Protein AF-0000000066953665 (afdb_homodimer)

Foldseek 3Di:
DPDPPDDDLDDPQPLLPFFAPFFDFQWDDPPVFAFIWGDAQLCAALVRDIQTEGGEAEDQAVVSQLVVQLVLLVVVAFEFEDAGHHHFRHDLRGRADHHHYYYYDLNQADWDDDDLVQQKTKGWQRHFQLVVQVVQVVSQWGQLAFDAARRDTNNRLQQQQGFAFAPPDQWTGSLSQWFKFKFKFADDVVVSRIDIDIDGHPDLVSLLSSHPSRQLGGTTMTMGRTGGKFKKWKDKDKDFCPCVLVCLLCVRVVAGRKWWFDQQLVRMIIIIRMHTDGRPPDFAKADAAPLQGKDFQVVQQVVLVVVVCCFVPNDLVRLLVLLQPVLVVCVVCVRRMPGNSRHNDDGTRMHMNSRHNYHHSNNVGDRDPRSIHRQSRNVGSGARKAKWKWKFASVCSSVLVVLLSVLCVVPVSLSSQQSSVVGKMKHWGADHSRQLHHNGTTIMIMTMGGDDPDPLDAGRSQQSVQCSLCCCCPVRNIATRRSHDEQASLQCRLVSGPNLVVSVVSSCVRHVSSSHPYPSNCQSSVNDDHSADQDQSSVRSPSHFDPFQRVHCVVVQWGFAAHPRRRPGTGTDNDPPPPPDPPVVVVVD/DPPPDDDDQDDVQPLLPFFADFFDFQWDDPPVFAFIWGDAQLCAALVRDIQTEGGEAEDQDVVVQLVVLLVLLVVLAFEFEDAGHHHFRHDLRGRADHHHYYYYDLNLADWDDDDLVQQKTKGFQRHFQLVVLVVQVVSQWGQLAFDAARRDTNNRLQQQQGFAFAPPDQWTGSLSQWFKFWFKFADDVVVSRIDIDIDGHPDLVSLLSSHPSRQLGGTTMTMGRTGGKFKKWKDKDKDFCPCVLVCLLCVRVVAGRKWWFDQQLVRMIIIIRMHTDGRPPDFAKADAAPLQGKDFQVVQQVVLVVVVCCFVPNDLVVLLVLLQPVLVVCVVCVRRMTGNSGHNDDGTRMHMNSRYNYHHSNNVGDRDPRSIGRQSRNVGSGARKAKWKWKFASVCRSVLVVLLSVLCVVPVSLSSQQSSVVGKMKHWGADHSRQLHHNGTTIMIMTMGGDDPDPLDAGRSQQSVQVSLCCCCPVRVIATRRSHDEQASLQCRLVSGPNLVVSVVSSCVRHVSSSHPYPSNCQSSVNDDHSADQDQSSVRSPSHFDPFQRVHCVVVQWGFAAHPRRRPGTGTDNDPPPPPDPPVVVVVD

pLDDT: mean 92.99, std 15.65, range [18.45, 98.88]

Organism: Oryza sativa subsp. japonica (NCBI:txid39947)

Secondary structure (DSSP, 8-state):
----------STT-GGG--PPPPPPSEEEEETTEEEEE--TTS--TT---EEEEEEE--SSHHHHHHHHHHHHHHT--EEEE-SS---SSSTT--SSTT-EEEE-TT---EEEEETTTTEEEEETT-BHHHHHHHHHHTTEE-S---SBTTSBHHHHHHHT-B-S-SSTT-SBGGGGEEEEEEEEE--GGGTTEEEEEEETT-TTHHHHTT-TT-S-EEEEEEEE-EE--EEEEEEEEEESTTHHHHHHHHHHHSTT-EEEEETTTTEEEEEEEEEE-TTSS---EE--GGGS-EEHHHHHHHHHHHHHHHHH--HHHHHHHHTHHHHHHHHTGGGEESSSS---SSPEEEEHHHHS-B-GGGGPPP-TTSEE-TT-TTSS---EEEEEEEEEHHHHHHHHHHHHHHHHH-GGGGHHHHHTT-EEEEEE---SSTTS-SSSEEEEEEEEE--SSTT---TTHHHHHHHHHIIIIIS-PEEPTTSS-GGGGTT-GGGSTTHHHHHHHHHHH-TT-TT--HHHHHHTTSSS-S---STTHHHHTSS--SSGGGSBGGGTBEEEE-SSSTT-EEEES-------THHHHHT-/----------STT-GGG--PPPPPPSEEEEETTEEEEE--TTS--TT---EEEEEEE--SSHHHHHHHHHHHHHHT--EEEE-SS---SSSTT--SSTT-EEEE-TT---EEEEETTTTEEEEETT-BHHHHHHHHHHTTEE-----SBTTSBHHHHHHHT-B-S--STT-SBGGGGEEEEEEEEE--GGGTTEEEEEEETT-TTHHHHTT-TT-S-EEEEEEEE-EE--EEEEEEEEEESTTHHHHHHHHHHH-TT-EEEEETTTTEEEEEEEEEE-TTSS---EE--GGGS-EEHHHHHHHHHHHHHHHHH--HHHHHHHHTHHHHHHHHTGGGEESSSS---SSPEEEEHHHHS-B-GGGGPPP-TTSEE-TT-TTSS---EEEEEEEEEHHHHHHHHHHHHHHHHH-GGGGHHHHHTT-EEEEEE---SSTTS-SSSEEEEEEEEE--SSTT---TTHHHHHHHHHIIIIIS-PEEPTTSS-GGGGTT-GGGSTTHHHHHHHHHHH-TT-TT--HHHHHHTTSSS-S---STTHHHHTSS--SSGGGSBGGGTBEEEE-SSSTT-EEEES--S----THHHHHH-

Sequence (1178 aa):
MRTMLPLLVILVVGLRLAGASPPPQPVACTKGTTDCTVTNVYGSFPDRTICRAADASFPRTEAELVAAVAAAAAAGRKAKAATRHSHSFPKLACPGGRDGTIISTRFLNRTVAVDAAARRITVESGVVLRDLIRAAAAAGLALPHSPYWYGLTVGGLLATGAHGSSLWGKGSAVHEYVVGLRIVTPAPASQGFAVVRELVAGDPDLDAAKVSLGVLGVISQVTFELQPQFKRSVRFVTRDDSDFAEKVAVWGGAHEFGDMAWLPRQGKVIYREDDRVDVATPGNGLNDYLGFRAQPTLGLITARAAEERLERNGTDIARCLAARLPPSLFELQAYGFTNDGVFFTGWPVVGFQHRIQASGTCISSPEDGLLSSCTWDPRIRGPFLYNSGFSIALPRAAAFVADMMRLRDLNPRAFCDIDAKLGILMRYVKASSAYLGKPEDCVDFDVTYYRSYDDGEPRPHSDVFDELEQMALRKYGAVPHWGKNRNFAFDGAAAKYPNSGEFIKVKERYDPDGIFSSEWSDQVLGISGSPNIVDKRCAIEGLCVCSDDSHCAPELGYFCRPGKLFKEARVCSKDKSAAAGDDDLLDELMRTMLPLLVILVVGLRLAGASPPPQPVACTKGTTDCTVTNVYGSFPDRTICRAADASFPRTEAELVAAVAAAAAAGRKAKAATRHSHSFPKLACPGGRDGTIISTRFLNRTVAVDAAARRITVESGVVLRDLIRAAAAAGLALPHSPYWYGLTVGGLLATGAHGSSLWGKGSAVHEYVVGLRIVTPAPASQGFAVVRELVAGDPDLDAAKVSLGVLGVISQVTFELQPQFKRSVRFVTRDDSDFAEKVAVWGGAHEFGDMAWLPRQGKVIYREDDRVDVATPGNGLNDYLGFRAQPTLGLITARAAEERLERNGTDIARCLAARLPPSLFELQAYGFTNDGVFFTGWPVVGFQHRIQASGTCISSPEDGLLSSCTWDPRIRGPFLYNSGFSIALPRAAAFVADMMRLRDLNPRAFCDIDAKLGILMRYVKASSAYLGKPEDCVDFDVTYYRSYDDGEPRPHSDVFDELEQMALRKYGAVPHWGKNRNFAFDGAAAKYPNSGEFIKVKERYDPDGIFSSEWSDQVLGISGSPNIVDKRCAIEGLCVCSDDSHCAPELGYFCRPGKLFKEARVCSKDKSAAAGDDDLLDEL

Nearest PDB structures (foldseek):
  8qnb-assembly1_A  TM=7.325E-01  e=7.335E-27  synthetic construct
  8qnc-assembly1_A  TM=7.252E-01  e=8.245E-27  synthetic construct
  8qmy-assembly1_A  TM=7.400E-01  e=2.101E-26  synthetic construct
  8qmy-assembly2_B  TM=7.369E-01  e=2.228E-26  synthetic construct
  7sml-assembly1_A  TM=7.016E-01  e=3.997E-26  Myrciaria dubia

InterPro domains:
  IPR006094 FAD linked oxidase, N-terminal [PF01565] (58-186)
  IPR007173 D-arabinono-1,4-lactone oxidase, C-terminal domain [PF04030] (423-523)
  IPR010030 L-gulonolactone oxidase, plant [TIGR01677] (22-572)
  IPR016166 FAD-binding domain, PCMH-type [PS51387] (49-229)
  IPR016169 FAD-binding, type PCMH, subdomain 2 [G3DSA:3.30.465.10] (109-228)
  IPR036318 FAD-binding, type PCMH-like superfamily [SSF56176] (39-228)
  IPR050432 FAD-linked Oxidoreductases in Biosynthesis Pathways [PTHR13878] (13-567)
  IPR055154 L-gulonolactone oxidase 2-like, C-terminal domain [PF22906] (536-574)

Radius of gyration: 34.91 Å; Cα contacts (8 Å, |Δi|>4): 3019; chains: 2; bounding box: 96×109×88 Å

Structure (mmCIF, N/CA/C/O backbone):
data_AF-0000000066953665-model_v1
#
loop_
_entity.id
_entity.type
_entity.pdbx_description
1 polymer 'L-gulonolactone oxidase'
#
loop_
_atom_site.group_PDB
_atom_site.id
_atom_site.type_symbol
_atom_site.label_atom_id
_atom_site.label_alt_id
_atom_site.label_comp_id
_atom_site.label_asym_id
_atom_site.label_entity_id
_atom_site.label_seq_id
_atom_site.pdbx_PDB_ins_code
_atom_site.Cartn_x
_atom_site.Cartn_y
_atom_site.Cartn_z
_atom_site.occupancy
_atom_site.B_iso_or_equiv
_atom_site.auth_seq_id
_atom_site.auth_comp_id
_atom_site.auth_asym_id
_atom_site.auth_atom_id
_atom_site.pdbx_PDB_model_num
ATOM 1 N N . MET A 1 1 ? -42.25 -9.727 6.23 1 19.78 1 MET A N 1
ATOM 2 C CA . MET A 1 1 ? -41.406 -9.344 7.359 1 19.78 1 MET A CA 1
ATOM 3 C C . MET A 1 1 ? -39.938 -9.305 6.945 1 19.78 1 MET A C 1
ATOM 5 O O . MET A 1 1 ? -39.125 -8.648 7.598 1 19.78 1 MET A O 1
ATOM 9 N N . ARG A 1 2 ? -39.5 -10.352 6.246 1 19.94 2 ARG A N 1
ATOM 10 C CA . ARG A 1 2 ? -38.406 -11.258 5.98 1 19.94 2 ARG A CA 1
ATOM 11 C C . ARG A 1 2 ? -37.312 -10.57 5.16 1 19.94 2 ARG A C 1
ATOM 13 O O . ARG A 1 2 ? -36.125 -10.945 5.234 1 19.94 2 ARG A O 1
ATOM 20 N N . THR A 1 3 ? -37.781 -9.898 4.211 1 19.69 3 THR A N 1
ATOM 21 C CA . THR A 1 3 ? -37.188 -10.062 2.885 1 19.69 3 THR A CA 1
ATOM 22 C C . THR A 1 3 ? -35.906 -9.281 2.76 1 19.69 3 THR A C 1
ATOM 24 O O . THR A 1 3 ? -35.219 -9.359 1.734 1 19.69 3 THR A O 1
ATOM 27 N N . MET A 1 4 ? -35.844 -8.242 3.689 1 22.16 4 MET A N 1
ATOM 28 C CA . MET A 1 4 ? -35.281 -7.023 3.111 1 22.16 4 MET A CA 1
ATOM 29 C C . MET A 1 4 ? -33.75 -7.117 3.01 1 22.16 4 MET A C 1
ATOM 31 O O . MET A 1 4 ? -33.062 -6.785 3.961 1 22.16 4 MET A O 1
ATOM 35 N N . LEU A 1 5 ? -33.312 -8.266 2.494 1 21.75 5 LEU A N 1
ATOM 36 C CA . LEU A 1 5 ? -32.062 -8.898 2.857 1 21.75 5 LEU A CA 1
ATOM 37 C C . LEU A 1 5 ? -30.875 -7.988 2.537 1 21.75 5 LEU A C 1
ATOM 39 O O . LEU A 1 5 ? -29.906 -7.922 3.303 1 21.75 5 LEU A O 1
ATOM 43 N N . PRO A 1 6 ? -30.875 -7.203 1.361 1 21.98 6 PRO A N 1
ATOM 44 C CA . PRO A 1 6 ? -29.734 -7.504 0.488 1 21.98 6 PRO A CA 1
ATOM 45 C C . PRO A 1 6 ? -28.5 -6.684 0.83 1 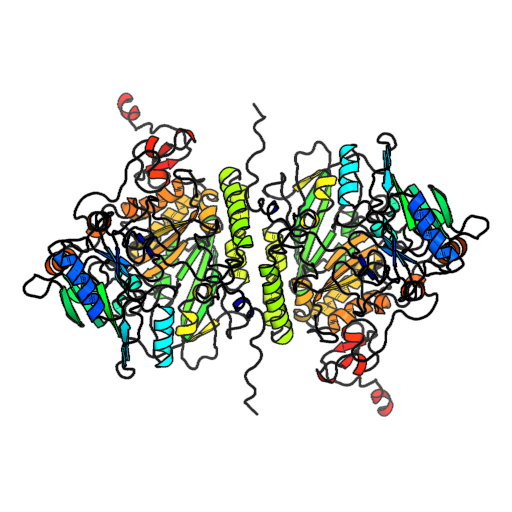21.98 6 PRO A C 1
ATOM 47 O O . PRO A 1 6 ? -27.406 -6.984 0.349 1 21.98 6 PRO A O 1
ATOM 50 N N . LEU A 1 7 ? -28.484 -5.492 1.585 1 19.16 7 LEU A N 1
ATOM 51 C CA . LEU A 1 7 ? -27.875 -4.332 0.939 1 19.16 7 LEU A CA 1
ATOM 52 C C . LEU A 1 7 ? -26.375 -4.316 1.165 1 19.16 7 LEU A C 1
ATOM 54 O O . LEU A 1 7 ? -25.625 -3.791 0.339 1 19.16 7 LEU A O 1
ATOM 58 N N . LEU A 1 8 ? -25.812 -4.805 2.375 1 19.75 8 LEU A N 1
ATOM 59 C CA . LEU A 1 8 ? -24.828 -3.904 2.982 1 19.75 8 LEU A CA 1
ATOM 60 C C . LEU A 1 8 ? -23.438 -4.168 2.436 1 19.75 8 LEU A C 1
ATOM 62 O O . LEU A 1 8 ? -22.641 -4.859 3.07 1 19.75 8 LEU A O 1
ATOM 66 N N . VAL A 1 9 ? -23.297 -4.652 1.196 1 22.38 9 VAL A N 1
ATOM 67 C CA . VAL A 1 9 ? -22.125 -5.344 0.645 1 22.38 9 VAL A CA 1
ATOM 68 C C . VAL A 1 9 ? -20.969 -4.355 0.479 1 22.38 9 VAL A C 1
ATOM 70 O O . VAL A 1 9 ? -20 -4.637 -0.231 1 22.38 9 VAL A O 1
ATOM 73 N N . ILE A 1 10 ? -20.719 -3.359 1.47 1 19.66 10 ILE A N 1
ATOM 74 C CA . ILE A 1 10 ? -20.203 -2.086 0.987 1 19.66 10 ILE A CA 1
ATOM 75 C C . ILE A 1 10 ? -18.75 -2.26 0.546 1 19.66 10 ILE A C 1
ATOM 77 O O . ILE A 1 10 ? -18.375 -1.884 -0.569 1 19.66 10 ILE A O 1
ATOM 81 N N . LEU A 1 11 ? -17.672 -1.987 1.371 1 21.86 11 LEU A N 1
ATOM 82 C CA . LEU A 1 11 ? -16.625 -0.986 1.19 1 21.86 11 LEU A CA 1
ATOM 83 C C . LEU A 1 11 ? -15.344 -1.629 0.677 1 21.86 11 LEU A C 1
ATOM 85 O O . LEU A 1 11 ? -14.508 -0.957 0.068 1 21.86 11 LEU A O 1
ATOM 89 N N . VAL A 1 12 ? -14.758 -2.561 1.315 1 25.61 12 VAL A N 1
ATOM 90 C CA . VAL A 1 12 ? -13.453 -2.969 0.802 1 25.61 12 VAL A CA 1
ATOM 91 C C . VAL A 1 12 ? -13.602 -3.512 -0.617 1 25.61 12 VAL A C 1
ATOM 93 O O . VAL A 1 12 ? -12.711 -4.199 -1.124 1 25.61 12 VAL A O 1
ATOM 96 N N . VAL A 1 13 ? -14.664 -3.504 -1.225 1 27.84 13 VAL A N 1
ATOM 97 C CA . VAL A 1 13 ? -15.438 -4.078 -2.318 1 27.84 13 VAL A CA 1
ATOM 98 C C . VAL A 1 13 ? -15 -3.463 -3.645 1 27.84 13 VAL A C 1
ATOM 100 O O . VAL A 1 13 ? -15.367 -3.951 -4.715 1 27.84 13 VAL A O 1
ATOM 103 N N . GLY A 1 14 ? -14.508 -2.129 -3.537 1 29.31 14 GLY A N 1
ATOM 104 C CA . GLY A 1 14 ? -14.453 -1.274 -4.711 1 29.31 14 GLY A CA 1
ATOM 105 C C . GLY A 1 14 ? -13.258 -1.553 -5.602 1 29.31 14 GLY A C 1
ATOM 106 O O . GLY A 1 14 ? -12.992 -0.802 -6.543 1 29.31 14 GLY A O 1
ATOM 107 N N . LEU A 1 15 ? -12.352 -2.193 -5.055 1 32 15 LEU A N 1
ATOM 108 C CA . LEU A 1 15 ? -11.094 -2.291 -5.793 1 32 15 LEU A CA 1
ATOM 109 C C . LEU A 1 15 ? -11.312 -2.932 -7.16 1 32 15 LEU A C 1
ATOM 111 O O . LEU A 1 15 ? -10.352 -3.299 -7.84 1 32 15 LEU A O 1
ATOM 115 N N . ARG A 1 16 ? -12.406 -3.344 -7.246 1 37.38 16 ARG A N 1
ATOM 116 C CA . ARG A 1 16 ? -12.703 -3.961 -8.531 1 37.38 16 ARG A CA 1
ATOM 117 C C . ARG A 1 16 ? -12.562 -2.951 -9.672 1 37.38 16 ARG A C 1
ATOM 119 O O . ARG A 1 16 ? -12.875 -3.258 -10.82 1 37.38 16 ARG A O 1
ATOM 126 N N . LEU A 1 17 ? -12.328 -1.645 -9.125 1 38.12 17 LEU A N 1
ATOM 127 C CA . LEU A 1 17 ? -12.516 -0.659 -10.18 1 38.12 17 LEU A CA 1
ATOM 128 C C . LEU A 1 17 ? -11.203 -0.394 -10.914 1 38.12 17 LEU A C 1
ATOM 130 O O . LEU A 1 17 ? -11.164 0.396 -11.859 1 38.12 17 LEU A O 1
ATOM 134 N N . ALA A 1 18 ? -10.102 -0.853 -10.352 1 42.34 18 ALA A N 1
ATOM 135 C CA . ALA A 1 18 ? -8.992 -0.574 -11.266 1 42.34 18 ALA A CA 1
ATOM 136 C C . ALA A 1 18 ? -8.961 -1.574 -12.414 1 42.34 18 ALA A C 1
ATOM 138 O O . ALA A 1 18 ? -8.898 -2.785 -12.195 1 42.34 18 ALA A O 1
ATOM 139 N N . GLY A 1 19 ? -9.406 -1.136 -13.555 1 47.16 19 GLY A N 1
ATOM 140 C CA . GLY A 1 19 ? -9.195 -1.916 -14.758 1 47.16 19 GLY A CA 1
ATOM 141 C C . GLY A 1 19 ? -7.73 -2.096 -15.109 1 47.16 19 GLY A C 1
ATOM 142 O O . GLY A 1 19 ? -6.883 -1.305 -14.68 1 47.16 19 GLY A O 1
ATOM 143 N N . ALA A 1 20 ? -7.121 -3.219 -15.078 1 60.81 20 ALA A N 1
ATOM 144 C CA . ALA A 1 20 ? -5.801 -3.508 -15.625 1 60.81 20 ALA A CA 1
ATOM 145 C C . ALA A 1 20 ? -5.855 -3.658 -17.141 1 60.81 20 ALA A C 1
ATOM 147 O O . ALA A 1 20 ? -6.785 -4.27 -17.688 1 60.81 20 ALA A O 1
ATOM 148 N N . SER A 1 21 ? -4.914 -2.91 -17.781 1 76.19 21 SER A N 1
ATOM 149 C CA . SER A 1 21 ? -4.742 -3.422 -19.141 1 76.19 21 SER A CA 1
ATOM 150 C C . SER A 1 21 ? -4.531 -4.934 -19.141 1 76.19 21 SER A C 1
ATOM 152 O O . SER A 1 21 ? -3.74 -5.453 -18.344 1 76.19 21 SER A O 1
ATOM 154 N N . PRO A 1 22 ? -5.281 -5.609 -19.797 1 84.31 22 PRO A N 1
ATOM 155 C CA . PRO A 1 22 ? -5.105 -7.062 -19.844 1 84.31 22 PRO A CA 1
ATOM 156 C C . PRO A 1 22 ? -3.699 -7.473 -20.266 1 84.31 22 PRO A C 1
ATOM 158 O O . PRO A 1 22 ? -2.996 -6.695 -20.922 1 84.31 22 PRO A O 1
ATOM 161 N N . PRO A 1 23 ? -3.301 -8.633 -19.828 1 87.12 23 PRO A N 1
ATOM 162 C CA . PRO A 1 23 ? -1.966 -9.094 -20.219 1 87.12 23 PRO A CA 1
ATOM 163 C C . PRO A 1 23 ? -1.788 -9.188 -21.734 1 87.12 23 PRO A C 1
ATOM 165 O O . PRO A 1 23 ? -2.76 -9.406 -22.469 1 87.12 23 PRO A O 1
ATOM 168 N N . PRO A 1 24 ? -0.608 -9.008 -22.141 1 86.94 24 PRO A N 1
ATOM 169 C CA . PRO A 1 24 ? -0.358 -9.141 -23.578 1 86.94 24 PRO A CA 1
ATOM 170 C C . PRO A 1 24 ? -0.466 -10.586 -24.078 1 86.94 24 PRO A C 1
ATOM 172 O O . PRO A 1 24 ? -0.387 -11.516 -23.266 1 86.94 24 PRO A O 1
ATOM 175 N N . GLN A 1 25 ? -0.602 -10.672 -25.391 1 90.75 25 GLN A N 1
ATOM 176 C CA . GLN A 1 25 ? -0.622 -12 -25.984 1 90.75 25 GLN A CA 1
ATOM 177 C C . GLN A 1 25 ? 0.783 -12.586 -26.062 1 90.75 25 GLN A C 1
ATOM 179 O O . GLN A 1 25 ? 1.736 -11.898 -26.422 1 90.75 25 GLN A O 1
ATOM 184 N N . PRO A 1 26 ? 0.845 -13.844 -25.734 1 94.56 26 PRO A N 1
ATOM 185 C CA . PRO A 1 26 ? 2.168 -14.477 -25.75 1 94.56 26 PRO A CA 1
ATOM 186 C C . PRO A 1 26 ? 2.727 -14.633 -27.172 1 94.56 26 PRO A C 1
ATOM 188 O O . PRO A 1 26 ? 3.945 -14.648 -27.359 1 94.56 26 PRO A O 1
ATOM 191 N N . VAL A 1 27 ? 1.888 -14.789 -28.172 1 96.56 27 VAL A N 1
ATOM 192 C CA . VAL A 1 27 ? 2.312 -14.945 -29.562 1 96.56 27 VAL A CA 1
ATOM 193 C C . VAL A 1 27 ? 2.186 -13.617 -30.297 1 96.56 27 VAL A C 1
ATOM 195 O O . VAL A 1 27 ? 1.108 -13.016 -30.328 1 96.56 27 VAL A O 1
ATOM 198 N N . ALA A 1 28 ? 3.293 -13.172 -30.828 1 94.94 28 ALA A N 1
ATOM 199 C CA . ALA A 1 28 ? 3.326 -11.938 -31.609 1 94.94 28 ALA A CA 1
ATOM 200 C C . ALA A 1 28 ? 4 -12.156 -32.969 1 94.94 28 ALA A C 1
ATOM 202 O O . ALA A 1 28 ? 5.055 -12.789 -33.031 1 94.94 28 ALA A O 1
ATOM 203 N N . CYS A 1 29 ? 3.336 -11.695 -34 1 95.44 29 CYS A N 1
ATOM 204 C CA . CYS A 1 29 ? 3.879 -11.836 -35.344 1 95.44 29 CYS A CA 1
ATOM 205 C C . CYS A 1 29 ? 4.094 -10.469 -35.969 1 95.44 29 CYS A C 1
ATOM 207 O O . CYS A 1 29 ? 3.275 -9.562 -35.812 1 95.44 29 CYS A O 1
ATOM 209 N N . THR A 1 30 ? 5.148 -10.281 -36.625 1 93.5 30 THR A N 1
ATOM 210 C CA . THR A 1 30 ? 5.512 -9 -37.25 1 93.5 30 THR A CA 1
ATOM 211 C C . THR A 1 30 ? 4.77 -8.789 -38.562 1 93.5 30 THR A C 1
ATOM 213 O O . THR A 1 30 ? 4.488 -7.648 -38.938 1 93.5 30 THR A O 1
ATOM 216 N N . LYS A 1 31 ? 4.441 -9.875 -39.312 1 93 31 LYS A N 1
ATOM 217 C CA . LYS A 1 31 ? 3.744 -9.797 -40.594 1 93 31 LYS A CA 1
ATOM 218 C C . LYS A 1 31 ? 2.566 -10.773 -40.656 1 93 31 LYS A C 1
ATOM 220 O O . LYS A 1 31 ? 2.707 -11.906 -41.125 1 93 31 LYS A O 1
ATOM 225 N N . GLY A 1 32 ? 1.442 -10.234 -40.188 1 93.25 32 GLY A N 1
ATOM 226 C CA . GLY A 1 32 ? 0.306 -11.141 -40.125 1 93.25 32 GLY A CA 1
ATOM 227 C C . GLY A 1 32 ? 0.509 -12.297 -39.188 1 93.25 32 GLY A C 1
ATOM 228 O O . GLY A 1 32 ? 0.659 -12.086 -37.969 1 93.25 32 GLY A O 1
ATOM 229 N N . THR A 1 33 ? 0.702 -13.516 -39.812 1 96 33 THR A N 1
ATOM 230 C CA . THR A 1 33 ? 0.906 -14.711 -39 1 96 33 THR A CA 1
ATOM 231 C C . THR A 1 33 ? 2.305 -15.281 -39.219 1 96 33 THR A C 1
ATOM 233 O O . THR A 1 33 ? 2.562 -16.438 -38.906 1 96 33 THR A O 1
ATOM 236 N N . THR A 1 34 ? 3.178 -14.469 -39.812 1 95.19 34 THR A N 1
ATOM 237 C CA . THR A 1 34 ? 4.531 -14.945 -40.062 1 95.19 34 THR A CA 1
ATOM 238 C C . THR A 1 34 ? 5.551 -14.164 -39.25 1 95.19 34 THR A C 1
ATOM 240 O O . THR A 1 34 ? 5.246 -13.078 -38.75 1 95.19 34 THR A O 1
ATOM 243 N N . ASP A 1 35 ? 6.707 -14.781 -39.156 1 94.44 35 ASP A N 1
ATOM 244 C CA . ASP A 1 35 ? 7.77 -14.172 -38.375 1 94.44 35 ASP A CA 1
ATOM 245 C C . ASP A 1 35 ? 7.289 -13.844 -36.969 1 94.44 35 ASP A C 1
ATOM 247 O O . ASP A 1 35 ? 7.148 -12.68 -36.594 1 94.44 35 ASP A O 1
ATOM 251 N N . CYS A 1 36 ? 7.145 -14.945 -36.25 1 96.19 36 CYS A N 1
ATOM 252 C CA . CYS A 1 36 ? 6.469 -14.828 -34.969 1 96.19 36 CYS A CA 1
ATOM 253 C C . CYS A 1 36 ? 7.434 -15.102 -33.812 1 96.19 36 CYS A C 1
ATOM 255 O O . CYS A 1 36 ? 8.523 -15.641 -34.031 1 96.19 36 CYS A O 1
ATOM 257 N N . THR A 1 37 ? 7.125 -14.586 -32.656 1 95.19 37 THR A N 1
ATOM 258 C CA . THR A 1 37 ? 7.762 -14.93 -31.375 1 95.19 37 THR A CA 1
ATOM 259 C C . THR A 1 37 ? 6.727 -15.43 -30.375 1 95.19 37 THR A C 1
ATOM 261 O O . THR A 1 37 ? 5.535 -15.156 -30.516 1 95.19 37 THR A O 1
ATOM 264 N N . VAL A 1 38 ? 7.137 -16.312 -29.5 1 95.5 38 VAL A N 1
ATOM 265 C CA . VAL A 1 38 ? 6.312 -16.734 -28.359 1 95.5 38 VAL A CA 1
ATOM 266 C C . VAL A 1 38 ? 7.078 -16.516 -27.062 1 95.5 38 VAL A C 1
ATOM 268 O O . VAL A 1 38 ? 8.289 -16.75 -27 1 95.5 38 VAL A O 1
ATOM 271 N N . THR A 1 39 ? 6.414 -15.914 -26.094 1 94.5 39 THR A N 1
ATOM 272 C CA . THR A 1 39 ? 6.988 -15.703 -24.766 1 94.5 39 THR A CA 1
ATOM 273 C C . THR A 1 39 ? 5.984 -16.078 -23.688 1 94.5 39 THR A C 1
ATOM 275 O O . THR A 1 39 ? 4.859 -16.484 -23.984 1 94.5 39 THR A O 1
ATOM 278 N N . ASN A 1 40 ? 6.426 -16.188 -22.484 1 94.5 40 ASN A N 1
ATOM 279 C CA . ASN A 1 40 ? 5.492 -16.422 -21.375 1 94.5 40 ASN A CA 1
ATOM 280 C C . ASN A 1 40 ? 5.027 -15.102 -20.766 1 94.5 40 ASN A C 1
ATOM 282 O O . ASN A 1 40 ? 5.465 -14.023 -21.188 1 94.5 40 ASN A O 1
ATOM 286 N N . VAL A 1 41 ? 4.168 -15.172 -19.797 1 93.56 41 VAL A N 1
ATOM 287 C CA . VAL A 1 41 ? 3.475 -14.008 -19.266 1 93.56 41 VAL A CA 1
ATOM 288 C C . VAL A 1 41 ? 4.465 -13.117 -18.516 1 93.56 41 VAL A C 1
ATOM 290 O O . VAL A 1 41 ? 4.211 -11.922 -18.328 1 93.56 41 VAL A O 1
ATOM 293 N N . TYR A 1 42 ? 5.637 -13.57 -18.172 1 94.38 42 TYR A N 1
ATOM 294 C CA . TYR A 1 42 ? 6.645 -12.836 -17.422 1 94.38 42 TYR A CA 1
ATOM 295 C C . TYR A 1 42 ? 7.629 -12.148 -18.359 1 94.38 42 TYR A C 1
ATOM 297 O O . TYR A 1 42 ? 8.453 -11.336 -17.922 1 94.38 42 TYR A O 1
ATOM 305 N N . GLY A 1 43 ? 7.6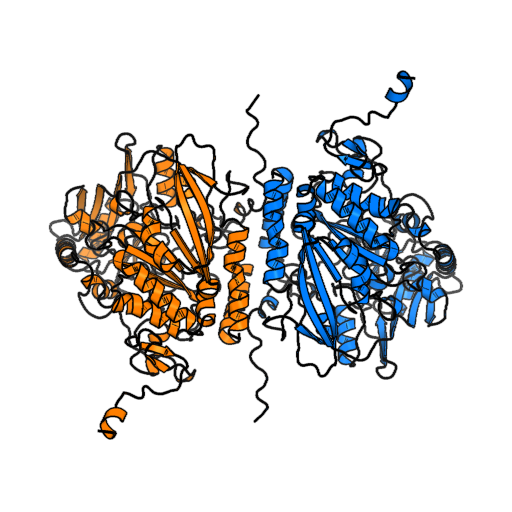02 -12.539 -19.609 1 94.06 43 GLY A N 1
ATOM 306 C CA . GLY A 1 43 ? 8.391 -11.867 -20.641 1 94.06 43 GLY A CA 1
ATOM 307 C C . GLY A 1 43 ? 9.781 -12.453 -20.797 1 94.06 43 GLY A C 1
ATOM 308 O O . GLY A 1 43 ? 10.594 -11.922 -21.547 1 94.06 43 GLY A O 1
ATOM 309 N N . SER A 1 44 ? 10.023 -13.531 -20.078 1 95.06 44 SER A N 1
ATOM 310 C CA . SER A 1 44 ? 11.375 -14.078 -20.141 1 95.06 44 SER A CA 1
ATOM 311 C C . SER A 1 44 ? 11.398 -15.547 -19.75 1 95.06 44 SER A C 1
ATOM 313 O O . SER A 1 44 ? 10.789 -15.945 -18.75 1 95.06 44 SER A O 1
ATOM 315 N N . PHE A 1 45 ? 12.062 -16.375 -20.562 1 95.75 45 PHE A N 1
ATOM 316 C CA . PHE A 1 45 ? 12.367 -17.75 -20.188 1 95.75 45 PHE A CA 1
ATOM 317 C C . PHE A 1 45 ? 13.602 -17.797 -19.281 1 95.75 45 PHE A C 1
ATOM 319 O O . PHE A 1 45 ? 14.305 -16.797 -19.125 1 95.75 45 PHE A O 1
ATOM 326 N N . PRO A 1 46 ? 13.875 -18.922 -18.625 1 94.81 46 PRO A N 1
ATOM 327 C CA . PRO A 1 46 ? 15.023 -18.969 -17.719 1 94.81 46 PRO A CA 1
ATOM 328 C C . PRO A 1 46 ? 16.344 -18.609 -18.406 1 94.81 46 PRO A C 1
ATOM 330 O O . PRO A 1 46 ? 17.203 -17.969 -17.797 1 94.81 46 PRO A O 1
ATOM 333 N N . ASP A 1 47 ? 16.531 -18.906 -19.672 1 94.88 47 ASP A N 1
ATOM 334 C CA . ASP A 1 47 ? 17.781 -18.656 -20.359 1 94.88 47 ASP A CA 1
ATOM 335 C C . ASP A 1 47 ? 17.75 -17.328 -21.109 1 94.88 47 ASP A C 1
ATOM 337 O O . ASP A 1 47 ? 18.688 -16.984 -21.844 1 94.88 47 ASP A O 1
ATOM 341 N N . ARG A 1 48 ? 16.625 -16.578 -21.078 1 95.31 48 ARG A N 1
ATOM 342 C CA . ARG A 1 48 ? 16.422 -15.227 -21.594 1 95.31 48 ARG A CA 1
ATOM 343 C C . ARG A 1 48 ? 16.484 -15.203 -23.109 1 95.31 48 ARG A C 1
ATOM 345 O O . ARG A 1 48 ? 16.578 -14.133 -23.719 1 95.31 48 ARG A O 1
ATOM 352 N N . THR A 1 49 ? 16.391 -16.344 -23.734 1 93.62 49 THR A N 1
ATOM 353 C CA . THR A 1 49 ? 16.375 -16.359 -25.203 1 93.62 49 THR A CA 1
ATOM 354 C C . THR A 1 49 ? 14.992 -15.984 -25.734 1 93.62 49 THR A C 1
ATOM 356 O O . THR A 1 49 ? 13.992 -16.094 -25.016 1 93.62 49 THR A O 1
ATOM 359 N N . ILE A 1 50 ? 15 -15.602 -26.969 1 93.19 50 ILE A N 1
ATOM 360 C CA . ILE A 1 50 ? 13.766 -15.305 -27.688 1 93.19 50 ILE A CA 1
ATOM 361 C C . ILE A 1 50 ? 13.328 -16.531 -28.484 1 93.19 50 ILE A C 1
ATOM 363 O O . ILE A 1 50 ? 14.102 -17.078 -29.266 1 93.19 50 ILE A O 1
ATOM 367 N N . CYS A 1 51 ? 12.148 -16.984 -28.219 1 95.38 51 CYS A N 1
ATOM 368 C CA . CYS A 1 51 ? 11.594 -18.109 -28.969 1 95.38 51 CYS A CA 1
ATOM 369 C C . CYS A 1 51 ? 10.922 -17.625 -30.25 1 95.38 51 CYS A C 1
ATOM 371 O O . CYS A 1 51 ? 9.859 -17.016 -30.219 1 95.38 51 CYS A O 1
ATOM 373 N N . ARG A 1 52 ? 11.508 -17.984 -31.344 1 94.88 52 ARG A N 1
ATOM 374 C CA . ARG A 1 52 ? 11.016 -17.547 -32.656 1 94.88 52 ARG A CA 1
ATOM 375 C C . ARG A 1 52 ? 10.352 -18.703 -33.406 1 94.88 52 ARG A C 1
ATOM 377 O O . ARG A 1 52 ? 10.625 -19.859 -33.125 1 94.88 52 ARG A O 1
ATOM 384 N N . ALA A 1 53 ? 9.484 -18.391 -34.312 1 96.31 53 ALA A N 1
ATOM 385 C CA . ALA A 1 53 ? 8.797 -19.344 -35.188 1 96.31 53 ALA A CA 1
ATOM 386 C C . ALA A 1 53 ? 8.516 -18.719 -36.562 1 96.31 53 ALA A C 1
ATOM 388 O O . ALA A 1 53 ? 8.352 -17.516 -36.688 1 96.31 53 ALA A O 1
ATOM 389 N N . ALA A 1 54 ? 8.508 -19.594 -37.531 1 96.12 54 ALA A N 1
ATOM 390 C CA . ALA A 1 54 ? 8.258 -19.141 -38.875 1 96.12 54 ALA A CA 1
ATOM 391 C C . ALA A 1 54 ? 6.859 -18.547 -39 1 96.12 54 ALA A C 1
ATOM 393 O O . ALA A 1 54 ? 6.66 -17.547 -39.719 1 96.12 54 ALA A O 1
ATOM 394 N N . ASP A 1 55 ? 5.957 -19.141 -38.406 1 96.25 55 ASP A N 1
ATOM 395 C CA . ASP A 1 55 ? 4.578 -18.672 -38.5 1 96.25 55 ASP A CA 1
ATOM 396 C C . ASP A 1 55 ? 3.756 -19.188 -37.312 1 96.25 55 ASP A C 1
ATOM 398 O O . ASP A 1 55 ? 4.266 -19.953 -36.469 1 96.25 55 ASP A O 1
ATOM 402 N N . ALA A 1 56 ? 2.57 -18.672 -37.188 1 97.44 56 ALA A N 1
ATOM 403 C CA . ALA A 1 56 ? 1.612 -19.094 -36.188 1 97.44 56 ALA A CA 1
ATOM 404 C C . ALA A 1 56 ? 0.224 -19.297 -36.781 1 97.44 56 ALA A C 1
ATOM 406 O O . ALA A 1 56 ? -0.144 -18.609 -37.75 1 97.44 56 ALA A O 1
ATOM 407 N N . SER A 1 57 ? -0.497 -20.266 -36.312 1 97.69 57 SER A N 1
ATOM 408 C CA . SER A 1 57 ? -1.896 -20.469 -36.688 1 97.69 57 SER A CA 1
ATOM 409 C C . SER A 1 57 ? -2.803 -20.344 -35.469 1 97.69 57 SER A C 1
ATOM 411 O O . SER A 1 57 ? -2.377 -20.594 -34.312 1 97.69 57 SER A O 1
ATOM 413 N N . PHE A 1 58 ? -4.066 -19.922 -35.688 1 97.88 58 PHE A N 1
ATOM 414 C CA . PHE A 1 58 ? -5.043 -19.656 -34.625 1 97.88 58 PHE A CA 1
ATOM 415 C C . PHE A 1 58 ? -6.371 -20.328 -34.938 1 97.88 58 PHE A C 1
ATOM 417 O O . PHE A 1 58 ? -7.379 -19.656 -35.156 1 97.88 58 PHE A O 1
ATOM 424 N N . PRO A 1 59 ? -6.355 -21.672 -34.844 1 98.5 59 PRO A N 1
ATOM 425 C CA . PRO A 1 59 ? -7.586 -22.391 -35.156 1 98.5 59 PRO A CA 1
ATOM 426 C C . PRO A 1 59 ? -8.75 -22.016 -34.25 1 98.5 59 PRO A C 1
ATOM 428 O O . PRO A 1 59 ? -8.547 -21.812 -33.031 1 98.5 59 PRO A O 1
ATOM 431 N N . ARG A 1 60 ? -9.969 -22.016 -34.844 1 98.12 60 ARG A N 1
ATOM 432 C CA . ARG A 1 60 ? -11.195 -21.703 -34.094 1 98.12 60 ARG A CA 1
ATOM 433 C C . ARG A 1 60 ? -12.078 -22.938 -33.969 1 98.12 60 ARG A C 1
ATOM 435 O O . ARG A 1 60 ? -13.023 -22.953 -33.188 1 98.12 60 ARG A O 1
ATOM 442 N N . THR A 1 61 ? -11.719 -23.938 -34.75 1 98.25 61 THR A N 1
ATOM 443 C CA . THR A 1 61 ? -12.453 -25.203 -34.719 1 98.25 61 THR A CA 1
ATOM 444 C C . THR A 1 61 ? -11.492 -26.391 -34.719 1 98.25 61 THR A C 1
ATOM 446 O O . THR A 1 61 ? -10.312 -26.234 -35.031 1 98.25 61 THR A O 1
ATOM 449 N N . GLU A 1 62 ? -12.062 -27.5 -34.344 1 98.5 62 GLU A N 1
ATOM 450 C CA . GLU A 1 62 ? -11.25 -28.719 -34.375 1 98.5 62 GLU A CA 1
ATOM 451 C C . GLU A 1 62 ? -10.766 -29 -35.812 1 98.5 62 GLU A C 1
ATOM 453 O O . GLU A 1 62 ? -9.648 -29.484 -36 1 98.5 62 GLU A O 1
ATOM 458 N N . ALA A 1 63 ? -11.609 -28.719 -36.844 1 98.38 63 ALA A N 1
ATOM 459 C CA . ALA A 1 63 ? -11.234 -28.938 -38.219 1 98.38 63 ALA A CA 1
ATOM 460 C C . ALA A 1 63 ? -10.031 -28.078 -38.594 1 98.38 63 ALA A C 1
ATOM 462 O O . ALA A 1 63 ? -9.125 -28.531 -39.281 1 98.38 63 ALA A O 1
ATOM 463 N N . GLU A 1 64 ? -10.117 -26.844 -38.188 1 98.62 64 GLU A N 1
ATOM 464 C CA . GLU A 1 64 ? -8.992 -25.953 -38.438 1 98.62 64 GLU A CA 1
ATOM 465 C C . GLU A 1 64 ? -7.734 -26.422 -37.719 1 98.62 64 GLU A C 1
ATOM 467 O O . GLU A 1 64 ? -6.625 -26.266 -38.219 1 98.62 64 GLU A O 1
ATOM 472 N N . LEU A 1 65 ? -7.938 -26.953 -36.562 1 98.88 65 LEU A N 1
ATOM 473 C CA . LEU A 1 65 ? -6.805 -27.5 -35.812 1 98.88 65 LEU A CA 1
ATOM 474 C C . LEU A 1 65 ? -6.184 -28.672 -36.562 1 98.88 65 LEU A C 1
ATOM 476 O O . LEU A 1 65 ? -4.961 -28.781 -36.656 1 98.88 65 LEU A O 1
ATOM 480 N N . VAL A 1 66 ? -7.008 -29.547 -37.062 1 98.75 66 VAL A N 1
ATOM 481 C CA . VAL A 1 66 ? -6.535 -30.688 -37.812 1 98.75 66 VAL A CA 1
ATOM 482 C C . VAL A 1 66 ? -5.727 -30.203 -39.031 1 98.75 66 VAL A C 1
ATOM 484 O O . VAL A 1 66 ? -4.664 -30.75 -39.312 1 98.75 66 VAL A O 1
ATOM 487 N N . ALA A 1 67 ? -6.23 -29.219 -39.656 1 98.62 67 ALA A N 1
ATOM 488 C CA . ALA A 1 67 ? -5.543 -28.672 -40.844 1 98.62 67 ALA A CA 1
ATOM 489 C C . ALA A 1 67 ? -4.176 -28.109 -40.438 1 98.62 67 ALA A C 1
ATOM 491 O O . ALA A 1 67 ? -3.203 -28.281 -41.188 1 98.62 67 ALA A O 1
ATOM 492 N N . ALA A 1 68 ? -4.129 -27.422 -39.344 1 98.5 68 ALA A N 1
ATOM 493 C CA . ALA A 1 68 ? -2.873 -26.828 -38.875 1 98.5 68 ALA A CA 1
ATOM 494 C C . ALA A 1 68 ? -1.843 -27.906 -38.562 1 98.5 68 ALA A C 1
ATOM 496 O O . ALA A 1 68 ? -0.676 -27.797 -38.969 1 98.5 68 ALA A O 1
ATOM 497 N N . VAL A 1 69 ? -2.26 -28.938 -37.844 1 98.75 69 VAL A N 1
ATOM 498 C CA . VAL A 1 69 ? -1.363 -30.047 -37.5 1 98.75 69 VAL A CA 1
ATOM 499 C C . VAL A 1 69 ? -0.935 -30.781 -38.781 1 98.75 69 VAL A C 1
ATOM 501 O O . VAL A 1 69 ? 0.234 -31.141 -38.906 1 98.75 69 VAL A O 1
ATOM 504 N N . ALA A 1 70 ? -1.83 -30.953 -39.688 1 98.62 70 ALA A N 1
ATOM 505 C CA . ALA A 1 70 ? -1.532 -31.641 -40.938 1 98.62 70 ALA A CA 1
ATOM 506 C C . ALA A 1 70 ? -0.483 -30.875 -41.75 1 98.62 70 ALA A C 1
ATOM 508 O O . ALA A 1 70 ? 0.409 -31.469 -42.344 1 98.62 70 ALA A O 1
ATOM 509 N N . ALA A 1 71 ? -0.667 -29.641 -41.781 1 97.94 71 ALA A N 1
ATOM 510 C CA . ALA A 1 71 ? 0.278 -28.812 -42.5 1 97.94 71 ALA A CA 1
ATOM 511 C C . ALA A 1 71 ? 1.688 -28.953 -41.938 1 97.94 71 ALA A C 1
ATOM 513 O O . ALA A 1 71 ? 2.66 -29.047 -42.688 1 97.94 71 ALA A O 1
ATOM 514 N N . ALA A 1 72 ? 1.789 -28.906 -40.656 1 97.62 72 ALA A N 1
ATOM 515 C CA . ALA A 1 72 ? 3.092 -29.062 -40 1 97.62 72 ALA A CA 1
ATOM 516 C C . ALA A 1 72 ? 3.686 -30.438 -40.312 1 97.62 72 ALA A C 1
ATOM 518 O O . ALA A 1 72 ? 4.863 -30.547 -40.656 1 97.62 72 ALA A O 1
ATOM 519 N N . ALA A 1 73 ? 2.871 -31.469 -40.188 1 97.75 73 ALA A N 1
ATOM 520 C CA . ALA A 1 73 ? 3.314 -32.844 -40.406 1 97.75 73 ALA A CA 1
ATOM 521 C C . ALA A 1 73 ? 3.752 -33.031 -41.844 1 97.75 73 ALA A C 1
ATOM 523 O O . ALA A 1 73 ? 4.789 -33.656 -42.125 1 97.75 73 ALA A O 1
ATOM 524 N N . ALA A 1 74 ? 2.986 -32.531 -42.75 1 97.75 74 ALA A N 1
ATOM 525 C CA . ALA A 1 74 ? 3.291 -32.656 -44.188 1 97.75 74 ALA A CA 1
ATOM 526 C C . ALA A 1 74 ? 4.617 -32 -44.531 1 97.75 74 ALA A C 1
ATOM 528 O O . ALA A 1 74 ? 5.359 -32.469 -45.375 1 97.75 74 ALA A O 1
ATOM 529 N N . ALA A 1 75 ? 4.863 -30.922 -43.906 1 95.81 75 ALA A N 1
ATOM 530 C CA . ALA A 1 75 ? 6.07 -30.156 -44.188 1 95.81 75 ALA A CA 1
ATOM 531 C C . ALA A 1 75 ? 7.246 -30.656 -43.344 1 95.81 75 ALA A C 1
ATOM 533 O O . ALA A 1 75 ? 8.383 -30.234 -43.531 1 95.81 75 ALA A O 1
ATOM 534 N N . GLY A 1 76 ? 6.977 -31.531 -42.406 1 94.94 76 GLY A N 1
ATOM 535 C CA . GLY A 1 76 ? 8.023 -31.953 -41.5 1 94.94 76 GLY A CA 1
ATOM 536 C C . GLY A 1 76 ? 8.531 -30.844 -40.594 1 94.94 76 GLY A C 1
ATOM 537 O O . GLY A 1 76 ? 9.719 -30.797 -40.281 1 94.94 76 GLY A O 1
ATOM 538 N N . ARG A 1 77 ? 7.652 -29.938 -40.312 1 95.25 77 ARG A N 1
ATOM 539 C CA . ARG A 1 77 ? 8.016 -28.781 -39.5 1 95.25 77 ARG A CA 1
ATOM 540 C C . ARG A 1 77 ? 7.68 -29 -38.031 1 95.25 77 ARG A C 1
ATOM 542 O O . ARG A 1 77 ? 6.625 -29.547 -37.688 1 95.25 77 ARG A O 1
ATOM 549 N N . LYS A 1 78 ? 8.617 -28.547 -37.188 1 96.69 78 LYS A N 1
ATOM 550 C CA . LYS A 1 78 ? 8.352 -28.609 -35.75 1 96.69 78 LYS A CA 1
ATOM 551 C C . LYS A 1 78 ? 7.191 -27.703 -35.344 1 96.69 78 LYS A C 1
ATOM 553 O O . LYS A 1 78 ? 7.059 -26.594 -35.906 1 96.69 78 LYS A O 1
ATOM 558 N N . ALA A 1 79 ? 6.359 -28.172 -34.438 1 97.75 79 ALA A N 1
ATOM 559 C CA . ALA A 1 79 ? 5.188 -27.422 -34 1 97.75 79 ALA A CA 1
ATOM 560 C C . ALA A 1 79 ? 5.027 -27.484 -32.5 1 97.75 79 ALA A C 1
ATOM 562 O O . ALA A 1 79 ? 5.395 -28.469 -31.859 1 97.75 79 ALA A O 1
ATOM 563 N N . LYS A 1 80 ? 4.555 -26.422 -31.938 1 97.88 80 LYS A N 1
ATOM 564 C CA . LYS A 1 80 ? 4.184 -26.391 -30.531 1 97.88 80 LYS A CA 1
ATOM 565 C C . LYS A 1 80 ? 2.873 -25.625 -30.328 1 97.88 80 LYS A C 1
ATOM 567 O O . LYS A 1 80 ? 2.584 -24.672 -31.047 1 97.88 80 LYS A O 1
ATOM 572 N N . ALA A 1 81 ? 2.166 -26.078 -29.359 1 97.5 81 ALA A N 1
ATOM 573 C CA . ALA A 1 81 ? 0.95 -25.375 -28.953 1 97.5 81 ALA A CA 1
ATOM 574 C C . ALA A 1 81 ? 1.271 -24.203 -28.016 1 97.5 81 ALA A C 1
ATOM 576 O O . ALA A 1 81 ? 2.156 -24.312 -27.172 1 97.5 81 ALA A O 1
ATOM 577 N N . ALA A 1 82 ? 0.607 -23.078 -28.203 1 97 82 ALA A N 1
ATOM 578 C CA . ALA A 1 82 ? 0.653 -21.938 -27.297 1 97 82 ALA A CA 1
ATOM 579 C C . ALA A 1 82 ? -0.738 -21.609 -26.75 1 97 82 ALA A C 1
ATOM 581 O O . ALA A 1 82 ? -1.738 -21.797 -27.453 1 97 82 ALA A O 1
ATOM 582 N N . THR A 1 83 ? -0.762 -21.188 -25.531 1 96.56 83 THR A N 1
ATOM 583 C CA . THR A 1 83 ? -2.033 -20.859 -24.891 1 96.56 83 THR A CA 1
ATOM 584 C C . THR A 1 83 ? -2.25 -19.344 -24.859 1 96.56 83 THR A C 1
ATOM 586 O O . THR A 1 83 ? -1.391 -18.578 -25.297 1 96.56 83 THR A O 1
ATOM 589 N N . ARG A 1 84 ? -3.389 -18.953 -24.312 1 94 84 ARG A N 1
ATOM 590 C CA . ARG A 1 84 ? -3.795 -17.562 -24.25 1 94 84 ARG A CA 1
ATOM 591 C C . ARG A 1 84 ? -2.828 -16.734 -23.406 1 94 84 ARG A C 1
ATOM 593 O O . ARG A 1 84 ? -2.52 -15.594 -23.734 1 94 84 ARG A O 1
ATOM 600 N N . HIS A 1 85 ? -2.377 -17.25 -22.297 1 92.25 85 HIS A N 1
ATOM 601 C CA . HIS A 1 85 ? -1.579 -16.453 -21.375 1 92.25 85 HIS A CA 1
ATOM 602 C C . HIS A 1 85 ? -0.19 -17.047 -21.188 1 92.25 85 HIS A C 1
ATOM 604 O O . HIS A 1 85 ? 0.738 -16.359 -20.766 1 92.25 85 HIS A O 1
ATOM 610 N N . SER A 1 86 ? 0.023 -18.281 -21.5 1 93.75 86 SER A N 1
ATOM 611 C CA . SER A 1 86 ? 1.332 -18.922 -21.453 1 93.75 86 SER A CA 1
ATOM 612 C C . SER A 1 86 ? 2.033 -18.656 -20.125 1 93.75 86 SER A C 1
ATOM 614 O O . SER A 1 86 ? 2.998 -17.891 -20.078 1 93.75 86 SER A O 1
ATOM 616 N N . HIS A 1 87 ? 1.812 -19.391 -19.078 1 94.81 87 HIS A N 1
ATOM 617 C CA . HIS A 1 87 ? 2.334 -19.125 -17.734 1 94.81 87 HIS A CA 1
ATOM 618 C C . HIS A 1 87 ? 3.537 -20 -17.438 1 94.81 87 HIS A C 1
ATOM 620 O O . HIS A 1 87 ? 4.172 -19.844 -16.391 1 94.81 87 HIS A O 1
ATOM 626 N N . SER A 1 88 ? 3.883 -20.969 -18.359 1 96.56 88 SER A N 1
ATOM 627 C CA . SER A 1 88 ? 5.027 -21.828 -18.078 1 96.56 88 SER A CA 1
ATOM 628 C C . SER A 1 88 ? 6.328 -21.031 -18.078 1 96.56 88 SER A C 1
ATOM 630 O O . SER A 1 88 ? 6.629 -20.328 -19.031 1 96.56 88 SER A O 1
ATOM 632 N N . PHE A 1 89 ? 7.082 -21.234 -17.062 1 96.56 89 PHE A N 1
ATOM 633 C CA . PHE A 1 89 ? 8.391 -20.594 -16.984 1 96.56 89 PHE A CA 1
ATOM 634 C C . PHE A 1 89 ? 9.344 -21.188 -18 1 96.56 89 PHE A C 1
ATOM 636 O O . PHE A 1 89 ? 10.047 -20.453 -18.703 1 96.56 89 PHE A O 1
ATOM 643 N N . PRO A 1 90 ? 9.422 -22.5 -18.141 1 95.38 90 PRO A N 1
ATOM 644 C CA . PRO A 1 90 ? 10.312 -23.078 -19.141 1 95.38 90 PRO A CA 1
ATOM 645 C C . PRO A 1 90 ? 9.766 -22.984 -20.547 1 95.38 90 PRO A C 1
ATOM 647 O O . PRO A 1 90 ? 8.633 -22.531 -20.75 1 95.38 90 PRO A O 1
ATOM 650 N N . LYS A 1 91 ? 10.484 -23.422 -21.516 1 93.69 91 LYS A N 1
ATOM 651 C CA . LYS A 1 91 ? 10.219 -23.219 -22.938 1 93.69 91 LYS A CA 1
ATOM 652 C C . LYS A 1 91 ? 9.359 -24.344 -23.5 1 93.69 91 LYS A C 1
ATOM 654 O O . LYS A 1 91 ? 9.648 -24.875 -24.562 1 93.69 91 LYS A O 1
ATOM 659 N N . LEU A 1 92 ? 8.328 -24.641 -22.859 1 93.38 92 LEU A N 1
ATOM 660 C CA . LEU A 1 92 ? 7.457 -25.734 -23.312 1 93.38 92 LEU A CA 1
ATOM 661 C C . LEU A 1 92 ? 6.781 -25.375 -24.625 1 93.38 92 LEU A C 1
ATOM 663 O O . LEU A 1 92 ? 6.539 -26.25 -25.469 1 93.38 92 LEU A O 1
ATOM 667 N N . ALA A 1 93 ? 6.539 -24.109 -24.891 1 93.94 93 ALA A N 1
ATOM 668 C CA . ALA A 1 93 ? 5.777 -23.688 -26.062 1 93.94 93 ALA A CA 1
ATOM 669 C C . ALA A 1 93 ? 6.703 -23.297 -27.219 1 93.94 93 ALA A C 1
ATOM 671 O O . ALA A 1 93 ? 6.242 -22.875 -28.281 1 93.94 93 ALA A O 1
ATOM 672 N N . CYS A 1 94 ? 7.977 -23.484 -27.016 1 94.31 94 CYS A N 1
ATOM 673 C CA . CYS A 1 94 ? 8.938 -23.078 -28.031 1 94.31 94 CYS A CA 1
ATOM 674 C C . CYS A 1 94 ? 9.203 -24.203 -29.016 1 94.31 94 CYS A C 1
ATOM 676 O O . CYS A 1 94 ? 9.672 -25.281 -28.625 1 94.31 94 CYS A O 1
ATOM 678 N N . PRO A 1 95 ? 9.031 -24.062 -30.297 1 92.56 95 PRO A N 1
ATOM 679 C CA . PRO A 1 95 ? 9.242 -25.141 -31.266 1 92.56 95 PRO A CA 1
ATOM 680 C C . PRO A 1 95 ? 10.727 -25.375 -31.578 1 92.56 95 PRO A C 1
ATOM 682 O O . PRO A 1 95 ? 11.094 -26.422 -32.094 1 92.56 95 PRO A O 1
ATOM 685 N N . GLY A 1 96 ? 11.602 -24.625 -31.188 1 77.88 96 GLY A N 1
ATOM 686 C CA . GLY A 1 96 ? 13.023 -24.891 -31.297 1 77.88 96 GLY A CA 1
ATOM 687 C C . GLY A 1 96 ? 13.648 -24.297 -32.562 1 77.88 96 GLY A C 1
ATOM 688 O O . GLY A 1 96 ? 14.57 -24.875 -33.125 1 77.88 96 GLY A O 1
ATOM 689 N N . GLY A 1 97 ? 13.211 -23.219 -33.031 1 76.69 97 GLY A N 1
ATOM 690 C CA . GLY A 1 97 ? 13.914 -22.609 -34.156 1 76.69 97 GLY A CA 1
ATOM 691 C C . GLY A 1 97 ? 13.016 -21.75 -35 1 76.69 97 GLY A C 1
ATOM 692 O O . GLY A 1 97 ? 11.789 -21.781 -34.875 1 76.69 97 GLY A O 1
ATOM 693 N N . ARG A 1 98 ? 13.672 -21.125 -35.938 1 85.56 98 ARG A N 1
ATOM 694 C CA . ARG A 1 98 ? 13.016 -20.125 -36.781 1 85.56 98 ARG A CA 1
ATOM 695 C C . ARG A 1 98 ? 12.125 -20.781 -37.844 1 85.56 98 ARG A C 1
ATOM 697 O O . ARG A 1 98 ? 11.273 -20.125 -38.438 1 85.56 98 ARG A O 1
ATOM 704 N N . ASP A 1 99 ? 12.266 -22.109 -37.906 1 92.06 99 ASP A N 1
ATOM 705 C CA . ASP A 1 99 ? 11.508 -22.766 -38.969 1 92.06 99 ASP A CA 1
ATOM 706 C C . ASP A 1 99 ? 10.25 -23.438 -38.406 1 92.06 99 ASP A C 1
ATOM 708 O O . ASP A 1 99 ? 9.414 -23.922 -39.188 1 92.06 99 ASP A O 1
ATOM 712 N N . GLY A 1 100 ? 10.133 -23.453 -37.188 1 95.88 100 GLY A N 1
ATOM 713 C CA . GLY A 1 100 ? 8.984 -24.094 -36.562 1 95.88 100 GLY A CA 1
ATOM 714 C C . GLY A 1 100 ? 7.723 -23.266 -36.625 1 95.88 100 GLY A C 1
ATOM 715 O O . GLY A 1 100 ? 7.73 -22.156 -37.156 1 95.88 100 GLY A O 1
ATOM 716 N N . THR A 1 101 ? 6.609 -23.844 -36.25 1 97.06 101 THR A N 1
ATOM 717 C CA . THR A 1 101 ? 5.332 -23.156 -36.25 1 97.06 101 THR A CA 1
ATOM 718 C C . THR A 1 101 ? 4.668 -23.219 -34.875 1 97.06 101 THR A C 1
ATOM 720 O O . THR A 1 101 ? 4.91 -24.156 -34.125 1 97.06 101 THR A O 1
ATOM 723 N N . ILE A 1 102 ? 3.904 -22.172 -34.562 1 97.75 102 ILE A N 1
ATOM 724 C CA . ILE A 1 102 ? 3.125 -22.109 -33.344 1 97.75 102 ILE A CA 1
ATOM 725 C C . ILE A 1 102 ? 1.644 -22.312 -33.656 1 97.75 102 ILE A C 1
ATOM 727 O O . ILE A 1 102 ? 1.128 -21.734 -34.625 1 97.75 102 ILE A O 1
ATOM 731 N N . ILE A 1 103 ? 1.02 -23.188 -32.906 1 98.25 103 ILE A N 1
ATOM 732 C CA . ILE A 1 103 ? -0.428 -23.359 -33 1 98.25 103 ILE A CA 1
ATOM 733 C C . ILE A 1 103 ? -1.073 -22.844 -31.703 1 98.25 103 ILE A C 1
ATOM 735 O O . ILE A 1 103 ? -1.031 -23.516 -30.672 1 98.25 103 ILE A O 1
ATOM 739 N N . SER A 1 104 ? -1.692 -21.688 -31.781 1 98 104 SER A N 1
ATOM 740 C CA . SER A 1 104 ? -2.312 -21.078 -30.609 1 98 104 SER A CA 1
ATOM 741 C C . SER A 1 104 ? -3.736 -21.594 -30.406 1 98 104 SER A C 1
ATOM 743 O O . SER A 1 104 ? -4.551 -21.547 -31.344 1 98 104 SER A O 1
ATOM 745 N N . THR A 1 105 ? -4.035 -21.969 -29.219 1 97.88 105 THR A N 1
ATOM 746 C CA . THR A 1 105 ? -5.363 -22.5 -28.922 1 97.88 105 THR A CA 1
ATOM 747 C C . THR A 1 105 ? -6.277 -21.391 -28.406 1 97.88 105 THR A C 1
ATOM 749 O O . THR A 1 105 ? -7.371 -21.672 -27.906 1 97.88 105 THR A O 1
ATOM 752 N N . ARG A 1 106 ? -5.926 -20.172 -28.469 1 96.06 106 ARG A N 1
ATOM 753 C CA . ARG A 1 106 ? -6.594 -19.031 -27.828 1 96.06 106 ARG A CA 1
ATOM 754 C C . ARG A 1 106 ? -8.055 -18.953 -28.25 1 96.06 106 ARG A C 1
ATOM 756 O O . ARG A 1 106 ? -8.914 -18.531 -27.469 1 96.06 106 ARG A O 1
ATOM 763 N N . PHE A 1 107 ? -8.383 -19.422 -29.5 1 97.56 107 PHE A N 1
ATOM 764 C CA . PHE A 1 107 ? -9.742 -19.234 -30 1 97.56 107 PHE A CA 1
ATOM 765 C C . PHE A 1 107 ? -10.523 -20.531 -29.938 1 97.56 107 PHE A C 1
ATOM 767 O O . PHE A 1 107 ? -11.695 -20.578 -30.312 1 97.56 107 PHE A O 1
ATOM 774 N N . LEU A 1 108 ? -9.867 -21.609 -29.5 1 98.44 108 LEU A N 1
ATOM 775 C CA . LEU A 1 108 ? -10.578 -22.828 -29.141 1 98.44 108 LEU A CA 1
ATOM 776 C C . LEU A 1 108 ? -11.109 -22.766 -27.719 1 98.44 108 LEU A C 1
ATOM 778 O O . LEU A 1 108 ? -10.695 -23.547 -26.859 1 98.44 108 LEU A O 1
ATOM 782 N N . ASN A 1 109 ? -12.055 -21.891 -27.5 1 98.06 109 ASN A N 1
ATOM 783 C CA . ASN A 1 109 ? -12.406 -21.531 -26.125 1 98.06 109 ASN A CA 1
ATOM 784 C C . ASN A 1 109 ? -13.906 -21.672 -25.875 1 98.06 109 ASN A C 1
ATOM 786 O O . ASN A 1 109 ? -14.492 -20.875 -25.156 1 98.06 109 ASN A O 1
ATOM 790 N N . ARG A 1 110 ? -14.57 -22.609 -26.469 1 98 110 ARG A N 1
ATOM 791 C CA . ARG A 1 110 ? -16 -22.797 -26.297 1 98 110 ARG A CA 1
ATOM 792 C C . ARG A 1 110 ? -16.297 -23.906 -25.297 1 98 110 ARG A C 1
ATOM 794 O O . ARG A 1 110 ? -15.539 -24.875 -25.203 1 98 110 ARG A O 1
ATOM 801 N N . THR A 1 111 ? -17.359 -23.766 -24.578 1 98.5 111 THR A N 1
ATOM 802 C CA . THR A 1 111 ? -18 -24.906 -23.906 1 98.5 111 THR A CA 1
ATOM 803 C C . THR A 1 111 ? -18.797 -25.734 -24.906 1 98.5 111 THR A C 1
ATOM 805 O O . THR A 1 111 ? -19.781 -25.266 -25.484 1 98.5 111 THR A O 1
ATOM 808 N N . VAL A 1 112 ? -18.5 -26.953 -25.062 1 98.5 112 VAL A N 1
ATOM 809 C CA . VAL A 1 112 ? -19.031 -27.797 -26.125 1 98.5 112 VAL A CA 1
ATOM 810 C C . VAL A 1 112 ? -20.312 -28.469 -25.656 1 98.5 112 VAL A C 1
ATOM 812 O O . VAL A 1 112 ? -21.281 -28.594 -26.406 1 98.5 112 VAL A O 1
ATOM 815 N N . ALA A 1 113 ? -20.266 -28.969 -24.453 1 98.25 113 ALA A N 1
ATOM 816 C CA . ALA A 1 113 ? -21.438 -29.672 -23.922 1 98.25 113 ALA A CA 1
ATOM 817 C C . ALA A 1 113 ? -21.438 -29.672 -22.406 1 98.25 113 ALA A C 1
ATOM 819 O O . ALA A 1 113 ? -20.375 -29.703 -21.781 1 98.25 113 ALA A O 1
ATOM 820 N N . VAL A 1 114 ? -22.609 -29.609 -21.844 1 98.31 114 VAL A N 1
ATOM 821 C CA . VAL A 1 114 ? -22.812 -29.766 -20.406 1 98.31 114 VAL A CA 1
ATOM 822 C C . VAL A 1 114 ? -23.891 -30.812 -20.141 1 98.31 114 VAL A C 1
ATOM 824 O O . VAL A 1 114 ? -25.016 -30.688 -20.641 1 98.31 114 VAL A O 1
ATOM 827 N N . ASP A 1 115 ? -23.547 -31.859 -19.484 1 98.06 115 ASP A N 1
ATOM 828 C CA . ASP A 1 115 ? -24.469 -32.875 -19 1 98.06 115 ASP A CA 1
ATOM 829 C C . ASP A 1 115 ? -24.547 -32.875 -17.469 1 98.06 115 ASP A C 1
ATOM 831 O O . ASP A 1 115 ? -23.859 -33.656 -16.812 1 98.06 115 ASP A O 1
ATOM 835 N N . ALA A 1 116 ? -25.406 -32.125 -16.969 1 97.44 116 ALA A N 1
ATOM 836 C CA . ALA A 1 116 ? -25.5 -31.922 -15.523 1 97.44 116 ALA A CA 1
ATOM 837 C C . ALA A 1 116 ? -25.875 -33.219 -14.82 1 97.44 116 ALA A C 1
ATOM 839 O O . ALA A 1 116 ? -25.422 -33.469 -13.703 1 97.44 116 ALA A O 1
ATOM 840 N N . ALA A 1 117 ? -26.734 -34 -15.414 1 97.38 117 ALA A N 1
ATOM 841 C CA . ALA A 1 117 ? -27.172 -35.25 -14.812 1 97.38 117 ALA A CA 1
ATOM 842 C C . ALA A 1 117 ? -26 -36.219 -14.633 1 97.38 117 ALA A C 1
ATOM 844 O O . ALA A 1 117 ? -25.875 -36.875 -13.594 1 97.38 117 ALA A O 1
ATOM 845 N N . ALA A 1 118 ? -25.141 -36.281 -15.641 1 97.75 118 ALA A N 1
ATOM 846 C CA . ALA A 1 118 ? -23.953 -37.125 -15.562 1 97.75 118 ALA A CA 1
ATOM 847 C C . ALA A 1 118 ? -22.797 -36.406 -14.883 1 97.75 118 ALA A C 1
ATOM 849 O O . ALA A 1 118 ? -21.719 -36.969 -14.688 1 97.75 118 ALA A O 1
ATOM 850 N N . ARG A 1 119 ? -23.016 -35.125 -14.539 1 98.5 119 ARG A N 1
ATOM 851 C CA . ARG A 1 119 ? -22 -34.25 -13.93 1 98.5 119 ARG A CA 1
ATOM 852 C C . ARG A 1 119 ? -20.781 -34.125 -14.828 1 98.5 119 ARG A C 1
ATOM 854 O O . ARG A 1 119 ? -19.641 -34.25 -14.359 1 98.5 119 ARG A O 1
ATOM 861 N N . ARG A 1 120 ? -21 -33.938 -16.094 1 98.62 120 ARG A N 1
ATOM 862 C CA . ARG A 1 120 ? -19.891 -33.844 -17.031 1 98.62 120 ARG A CA 1
ATOM 863 C C . ARG A 1 120 ? -19.969 -32.562 -17.844 1 98.62 120 ARG A C 1
ATOM 865 O O . ARG A 1 120 ? -21.062 -32.062 -18.156 1 98.62 120 ARG A O 1
ATOM 872 N N . ILE A 1 121 ? -18.906 -31.969 -18.094 1 98.75 121 ILE A N 1
ATOM 873 C CA . ILE A 1 121 ? -18.781 -30.812 -18.953 1 98.75 121 ILE A CA 1
ATOM 874 C C . ILE A 1 121 ? -17.641 -31.016 -19.953 1 98.75 121 ILE A C 1
ATOM 876 O O . ILE A 1 121 ? -16.594 -31.578 -19.609 1 98.75 121 ILE A O 1
ATOM 880 N N . THR A 1 122 ? -17.844 -30.734 -21.219 1 98.88 122 THR A N 1
ATOM 881 C CA . THR A 1 122 ? -16.828 -30.781 -22.266 1 98.88 122 THR A CA 1
ATOM 882 C C . THR A 1 122 ? -16.5 -29.391 -22.766 1 98.88 122 THR A C 1
ATOM 884 O O . THR A 1 122 ? -17.391 -28.625 -23.141 1 98.88 122 THR A O 1
ATOM 887 N N . VAL A 1 123 ? -15.258 -29.062 -22.719 1 98.88 123 VAL A N 1
ATOM 888 C CA . VAL A 1 123 ? -14.805 -27.75 -23.156 1 98.88 123 VAL A CA 1
ATOM 889 C C . VAL A 1 123 ? -13.625 -27.906 -24.109 1 98.88 123 VAL A C 1
ATOM 891 O O . VAL A 1 123 ? -12.961 -28.953 -24.125 1 98.88 123 VAL A O 1
ATOM 894 N N . GLU A 1 124 ? -13.445 -26.906 -24.953 1 98.88 124 GLU A N 1
ATOM 895 C CA . GLU A 1 124 ? -12.25 -26.844 -25.781 1 98.88 124 GLU A CA 1
ATOM 896 C C . GLU A 1 124 ? -11.016 -26.484 -24.953 1 98.88 124 GLU A C 1
ATOM 898 O O . GLU A 1 124 ? -11.141 -25.922 -23.859 1 98.88 124 GLU A O 1
ATOM 903 N N . SER A 1 125 ? -9.867 -26.828 -25.438 1 98.19 125 SER A N 1
ATOM 904 C CA . SER A 1 125 ? -8.641 -26.781 -24.656 1 98.19 125 SER A CA 1
ATOM 905 C C . SER A 1 125 ? -8.219 -25.344 -24.359 1 98.19 125 SER A C 1
ATOM 907 O O . SER A 1 125 ? -7.469 -25.094 -23.422 1 98.19 125 SER A O 1
ATOM 909 N N . GLY A 1 126 ? -8.633 -24.328 -25.125 1 98.5 126 GLY A N 1
ATOM 910 C CA . GLY A 1 126 ? -8.25 -22.938 -24.922 1 98.5 126 GLY A CA 1
ATOM 911 C C . GLY A 1 126 ? -9.125 -22.234 -23.906 1 98.5 126 GLY A C 1
ATOM 912 O O . GLY A 1 126 ? -8.898 -21.062 -23.594 1 98.5 126 GLY A O 1
ATOM 913 N N . VAL A 1 127 ? -10.094 -22.922 -23.344 1 98.62 127 VAL A N 1
ATOM 914 C CA . VAL A 1 127 ? -10.961 -22.328 -22.328 1 98.62 127 VAL A CA 1
ATOM 915 C C . VAL A 1 127 ? -10.133 -21.969 -21.094 1 98.62 127 VAL A C 1
ATOM 917 O O . VAL A 1 127 ? -9.32 -22.766 -20.625 1 98.62 127 VAL A O 1
ATOM 920 N N . VAL A 1 128 ? -10.352 -20.734 -20.672 1 97.81 128 VAL A N 1
ATOM 921 C CA . VAL A 1 128 ? -9.688 -20.25 -19.453 1 97.81 128 VAL A CA 1
ATOM 922 C C . VAL A 1 128 ? -10.375 -20.828 -18.219 1 97.81 128 VAL A C 1
ATOM 924 O O . VAL A 1 128 ? -11.602 -21.016 -18.203 1 97.81 128 VAL A O 1
ATOM 927 N N . LEU A 1 129 ? -9.594 -21.156 -17.25 1 98.62 129 LEU A N 1
ATOM 928 C CA . LEU A 1 129 ? -10.109 -21.781 -16.031 1 98.62 129 LEU A CA 1
ATOM 929 C C . LEU A 1 129 ? -11.266 -20.984 -15.453 1 98.62 129 LEU A C 1
ATOM 931 O O . LEU A 1 129 ? -12.25 -21.547 -14.977 1 98.62 129 LEU A O 1
ATOM 935 N N . ARG A 1 130 ? -11.18 -19.641 -15.422 1 97.88 130 ARG A N 1
ATOM 936 C CA . ARG A 1 130 ? -12.266 -18.781 -14.977 1 97.88 130 ARG A CA 1
ATOM 937 C C . ARG A 1 130 ? -13.586 -19.172 -15.641 1 97.88 130 ARG A C 1
ATOM 939 O O . ARG A 1 130 ? -14.609 -19.297 -14.961 1 97.88 130 ARG A O 1
ATOM 946 N N . ASP A 1 131 ? -13.555 -19.359 -16.922 1 98.31 131 ASP A N 1
ATOM 947 C CA . ASP A 1 131 ? -14.758 -19.625 -17.703 1 98.31 131 ASP A CA 1
ATOM 948 C C . ASP A 1 131 ? -15.273 -21.047 -17.453 1 98.31 131 ASP A C 1
ATOM 950 O O . ASP A 1 131 ? -16.484 -21.281 -17.453 1 98.31 131 ASP A O 1
ATOM 954 N N . LEU A 1 132 ? -14.328 -21.969 -17.281 1 98.81 132 LEU A N 1
ATOM 955 C CA . LEU A 1 132 ? -14.727 -23.328 -16.906 1 98.81 132 LEU A CA 1
ATOM 956 C C . LEU A 1 132 ? -15.484 -23.328 -15.586 1 98.81 132 LEU A C 1
ATOM 958 O O . LEU A 1 132 ? -16.547 -23.938 -15.469 1 98.81 132 LEU A O 1
ATOM 962 N N . ILE A 1 133 ? -14.938 -22.625 -14.617 1 98.62 133 ILE A N 1
ATOM 963 C CA . ILE A 1 133 ? -15.547 -22.547 -13.297 1 98.62 133 ILE A CA 1
ATOM 964 C C . ILE A 1 133 ? -16.938 -21.906 -13.398 1 98.62 133 ILE A C 1
ATOM 966 O O . ILE A 1 133 ? -17.891 -22.406 -12.812 1 98.62 133 ILE A O 1
ATOM 970 N N . ARG A 1 134 ? -17.047 -20.859 -14.164 1 98.12 134 ARG A N 1
ATOM 971 C CA . ARG A 1 134 ? -18.312 -20.156 -14.328 1 98.12 134 ARG A CA 1
ATOM 972 C C . ARG A 1 134 ? -19.344 -21.031 -15.016 1 98.12 134 ARG A C 1
ATOM 974 O O . ARG A 1 134 ? -20.5 -21.094 -14.602 1 98.12 134 ARG A O 1
ATOM 981 N N . ALA A 1 135 ? -18.922 -21.703 -16.078 1 98.56 135 ALA A N 1
ATOM 982 C CA . ALA A 1 135 ? -19.812 -22.578 -16.828 1 98.56 135 ALA A CA 1
ATOM 983 C C . ALA A 1 135 ? -20.312 -23.719 -15.945 1 98.56 135 ALA A C 1
ATOM 985 O O . ALA A 1 135 ? -21.484 -24.094 -16 1 98.56 135 ALA A O 1
ATOM 986 N N . ALA A 1 136 ? -19.422 -24.297 -15.211 1 98.62 136 ALA A N 1
ATOM 987 C CA . ALA A 1 136 ? -19.797 -25.375 -14.297 1 98.62 136 ALA A CA 1
ATOM 988 C C . ALA A 1 136 ? -20.812 -24.891 -13.266 1 98.62 136 ALA A C 1
ATOM 990 O O . ALA A 1 136 ? -21.828 -25.547 -13.023 1 98.62 136 ALA A O 1
ATOM 991 N N . ALA A 1 137 ? -20.516 -23.766 -12.672 1 98.25 137 ALA A N 1
ATOM 992 C CA . ALA A 1 137 ? -21.391 -23.219 -11.641 1 98.25 137 ALA A CA 1
ATOM 993 C C . ALA A 1 137 ? -22.781 -22.938 -12.195 1 98.25 137 ALA A C 1
ATOM 995 O O . ALA A 1 137 ? -23.781 -23.156 -11.516 1 98.25 137 ALA A O 1
ATOM 996 N N . ALA A 1 138 ? -22.859 -22.391 -13.398 1 98.06 138 ALA A N 1
ATOM 997 C CA . ALA A 1 138 ? -24.125 -22.094 -14.039 1 98.06 138 ALA A CA 1
ATOM 998 C C . ALA A 1 138 ? -24.969 -23.344 -14.203 1 98.06 138 ALA A C 1
ATOM 1000 O O . ALA A 1 138 ? -26.203 -23.281 -14.25 1 98.06 138 ALA A O 1
ATOM 1001 N N . ALA A 1 139 ? -24.312 -24.531 -14.242 1 98 139 ALA A N 1
ATOM 1002 C CA . ALA A 1 139 ? -25 -25.797 -14.406 1 98 139 ALA A CA 1
ATOM 1003 C C . ALA A 1 139 ? -25.219 -26.5 -13.07 1 98 139 ALA A C 1
ATOM 1005 O O . ALA A 1 139 ? -25.625 -27.656 -13.016 1 98 139 ALA A O 1
ATOM 1006 N N . GLY A 1 140 ? -24.844 -25.812 -12.016 1 97.56 140 GLY A N 1
ATOM 1007 C CA . GLY A 1 140 ? -25 -26.391 -10.688 1 97.56 140 GLY A CA 1
ATOM 1008 C C . GLY A 1 140 ? -23.906 -27.359 -10.328 1 97.56 140 GLY A C 1
ATOM 1009 O O . GLY A 1 140 ? -24.078 -28.203 -9.445 1 97.56 140 GLY A O 1
ATOM 1010 N N . LEU A 1 141 ? -22.812 -27.297 -11.07 1 98.38 141 LEU A N 1
ATOM 1011 C CA . LEU A 1 141 ? -21.688 -28.203 -10.844 1 98.38 141 LEU A CA 1
ATOM 1012 C C . LEU A 1 141 ? -20.484 -27.453 -10.32 1 98.38 141 LEU A C 1
ATOM 1014 O O . LEU A 1 141 ? -20.438 -26.219 -10.383 1 98.38 141 LEU A O 1
ATOM 1018 N N . ALA A 1 142 ? -19.578 -28.219 -9.727 1 98 142 ALA A N 1
ATOM 1019 C CA . ALA A 1 142 ? -18.344 -27.641 -9.172 1 98 142 ALA A CA 1
ATOM 1020 C C . ALA A 1 142 ? -17.125 -28.438 -9.641 1 98 142 ALA A C 1
ATOM 1022 O O . ALA A 1 142 ? -17.109 -29.656 -9.609 1 98 142 ALA A O 1
ATOM 1023 N N . LEU A 1 143 ? -16.141 -27.656 -10.195 1 97.69 143 LEU A N 1
ATOM 1024 C CA . LEU A 1 143 ? -14.812 -28.25 -10.328 1 97.69 143 LEU A CA 1
ATOM 1025 C C . LEU A 1 143 ? -14.188 -28.484 -8.961 1 97.69 143 LEU A C 1
ATOM 1027 O O . LEU A 1 143 ? -13.992 -27.531 -8.188 1 97.69 143 LEU A O 1
ATOM 1031 N N . PRO A 1 144 ? -13.883 -29.672 -8.617 1 96.88 144 PRO A N 1
ATOM 1032 C CA . PRO A 1 144 ? -13.5 -29.953 -7.234 1 96.88 144 PRO A CA 1
ATOM 1033 C C . PRO A 1 144 ? -12.203 -29.25 -6.832 1 96.88 144 PRO A C 1
ATOM 1035 O O . PRO A 1 144 ? -12.07 -28.797 -5.691 1 96.88 144 PRO A O 1
ATOM 1038 N N . HIS A 1 145 ? -11.203 -29.234 -7.699 1 97.44 145 HIS A N 1
ATOM 1039 C CA . HIS A 1 145 ? -9.914 -28.641 -7.379 1 97.44 145 HIS A CA 1
ATOM 1040 C C . HIS A 1 145 ? -9.352 -27.859 -8.562 1 97.44 145 HIS A C 1
ATOM 1042 O O . HIS A 1 145 ? -9.609 -28.203 -9.719 1 97.44 145 HIS A O 1
ATOM 1048 N N . SER A 1 146 ? -8.688 -26.859 -8.273 1 97.44 146 SER A N 1
ATOM 1049 C CA . SER A 1 146 ? -7.992 -26.031 -9.258 1 97.44 146 SER A CA 1
ATOM 1050 C C . SER A 1 146 ? -6.785 -25.344 -8.641 1 97.44 146 SER A C 1
ATOM 1052 O O . SER A 1 146 ? -6.66 -25.266 -7.414 1 97.44 146 SER A O 1
ATOM 1054 N N . PRO A 1 147 ? -5.867 -24.906 -9.5 1 97.88 147 PRO A N 1
ATOM 1055 C CA . PRO A 1 147 ? -4.902 -23.938 -8.977 1 97.88 147 PRO A CA 1
ATOM 1056 C C . PRO A 1 147 ? -5.562 -22.641 -8.508 1 97.88 147 PRO A C 1
ATOM 1058 O O . PRO A 1 147 ? -6.766 -22.453 -8.711 1 97.88 147 PRO A O 1
ATOM 1061 N N . TYR A 1 148 ? -4.812 -21.812 -7.898 1 97.94 148 TYR A N 1
ATOM 1062 C CA . TYR A 1 148 ? -5.348 -20.594 -7.281 1 97.94 148 TYR A CA 1
ATOM 1063 C C . TYR A 1 148 ? -5.523 -19.484 -8.312 1 97.94 148 TYR A C 1
ATOM 1065 O O . TYR A 1 148 ? -6.32 -18.562 -8.109 1 97.94 148 TYR A O 1
ATOM 1073 N N . TRP A 1 149 ? -4.812 -19.531 -9.383 1 97.44 149 TRP A N 1
ATOM 1074 C CA . TRP A 1 149 ? -4.883 -18.578 -10.484 1 97.44 149 TRP A CA 1
ATOM 1075 C C . TRP A 1 149 ? -5.801 -19.094 -11.594 1 97.44 149 TRP A C 1
ATOM 1077 O O . TRP A 1 149 ? -5.52 -20.125 -12.211 1 97.44 149 TRP A O 1
ATOM 1087 N N . TYR A 1 150 ? -6.867 -18.328 -11.906 1 97.62 150 TYR A N 1
ATOM 1088 C CA . TYR A 1 150 ? -7.832 -18.875 -12.852 1 97.62 150 TYR A CA 1
ATOM 1089 C C . TYR A 1 150 ? -7.582 -18.344 -14.258 1 97.62 150 TYR A C 1
ATOM 1091 O O . TYR A 1 150 ? -8.445 -18.453 -15.125 1 97.62 150 TYR A O 1
ATOM 1099 N N . GLY A 1 151 ? -6.387 -17.734 -14.469 1 96.44 151 GLY A N 1
ATOM 1100 C CA . GLY A 1 151 ? -6.035 -17.25 -15.797 1 96.44 151 GLY A CA 1
ATOM 1101 C C . GLY A 1 151 ? -5.395 -18.312 -16.672 1 96.44 151 GLY A C 1
ATOM 1102 O O . GLY A 1 151 ? -5.09 -18.062 -17.828 1 96.44 151 GLY A O 1
ATOM 1103 N N . LEU A 1 152 ? -5.32 -19.531 -16.219 1 97.69 152 LEU A N 1
ATOM 1104 C CA . LEU A 1 152 ? -4.746 -20.625 -16.984 1 97.69 152 LEU A CA 1
ATOM 1105 C C . LEU A 1 152 ? -5.785 -21.219 -17.938 1 97.69 152 LEU A C 1
ATOM 1107 O O . LEU A 1 152 ? -6.988 -21.047 -17.734 1 97.69 152 LEU A O 1
ATOM 1111 N N . THR A 1 153 ? -5.328 -21.906 -18.969 1 98 153 THR A N 1
ATOM 1112 C CA . THR A 1 153 ? -6.234 -22.594 -19.875 1 98 153 THR A CA 1
ATOM 1113 C C . THR A 1 153 ? -6.312 -24.078 -19.547 1 98 153 THR A C 1
ATOM 1115 O O . THR A 1 153 ? -5.395 -24.641 -18.938 1 98 153 THR A O 1
ATOM 1118 N N . VAL A 1 154 ? -7.363 -24.703 -19.984 1 98.62 154 VAL A N 1
ATOM 1119 C CA . VAL A 1 154 ? -7.562 -26.125 -19.766 1 98.62 154 VAL A CA 1
ATOM 1120 C C . VAL A 1 154 ? -6.402 -26.922 -20.359 1 98.62 154 VAL A C 1
ATOM 1122 O O . VAL A 1 154 ? -5.852 -27.812 -19.719 1 98.62 154 VAL A O 1
ATOM 1125 N N . GLY A 1 155 ? -6.02 -26.594 -21.578 1 98.38 155 GLY A N 1
ATOM 1126 C CA . GLY A 1 155 ? -4.879 -27.25 -22.188 1 98.38 155 GLY A CA 1
ATOM 1127 C C . GLY A 1 155 ? -3.596 -27.078 -21.406 1 98.38 155 GLY A C 1
ATOM 1128 O O . GLY A 1 155 ? -2.828 -28.031 -21.234 1 98.38 155 GLY A O 1
ATOM 1129 N N . GLY A 1 156 ? -3.355 -25.844 -20.953 1 97.94 156 GLY A N 1
ATOM 1130 C CA . GLY A 1 156 ? -2.17 -25.578 -20.141 1 97.94 156 GLY A CA 1
ATOM 1131 C C . GLY A 1 156 ? -2.164 -26.312 -18.812 1 97.94 156 GLY A C 1
ATOM 1132 O O . GLY A 1 156 ? -1.124 -26.797 -18.375 1 97.94 156 GLY A O 1
ATOM 1133 N N . LEU A 1 157 ? -3.316 -26.391 -18.156 1 98.38 157 LEU A N 1
ATOM 1134 C CA . LEU A 1 157 ? -3.449 -27.109 -16.891 1 98.38 157 LEU A CA 1
ATOM 1135 C C . LEU A 1 157 ? -3.043 -28.578 -17.062 1 98.38 157 LEU A C 1
ATOM 1137 O O . LEU A 1 157 ? -2.301 -29.109 -16.234 1 98.38 157 LEU A O 1
ATOM 1141 N N . LEU A 1 158 ? -3.529 -29.156 -18.125 1 98.31 158 LEU A N 1
ATOM 1142 C CA . LEU A 1 158 ? -3.248 -30.578 -18.359 1 98.31 158 LEU A CA 1
ATOM 1143 C C . LEU A 1 158 ? -1.79 -30.781 -18.766 1 98.31 158 LEU A C 1
ATOM 1145 O O . LEU A 1 158 ? -1.113 -31.656 -18.219 1 98.31 158 LEU A O 1
ATOM 1149 N N . ALA A 1 159 ? -1.275 -29.969 -19.625 1 97.62 159 ALA A N 1
ATOM 1150 C CA . ALA A 1 159 ? 0.079 -30.125 -20.156 1 97.62 159 ALA A CA 1
ATOM 1151 C C . ALA A 1 159 ? 1.107 -30.109 -19.016 1 97.62 159 ALA A C 1
ATOM 1153 O O . ALA A 1 159 ? 2.146 -30.766 -19.109 1 97.62 159 ALA A O 1
ATOM 1154 N N . THR A 1 160 ? 0.807 -29.422 -17.906 1 97.88 160 THR A N 1
ATOM 1155 C CA . THR A 1 160 ? 1.828 -29.203 -16.891 1 97.88 160 THR A CA 1
ATOM 1156 C C . THR A 1 160 ? 1.451 -29.922 -15.594 1 97.88 160 THR A C 1
ATOM 1158 O O . THR A 1 160 ? 2.17 -29.844 -14.602 1 97.88 160 THR A O 1
ATOM 1161 N N . GLY A 1 161 ? 0.346 -30.609 -15.586 1 98.06 161 GLY A N 1
ATOM 1162 C CA . GLY A 1 161 ? -0.082 -31.281 -14.375 1 98.06 161 GLY A CA 1
ATOM 1163 C C . GLY A 1 161 ? -0.399 -30.328 -13.242 1 98.06 161 GLY A C 1
ATOM 1164 O O . GLY A 1 161 ? -0.029 -30.594 -12.094 1 98.06 161 GLY A O 1
ATOM 1165 N N . ALA A 1 162 ? -1.073 -29.219 -13.531 1 98.25 162 ALA A N 1
ATOM 1166 C CA . ALA A 1 162 ? -1.421 -28.219 -12.523 1 98.25 162 ALA A CA 1
ATOM 1167 C C . ALA A 1 162 ? -2.391 -28.797 -11.492 1 98.25 162 ALA A C 1
ATOM 1169 O O . ALA A 1 162 ? -3.162 -29.703 -11.797 1 98.25 162 ALA A O 1
ATOM 1170 N N . HIS A 1 163 ? -2.332 -28.25 -10.281 1 98.5 163 HIS A N 1
ATOM 1171 C CA . HIS A 1 163 ? -3.086 -28.844 -9.18 1 98.5 163 HIS A CA 1
ATOM 1172 C C . HIS A 1 163 ? -3.441 -27.797 -8.125 1 98.5 163 HIS A C 1
ATOM 1174 O O . HIS A 1 163 ? -2.871 -26.703 -8.109 1 98.5 163 HIS A O 1
ATOM 1180 N N . GLY A 1 164 ? -4.426 -28.141 -7.324 1 98.19 164 GLY A N 1
ATOM 1181 C CA . GLY A 1 164 ? -4.723 -27.438 -6.086 1 98.19 164 GLY A CA 1
ATOM 1182 C C . GLY A 1 164 ? -4.035 -28.047 -4.879 1 98.19 164 GLY A C 1
ATOM 1183 O O . GLY A 1 164 ? -2.834 -28.328 -4.914 1 98.19 164 GLY A O 1
ATOM 1184 N N . SER A 1 165 ? -4.844 -28.141 -3.781 1 98.69 165 SER A N 1
ATOM 1185 C CA . SER A 1 165 ? -4.289 -28.703 -2.555 1 98.69 165 SER A CA 1
ATOM 1186 C C . SER A 1 165 ? -5.273 -29.656 -1.89 1 98.69 165 SER A C 1
ATOM 1188 O O . SER A 1 165 ? -6.332 -29.234 -1.416 1 98.69 165 SER A O 1
ATOM 1190 N N . SER A 1 166 ? -4.902 -30.984 -1.896 1 98.31 166 SER A N 1
ATOM 1191 C CA . SER A 1 166 ? -5.746 -31.938 -1.19 1 98.31 166 SER A CA 1
ATOM 1192 C C . SER A 1 166 ? -5.113 -33.312 -1.172 1 98.31 166 SER A C 1
ATOM 1194 O O . SER A 1 166 ? -4.441 -33.719 -2.129 1 98.31 166 SER A O 1
ATOM 1196 N N . LEU A 1 167 ? -5.371 -34.094 -0.112 1 98.12 167 LEU A N 1
ATOM 1197 C CA . LEU A 1 167 ? -5.082 -35.531 -0.064 1 98.12 167 LEU A CA 1
ATOM 1198 C C . LEU A 1 167 ? -6.371 -36.344 -0.021 1 98.12 167 LEU A C 1
ATOM 1200 O O . LEU A 1 167 ? -6.34 -37.531 0.239 1 98.12 167 LEU A O 1
ATOM 1204 N N . TRP A 1 168 ? -7.473 -35.688 -0.248 1 97.69 168 TRP A N 1
ATOM 1205 C CA . TRP A 1 168 ? -8.773 -36.344 -0.167 1 97.69 168 TRP A CA 1
ATOM 1206 C C . TRP A 1 168 ? -9.227 -36.812 -1.543 1 97.69 168 TRP A C 1
ATOM 1208 O O . TRP A 1 168 ? -8.859 -36.219 -2.562 1 97.69 168 TRP A O 1
ATOM 1218 N N . GLY A 1 169 ? -10.039 -37.875 -1.546 1 96.12 169 GLY A N 1
ATOM 1219 C CA . GLY A 1 169 ? -10.625 -38.344 -2.787 1 96.12 169 GLY A CA 1
ATOM 1220 C C . GLY A 1 169 ? -9.594 -38.656 -3.859 1 96.12 169 GLY A C 1
ATOM 1221 O O . GLY A 1 169 ? -8.625 -39.375 -3.615 1 96.12 169 GLY A O 1
ATOM 1222 N N . LYS A 1 170 ? -9.773 -38 -5.078 1 97.06 170 LYS A N 1
ATOM 1223 C CA . LYS A 1 170 ? -8.859 -38.219 -6.195 1 97.06 170 LYS A CA 1
ATOM 1224 C C . LYS A 1 170 ? -7.668 -37.25 -6.117 1 97.06 170 LYS A C 1
ATOM 1226 O O . LYS A 1 170 ? -6.785 -37.281 -6.98 1 97.06 170 LYS A O 1
ATOM 1231 N N . GLY A 1 171 ? -7.672 -36.469 -5.117 1 97.62 171 GLY A N 1
ATOM 1232 C CA . GLY A 1 171 ? -6.582 -35.531 -4.973 1 97.62 171 GLY A CA 1
ATOM 1233 C C . GLY A 1 171 ? -6.855 -34.219 -5.656 1 97.62 171 GLY A C 1
ATOM 1234 O O . GLY A 1 171 ? -8 -33.906 -5.996 1 97.62 171 GLY A O 1
ATOM 1235 N N . SER A 1 172 ? -5.812 -33.438 -5.785 1 98.31 172 SER A N 1
ATOM 1236 C CA . SER A 1 172 ? -6.004 -32.031 -6.137 1 98.31 172 SER A CA 1
ATOM 1237 C C . SER A 1 172 ? -5.578 -31.766 -7.578 1 98.31 172 SER A C 1
ATOM 1239 O O . SER A 1 172 ? -5.738 -30.656 -8.078 1 98.31 172 SER A O 1
ATOM 1241 N N . ALA A 1 173 ? -4.953 -32.75 -8.273 1 98.69 173 ALA A N 1
ATOM 1242 C CA . ALA A 1 173 ? -4.551 -32.531 -9.664 1 98.69 173 ALA A CA 1
ATOM 1243 C C . ALA A 1 173 ? -5.77 -32.438 -10.578 1 98.69 173 ALA A C 1
ATOM 1245 O O . ALA A 1 173 ? -6.629 -33.344 -10.57 1 98.69 173 ALA A O 1
ATOM 1246 N N . VAL A 1 174 ? -5.852 -31.469 -11.398 1 98.62 174 VAL A N 1
ATOM 1247 C CA . VAL A 1 174 ? -7.027 -31.203 -12.211 1 98.62 174 VAL A CA 1
ATOM 1248 C C . VAL A 1 174 ? -7.262 -32.344 -13.195 1 98.62 174 VAL A C 1
ATOM 1250 O O . VAL A 1 174 ? -8.406 -32.719 -13.453 1 98.62 174 VAL A O 1
ATOM 1253 N N . HIS A 1 175 ? -6.207 -32.938 -13.719 1 98.5 175 HIS A N 1
ATOM 1254 C CA . HIS A 1 175 ? -6.305 -33.938 -14.758 1 98.5 175 HIS A CA 1
ATOM 1255 C C . HIS A 1 175 ? -6.93 -35.219 -14.219 1 98.5 175 HIS A C 1
ATOM 1257 O O . HIS A 1 175 ? -7.344 -36.094 -14.984 1 98.5 175 HIS A O 1
ATOM 1263 N N . GLU A 1 176 ? -6.984 -35.406 -12.891 1 98.38 176 GLU A N 1
ATOM 1264 C CA . GLU A 1 176 ? -7.594 -36.594 -12.32 1 98.38 176 GLU A CA 1
ATOM 1265 C C . GLU A 1 176 ? -9.102 -36.594 -12.523 1 98.38 176 GLU A C 1
ATOM 1267 O O . GLU A 1 176 ? -9.758 -37.625 -12.367 1 98.38 176 GLU A O 1
ATOM 1272 N N . TYR A 1 177 ? -9.664 -35.5 -12.898 1 98.44 177 TYR A N 1
ATOM 1273 C CA . TYR A 1 177 ? -11.109 -35.375 -13.094 1 98.44 177 TYR A CA 1
ATOM 1274 C C . TYR A 1 177 ? -11.461 -35.375 -14.578 1 98.44 177 TYR A C 1
ATOM 1276 O O . TYR A 1 177 ? -12.617 -35.156 -14.945 1 98.44 177 TYR A O 1
ATOM 1284 N N . VAL A 1 178 ? -10.492 -35.625 -15.43 1 98.62 178 VAL A N 1
ATOM 1285 C CA . VAL A 1 178 ? -10.711 -35.781 -16.859 1 98.62 178 VAL A CA 1
ATOM 1286 C C . VAL A 1 178 ? -11.133 -37.219 -17.156 1 98.62 178 VAL A C 1
ATOM 1288 O O . VAL A 1 178 ? -10.445 -38.188 -16.766 1 98.62 178 VAL A O 1
ATOM 1291 N N . VAL A 1 179 ? -12.242 -37.375 -17.859 1 98.38 179 VAL A N 1
ATOM 1292 C CA . VAL A 1 179 ? -12.75 -38.719 -18.141 1 98.38 179 VAL A CA 1
ATOM 1293 C C . VAL A 1 179 ? -12.703 -38.969 -19.656 1 98.38 179 VAL A C 1
ATOM 1295 O O . VAL A 1 179 ? -13.008 -40.062 -20.109 1 98.38 179 VAL A O 1
ATOM 1298 N N . GLY A 1 180 ? -12.32 -38 -20.391 1 98.31 180 GLY A N 1
ATOM 1299 C CA . GLY A 1 180 ? -12.164 -38.094 -21.828 1 98.31 180 GLY A CA 1
ATOM 1300 C C . GLY A 1 180 ? -11.555 -36.875 -22.469 1 98.31 180 GLY A C 1
ATOM 1301 O O . GLY A 1 180 ? -11.641 -35.781 -21.922 1 98.31 180 GLY A O 1
ATOM 1302 N N . LEU A 1 181 ? -10.906 -37.125 -23.609 1 98.38 181 LEU A N 1
ATOM 1303 C CA . LEU A 1 181 ? -10.438 -35.969 -24.359 1 98.38 181 LEU A CA 1
ATOM 1304 C C . LEU A 1 181 ? -10.242 -36.344 -25.844 1 98.38 181 LEU A C 1
ATOM 1306 O O . LEU A 1 181 ? -10.242 -37.5 -26.203 1 98.38 181 LEU A O 1
ATOM 1310 N N . ARG A 1 182 ? -10.305 -35.312 -26.625 1 98.75 182 ARG A N 1
ATOM 1311 C CA . ARG A 1 182 ? -9.945 -35.375 -28.047 1 98.75 182 ARG A CA 1
ATOM 1312 C C . ARG A 1 182 ? -8.625 -34.688 -28.312 1 98.75 182 ARG A C 1
ATOM 1314 O O . ARG A 1 182 ? -8.391 -33.562 -27.812 1 98.75 182 ARG A O 1
ATOM 1321 N N . ILE A 1 183 ? -7.777 -35.344 -29.047 1 98.88 183 ILE A N 1
ATOM 1322 C CA . ILE A 1 183 ? -6.453 -34.812 -29.344 1 98.88 183 ILE A CA 1
ATOM 1323 C C . ILE A 1 183 ? -6.137 -35 -30.828 1 98.88 183 ILE A C 1
ATOM 1325 O O . ILE A 1 183 ? -6.453 -36.062 -31.406 1 98.88 183 ILE A O 1
ATOM 1329 N N . VAL A 1 184 ? -5.625 -33.969 -31.453 1 98.88 184 VAL A N 1
ATOM 1330 C CA . VAL A 1 184 ? -5.176 -34.031 -32.844 1 98.88 184 VAL A CA 1
ATOM 1331 C C . VAL A 1 184 ? -3.684 -34.344 -32.875 1 98.88 184 VAL A C 1
ATOM 1333 O O . VAL A 1 184 ? -2.865 -33.625 -32.312 1 98.88 184 VAL A O 1
ATOM 1336 N N . THR A 1 185 ? -3.322 -35.406 -33.531 1 98.75 185 THR A N 1
ATOM 1337 C CA . THR A 1 185 ? -1.936 -35.844 -33.625 1 98.75 185 THR A CA 1
ATOM 1338 C C . THR A 1 185 ? -1.502 -35.969 -35.094 1 98.75 185 THR A C 1
ATOM 1340 O O . THR A 1 185 ? -2.344 -36.062 -35.969 1 98.75 185 THR A O 1
ATOM 1343 N N . PRO A 1 186 ? -0.166 -35.938 -35.281 1 98.31 186 PRO A N 1
ATOM 1344 C CA . PRO A 1 186 ? 0.315 -36.281 -36.625 1 98.31 186 PRO A CA 1
ATOM 1345 C C . PRO A 1 186 ? -0.055 -37.688 -37.062 1 98.31 186 PRO A C 1
ATOM 1347 O O . PRO A 1 186 ? -0.267 -38.562 -36.219 1 98.31 186 PRO A O 1
ATOM 1350 N N . ALA A 1 187 ? -0.155 -37.875 -38.344 1 97.62 187 ALA A N 1
ATOM 1351 C CA . ALA A 1 187 ? -0.464 -39.156 -38.969 1 97.62 187 ALA A CA 1
ATOM 1352 C C . ALA A 1 187 ? 0.222 -39.281 -40.312 1 97.62 187 ALA A C 1
ATOM 1354 O O . ALA A 1 187 ? 0.733 -38.312 -40.875 1 97.62 187 ALA A O 1
ATOM 1355 N N . PRO A 1 188 ? 0.277 -40.5 -40.812 1 95.94 188 PRO A N 1
ATOM 1356 C CA . PRO A 1 188 ? 0.87 -40.656 -42.125 1 95.94 188 PRO A CA 1
ATOM 1357 C C . PRO A 1 188 ? 0.068 -39.969 -43.25 1 95.94 188 PRO A C 1
ATOM 1359 O O . PRO A 1 188 ? -1.11 -39.656 -43.031 1 95.94 188 PRO A O 1
ATOM 1362 N N . ALA A 1 189 ? 0.736 -39.844 -44.312 1 96.19 189 ALA A N 1
ATOM 1363 C CA . ALA A 1 189 ? 0.112 -39.219 -45.469 1 96.19 189 ALA A CA 1
ATOM 1364 C C . ALA A 1 189 ? -1.178 -39.938 -45.875 1 96.19 189 ALA A C 1
ATOM 1366 O O . ALA A 1 189 ? -2.133 -39.312 -46.312 1 96.19 189 ALA A O 1
ATOM 1367 N N . SER A 1 190 ? -1.228 -41.219 -45.688 1 96.56 190 SER A N 1
ATOM 1368 C CA . SER A 1 190 ? -2.385 -42.031 -46.062 1 96.56 190 SER A CA 1
ATOM 1369 C C . SER A 1 190 ? -3.607 -41.656 -45.25 1 96.56 190 SER A C 1
ATOM 1371 O O . SER A 1 190 ? -4.742 -41.938 -45.625 1 96.56 190 SER A O 1
ATOM 1373 N N . GLN A 1 191 ? -3.314 -41 -44.156 1 96.62 191 GLN A N 1
ATOM 1374 C CA . GLN A 1 191 ? -4.41 -40.625 -43.281 1 96.62 191 GL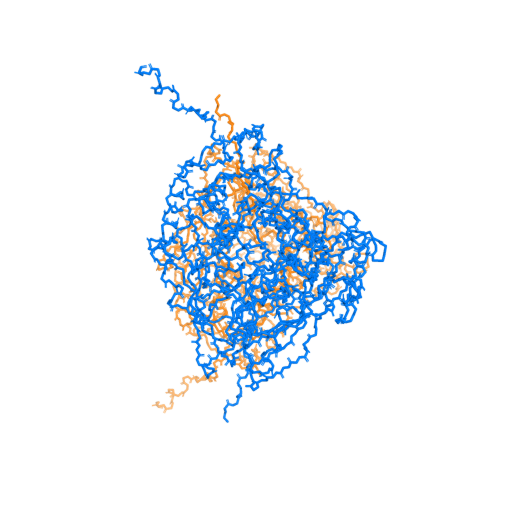N A CA 1
ATOM 1375 C C . GLN A 1 191 ? -4.582 -39.094 -43.281 1 96.62 191 GLN A C 1
ATOM 1377 O O . GLN A 1 191 ? -5.18 -38.531 -42.344 1 96.62 191 GLN A O 1
ATOM 1382 N N . GLY A 1 192 ? -4.012 -38.438 -44.188 1 96.94 192 GLY A N 1
ATOM 1383 C CA . GLY A 1 192 ? -4.18 -37 -44.344 1 96.94 192 GLY A CA 1
ATOM 1384 C C . GLY A 1 192 ? -3.246 -36.219 -43.438 1 96.94 192 GLY A C 1
ATOM 1385 O O . GLY A 1 192 ? -3.525 -35.062 -43.125 1 96.94 192 GLY A O 1
ATOM 1386 N N . PHE A 1 193 ? -2.213 -36.75 -42.875 1 97.75 193 PHE A N 1
ATOM 1387 C CA . PHE A 1 193 ? -1.11 -36.125 -42.125 1 97.75 193 PHE A CA 1
ATOM 1388 C C . PHE A 1 193 ? -1.526 -35.812 -40.719 1 97.75 193 PHE A C 1
ATOM 1390 O O . PHE A 1 193 ? -0.683 -35.469 -39.875 1 97.75 193 PHE A O 1
ATOM 1397 N N . ALA A 1 194 ? -2.795 -35.812 -40.375 1 98.56 194 ALA A N 1
ATOM 1398 C CA . ALA A 1 194 ? -3.26 -35.594 -39 1 98.56 194 ALA A CA 1
ATOM 1399 C C . ALA A 1 194 ? -4.547 -36.375 -38.75 1 98.56 194 ALA A C 1
ATOM 1401 O O . ALA A 1 194 ? -5.383 -36.531 -39.625 1 98.56 194 ALA A O 1
ATOM 1402 N N . VAL A 1 195 ? -4.754 -36.781 -37.531 1 98.5 195 VAL A N 1
ATOM 1403 C CA . VAL A 1 195 ? -5.969 -37.5 -37.156 1 98.5 195 VAL A CA 1
ATOM 1404 C C . VAL A 1 195 ? -6.441 -37.031 -35.781 1 98.5 195 VAL A C 1
ATOM 1406 O O . VAL A 1 195 ? -5.645 -36.531 -34.969 1 98.5 195 VAL A O 1
ATOM 1409 N N . VAL A 1 196 ? -7.707 -37.125 -35.594 1 98.69 196 VAL A N 1
ATOM 1410 C CA . VAL A 1 196 ? -8.289 -36.906 -34.25 1 98.69 196 VAL A CA 1
ATOM 1411 C C . VAL A 1 196 ? -8.398 -38.219 -33.5 1 98.69 196 VAL A C 1
ATOM 1413 O O . VAL A 1 196 ? -8.945 -39.188 -34 1 98.69 196 VAL A O 1
ATOM 1416 N N . ARG A 1 197 ? -7.816 -38.281 -32.375 1 98.44 197 ARG A N 1
ATOM 1417 C CA . ARG A 1 197 ? -7.949 -39.406 -31.484 1 98.44 197 ARG A CA 1
ATOM 1418 C C . ARG A 1 197 ? -8.883 -39.094 -30.328 1 98.44 197 ARG A C 1
ATOM 1420 O O . ARG A 1 197 ? -8.742 -38.062 -29.672 1 98.44 197 ARG A O 1
ATOM 1427 N N . GLU A 1 198 ? -9.82 -39.906 -30.156 1 98.44 198 GLU A N 1
ATOM 1428 C CA . GLU A 1 198 ? -10.727 -39.812 -29.016 1 98.44 198 GLU A CA 1
ATOM 1429 C C . GLU A 1 198 ? -10.359 -40.812 -27.922 1 98.44 198 GLU A C 1
ATOM 1431 O O . GLU A 1 198 ? -10.312 -42.031 -28.172 1 98.44 198 GLU A O 1
ATOM 1436 N N . LEU A 1 199 ? -10.055 -40.281 -26.781 1 98.5 199 LEU A N 1
ATOM 1437 C CA . LEU A 1 199 ? -9.68 -41.094 -25.625 1 98.5 199 LEU A CA 1
ATOM 1438 C C . LEU A 1 199 ? -10.734 -41 -24.531 1 98.5 199 LEU A C 1
ATOM 1440 O O . LEU A 1 199 ? -11.242 -39.938 -24.234 1 98.5 199 LEU A O 1
ATOM 1444 N N . VAL A 1 200 ? -11.078 -42.094 -23.969 1 97.25 200 VAL A N 1
ATOM 1445 C CA . VAL A 1 200 ? -12.102 -42.156 -22.922 1 97.25 200 VAL A CA 1
ATOM 1446 C C . VAL A 1 200 ? -11.547 -42.875 -21.703 1 97.25 200 VAL A C 1
ATOM 1448 O O . VAL A 1 200 ? -10.445 -43.406 -21.734 1 97.25 200 VAL A O 1
ATOM 1451 N N . ALA A 1 201 ? -12.352 -42.844 -20.641 1 93.56 201 ALA A N 1
ATOM 1452 C CA . ALA A 1 201 ? -11.938 -43.5 -19.406 1 93.56 201 ALA A CA 1
ATOM 1453 C C . ALA A 1 201 ? -11.617 -44.969 -19.672 1 93.56 201 ALA A C 1
ATOM 1455 O O . ALA A 1 201 ? -12.359 -45.656 -20.359 1 93.56 201 ALA A O 1
ATOM 1456 N N . GLY A 1 202 ? -10.492 -45.438 -19.172 1 92 202 GLY A N 1
ATOM 1457 C CA . GLY A 1 202 ? -10.07 -46.812 -19.359 1 92 202 GLY A CA 1
ATOM 1458 C C . GLY A 1 202 ? -9.016 -46.969 -20.438 1 92 202 GLY A C 1
ATOM 1459 O O . GLY A 1 202 ? -8.281 -47.969 -20.453 1 92 202 GLY A O 1
ATOM 1460 N N . ASP A 1 203 ? -9 -46.031 -21.375 1 95.75 203 ASP A N 1
ATOM 1461 C CA . ASP A 1 203 ? -7.934 -46.031 -22.375 1 95.75 203 ASP A CA 1
ATOM 1462 C C . ASP A 1 203 ? -6.582 -45.688 -21.75 1 95.75 203 ASP A C 1
ATOM 1464 O O . ASP A 1 203 ? -6.406 -44.625 -21.188 1 95.75 203 ASP A O 1
ATOM 1468 N N . PRO A 1 204 ? -5.609 -46.562 -21.906 1 96 204 PRO A N 1
ATOM 1469 C CA . PRO A 1 204 ? -4.309 -46.281 -21.297 1 96 204 PRO A CA 1
ATOM 1470 C C . PRO A 1 204 ? -3.664 -45.031 -21.859 1 96 204 PRO A C 1
ATOM 1472 O O . PRO A 1 204 ? -2.908 -44.344 -21.141 1 96 204 PRO A O 1
ATOM 1475 N N . ASP A 1 205 ? -3.992 -44.656 -23.094 1 98.19 205 ASP A N 1
ATOM 1476 C CA . ASP A 1 205 ? -3.4 -43.469 -23.703 1 98.19 205 ASP A CA 1
ATOM 1477 C C . ASP A 1 205 ? -3.932 -42.219 -23.062 1 98.19 205 ASP A C 1
ATOM 1479 O O . ASP A 1 205 ? -3.324 -41.125 -23.188 1 98.19 205 ASP A O 1
ATOM 1483 N N . LEU A 1 206 ? -5.055 -42.312 -22.406 1 98.5 206 LEU A N 1
ATOM 1484 C CA . LEU A 1 206 ? -5.574 -41.156 -21.672 1 98.5 206 LEU A CA 1
ATOM 1485 C C . LEU A 1 206 ? -4.609 -40.719 -20.562 1 98.5 206 LEU A C 1
ATOM 1487 O O . LEU A 1 206 ? -4.465 -39.531 -20.281 1 98.5 206 LEU A O 1
ATOM 1491 N N . ASP A 1 207 ? -3.936 -41.656 -19.984 1 98.06 207 ASP A N 1
ATOM 1492 C CA . ASP A 1 207 ? -3.004 -41.406 -18.891 1 98.06 207 ASP A CA 1
ATOM 1493 C C . ASP A 1 207 ? -1.731 -40.719 -19.406 1 98.06 207 ASP A C 1
ATOM 1495 O O . ASP A 1 207 ? -0.991 -40.125 -18.625 1 98.06 207 ASP A O 1
ATOM 1499 N N . ALA A 1 208 ? -1.439 -40.844 -20.688 1 98.56 208 ALA A N 1
ATOM 1500 C CA . ALA A 1 208 ? -0.355 -40.062 -21.312 1 98.56 208 ALA A CA 1
ATOM 1501 C C . ALA A 1 208 ? -0.809 -38.656 -21.672 1 98.56 208 ALA A C 1
ATOM 1503 O O . ALA A 1 208 ? -0.061 -37.688 -21.5 1 98.56 208 ALA A O 1
ATOM 1504 N N . ALA A 1 209 ? -2.021 -38.531 -22.125 1 98.44 209 ALA A N 1
ATOM 1505 C CA . ALA A 1 209 ? -2.537 -37.281 -22.641 1 98.44 209 ALA A CA 1
ATOM 1506 C C . ALA A 1 209 ? -2.889 -36.312 -21.516 1 98.44 209 ALA A C 1
ATOM 1508 O O . ALA A 1 209 ? -2.865 -35.094 -21.688 1 98.44 209 ALA A O 1
ATOM 1509 N N . LYS A 1 210 ? -3.16 -36.812 -20.344 1 97.81 210 LYS A N 1
ATOM 1510 C CA . LYS A 1 210 ? -3.572 -36.031 -19.188 1 97.81 210 LYS A CA 1
ATOM 1511 C C . LYS A 1 210 ? -2.461 -35.094 -18.734 1 97.81 210 LYS A C 1
ATOM 1513 O O . LYS A 1 210 ? -2.732 -34.031 -18.188 1 97.81 210 LYS A O 1
ATOM 1518 N N . VAL A 1 211 ? -1.287 -35.5 -18.828 1 98.5 211 VAL A N 1
ATOM 1519 C CA . VAL A 1 211 ? -0.102 -34.656 -18.625 1 98.5 211 VAL A CA 1
ATOM 1520 C C . VAL A 1 211 ? 0.871 -34.875 -19.781 1 98.5 211 VAL A C 1
ATOM 1522 O O . VAL A 1 211 ? 1.796 -35.688 -19.688 1 98.5 211 VAL A O 1
ATOM 1525 N N . SER A 1 212 ? 0.767 -34.062 -20.812 1 97.06 212 SER A N 1
ATOM 1526 C CA . SER A 1 212 ? 1.351 -34.438 -22.094 1 97.06 212 SER A CA 1
ATOM 1527 C C . SER A 1 212 ? 2.59 -33.594 -22.391 1 97.06 212 SER A C 1
ATOM 1529 O O . SER A 1 212 ? 3.354 -33.906 -23.312 1 97.06 212 SER A O 1
ATOM 1531 N N . LEU A 1 213 ? 2.809 -32.438 -21.641 1 97.75 213 LEU A N 1
ATOM 1532 C CA . LEU A 1 213 ? 3.893 -31.5 -21.891 1 97.75 213 LEU A CA 1
ATOM 1533 C C . LEU A 1 213 ? 3.801 -30.938 -23.312 1 97.75 213 LEU A C 1
ATOM 1535 O O . LEU A 1 213 ? 4.77 -30.359 -23.812 1 97.75 213 LEU A O 1
ATOM 1539 N N . GLY A 1 214 ? 2.725 -31.219 -24.016 1 97.38 214 GLY A N 1
ATOM 1540 C CA . GLY A 1 214 ? 2.508 -30.703 -25.359 1 97.38 214 GLY A CA 1
ATOM 1541 C C . GLY A 1 214 ? 3.281 -31.453 -26.422 1 97.38 214 GLY A C 1
ATOM 1542 O O . GLY A 1 214 ? 3.566 -30.906 -27.5 1 97.38 214 GLY A O 1
ATOM 1543 N N . VAL A 1 215 ? 3.633 -32.719 -26.219 1 98 215 VAL A N 1
ATOM 1544 C CA . VAL A 1 215 ? 4.535 -33.375 -27.156 1 98 215 VAL A CA 1
ATOM 1545 C C . VAL A 1 215 ? 3.783 -34.469 -27.906 1 98 215 VAL A C 1
ATOM 1547 O O . VAL A 1 215 ? 4.344 -35.125 -28.781 1 98 215 VAL A O 1
ATOM 1550 N N . LEU A 1 216 ? 2.488 -34.656 -27.609 1 98.44 216 LEU A N 1
ATOM 1551 C CA . LEU A 1 216 ? 1.734 -35.719 -28.25 1 98.44 216 LEU A CA 1
ATOM 1552 C C . LEU A 1 216 ? 0.912 -35.188 -29.422 1 98.44 216 LEU A C 1
ATOM 1554 O O . LEU A 1 216 ? 0.513 -35.938 -30.312 1 98.44 216 LEU A O 1
ATOM 1558 N N . GLY A 1 217 ? 0.672 -34.031 -29.453 1 98.5 217 GLY A N 1
ATOM 1559 C CA . GLY A 1 217 ? -0.239 -33.312 -30.328 1 98.5 217 GLY A CA 1
ATOM 1560 C C . GLY A 1 217 ? -0.896 -32.125 -29.656 1 98.5 217 GLY A C 1
ATOM 1561 O O . GLY A 1 217 ? -0.322 -31.516 -28.75 1 98.5 217 GLY A O 1
ATOM 1562 N N . VAL A 1 218 ? -2.02 -31.734 -30.203 1 98.75 218 VAL A N 1
ATOM 1563 C CA . VAL A 1 218 ? -2.756 -30.625 -29.609 1 98.75 218 VAL A CA 1
ATOM 1564 C C . VAL A 1 218 ? -4.137 -31.094 -29.172 1 98.75 218 VAL A C 1
ATOM 1566 O O . VAL A 1 218 ? -4.926 -31.578 -29.984 1 98.75 218 VAL A O 1
ATOM 1569 N N . ILE A 1 219 ? -4.418 -30.953 -27.875 1 98.81 219 ILE A N 1
ATOM 1570 C CA . ILE A 1 219 ? -5.73 -31.312 -27.344 1 98.81 219 ILE A CA 1
ATOM 1571 C C . ILE A 1 219 ? -6.781 -30.328 -27.859 1 98.81 219 ILE A C 1
ATOM 1573 O O . ILE A 1 219 ? -6.594 -29.109 -27.766 1 98.81 219 ILE A O 1
ATOM 1577 N N . SER A 1 220 ? -7.848 -30.844 -28.375 1 98.69 220 SER A N 1
ATOM 1578 C CA . SER A 1 220 ? -8.906 -29.984 -28.891 1 98.69 220 SER A CA 1
ATOM 1579 C C . SER A 1 220 ? -10.039 -29.828 -27.875 1 98.69 220 SER A C 1
ATOM 1581 O O . SER A 1 220 ? -10.539 -28.734 -27.656 1 98.69 220 SER A O 1
ATOM 1583 N N . GLN A 1 221 ? -10.414 -30.938 -27.25 1 98.81 221 GLN A N 1
ATOM 1584 C CA . GLN A 1 221 ? -11.516 -30.938 -26.297 1 98.81 221 GLN A CA 1
ATOM 1585 C C . GLN A 1 221 ? -11.195 -31.812 -25.078 1 98.81 221 GLN A C 1
ATOM 1587 O O . GLN A 1 221 ? -10.477 -32.812 -25.188 1 98.81 221 GLN A O 1
ATOM 1592 N N . VAL A 1 222 ? -11.75 -31.422 -23.969 1 98.88 222 VAL A N 1
ATOM 1593 C CA . VAL A 1 222 ? -11.586 -32.156 -22.719 1 98.88 222 VAL A CA 1
ATOM 1594 C C . VAL A 1 222 ? -12.945 -32.312 -22.047 1 98.88 222 VAL A C 1
ATOM 1596 O O . VAL A 1 222 ? -13.742 -31.375 -21.984 1 98.88 222 VAL A O 1
ATOM 1599 N N . THR A 1 223 ? -13.242 -33.469 -21.547 1 98.88 223 THR A N 1
ATOM 1600 C CA . THR A 1 223 ? -14.438 -33.75 -20.75 1 98.88 223 THR A CA 1
ATOM 1601 C C . THR A 1 223 ? -14.078 -34 -19.297 1 98.88 223 THR A C 1
ATOM 1603 O O . THR A 1 223 ? -13.281 -34.906 -19 1 98.88 223 THR A O 1
ATOM 1606 N N . PHE A 1 224 ? -14.695 -33.219 -18.422 1 98.81 224 PHE A N 1
ATOM 1607 C CA . PHE A 1 224 ? -14.5 -33.375 -16.984 1 98.81 224 PHE A CA 1
ATOM 1608 C C . PHE A 1 224 ? -15.711 -34.031 -16.344 1 98.81 224 PHE A C 1
ATOM 1610 O O . PHE A 1 224 ? -16.844 -33.812 -16.766 1 98.81 224 PHE A O 1
ATOM 1617 N N . GLU A 1 225 ? -15.43 -34.875 -15.414 1 98.56 225 GLU A N 1
ATOM 1618 C CA . GLU A 1 225 ? -16.453 -35.281 -14.453 1 98.56 225 GLU A CA 1
ATOM 1619 C C . GLU A 1 225 ? -16.375 -34.438 -13.18 1 98.56 225 GLU A C 1
ATOM 1621 O O . GLU A 1 225 ? -15.375 -34.469 -12.469 1 98.56 225 GLU A O 1
ATOM 1626 N N . LEU A 1 226 ? -17.391 -33.688 -12.938 1 98.44 226 LEU A N 1
ATOM 1627 C CA . LEU A 1 226 ? -17.406 -32.719 -11.867 1 98.44 226 LEU A CA 1
ATOM 1628 C C . LEU A 1 226 ? -18.25 -33.188 -10.695 1 98.44 226 LEU A C 1
ATOM 1630 O O . LEU A 1 226 ? -18.562 -34.375 -10.594 1 98.44 226 LEU A O 1
ATOM 1634 N N . GLN A 1 227 ? -18.453 -32.375 -9.711 1 98.12 227 GLN A N 1
ATOM 1635 C CA . GLN A 1 227 ? -19.281 -32.656 -8.547 1 98.12 227 GLN A CA 1
ATOM 1636 C C . GLN A 1 227 ? -20.422 -31.641 -8.422 1 98.12 227 GLN A C 1
ATOM 1638 O O . GLN A 1 227 ? -20.391 -30.578 -9.039 1 98.12 227 GLN A O 1
ATOM 1643 N N . PRO A 1 228 ? -21.469 -32.094 -7.645 1 97.5 228 PRO A N 1
ATOM 1644 C CA . PRO A 1 228 ? -22.484 -31.078 -7.348 1 97.5 228 PRO A CA 1
ATOM 1645 C C . PRO A 1 228 ? -21.906 -29.859 -6.617 1 97.5 228 PRO A C 1
ATOM 1647 O O . PRO A 1 228 ? -20.969 -30 -5.836 1 97.5 228 PRO A O 1
ATOM 1650 N N . GLN A 1 229 ? -22.547 -28.781 -6.867 1 96.19 229 GLN A N 1
ATOM 1651 C CA . GLN A 1 229 ? -22.094 -27.547 -6.238 1 96.19 229 GLN A CA 1
ATOM 1652 C C . GLN A 1 229 ? -22.031 -27.688 -4.719 1 96.19 229 GLN A C 1
ATOM 1654 O O . GLN A 1 229 ? -22.891 -28.359 -4.125 1 96.19 229 GLN A O 1
ATOM 1659 N N . PHE A 1 230 ? -21.094 -27.094 -4.051 1 97.94 230 PHE A N 1
ATOM 1660 C CA . PHE A 1 230 ? -20.922 -27.062 -2.602 1 97.94 230 PHE A CA 1
ATOM 1661 C C . PHE A 1 230 ? -20.297 -25.75 -2.156 1 97.94 230 PHE A C 1
ATOM 1663 O O . PHE A 1 230 ? -19.984 -24.891 -2.984 1 97.94 230 PHE A O 1
ATOM 1670 N N . LYS A 1 231 ? -20.203 -25.547 -0.872 1 98.56 231 LYS A N 1
ATOM 1671 C CA . LYS A 1 231 ? -19.562 -24.375 -0.292 1 98.56 231 LYS A CA 1
ATOM 1672 C C . LYS A 1 231 ? -18.312 -24.75 0.485 1 98.56 231 LYS A C 1
ATOM 1674 O O . LYS A 1 231 ? -18.125 -25.922 0.857 1 98.56 231 LYS A O 1
ATOM 1679 N N . ARG A 1 232 ? -17.469 -23.797 0.593 1 98.75 232 ARG A N 1
ATOM 1680 C CA . ARG A 1 232 ? -16.297 -23.922 1.436 1 98.75 232 ARG A CA 1
ATOM 1681 C C . ARG A 1 232 ? -16.344 -22.938 2.602 1 98.75 232 ARG A C 1
ATOM 1683 O O . ARG A 1 232 ? -17 -21.906 2.521 1 98.75 232 ARG A O 1
ATOM 1690 N N . SER A 1 233 ? -15.734 -23.328 3.672 1 98.88 233 SER A N 1
ATOM 1691 C CA . SER A 1 233 ? -15.422 -22.469 4.809 1 98.88 233 SER A CA 1
ATOM 1692 C C . SER A 1 233 ? -13.914 -22.297 4.973 1 98.88 233 SER A C 1
ATOM 1694 O O . SER A 1 233 ? -13.195 -23.266 5.215 1 98.88 233 SER A O 1
ATOM 1696 N N . VAL A 1 234 ? -13.445 -21.047 4.844 1 98.81 234 VAL A N 1
ATOM 1697 C CA . VAL A 1 234 ? -12.016 -20.766 4.809 1 98.81 234 VAL A CA 1
ATOM 1698 C C . VAL A 1 234 ? -11.625 -19.906 6.004 1 98.81 234 VAL A C 1
ATOM 1700 O O . VAL A 1 234 ? -12.328 -18.938 6.34 1 98.81 234 VAL A O 1
ATOM 1703 N N . ARG A 1 235 ? -10.562 -20.234 6.641 1 98.62 235 ARG A N 1
ATOM 1704 C CA . ARG A 1 235 ? -9.953 -19.453 7.719 1 98.62 235 ARG A CA 1
ATOM 1705 C C . ARG A 1 235 ? -8.438 -19.562 7.672 1 98.62 235 ARG A C 1
ATOM 1707 O O . ARG A 1 235 ? -7.887 -20.656 7.539 1 98.62 235 ARG A O 1
ATOM 1714 N N . PHE A 1 236 ? -7.801 -18.406 7.754 1 98.69 236 PHE A N 1
ATOM 1715 C CA . PHE A 1 236 ? -6.348 -18.375 7.887 1 98.69 236 PHE A CA 1
ATOM 1716 C C . PHE A 1 236 ? -5.941 -18.172 9.344 1 98.69 236 PHE A C 1
ATOM 1718 O O . PHE A 1 236 ? -6.543 -17.359 10.055 1 98.69 236 PHE A O 1
ATOM 1725 N N . VAL A 1 237 ? -4.949 -18.922 9.75 1 97.69 237 VAL A N 1
ATOM 1726 C CA . VAL A 1 237 ? -4.406 -18.797 11.094 1 97.69 237 VAL A CA 1
ATOM 1727 C C . VAL A 1 237 ? -2.881 -18.797 11.039 1 97.69 237 VAL A C 1
ATOM 1729 O O . VAL A 1 237 ? -2.273 -19.688 10.445 1 97.69 237 VAL A O 1
ATOM 1732 N N . THR A 1 238 ? -2.256 -17.766 11.617 1 98.12 238 THR A N 1
ATOM 1733 C CA . THR A 1 238 ? -0.802 -17.688 11.68 1 98.12 238 THR A CA 1
ATOM 1734 C C . THR A 1 238 ? -0.289 -18.172 13.031 1 98.12 238 THR A C 1
ATOM 1736 O O . THR A 1 238 ? -0.793 -17.75 14.078 1 98.12 238 THR A O 1
ATOM 1739 N N . ARG A 1 239 ? 0.697 -19.062 13.031 1 97.94 239 ARG A N 1
ATOM 1740 C CA . ARG A 1 239 ? 1.3 -19.609 14.242 1 97.94 239 ARG A CA 1
ATOM 1741 C C . ARG A 1 239 ? 2.822 -19.609 14.141 1 97.94 239 ARG A C 1
ATOM 1743 O O . ARG A 1 239 ? 3.379 -19.453 13.055 1 97.94 239 ARG A O 1
ATOM 1750 N N . ASP A 1 240 ? 3.479 -19.766 15.266 1 98.12 240 ASP A N 1
ATOM 1751 C CA . ASP A 1 240 ? 4.922 -19.984 15.281 1 98.12 240 ASP A CA 1
ATOM 1752 C C . ASP A 1 240 ? 5.277 -21.312 14.609 1 98.12 240 ASP A C 1
ATOM 1754 O O . ASP A 1 240 ? 4.465 -22.234 14.594 1 98.12 240 ASP A O 1
ATOM 1758 N N . ASP A 1 241 ? 6.496 -21.422 14.086 1 98.19 241 ASP A N 1
ATOM 1759 C CA . ASP A 1 241 ? 6.844 -22.578 13.281 1 98.19 241 ASP A CA 1
ATOM 1760 C C . ASP A 1 241 ? 7.52 -23.656 14.141 1 98.19 241 ASP A C 1
ATOM 1762 O O . ASP A 1 241 ? 8.273 -24.484 13.625 1 98.19 241 ASP A O 1
ATOM 1766 N N . SER A 1 242 ? 7.305 -23.703 15.445 1 96.88 242 SER A N 1
ATOM 1767 C CA . SER A 1 242 ? 7.98 -24.625 16.359 1 96.88 242 SER A CA 1
ATOM 1768 C C . SER A 1 242 ? 7.602 -26.062 16.062 1 96.88 242 SER A C 1
ATOM 1770 O O . SER A 1 242 ? 8.438 -26.969 16.141 1 96.88 242 SER A O 1
ATOM 1772 N N . ASP A 1 243 ? 6.363 -26.375 15.664 1 95.69 243 ASP A N 1
ATOM 1773 C CA . ASP A 1 243 ? 5.93 -27.734 15.383 1 95.69 243 ASP A CA 1
ATOM 1774 C C . ASP A 1 243 ? 5.652 -27.938 13.898 1 95.69 243 ASP A C 1
ATOM 1776 O O . ASP A 1 243 ? 4.941 -28.859 13.508 1 95.69 243 ASP A O 1
ATOM 1780 N N . PHE A 1 244 ? 6.141 -27.094 13.141 1 96.25 244 PHE A N 1
ATOM 1781 C CA . PHE A 1 244 ? 5.844 -27.016 11.711 1 96.25 244 PHE A CA 1
ATOM 1782 C C . PHE A 1 244 ? 6.273 -28.297 11 1 96.25 244 PHE A C 1
ATOM 1784 O O . PHE A 1 244 ? 5.543 -28.812 10.156 1 96.25 244 PHE A O 1
ATOM 1791 N N . ALA A 1 245 ? 7.453 -28.828 11.25 1 95.44 245 ALA A N 1
ATOM 1792 C CA . ALA A 1 245 ? 7.945 -30.031 10.594 1 95.44 245 ALA A CA 1
ATOM 1793 C C . ALA A 1 245 ? 6.969 -31.203 10.781 1 95.44 245 ALA A C 1
ATOM 1795 O O . ALA A 1 245 ? 6.746 -31.984 9.852 1 95.44 245 ALA A O 1
ATOM 1796 N N . GLU A 1 246 ? 6.375 -31.297 11.898 1 94.69 246 GLU A N 1
ATOM 1797 C CA . GLU A 1 246 ? 5.398 -32.344 12.164 1 94.69 246 GLU A CA 1
ATOM 1798 C C . GLU A 1 246 ? 4.07 -32.062 11.477 1 94.69 246 GLU A C 1
ATOM 1800 O O . GLU A 1 246 ? 3.424 -32.969 10.945 1 94.69 246 GLU A O 1
ATOM 1805 N N . LYS A 1 247 ? 3.666 -30.828 11.461 1 96.62 247 LYS A N 1
ATOM 1806 C CA . LYS A 1 247 ? 2.367 -30.422 10.93 1 96.62 247 LYS A CA 1
ATOM 1807 C C . LYS A 1 247 ? 2.312 -30.609 9.414 1 96.62 247 LYS A C 1
ATOM 1809 O O . LYS A 1 247 ? 1.253 -30.906 8.859 1 96.62 247 LYS A O 1
ATOM 1814 N N . VAL A 1 248 ? 3.43 -30.5 8.75 1 97.88 248 VAL A N 1
ATOM 1815 C CA . VAL A 1 248 ? 3.445 -30.547 7.289 1 97.88 248 VAL A CA 1
ATOM 1816 C C . VAL A 1 248 ? 2.988 -31.922 6.812 1 97.88 248 VAL A C 1
ATOM 1818 O O . VAL A 1 248 ? 2.361 -32.031 5.758 1 97.88 248 VAL A O 1
ATOM 1821 N N . ALA A 1 249 ? 3.178 -32.938 7.562 1 95.12 249 ALA A N 1
ATOM 1822 C CA . ALA A 1 249 ? 2.855 -34.312 7.172 1 95.12 249 ALA A CA 1
ATOM 1823 C C . ALA A 1 249 ? 1.375 -34.625 7.398 1 95.12 249 ALA A C 1
ATOM 1825 O O . ALA A 1 249 ? 0.815 -35.531 6.77 1 95.12 249 ALA A O 1
ATOM 1826 N N . VAL A 1 250 ? 0.746 -33.844 8.227 1 95.25 250 VAL A N 1
ATOM 1827 C CA . VAL A 1 250 ? -0.584 -34.281 8.633 1 95.25 250 VAL A CA 1
ATOM 1828 C C . VAL A 1 250 ? -1.628 -33.25 8.164 1 95.25 250 VAL A C 1
ATOM 1830 O O . VAL A 1 250 ? -2.805 -33.594 8.016 1 95.25 250 VAL A O 1
ATOM 1833 N N . TRP A 1 251 ? -1.303 -32.062 7.863 1 95.94 251 TRP A N 1
ATOM 1834 C CA . TRP A 1 251 ? -2.244 -30.969 7.59 1 95.94 251 TRP A CA 1
ATOM 1835 C C . TRP A 1 251 ? -3.105 -31.297 6.375 1 95.94 251 TRP A C 1
ATOM 1837 O O . TRP A 1 251 ? -4.301 -31 6.355 1 95.94 251 TRP A O 1
ATOM 1847 N N . GLY A 1 252 ? -2.525 -31.891 5.336 1 92.88 252 GLY A N 1
ATOM 1848 C CA . GLY A 1 252 ? -3.234 -32.219 4.109 1 92.88 252 GLY A CA 1
ATOM 1849 C C . GLY A 1 252 ? -4.371 -33.188 4.32 1 92.88 252 GLY A C 1
ATOM 1850 O O . GLY A 1 252 ? -5.336 -33.219 3.553 1 92.88 252 GLY A O 1
ATOM 1851 N N . GLY A 1 253 ? -4.277 -34.031 5.293 1 94.81 253 GLY A N 1
ATOM 1852 C CA . GLY A 1 253 ? -5.344 -34.969 5.645 1 94.81 253 GLY A CA 1
ATOM 1853 C C . GLY A 1 253 ? -6.395 -34.344 6.547 1 94.81 253 GLY A C 1
ATOM 1854 O O . GLY A 1 253 ? -7.551 -34.75 6.539 1 94.81 253 GLY A O 1
ATOM 1855 N N . ALA A 1 254 ? -6.035 -33.312 7.262 1 96.88 254 ALA A N 1
ATOM 1856 C CA . ALA A 1 254 ? -6.914 -32.688 8.25 1 96.88 254 ALA A CA 1
ATOM 1857 C C . ALA A 1 254 ? -7.91 -31.75 7.59 1 96.88 254 ALA A C 1
ATOM 1859 O O . ALA A 1 254 ? -9.023 -31.562 8.086 1 96.88 254 ALA A O 1
ATOM 1860 N N . HIS A 1 255 ? -7.613 -31.141 6.465 1 98.12 255 HIS A N 1
ATOM 1861 C CA . HIS A 1 255 ? -8.445 -30.172 5.758 1 98.12 255 HIS A CA 1
ATOM 1862 C C . HIS A 1 255 ? -8.5 -30.484 4.266 1 98.12 255 HIS A C 1
ATOM 1864 O O . HIS A 1 255 ? -7.465 -30.531 3.598 1 98.12 255 HIS A O 1
ATOM 1870 N N . GLU A 1 256 ? -9.664 -30.594 3.719 1 98.31 256 GLU A N 1
ATOM 1871 C CA . GLU A 1 256 ? -9.859 -31.047 2.346 1 98.31 256 GLU A CA 1
ATOM 1872 C C . GLU A 1 256 ? -9.125 -30.156 1.355 1 98.31 256 GLU A C 1
ATOM 1874 O O . GLU A 1 256 ? -8.555 -30.625 0.376 1 98.31 256 GLU A O 1
ATOM 1879 N N . PHE A 1 257 ? -9.172 -28.828 1.627 1 98.44 257 PHE A N 1
ATOM 1880 C CA . PHE A 1 257 ? -8.562 -27.875 0.704 1 98.44 257 PHE A CA 1
ATOM 1881 C C . PHE A 1 257 ? -7.438 -27.109 1.382 1 98.44 257 PHE A C 1
ATOM 1883 O O . PHE A 1 257 ? -7.07 -26.016 0.944 1 98.44 257 PHE A O 1
ATOM 1890 N N . GLY A 1 258 ? -6.875 -27.578 2.473 1 98.19 258 GLY A N 1
ATOM 1891 C CA . GLY A 1 258 ? -5.898 -26.859 3.285 1 98.19 258 GLY A CA 1
ATOM 1892 C C . GLY A 1 258 ? -4.547 -26.719 2.609 1 98.19 258 GLY A C 1
ATOM 1893 O O . GLY A 1 258 ? -4.137 -27.594 1.847 1 98.19 258 GLY A O 1
ATOM 1894 N N . ASP A 1 259 ? -3.867 -25.656 2.877 1 98.44 259 ASP A N 1
ATOM 1895 C CA . ASP A 1 259 ? -2.473 -25.438 2.506 1 98.44 259 ASP A CA 1
ATOM 1896 C C . ASP A 1 259 ? -1.736 -24.656 3.596 1 98.44 259 ASP A C 1
ATOM 1898 O O . ASP A 1 259 ? -2.281 -24.422 4.676 1 98.44 259 ASP A O 1
ATOM 1902 N N . MET A 1 260 ? -0.422 -24.453 3.422 1 98.56 260 MET A N 1
ATOM 1903 C CA . MET A 1 260 ? 0.406 -23.703 4.371 1 98.56 260 MET A CA 1
ATOM 1904 C C . MET A 1 260 ? 1.356 -22.766 3.645 1 98.56 260 MET A C 1
ATOM 1906 O O . MET A 1 260 ? 1.827 -23.078 2.549 1 98.56 260 MET A O 1
ATOM 1910 N N . ALA A 1 261 ? 1.628 -21.672 4.188 1 98.75 261 ALA A N 1
ATOM 1911 C CA . ALA A 1 261 ? 2.719 -20.797 3.771 1 98.75 261 ALA A CA 1
ATOM 1912 C C . ALA A 1 261 ? 3.691 -20.547 4.922 1 98.75 261 ALA A C 1
ATOM 1914 O O . ALA A 1 261 ? 3.289 -20.109 6 1 98.75 261 ALA A O 1
ATOM 1915 N N . TRP A 1 262 ? 4.93 -20.812 4.734 1 98.88 262 TRP A N 1
ATOM 1916 C CA . TRP A 1 262 ? 5.953 -20.688 5.766 1 98.88 262 TRP A CA 1
ATOM 1917 C C . TRP A 1 262 ? 6.801 -19.438 5.551 1 98.88 262 TRP A C 1
ATOM 1919 O O . TRP A 1 262 ? 7.305 -19.203 4.453 1 98.88 262 TRP A O 1
ATOM 1929 N N . LEU A 1 263 ? 6.871 -18.578 6.516 1 98.81 263 LEU A N 1
ATOM 1930 C CA . LEU A 1 263 ? 7.785 -17.438 6.586 1 98.81 263 LEU A CA 1
ATOM 1931 C C . LEU A 1 263 ? 9.008 -17.781 7.43 1 98.81 263 LEU A C 1
ATOM 1933 O O . LEU A 1 263 ? 9.047 -17.484 8.625 1 98.81 263 LEU A O 1
ATOM 1937 N N . PRO A 1 264 ? 10.023 -18.281 6.801 1 98.5 264 PRO A N 1
ATOM 1938 C CA . PRO A 1 264 ? 11.125 -18.875 7.559 1 98.5 264 PRO A CA 1
ATOM 1939 C C . PRO A 1 264 ? 11.828 -17.875 8.469 1 98.5 264 PRO A C 1
ATOM 1941 O O . PRO A 1 264 ? 12.109 -18.188 9.633 1 98.5 264 PRO A O 1
ATOM 1944 N N . ARG A 1 265 ? 12.234 -16.703 7.988 1 98.19 265 ARG A N 1
ATOM 1945 C CA . ARG A 1 265 ? 12.945 -15.742 8.828 1 98.19 265 ARG A CA 1
ATOM 1946 C C . ARG A 1 265 ? 12.086 -15.305 10.008 1 98.19 265 ARG A C 1
ATOM 1948 O O . ARG A 1 265 ? 12.594 -15.102 11.109 1 98.19 265 ARG A O 1
ATOM 1955 N N . GLN A 1 266 ? 10.797 -15.109 9.773 1 98 266 GLN A N 1
ATOM 1956 C CA . GLN A 1 266 ? 9.891 -14.633 10.812 1 98 266 GLN A CA 1
ATOM 1957 C C . GLN A 1 266 ? 9.523 -15.758 11.781 1 98 266 GLN A C 1
ATOM 1959 O O . GLN A 1 266 ? 8.969 -15.5 12.852 1 98 266 GLN A O 1
ATOM 1964 N N . GLY A 1 267 ? 9.773 -16.984 11.359 1 98.44 267 GLY A N 1
ATOM 1965 C CA . GLY A 1 267 ? 9.438 -18.125 12.203 1 98.44 267 GLY A CA 1
ATOM 1966 C C . GLY A 1 267 ? 7.945 -18.328 12.359 1 98.44 267 GLY A C 1
ATOM 1967 O O . GLY A 1 267 ? 7.473 -18.656 13.453 1 98.44 267 GLY A O 1
ATOM 1968 N N . LYS A 1 268 ? 7.227 -18.078 11.312 1 98.69 268 LYS A N 1
ATOM 1969 C CA . LYS A 1 268 ? 5.773 -18.188 11.336 1 98.69 268 LYS A CA 1
ATOM 1970 C C . LYS A 1 268 ? 5.266 -19.062 10.203 1 98.69 268 LYS A C 1
ATOM 1972 O O . LYS A 1 268 ? 5.914 -19.172 9.156 1 98.69 268 LYS A O 1
ATOM 1977 N N . VAL A 1 269 ? 4.172 -19.734 10.398 1 98.75 269 VAL A N 1
ATOM 1978 C CA . VAL A 1 269 ? 3.465 -20.5 9.375 1 98.75 269 VAL A CA 1
ATOM 1979 C C . VAL A 1 269 ? 2.02 -20.016 9.281 1 98.75 269 VAL A C 1
ATOM 1981 O O . VAL A 1 269 ? 1.339 -19.875 10.297 1 98.75 269 VAL A O 1
ATOM 1984 N N . ILE A 1 270 ? 1.582 -19.688 8.18 1 98.75 270 ILE A N 1
ATOM 1985 C CA . ILE A 1 270 ? 0.192 -19.344 7.887 1 98.75 270 ILE A CA 1
ATOM 1986 C C . ILE A 1 270 ? -0.559 -20.594 7.438 1 98.75 270 ILE A C 1
ATOM 1988 O O . ILE A 1 270 ? -0.279 -21.141 6.367 1 98.75 270 ILE A O 1
ATOM 1992 N N . TYR A 1 271 ? -1.481 -21.078 8.227 1 98.56 271 TYR A N 1
ATOM 1993 C CA . TYR A 1 271 ? -2.291 -22.25 7.934 1 98.56 271 TYR A CA 1
ATOM 1994 C C . TYR A 1 271 ? -3.623 -21.859 7.312 1 98.56 271 TYR A C 1
ATOM 1996 O O . TYR A 1 271 ? -4.312 -20.969 7.816 1 98.56 271 TYR A O 1
ATOM 2004 N N . ARG A 1 272 ? -3.98 -22.438 6.262 1 98.62 272 ARG A N 1
ATOM 2005 C CA . ARG A 1 272 ? -5.301 -22.297 5.656 1 98.62 272 ARG A CA 1
ATOM 2006 C C . ARG A 1 272 ? -6.211 -23.453 6.055 1 98.62 272 ARG A C 1
ATOM 2008 O O . ARG A 1 272 ? -6.043 -24.578 5.57 1 98.62 272 ARG A O 1
ATOM 2015 N N . GLU A 1 273 ? -7.094 -23.203 6.98 1 98.62 273 GLU A N 1
ATOM 2016 C CA . GLU A 1 273 ? -8.18 -24.125 7.293 1 98.62 273 GLU A CA 1
ATOM 2017 C C . GLU A 1 273 ? -9.328 -23.984 6.297 1 98.62 273 GLU A C 1
ATOM 2019 O O . GLU A 1 273 ? -10.086 -23 6.348 1 98.62 273 GLU A O 1
ATOM 2024 N N . ASP A 1 274 ? -9.469 -24.953 5.418 1 98.62 274 ASP A N 1
ATOM 2025 C CA . ASP A 1 274 ? -10.375 -24.859 4.281 1 98.62 274 ASP A CA 1
ATOM 2026 C C . ASP A 1 274 ? -11.07 -26.188 4.016 1 98.62 274 ASP A C 1
ATOM 2028 O O . ASP A 1 274 ? -10.43 -27.156 3.611 1 98.62 274 ASP A O 1
ATOM 2032 N N . ASP A 1 275 ? -12.359 -26.188 4.289 1 98.56 275 ASP A N 1
ATOM 2033 C CA . ASP A 1 275 ? -13.117 -27.438 4.219 1 98.56 275 ASP A CA 1
ATOM 2034 C C . ASP A 1 275 ? -14.453 -27.219 3.518 1 98.56 275 ASP A C 1
ATOM 2036 O O . ASP A 1 275 ? -14.984 -26.109 3.496 1 98.56 275 ASP A O 1
ATOM 2040 N N . ARG A 1 276 ? -14.93 -28.297 2.945 1 97.88 276 ARG A N 1
ATOM 2041 C CA . ARG A 1 276 ? -16.281 -28.328 2.408 1 97.88 276 ARG A CA 1
ATOM 2042 C C . ARG A 1 276 ? -17.328 -28.219 3.521 1 97.88 276 ARG A C 1
ATOM 2044 O O . ARG A 1 276 ? -17.156 -28.812 4.594 1 97.88 276 ARG A O 1
ATOM 2051 N N . VAL A 1 277 ? -18.344 -27.406 3.275 1 98 277 VAL A N 1
ATOM 2052 C CA . VAL A 1 277 ? -19.484 -27.312 4.184 1 98 277 VAL A CA 1
ATOM 2053 C C . VAL A 1 277 ? -20.781 -27.484 3.4 1 98 277 VAL A C 1
ATOM 2055 O O . VAL A 1 277 ? -20.781 -27.469 2.166 1 98 277 VAL A O 1
ATOM 2058 N N . ASP A 1 278 ? -21.859 -27.656 4.117 1 94.94 278 ASP A N 1
ATOM 2059 C CA . ASP A 1 278 ? -23.172 -27.812 3.498 1 94.94 278 ASP A CA 1
ATOM 2060 C C . ASP A 1 278 ? -23.562 -26.562 2.695 1 94.94 278 ASP A C 1
ATOM 2062 O O . ASP A 1 278 ? -23.281 -25.438 3.119 1 94.94 278 ASP A O 1
ATOM 2066 N N . VAL A 1 279 ? -24.188 -26.797 1.549 1 95.69 279 VAL A N 1
ATOM 2067 C CA . VAL A 1 279 ? -24.578 -25.719 0.648 1 95.69 279 VAL A CA 1
ATOM 2068 C C . VAL A 1 279 ? -25.531 -24.766 1.364 1 95.69 279 VAL A C 1
ATOM 2070 O O . VAL A 1 279 ? -25.609 -23.594 1.01 1 95.69 279 VAL A O 1
ATOM 2073 N N . ALA A 1 280 ? -26.219 -25.234 2.432 1 96.56 280 ALA A N 1
ATOM 2074 C CA . ALA A 1 280 ? -27.188 -24.422 3.172 1 96.56 280 ALA A CA 1
ATOM 2075 C C . ALA A 1 280 ? -26.484 -23.516 4.176 1 96.56 280 ALA A C 1
ATOM 2077 O O . ALA A 1 280 ? -27.078 -22.578 4.707 1 96.56 280 ALA A O 1
ATOM 2078 N N . THR A 1 281 ? -25.188 -23.766 4.438 1 97.62 281 THR A N 1
ATOM 2079 C CA . THR A 1 281 ? -24.453 -22.906 5.355 1 97.62 281 THR A CA 1
ATOM 2080 C C . THR A 1 281 ? -24.484 -21.469 4.883 1 97.62 281 THR A C 1
ATOM 2082 O O . THR A 1 281 ? -24.203 -21.172 3.717 1 97.62 281 THR A O 1
ATOM 2085 N N . PRO A 1 282 ? -24.891 -20.578 5.762 1 97.25 282 PRO A N 1
ATOM 2086 C CA . PRO A 1 282 ? -24.984 -19.172 5.34 1 97.25 282 PRO A CA 1
ATOM 2087 C C . PRO A 1 282 ? -23.641 -18.594 4.945 1 97.25 282 PRO A C 1
ATOM 2089 O O . PRO A 1 282 ? -22.625 -18.891 5.574 1 97.25 282 PRO A O 1
ATOM 2092 N N . GLY A 1 283 ? -23.641 -17.75 3.902 1 97.38 283 GLY A N 1
ATOM 2093 C CA . GLY A 1 283 ? -22.453 -17.062 3.432 1 97.38 283 GLY A CA 1
ATOM 2094 C C . GLY A 1 283 ? -22.359 -17.016 1.918 1 97.38 283 GLY A C 1
ATOM 2095 O O . GLY A 1 283 ? -22.797 -17.938 1.228 1 97.38 283 GLY A O 1
ATOM 2096 N N . ASN A 1 284 ? -21.828 -15.961 1.442 1 97.94 284 ASN A N 1
ATOM 2097 C CA . ASN A 1 284 ? -21.562 -15.75 0.022 1 97.94 284 ASN A CA 1
ATOM 2098 C C . ASN A 1 284 ? -20.203 -15.102 -0.209 1 97.94 284 ASN A C 1
ATOM 2100 O O . ASN A 1 284 ? -20.094 -14.094 -0.911 1 97.94 284 ASN A O 1
ATOM 2104 N N . GLY A 1 285 ? -19.25 -15.688 0.515 1 98.5 285 GLY A N 1
ATOM 2105 C CA . GLY A 1 285 ? -17.906 -15.141 0.488 1 98.5 285 GLY A CA 1
ATOM 2106 C C . GLY A 1 285 ? -17.266 -15.211 -0.885 1 98.5 285 GLY A C 1
ATOM 2107 O O . GLY A 1 285 ? -17.719 -15.953 -1.754 1 98.5 285 GLY A O 1
ATOM 2108 N N . LEU A 1 286 ? -16.25 -14.367 -1.108 1 98.62 286 LEU A N 1
ATOM 2109 C CA . LEU A 1 286 ? -15.531 -14.281 -2.371 1 98.62 286 LEU A CA 1
ATOM 2110 C C . LEU A 1 286 ? -14.023 -14.211 -2.129 1 98.62 286 LEU A C 1
ATOM 2112 O O . LEU A 1 286 ? -13.57 -13.5 -1.233 1 98.62 286 LEU A O 1
ATOM 2116 N N . ASN A 1 287 ? -13.312 -15.055 -2.824 1 98.62 287 ASN A N 1
ATOM 2117 C CA . ASN A 1 287 ? -11.859 -14.984 -2.912 1 98.62 287 ASN A CA 1
ATOM 2118 C C . ASN A 1 287 ? -11.414 -14.086 -4.062 1 98.62 287 ASN A C 1
ATOM 2120 O O . ASN A 1 287 ? -11.508 -14.469 -5.23 1 98.62 287 ASN A O 1
ATOM 2124 N N . ASP A 1 288 ? -11.047 -12.914 -3.787 1 97.38 288 ASP A N 1
ATOM 2125 C CA . ASP A 1 288 ? -10.383 -12 -4.715 1 97.38 288 ASP A CA 1
ATOM 2126 C C . ASP A 1 288 ? -8.969 -11.68 -4.254 1 97.38 288 ASP A C 1
ATOM 2128 O O . ASP A 1 288 ? -8.68 -10.555 -3.85 1 97.38 288 ASP A O 1
ATOM 2132 N N . TYR A 1 289 ? -8.117 -12.656 -4.383 1 97.88 289 TYR A N 1
ATOM 2133 C CA . TYR A 1 289 ? -6.762 -12.656 -3.836 1 97.88 289 TYR A CA 1
ATOM 2134 C C . TYR A 1 289 ? -6.004 -11.406 -4.27 1 97.88 289 TYR A C 1
ATOM 2136 O O . TYR A 1 289 ? -6.004 -11.055 -5.449 1 97.88 289 TYR A O 1
ATOM 2144 N N . LEU A 1 290 ? -5.273 -10.75 -3.367 1 96.31 290 LEU A N 1
ATOM 2145 C CA . LEU A 1 290 ? -4.637 -9.461 -3.59 1 96.31 290 LEU A CA 1
ATOM 2146 C C . LEU A 1 290 ? -3.6 -9.547 -4.707 1 96.31 290 LEU A C 1
ATOM 2148 O O . LEU A 1 290 ? -3.49 -8.641 -5.531 1 96.31 290 LEU A O 1
ATOM 2152 N N . GLY A 1 291 ? -2.871 -10.594 -4.742 1 95.81 291 GLY A N 1
ATOM 2153 C CA . GLY A 1 291 ? -1.774 -10.742 -5.688 1 95.81 291 GLY A CA 1
ATOM 2154 C C . GLY A 1 291 ? -2.24 -10.922 -7.117 1 95.81 291 GLY A C 1
ATOM 2155 O O . GLY A 1 291 ? -1.45 -10.789 -8.055 1 95.81 291 GLY A O 1
ATOM 2156 N N . PHE A 1 292 ? -3.529 -11.18 -7.332 1 96.88 292 PHE A N 1
ATOM 2157 C CA . PHE A 1 292 ? -4.043 -11.461 -8.664 1 96.88 292 PHE A CA 1
ATOM 2158 C C . PHE A 1 292 ? -4.969 -10.344 -9.141 1 96.88 292 PHE A C 1
ATOM 2160 O O . PHE A 1 292 ? -5.676 -10.5 -10.133 1 96.88 292 PHE A O 1
ATOM 2167 N N . ARG A 1 293 ? -4.969 -9.203 -8.453 1 95.12 293 ARG A N 1
ATOM 2168 C CA . ARG A 1 293 ? -5.75 -8.023 -8.82 1 95.12 293 ARG A CA 1
ATOM 2169 C C . ARG A 1 293 ? -4.934 -7.07 -9.68 1 95.12 293 ARG A C 1
ATOM 2171 O O . ARG A 1 293 ? -3.703 -7.148 -9.711 1 95.12 293 ARG A O 1
ATOM 2178 N N . ALA A 1 294 ? -5.695 -6.238 -10.398 1 94.81 294 ALA A N 1
ATOM 2179 C CA . ALA A 1 294 ? -5.016 -5.133 -11.07 1 94.81 294 ALA A CA 1
ATOM 2180 C C . ALA A 1 294 ? -4.383 -4.188 -10.055 1 94.81 294 ALA A C 1
ATOM 2182 O O . ALA A 1 294 ? -4.98 -3.887 -9.016 1 94.81 294 ALA A O 1
ATOM 2183 N N . GLN A 1 295 ? -3.16 -3.816 -10.281 1 94.75 295 GLN A N 1
ATOM 2184 C CA . GLN A 1 295 ? -2.424 -2.904 -9.414 1 94.75 295 GLN A CA 1
ATOM 2185 C C . GLN A 1 295 ? -2.043 -1.627 -10.156 1 94.75 295 GLN A C 1
ATOM 2187 O O . GLN A 1 295 ? -1.789 -1.656 -11.359 1 94.75 295 GLN A O 1
ATOM 2192 N N . PRO A 1 296 ? -1.927 -0.461 -9.438 1 92.5 296 PRO A N 1
ATOM 2193 C CA . PRO A 1 296 ? -1.391 0.733 -10.102 1 92.5 296 PRO A CA 1
ATOM 2194 C C . PRO A 1 296 ? 0.041 0.542 -10.594 1 92.5 296 PRO A C 1
ATOM 2196 O O . PRO A 1 296 ? 0.93 0.205 -9.805 1 92.5 296 PRO A O 1
ATOM 2199 N N . THR A 1 297 ? 0.249 0.827 -11.844 1 93.25 297 THR A N 1
ATOM 2200 C CA . THR A 1 297 ? 1.527 0.564 -12.5 1 93.25 297 THR A CA 1
ATOM 2201 C C . THR A 1 297 ? 2.646 1.359 -11.828 1 93.25 297 THR A C 1
ATOM 2203 O O . THR A 1 297 ? 3.727 0.824 -11.57 1 93.25 297 THR A O 1
ATOM 2206 N N . LEU A 1 298 ? 2.43 2.611 -11.523 1 91.25 298 LEU A N 1
ATOM 2207 C CA . LEU A 1 298 ? 3.453 3.436 -10.891 1 91.25 298 LEU A CA 1
ATOM 2208 C C . LEU A 1 298 ? 3.855 2.855 -9.539 1 91.25 298 LEU A C 1
ATOM 2210 O O . LEU A 1 298 ? 5.023 2.928 -9.148 1 91.25 298 LEU A O 1
ATOM 2214 N N . GLY A 1 299 ? 2.873 2.375 -8.82 1 92.56 299 GLY A N 1
ATOM 2215 C CA . GLY A 1 299 ? 3.186 1.7 -7.574 1 92.56 299 GLY A CA 1
ATOM 2216 C C . GLY A 1 299 ? 4.102 0.505 -7.754 1 92.56 299 GLY A C 1
ATOM 2217 O O . GLY A 1 299 ? 5.039 0.312 -6.977 1 92.56 299 GLY A O 1
ATOM 2218 N N . LEU A 1 300 ? 3.857 -0.302 -8.773 1 95.38 300 LEU A N 1
ATOM 2219 C CA . LEU A 1 300 ? 4.66 -1.485 -9.062 1 95.38 300 LEU A CA 1
ATOM 2220 C C . LEU A 1 300 ? 6.082 -1.095 -9.453 1 95.38 300 LEU A C 1
ATOM 2222 O O . LEU A 1 300 ? 7.047 -1.707 -8.984 1 95.38 300 LEU A O 1
ATOM 2226 N N . ILE A 1 301 ? 6.207 -0.084 -10.281 1 95.62 301 ILE A N 1
ATOM 2227 C CA . ILE A 1 301 ? 7.504 0.369 -10.766 1 95.62 301 ILE A CA 1
ATOM 2228 C C . ILE A 1 301 ? 8.328 0.919 -9.602 1 95.62 301 ILE A C 1
ATOM 2230 O O . ILE A 1 301 ? 9.516 0.628 -9.477 1 95.62 301 ILE A O 1
ATOM 2234 N N . THR A 1 302 ? 7.68 1.647 -8.695 1 92.62 302 THR A N 1
ATOM 2235 C CA . THR A 1 302 ? 8.352 2.244 -7.547 1 92.62 302 THR A CA 1
ATOM 2236 C C . THR A 1 302 ? 8.797 1.167 -6.562 1 92.62 302 THR A C 1
ATOM 2238 O O . THR A 1 302 ? 9.906 1.236 -6.016 1 92.62 302 THR A O 1
ATOM 2241 N N . ALA A 1 303 ? 7.965 0.24 -6.336 1 93.88 303 ALA A N 1
ATOM 2242 C CA . ALA A 1 303 ? 8.312 -0.863 -5.445 1 93.88 303 ALA A CA 1
ATOM 2243 C C . ALA A 1 303 ? 9.492 -1.661 -5.996 1 93.88 303 ALA A C 1
ATOM 2245 O O . ALA A 1 303 ? 10.367 -2.084 -5.238 1 93.88 303 ALA A O 1
ATOM 2246 N N . ARG A 1 304 ? 9.5 -1.874 -7.309 1 96.94 304 ARG A N 1
ATOM 2247 C CA . ARG A 1 304 ? 10.594 -2.598 -7.941 1 96.94 304 ARG A CA 1
ATOM 2248 C C . ARG A 1 304 ? 11.906 -1.832 -7.809 1 96.94 304 ARG A C 1
ATOM 2250 O O . ARG A 1 304 ? 12.945 -2.422 -7.52 1 96.94 304 ARG A O 1
ATOM 2257 N N . ALA A 1 305 ? 11.875 -0.585 -8.031 1 95.19 305 ALA A N 1
ATOM 2258 C CA . ALA A 1 305 ? 13.07 0.244 -7.883 1 95.19 305 ALA A CA 1
ATOM 2259 C C . ALA A 1 305 ? 13.625 0.166 -6.461 1 95.19 305 ALA A C 1
ATOM 2261 O O . ALA A 1 305 ? 14.836 0.069 -6.266 1 95.19 305 ALA A O 1
ATOM 2262 N N . ALA A 1 306 ? 12.75 0.221 -5.531 1 93.5 306 ALA A N 1
ATOM 2263 C CA . ALA A 1 306 ? 13.156 0.108 -4.133 1 93.5 306 ALA A CA 1
ATOM 2264 C C . ALA A 1 306 ? 13.789 -1.253 -3.855 1 93.5 306 ALA A C 1
ATOM 2266 O O . ALA A 1 306 ? 14.797 -1.344 -3.152 1 93.5 306 ALA A O 1
ATOM 2267 N N . GLU A 1 307 ? 13.211 -2.266 -4.363 1 95.62 307 GLU A N 1
ATOM 2268 C CA . GLU A 1 307 ? 13.742 -3.615 -4.184 1 95.62 307 GLU A CA 1
ATOM 2269 C C . GLU A 1 307 ? 15.133 -3.75 -4.797 1 95.62 307 GLU A C 1
ATOM 2271 O O . GLU A 1 307 ? 16.031 -4.344 -4.191 1 95.62 307 GLU A O 1
ATOM 2276 N N . GLU A 1 308 ? 15.289 -3.236 -5.988 1 96.31 308 GLU A N 1
ATOM 2277 C CA . GLU A 1 308 ? 16.594 -3.293 -6.652 1 96.31 308 GLU A CA 1
ATOM 2278 C C . GLU A 1 308 ? 17.656 -2.57 -5.84 1 96.31 308 GLU A C 1
ATOM 2280 O 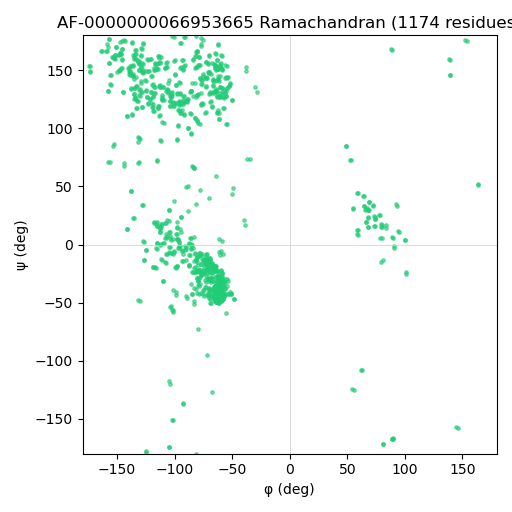O . GLU A 1 308 ? 18.797 -3.043 -5.738 1 96.31 308 GLU A O 1
ATOM 2285 N N . ARG A 1 309 ? 17.312 -1.478 -5.285 1 94.56 309 ARG A N 1
ATOM 2286 C CA . ARG A 1 309 ? 18.25 -0.749 -4.438 1 94.56 309 ARG A CA 1
ATOM 2287 C C . ARG A 1 309 ? 18.641 -1.57 -3.213 1 94.56 309 ARG A C 1
ATOM 2289 O O . ARG A 1 309 ? 19.812 -1.597 -2.816 1 94.56 309 ARG A O 1
ATOM 2296 N N . LEU A 1 310 ? 17.688 -2.201 -2.588 1 94.5 310 LEU A N 1
ATOM 2297 C CA . LEU A 1 310 ? 17.938 -3.055 -1.431 1 94.5 310 LEU A CA 1
ATOM 2298 C C . LEU A 1 310 ? 18.859 -4.211 -1.795 1 94.5 310 LEU A C 1
ATOM 2300 O O . LEU A 1 310 ? 19.75 -4.574 -1.02 1 94.5 310 LEU A O 1
ATOM 2304 N N . GLU A 1 311 ? 18.594 -4.793 -2.979 1 94.19 311 GLU A N 1
ATOM 2305 C CA . GLU A 1 311 ? 19.406 -5.918 -3.432 1 94.19 311 GLU A CA 1
ATOM 2306 C C . GLU A 1 311 ? 20.844 -5.488 -3.697 1 94.19 311 GLU A C 1
ATOM 2308 O O . GLU A 1 311 ? 21.781 -6.23 -3.402 1 94.19 311 GLU A O 1
ATOM 2313 N N . ARG A 1 312 ? 21 -4.328 -4.188 1 92.69 312 ARG A N 1
ATOM 2314 C CA . ARG A 1 312 ? 22.328 -3.859 -4.594 1 92.69 312 ARG A CA 1
ATOM 2315 C C . ARG A 1 312 ? 23.094 -3.279 -3.41 1 92.69 312 ARG A C 1
ATOM 2317 O O . ARG A 1 312 ? 24.281 -3.549 -3.244 1 92.69 312 ARG A O 1
ATOM 2324 N N . ASN A 1 313 ? 22.375 -2.486 -2.578 1 90.81 313 ASN A N 1
ATOM 2325 C CA . ASN A 1 313 ? 23.078 -1.651 -1.62 1 90.81 313 ASN A CA 1
ATOM 2326 C C . ASN A 1 313 ? 22.594 -1.894 -0.194 1 90.81 313 ASN A C 1
ATOM 2328 O O . ASN A 1 313 ? 23.188 -1.38 0.761 1 90.81 313 ASN A O 1
ATOM 2332 N N . GLY A 1 314 ? 21.609 -2.693 -0.037 1 92.31 314 GLY A N 1
ATOM 2333 C CA . GLY A 1 314 ? 21.016 -2.855 1.286 1 92.31 314 GLY A CA 1
ATOM 2334 C C . GLY A 1 314 ? 21.781 -3.832 2.16 1 92.31 314 GLY A C 1
ATOM 2335 O O . GLY A 1 314 ? 22.422 -4.762 1.654 1 92.31 314 GLY A O 1
ATOM 2336 N N . THR A 1 315 ? 21.719 -3.654 3.502 1 95.12 315 THR A N 1
ATOM 2337 C CA . THR A 1 315 ? 22.203 -4.641 4.461 1 95.12 315 THR A CA 1
ATOM 2338 C C . THR A 1 315 ? 21.188 -5.75 4.664 1 95.12 315 THR A C 1
ATOM 2340 O O . THR A 1 315 ? 20.031 -5.621 4.254 1 95.12 315 THR A O 1
ATOM 2343 N N . ASP A 1 316 ? 21.609 -6.824 5.262 1 96.12 316 ASP A N 1
ATOM 2344 C CA . ASP A 1 316 ? 20.688 -7.902 5.594 1 96.12 316 ASP A CA 1
ATOM 2345 C C . ASP A 1 316 ? 19.594 -7.418 6.539 1 96.12 316 ASP A C 1
ATOM 2347 O O . ASP A 1 316 ? 18.438 -7.844 6.43 1 96.12 316 ASP A O 1
ATOM 2351 N N . ILE A 1 317 ? 19.953 -6.512 7.414 1 96.38 317 ILE A N 1
ATOM 2352 C CA . ILE A 1 317 ? 18.984 -5.961 8.352 1 96.38 317 ILE A CA 1
ATOM 2353 C C . ILE A 1 317 ? 17.906 -5.184 7.594 1 96.38 317 ILE A C 1
ATOM 2355 O O . ILE A 1 317 ? 16.703 -5.379 7.824 1 96.38 317 ILE A O 1
ATOM 2359 N N . ALA A 1 318 ? 18.312 -4.305 6.637 1 95.94 318 ALA A N 1
ATOM 2360 C CA . ALA A 1 318 ? 17.375 -3.504 5.852 1 95.94 318 ALA A CA 1
ATOM 2361 C C . ALA A 1 318 ? 16.453 -4.395 5.02 1 95.94 318 ALA A C 1
ATOM 2363 O O . ALA A 1 318 ? 15.242 -4.164 4.965 1 95.94 318 ALA A O 1
ATOM 2364 N N . ARG A 1 319 ? 17.031 -5.398 4.422 1 96.94 319 ARG A N 1
ATOM 2365 C CA . ARG A 1 319 ? 16.25 -6.32 3.604 1 96.94 319 ARG A CA 1
ATOM 2366 C C . ARG A 1 319 ? 15.227 -7.066 4.449 1 96.94 319 ARG A C 1
ATOM 2368 O O . ARG A 1 319 ? 14.086 -7.242 4.027 1 96.94 319 ARG A O 1
ATOM 2375 N N . CYS A 1 320 ? 15.617 -7.508 5.645 1 97.38 320 CYS A N 1
ATOM 2376 C CA . CYS A 1 320 ? 14.727 -8.273 6.508 1 97.38 320 CYS A CA 1
ATOM 2377 C C . CYS A 1 320 ? 13.609 -7.398 7.055 1 97.38 320 CYS A C 1
ATOM 2379 O O . CYS A 1 320 ? 12.469 -7.844 7.18 1 97.38 320 CYS A O 1
ATOM 2381 N N . LEU A 1 321 ? 13.93 -6.148 7.383 1 95.94 321 LEU A N 1
ATOM 2382 C CA . LEU A 1 321 ? 12.898 -5.23 7.852 1 95.94 321 LEU A CA 1
ATOM 2383 C C . LEU A 1 321 ? 11.883 -4.949 6.75 1 95.94 321 LEU A C 1
ATOM 2385 O O . LEU A 1 321 ? 10.68 -4.945 7 1 95.94 321 LEU A O 1
ATOM 2389 N N . ALA A 1 322 ? 12.375 -4.77 5.52 1 95.62 322 ALA A N 1
ATOM 2390 C CA . ALA A 1 322 ? 11.484 -4.539 4.383 1 95.62 322 ALA A CA 1
ATOM 2391 C C . ALA A 1 322 ? 10.641 -5.773 4.086 1 95.62 322 ALA A C 1
ATOM 2393 O O . ALA A 1 322 ? 9.492 -5.66 3.652 1 95.62 322 ALA A O 1
ATOM 2394 N N . ALA A 1 323 ? 11.156 -6.953 4.34 1 97.56 323 ALA A N 1
ATOM 2395 C CA . ALA A 1 323 ? 10.523 -8.219 3.984 1 97.56 323 ALA A CA 1
ATOM 2396 C C . ALA A 1 323 ? 9.297 -8.484 4.852 1 97.56 323 ALA A C 1
ATOM 2398 O O . ALA A 1 323 ? 8.484 -9.352 4.531 1 97.56 323 ALA A O 1
ATOM 2399 N N . ARG A 1 324 ? 9.094 -7.766 5.949 1 96.56 324 ARG A N 1
ATOM 2400 C CA . ARG A 1 324 ? 7.953 -7.953 6.844 1 96.56 324 ARG A CA 1
ATOM 2401 C C . ARG A 1 324 ? 6.68 -7.375 6.234 1 96.56 324 ARG A C 1
ATOM 2403 O O . ARG A 1 324 ? 5.574 -7.785 6.59 1 96.56 324 ARG A O 1
ATOM 2410 N N . LEU A 1 325 ? 6.836 -6.473 5.332 1 95.5 325 LEU A N 1
ATOM 2411 C CA . LEU A 1 325 ? 5.73 -5.645 4.859 1 95.5 325 LEU A CA 1
ATOM 2412 C C . LEU A 1 325 ? 4.73 -6.477 4.066 1 95.5 325 LEU A C 1
ATOM 2414 O O . LEU A 1 325 ? 3.533 -6.473 4.363 1 95.5 325 LEU A O 1
ATOM 2418 N N . PRO A 1 326 ? 5.188 -7.273 3.076 1 96.5 326 PRO A N 1
ATOM 2419 C CA . PRO A 1 326 ? 4.203 -7.922 2.209 1 96.5 326 PRO A CA 1
ATOM 2420 C C . PRO A 1 326 ? 3.316 -8.914 2.963 1 96.5 326 PRO A C 1
ATOM 2422 O O . PRO A 1 326 ? 2.088 -8.82 2.9 1 96.5 326 PRO A O 1
ATOM 2425 N N . PRO A 1 327 ? 3.869 -9.844 3.766 1 97.56 327 PRO A N 1
ATOM 2426 C CA . PRO A 1 327 ? 2.965 -10.766 4.457 1 97.56 327 PRO A CA 1
ATOM 2427 C C . PRO A 1 327 ? 2.018 -10.055 5.418 1 97.56 327 PRO A C 1
ATOM 2429 O O . PRO A 1 327 ? 0.852 -10.438 5.543 1 97.56 327 PRO A O 1
ATOM 2432 N N . SER A 1 328 ? 2.482 -9.016 6.07 1 96.5 328 SER A N 1
ATOM 2433 C CA . SER A 1 328 ? 1.633 -8.266 6.988 1 96.5 328 SER A CA 1
ATOM 2434 C C . SER A 1 328 ? 0.492 -7.574 6.25 1 96.5 328 SER A C 1
ATOM 2436 O O . SER A 1 328 ? -0.648 -7.574 6.719 1 96.5 328 SER A O 1
ATOM 2438 N N . LEU A 1 329 ? 0.804 -6.965 5.164 1 95.62 329 LEU A N 1
ATOM 2439 C CA . LEU A 1 329 ? -0.207 -6.281 4.363 1 95.62 329 LEU A CA 1
ATOM 2440 C C . LEU A 1 329 ? -1.274 -7.262 3.889 1 95.62 329 LEU A C 1
ATOM 2442 O O . LEU A 1 329 ? -2.469 -6.957 3.932 1 95.62 329 LEU A O 1
ATOM 2446 N N . PHE A 1 330 ? -0.88 -8.406 3.412 1 97.5 330 PHE A N 1
ATOM 2447 C CA . PHE A 1 330 ? -1.821 -9.422 2.943 1 97.5 330 PHE A CA 1
ATOM 2448 C C . PHE A 1 330 ? -2.709 -9.906 4.086 1 97.5 330 PHE A C 1
ATOM 2450 O O . PHE A 1 330 ? -3.922 -10.047 3.916 1 97.5 330 PHE A O 1
ATOM 2457 N N . GLU A 1 331 ? -2.117 -10.125 5.23 1 97.19 331 GLU A N 1
ATOM 2458 C CA . GLU A 1 331 ? -2.883 -10.586 6.383 1 97.19 331 GLU A CA 1
ATOM 2459 C C . GLU A 1 331 ? -3.9 -9.539 6.824 1 97.19 331 GLU A C 1
ATOM 2461 O O . GLU A 1 331 ? -5.055 -9.859 7.105 1 97.19 331 GLU A O 1
ATOM 2466 N N . LEU A 1 332 ? -3.48 -8.289 6.836 1 94.5 332 LEU A N 1
ATOM 2467 C CA . LEU A 1 332 ? -4.336 -7.195 7.285 1 94.5 332 LEU A CA 1
ATOM 2468 C C . LEU A 1 332 ? -5.516 -7.004 6.344 1 94.5 332 LEU A C 1
ATOM 2470 O O . LEU A 1 332 ? -6.559 -6.48 6.742 1 94.5 332 LEU A O 1
ATOM 2474 N N . GLN A 1 333 ? -5.379 -7.469 5.148 1 96.06 333 GLN A N 1
ATOM 2475 C CA . GLN A 1 333 ? -6.441 -7.348 4.156 1 96.06 333 GLN A CA 1
ATOM 2476 C C . GLN A 1 333 ? -7.113 -8.695 3.904 1 96.06 333 GLN A C 1
ATOM 2478 O O . GLN A 1 333 ? -7.668 -8.922 2.828 1 96.06 333 GLN A O 1
ATOM 2483 N N . ALA A 1 334 ? -6.957 -9.625 4.793 1 98 334 ALA A N 1
ATOM 2484 C CA . ALA A 1 334 ? -7.582 -10.945 4.75 1 98 334 ALA A CA 1
ATOM 2485 C C . ALA A 1 334 ? -7.273 -11.656 3.436 1 98 334 ALA A C 1
ATOM 2487 O O . ALA A 1 334 ? -8.133 -12.344 2.877 1 98 334 ALA A O 1
ATOM 2488 N N . TYR A 1 335 ? -6.082 -11.367 2.889 1 97.94 335 TYR A N 1
ATOM 2489 C CA . TYR A 1 335 ? -5.578 -11.992 1.67 1 97.94 335 TYR A CA 1
ATOM 2490 C C . TYR A 1 335 ? -6.527 -11.758 0.502 1 97.94 335 TYR A C 1
ATOM 2492 O O . TYR A 1 335 ? -6.469 -12.469 -0.506 1 97.94 335 TYR A O 1
ATOM 2500 N N . GLY A 1 336 ? -7.504 -10.859 0.634 1 97.69 336 GLY A N 1
ATOM 2501 C CA . GLY A 1 336 ? -8.43 -10.5 -0.427 1 97.69 336 GLY A CA 1
ATOM 2502 C C . GLY A 1 336 ? -9.781 -11.188 -0.299 1 97.69 336 GLY A C 1
ATOM 2503 O O . GLY A 1 336 ? -10.656 -11.016 -1.149 1 97.69 336 GLY A O 1
ATOM 2504 N N . PHE A 1 337 ? -10 -11.969 0.798 1 98.5 337 PHE A N 1
ATOM 2505 C CA . PHE A 1 337 ? -11.289 -12.609 1.03 1 98.5 337 PHE A CA 1
ATOM 2506 C C . PHE A 1 337 ? -12.305 -11.617 1.573 1 98.5 337 PHE A C 1
ATOM 2508 O O . PHE A 1 337 ? -11.953 -10.719 2.348 1 98.5 337 PHE A O 1
ATOM 2515 N N . THR A 1 338 ? -13.516 -11.742 1.172 1 97.81 338 THR A N 1
ATOM 2516 C CA . THR A 1 338 ? -14.641 -10.992 1.715 1 97.81 338 THR A CA 1
ATOM 2517 C C . THR A 1 338 ? -15.797 -11.93 2.059 1 97.81 338 THR A C 1
ATOM 2519 O O . THR A 1 338 ? -15.898 -13.031 1.516 1 97.81 338 THR A O 1
ATOM 2522 N N . ASN A 1 339 ? -16.688 -11.539 2.941 1 97.75 339 ASN A N 1
ATOM 2523 C CA . ASN A 1 339 ? -17.75 -12.414 3.42 1 97.75 339 ASN A CA 1
ATOM 2524 C C . ASN A 1 339 ? -18.984 -12.344 2.521 1 97.75 339 ASN A C 1
ATOM 2526 O O . ASN A 1 339 ? -19.859 -13.203 2.586 1 97.75 339 ASN A O 1
ATOM 2530 N N . ASP A 1 340 ? -19.094 -11.273 1.677 1 94.94 340 ASP A N 1
ATOM 2531 C CA . ASP A 1 340 ? -20.266 -11.117 0.835 1 94.94 340 ASP A CA 1
ATOM 2532 C C . ASP A 1 340 ? -19.891 -10.586 -0.546 1 94.94 340 ASP A C 1
ATOM 2534 O O . ASP A 1 340 ? -20.75 -10.094 -1.282 1 94.94 340 ASP A O 1
ATOM 2538 N N . GLY A 1 341 ? -18.609 -10.609 -0.878 1 94.19 341 GLY A N 1
ATOM 2539 C CA . GLY A 1 341 ? -18.156 -10.094 -2.158 1 94.19 341 GLY A CA 1
ATOM 2540 C C . GLY A 1 341 ? -17.781 -8.617 -2.111 1 94.19 341 GLY A C 1
ATOM 2541 O O . GLY A 1 341 ? -17.266 -8.078 -3.084 1 94.19 341 GLY A O 1
ATOM 2542 N N . VAL A 1 342 ? -18 -8.039 -0.896 1 91.94 342 VAL A N 1
ATOM 2543 C CA . VAL A 1 342 ? -17.781 -6.598 -0.81 1 91.94 342 VAL A CA 1
ATOM 2544 C C . VAL A 1 342 ? -16.891 -6.281 0.397 1 91.94 342 VAL A C 1
ATOM 2546 O O . VAL A 1 342 ? -15.898 -5.562 0.277 1 91.94 342 VAL A O 1
ATOM 2549 N N . PHE A 1 343 ? -17.25 -6.863 1.574 1 93.44 343 PHE A N 1
ATOM 2550 C CA . PHE A 1 343 ? -16.547 -6.508 2.799 1 93.44 343 PHE A CA 1
ATOM 2551 C C . PHE A 1 343 ? -16.047 -7.754 3.52 1 93.44 343 PHE A C 1
ATOM 2553 O O . PHE A 1 343 ? -16.719 -8.797 3.5 1 93.44 343 PHE A O 1
ATOM 2560 N N . PHE A 1 344 ? -14.992 -7.664 4.152 1 96.75 344 PHE A N 1
ATOM 2561 C CA . PHE A 1 344 ? -14.523 -8.656 5.113 1 96.75 344 PHE A CA 1
ATOM 2562 C C . PHE A 1 344 ? -15 -8.312 6.52 1 96.75 344 PHE A C 1
ATOM 2564 O O . PHE A 1 344 ? -14.758 -7.207 7.008 1 96.75 344 PHE A O 1
ATOM 2571 N N . THR A 1 345 ? -15.57 -9.18 7.145 1 96.31 345 THR A N 1
ATOM 2572 C CA . THR A 1 345 ? -16.078 -8.906 8.484 1 96.31 345 THR A CA 1
ATOM 2573 C C . THR A 1 345 ? -15.562 -9.938 9.484 1 96.31 345 THR A C 1
ATOM 2575 O O . THR A 1 345 ? -16.016 -9.977 10.633 1 96.31 345 THR A O 1
ATOM 2578 N N . GLY A 1 346 ? -14.711 -10.898 9.07 1 96.81 346 GLY A N 1
ATOM 2579 C CA . GLY A 1 346 ? -14.109 -11.867 9.977 1 96.81 346 GLY A CA 1
ATOM 2580 C C . GLY A 1 346 ? -14.062 -13.273 9.406 1 96.81 346 GLY A C 1
ATOM 2581 O O . GLY A 1 346 ? -14.719 -13.562 8.406 1 96.81 346 GLY A O 1
ATOM 2582 N N . TRP A 1 347 ? -13.234 -14.117 9.875 1 97.56 347 TRP A N 1
ATOM 2583 C CA . TRP A 1 347 ? -13.18 -15.531 9.539 1 97.56 347 TRP A CA 1
ATOM 2584 C C . TRP A 1 347 ? -14.234 -16.312 10.312 1 97.56 347 TRP A C 1
ATOM 2586 O O . TRP A 1 347 ? -14.594 -15.945 11.43 1 97.56 347 TRP A O 1
ATOM 2596 N N . PRO A 1 348 ? -14.688 -17.406 9.836 1 98.38 348 PRO A N 1
ATOM 2597 C CA . PRO A 1 348 ? -14.406 -17.969 8.508 1 98.38 348 PRO A CA 1
ATOM 2598 C C . PRO A 1 348 ? -15.203 -17.281 7.398 1 98.38 348 PRO A C 1
ATOM 2600 O O . PRO A 1 348 ? -16.234 -16.672 7.668 1 98.38 348 PRO A O 1
ATOM 2603 N N . VAL A 1 349 ? -14.719 -17.312 6.258 1 98.75 349 VAL A N 1
ATOM 2604 C CA . VAL A 1 349 ? -15.438 -16.891 5.062 1 98.75 349 VAL A CA 1
ATOM 2605 C C . VAL A 1 349 ? -16.078 -18.109 4.391 1 98.75 349 VAL A C 1
ATOM 2607 O O . VAL A 1 349 ? -15.375 -19.078 4.059 1 98.75 349 VAL A O 1
ATOM 2610 N N . VAL A 1 350 ? -17.344 -18.094 4.23 1 98.88 350 VAL A N 1
ATOM 2611 C CA . VAL A 1 350 ? -18.078 -19.203 3.617 1 98.88 350 VAL A CA 1
ATOM 2612 C C . VAL A 1 350 ? -18.609 -18.766 2.254 1 98.88 350 VAL A C 1
ATOM 2614 O O . VAL A 1 350 ? -19.219 -17.703 2.131 1 98.88 350 VAL A O 1
ATOM 2617 N N . GLY A 1 351 ? -18.359 -19.5 1.268 1 98.75 351 GLY A N 1
ATOM 2618 C CA . GLY A 1 351 ? -18.859 -19.203 -0.066 1 98.75 351 GLY A CA 1
ATOM 2619 C C . GLY A 1 351 ? -18.875 -20.422 -0.972 1 98.75 351 GLY A C 1
ATOM 2620 O O . GLY A 1 351 ? -18.344 -21.469 -0.616 1 98.75 351 GLY A O 1
ATOM 2621 N N . PHE A 1 352 ? -19.578 -20.297 -2.109 1 98.69 352 PHE A N 1
ATOM 2622 C CA . PHE A 1 352 ? -19.656 -21.359 -3.092 1 98.69 352 PHE A CA 1
ATOM 2623 C C . PHE A 1 352 ? -18.266 -21.672 -3.656 1 98.69 352 PHE A C 1
ATOM 2625 O O . PHE A 1 352 ? -17.422 -20.797 -3.75 1 98.69 352 PHE A O 1
ATOM 2632 N N . GLN A 1 353 ? -18.062 -22.906 -4.059 1 98.44 353 GLN A N 1
ATOM 2633 C CA . GLN A 1 353 ? -16.812 -23.391 -4.621 1 98.44 353 GLN A CA 1
ATOM 2634 C C . GLN A 1 353 ? -16.328 -22.484 -5.754 1 98.44 353 GLN A C 1
ATOM 2636 O O . GLN A 1 353 ? -15.148 -22.125 -5.82 1 98.44 353 GLN A O 1
ATOM 2641 N N . HIS A 1 354 ? -17.203 -22.016 -6.637 1 98.25 354 HIS A N 1
ATOM 2642 C CA . HIS A 1 354 ? -16.797 -21.234 -7.809 1 98.25 354 HIS A CA 1
ATOM 2643 C C . HIS A 1 354 ? -16.391 -19.828 -7.418 1 98.25 354 HIS A C 1
ATOM 2645 O O . HIS A 1 354 ? -15.75 -19.125 -8.203 1 98.25 354 HIS A O 1
ATOM 2651 N N . ARG A 1 355 ? -16.703 -19.375 -6.168 1 98.38 355 ARG A N 1
ATOM 2652 C CA . ARG A 1 355 ? -16.375 -18.031 -5.688 1 98.38 355 ARG A CA 1
ATOM 2653 C C . ARG A 1 355 ? -15.094 -18.062 -4.852 1 98.38 355 ARG A C 1
ATOM 2655 O O . ARG A 1 355 ? -14.438 -17.031 -4.684 1 98.38 355 ARG A O 1
ATOM 2662 N N . ILE A 1 356 ? -14.68 -19.281 -4.34 1 98.69 356 ILE A N 1
ATOM 2663 C CA . ILE A 1 356 ? -13.617 -19.375 -3.344 1 98.69 356 ILE A CA 1
ATOM 2664 C C . ILE A 1 356 ? -12.375 -20 -3.971 1 98.69 356 ILE A C 1
ATOM 2666 O O . ILE A 1 356 ? -11.25 -19.656 -3.602 1 98.69 356 ILE A O 1
ATOM 2670 N N . GLN A 1 357 ? -12.5 -20.859 -4.918 1 98.38 357 GLN A N 1
ATOM 2671 C CA . GLN A 1 357 ? -11.453 -21.812 -5.277 1 98.38 357 GLN A CA 1
ATOM 2672 C C . GLN A 1 357 ? -10.312 -21.125 -6.008 1 98.38 357 GLN A C 1
ATOM 2674 O O . GLN A 1 357 ? -9.164 -21.578 -5.949 1 98.38 357 GLN A O 1
ATOM 2679 N N . ALA A 1 358 ? -10.617 -20.031 -6.77 1 98.56 358 ALA A N 1
ATOM 2680 C CA . ALA A 1 358 ? -9.586 -19.375 -7.57 1 98.56 358 ALA A CA 1
ATOM 2681 C C . ALA A 1 358 ? -9.93 -17.906 -7.801 1 98.56 358 ALA A C 1
ATOM 2683 O O . ALA A 1 358 ? -11.07 -17.484 -7.582 1 98.56 358 ALA A O 1
ATOM 2684 N N . SER A 1 359 ? -8.922 -17.141 -8.172 1 97.75 359 SER A N 1
ATOM 2685 C CA . SER A 1 359 ? -9.086 -15.727 -8.453 1 97.75 359 SER A CA 1
ATOM 2686 C C . SER A 1 359 ? -8.156 -15.273 -9.57 1 97.75 359 SER A C 1
ATOM 2688 O O . SER A 1 359 ? -7.289 -16.031 -10.016 1 97.75 359 SER A O 1
ATOM 2690 N N . GLY A 1 360 ? -8.383 -14.016 -10.102 1 96.94 360 GLY A N 1
ATOM 2691 C CA . GLY A 1 360 ? -7.547 -13.484 -11.164 1 96.94 360 GLY A CA 1
ATOM 2692 C C . GLY A 1 360 ? -8.172 -12.297 -11.875 1 96.94 360 GLY A C 1
ATOM 2693 O O . GLY A 1 360 ? -8.219 -12.258 -13.109 1 96.94 360 GLY A O 1
ATOM 2694 N N . THR A 1 361 ? -8.609 -11.312 -11.18 1 95 361 THR A N 1
ATOM 2695 C CA . THR A 1 361 ? -9.438 -10.242 -11.734 1 95 361 THR A CA 1
ATOM 2696 C C . THR A 1 361 ? -8.609 -9.328 -12.625 1 95 361 THR A C 1
ATOM 2698 O O . THR A 1 361 ? -9.164 -8.57 -13.422 1 95 361 THR A O 1
ATOM 2701 N N . CYS A 1 362 ? -7.297 -9.391 -12.516 1 94 362 CYS A N 1
ATOM 2702 C CA . CYS A 1 362 ? -6.477 -8.484 -13.305 1 94 362 CYS A CA 1
ATOM 2703 C C . CYS A 1 362 ? -6.598 -8.797 -14.789 1 94 362 CYS A C 1
ATOM 2705 O O . CYS A 1 362 ? -6.297 -7.957 -15.641 1 94 362 CYS A O 1
ATOM 2707 N N . ILE A 1 363 ? -7.016 -10.039 -15.195 1 93.44 363 ILE A N 1
ATOM 2708 C CA . ILE A 1 363 ? -7.066 -10.391 -16.609 1 93.44 363 ILE A CA 1
ATOM 2709 C C . ILE A 1 363 ? -8.344 -9.844 -17.234 1 93.44 363 ILE A C 1
ATOM 2711 O O . ILE A 1 363 ? -8.492 -9.836 -18.453 1 93.44 363 ILE A O 1
ATOM 2715 N N . SER A 1 364 ? -9.312 -9.398 -16.453 1 88.31 364 SER A N 1
ATOM 2716 C CA . SER A 1 364 ? -10.609 -8.93 -16.938 1 88.31 364 SER A CA 1
ATOM 2717 C C . SER A 1 364 ? -10.688 -7.402 -16.906 1 88.31 364 SER A C 1
ATOM 2719 O O . SER A 1 364 ? -11.742 -6.828 -17.188 1 88.31 364 SER A O 1
ATOM 2721 N N . SER A 1 365 ? -9.648 -6.809 -16.594 1 82.69 365 SER A N 1
ATOM 2722 C CA . SER A 1 365 ? -9.656 -5.352 -16.5 1 82.69 365 SER A CA 1
ATOM 2723 C C . SER A 1 365 ? -9.695 -4.699 -17.875 1 82.69 365 SER A C 1
ATOM 2725 O O . SER A 1 365 ? -9.188 -5.258 -18.844 1 82.69 365 SER A O 1
ATOM 2727 N N . PRO A 1 366 ? -10.391 -3.627 -17.984 1 86.44 366 PRO A N 1
ATOM 2728 C CA . PRO A 1 366 ? -10.383 -2.906 -19.25 1 86.44 366 PRO A CA 1
ATOM 2729 C C . PRO A 1 366 ? -9.023 -2.301 -19.594 1 86.44 366 PRO A C 1
ATOM 2731 O O . PRO A 1 366 ? -8.211 -2.07 -18.688 1 86.44 366 PRO A O 1
ATOM 2734 N N . GLU A 1 367 ? -8.852 -2.111 -20.891 1 89.25 367 GLU A N 1
ATOM 2735 C CA . GLU A 1 367 ? -7.656 -1.396 -21.328 1 89.25 367 GLU A CA 1
ATOM 2736 C C . GLU A 1 367 ? -7.645 0.034 -20.797 1 89.25 367 GLU A C 1
ATOM 2738 O O . GLU A 1 367 ? -8.633 0.757 -20.922 1 89.25 367 GLU A O 1
ATOM 2743 N N . ASP A 1 368 ? -6.543 0.482 -20.109 1 89 368 ASP A N 1
ATOM 2744 C CA . ASP A 1 368 ? -6.484 1.807 -19.5 1 89 368 ASP A CA 1
ATOM 2745 C C . ASP A 1 368 ? -5.145 2.482 -19.781 1 89 368 ASP A C 1
ATOM 2747 O O . ASP A 1 368 ? -4.668 3.281 -18.984 1 89 368 ASP A O 1
ATOM 2751 N N . GLY A 1 369 ? -4.457 2.045 -20.859 1 90.81 369 GLY A N 1
ATOM 2752 C CA . GLY A 1 369 ? -3.168 2.623 -21.203 1 90.81 369 GLY A CA 1
ATOM 2753 C C . GLY A 1 369 ? -2.076 2.305 -20.203 1 90.81 369 GLY A C 1
ATOM 2754 O O . GLY A 1 369 ? -1.214 3.143 -19.938 1 90.81 369 GLY A O 1
ATOM 2755 N N . LEU A 1 370 ? -2.121 1.153 -19.5 1 91.75 370 LEU A N 1
ATOM 2756 C CA . LEU A 1 370 ? -1.142 0.614 -18.562 1 91.75 370 LEU A CA 1
ATOM 2757 C C . LEU A 1 370 ? -1.067 1.469 -17.297 1 91.75 370 LEU A C 1
ATOM 2759 O O . LEU A 1 370 ? -0.032 1.509 -16.641 1 91.75 370 LEU A O 1
ATOM 2763 N N . LEU A 1 371 ? -2.104 2.189 -17.016 1 90.25 371 LEU A N 1
ATOM 2764 C CA . LEU A 1 371 ? -2.211 2.834 -15.711 1 90.25 371 LEU A CA 1
ATOM 2765 C C . LEU A 1 371 ? -2.273 1.797 -14.594 1 90.25 371 LEU A C 1
ATOM 2767 O O . LEU A 1 371 ? -1.832 2.059 -13.469 1 90.25 371 LEU A O 1
ATOM 2771 N N . SER A 1 372 ? -2.848 0.663 -14.898 1 93.56 372 SER A N 1
ATOM 2772 C CA . SER A 1 372 ? -2.859 -0.504 -14.016 1 93.56 372 SER A CA 1
ATOM 2773 C C . SER A 1 372 ? -2.518 -1.775 -14.789 1 93.56 372 SER A C 1
ATOM 2775 O O . SER A 1 372 ? -2.611 -1.81 -16.016 1 93.56 372 SER A O 1
ATOM 2777 N N . SER A 1 373 ? -2.113 -2.789 -14.094 1 94.38 373 SER A N 1
ATOM 2778 C CA . SER A 1 373 ? -1.734 -4.051 -14.727 1 94.38 373 SER A CA 1
ATOM 2779 C C . SER A 1 373 ? -1.687 -5.184 -13.703 1 94.38 373 SER A C 1
ATOM 2781 O O . SER A 1 373 ? -1.798 -4.949 -12.5 1 94.38 373 SER A O 1
ATOM 2783 N N . CYS A 1 374 ? -1.633 -6.422 -14.219 1 95.38 374 CYS A N 1
ATOM 2784 C CA . CYS A 1 374 ? -1.246 -7.523 -13.344 1 95.38 374 CYS A CA 1
ATOM 2785 C C . CYS A 1 374 ? 0.153 -7.305 -12.781 1 95.38 374 CYS A C 1
ATOM 2787 O O . CYS A 1 374 ? 0.966 -6.602 -13.383 1 95.38 374 CYS A O 1
ATOM 2789 N N . THR A 1 375 ? 0.401 -7.887 -11.703 1 94.62 375 THR A N 1
ATOM 2790 C CA . THR A 1 375 ? 1.63 -7.664 -10.953 1 94.62 375 THR A CA 1
ATOM 2791 C C . THR A 1 375 ? 2.85 -8.062 -11.773 1 94.62 375 THR A C 1
ATOM 2793 O O . THR A 1 375 ? 3.906 -7.438 -11.672 1 94.62 375 THR A O 1
ATOM 2796 N N . TRP A 1 376 ? 2.785 -9.039 -12.648 1 94.94 376 TRP A N 1
ATOM 2797 C CA . TRP A 1 376 ? 3.926 -9.617 -13.352 1 94.94 376 TRP A CA 1
ATOM 2798 C C . TRP A 1 376 ? 3.975 -9.141 -14.797 1 94.94 376 TRP A C 1
ATOM 2800 O O . TRP A 1 376 ? 4.68 -9.719 -15.625 1 94.94 376 TRP A O 1
ATOM 2810 N N . ASP A 1 377 ? 3.178 -8.156 -15.18 1 94.94 377 ASP A N 1
ATOM 2811 C CA . ASP A 1 377 ? 3.072 -7.699 -16.562 1 94.94 377 ASP A CA 1
ATOM 2812 C C . ASP A 1 377 ? 4.43 -7.258 -17.094 1 94.94 377 ASP A C 1
ATOM 2814 O O . ASP A 1 377 ? 5.023 -6.301 -16.594 1 94.94 377 ASP A O 1
ATOM 2818 N N . PRO A 1 378 ? 4.941 -7.906 -18.109 1 94.81 378 PRO A N 1
ATOM 2819 C CA . PRO A 1 378 ? 6.297 -7.625 -18.594 1 94.81 378 PRO A CA 1
ATOM 2820 C C . PRO A 1 378 ? 6.395 -6.297 -19.344 1 94.81 378 PRO A C 1
ATOM 2822 O O . PRO A 1 378 ? 7.496 -5.859 -19.688 1 94.81 378 PRO A O 1
ATOM 2825 N N . ARG A 1 379 ? 5.305 -5.586 -19.703 1 95.75 379 ARG A N 1
ATOM 2826 C CA . ARG A 1 379 ? 5.32 -4.309 -20.406 1 95.75 379 ARG A CA 1
ATOM 2827 C C . ARG A 1 379 ? 5.801 -3.188 -19.5 1 95.75 379 ARG A C 1
ATOM 2829 O O . ARG A 1 379 ? 6.145 -2.1 -19.969 1 95.75 379 ARG A O 1
ATOM 2836 N N . ILE A 1 380 ? 5.84 -3.48 -18.188 1 95.19 380 ILE A N 1
ATOM 2837 C CA . ILE A 1 380 ? 6.363 -2.518 -17.219 1 95.19 380 ILE A CA 1
ATOM 2838 C C . ILE A 1 380 ? 7.598 -3.096 -16.531 1 95.19 380 ILE A C 1
ATOM 2840 O O . ILE A 1 380 ? 7.77 -4.316 -16.469 1 95.19 380 ILE A O 1
ATOM 2844 N N . ARG A 1 381 ? 8.484 -2.221 -16.016 1 95.31 381 ARG A N 1
ATOM 2845 C CA . ARG A 1 381 ? 9.609 -2.691 -15.211 1 95.31 381 ARG A CA 1
ATOM 2846 C C . ARG A 1 381 ? 9.188 -2.922 -13.758 1 95.31 381 ARG A C 1
ATOM 2848 O O . ARG A 1 381 ? 9.648 -2.219 -12.859 1 95.31 381 ARG A O 1
ATOM 2855 N N . GLY A 1 382 ? 8.336 -3.867 -13.57 1 95.56 382 GLY A N 1
ATOM 2856 C CA . GLY A 1 382 ? 7.809 -4.234 -12.266 1 95.56 382 GLY A CA 1
ATOM 2857 C C . GLY A 1 382 ? 8.453 -5.48 -11.688 1 95.56 382 GLY A C 1
ATOM 2858 O O . GLY A 1 382 ? 9.633 -5.746 -11.938 1 95.56 382 GLY A O 1
ATOM 2859 N N . PRO A 1 383 ? 7.703 -6.242 -10.859 1 95.62 383 PRO A N 1
ATOM 2860 C CA . PRO A 1 383 ? 8.234 -7.469 -10.258 1 95.62 383 PRO A CA 1
ATOM 2861 C C . PRO A 1 383 ? 8.727 -8.469 -11.305 1 95.62 383 PRO A C 1
ATOM 2863 O O . PRO A 1 383 ? 8.055 -8.688 -12.312 1 95.62 383 PRO A O 1
ATOM 2866 N N . PHE A 1 384 ? 9.891 -8.984 -11.164 1 96.5 384 PHE A N 1
ATOM 2867 C CA . PHE A 1 384 ? 10.57 -10 -11.953 1 96.5 384 PHE A CA 1
ATOM 2868 C C . PHE A 1 384 ? 11.172 -11.078 -11.055 1 96.5 384 PHE A C 1
ATOM 2870 O O . PHE A 1 384 ? 11.914 -10.766 -10.125 1 96.5 384 PHE A O 1
ATOM 2877 N N . LEU A 1 385 ? 10.812 -12.375 -11.273 1 96.5 385 LEU A N 1
ATOM 2878 C CA . LEU A 1 385 ? 11.055 -13.359 -10.227 1 96.5 385 LEU A CA 1
ATOM 2879 C C . LEU A 1 385 ? 11.406 -14.711 -10.828 1 96.5 385 LEU A C 1
ATOM 2881 O O . LEU A 1 385 ? 11.141 -14.969 -12.008 1 96.5 385 LEU A O 1
ATOM 2885 N N . TYR A 1 386 ? 12.062 -15.492 -9.984 1 95.75 386 TYR A N 1
ATOM 2886 C CA . TYR A 1 386 ? 12.133 -16.938 -10.156 1 95.75 386 TYR A CA 1
ATOM 2887 C C . TYR A 1 386 ? 11.016 -17.625 -9.391 1 95.75 386 TYR A C 1
ATOM 2889 O O . TYR A 1 386 ? 10.492 -17.094 -8.414 1 95.75 386 TYR A O 1
ATOM 2897 N N . ASN A 1 387 ? 10.641 -18.75 -9.938 1 97.31 387 ASN A N 1
ATOM 2898 C CA . ASN A 1 387 ? 9.711 -19.609 -9.219 1 97.31 387 ASN A CA 1
ATOM 2899 C C . ASN A 1 387 ? 10.164 -21.062 -9.219 1 97.31 387 ASN A C 1
ATOM 2901 O O . ASN A 1 387 ? 10.344 -21.656 -10.281 1 97.31 387 ASN A O 1
ATOM 2905 N N . SER A 1 388 ? 10.414 -21.562 -8.055 1 97.75 388 SER A N 1
ATOM 2906 C CA . SER A 1 388 ? 10.766 -22.969 -7.875 1 97.75 388 SER A CA 1
ATOM 2907 C C . SER A 1 388 ? 9.586 -23.766 -7.316 1 97.75 388 SER A C 1
ATOM 2909 O O . SER A 1 388 ? 9.07 -23.438 -6.242 1 97.75 388 SER A O 1
ATOM 2911 N N . GLY A 1 389 ? 9.164 -24.734 -8.07 1 98.38 389 GLY A N 1
ATOM 2912 C CA . GLY A 1 389 ? 8.133 -25.656 -7.645 1 98.38 389 GLY A CA 1
ATOM 2913 C C . GLY A 1 389 ? 8.578 -27.109 -7.684 1 98.38 389 GLY A C 1
ATOM 2914 O O . GLY A 1 389 ? 9.008 -27.609 -8.727 1 98.38 389 GLY A O 1
ATOM 2915 N N . PHE A 1 390 ? 8.547 -27.781 -6.578 1 98.62 390 PHE A N 1
ATOM 2916 C CA . PHE A 1 390 ? 8.953 -29.188 -6.488 1 98.62 390 PHE A CA 1
ATOM 2917 C C . PHE A 1 390 ? 8.109 -29.938 -5.461 1 98.62 390 PHE A C 1
ATOM 2919 O O . PHE A 1 390 ? 7.598 -29.328 -4.512 1 98.62 390 PHE A O 1
ATOM 2926 N N . SER A 1 391 ? 7.961 -31.203 -5.68 1 98.81 391 SER A N 1
ATOM 2927 C CA . SER A 1 391 ? 7.121 -32.031 -4.812 1 98.81 391 SER A CA 1
ATOM 2928 C C . SER A 1 391 ? 7.938 -33.094 -4.117 1 98.81 391 SER A C 1
ATOM 2930 O O . SER A 1 391 ? 8.711 -33.812 -4.762 1 98.81 391 SER A O 1
ATOM 2932 N N . ILE A 1 392 ? 7.754 -33.156 -2.836 1 98.69 392 ILE A N 1
ATOM 2933 C CA . ILE A 1 392 ? 8.422 -34.156 -2.014 1 98.69 392 ILE A CA 1
ATOM 2934 C C . ILE A 1 392 ? 7.406 -35.188 -1.509 1 98.69 392 ILE A C 1
ATOM 2936 O O . ILE A 1 392 ? 6.324 -34.812 -1.048 1 98.69 392 ILE A O 1
ATOM 2940 N N . ALA A 1 393 ? 7.836 -36.5 -1.604 1 98.38 393 ALA A N 1
ATOM 2941 C CA . ALA A 1 393 ? 6.969 -37.562 -1.098 1 98.38 393 ALA A CA 1
ATOM 2942 C C . ALA A 1 393 ? 6.531 -37.281 0.336 1 98.38 393 ALA A C 1
ATOM 2944 O O . ALA A 1 393 ? 7.324 -36.812 1.151 1 98.38 393 ALA A O 1
ATOM 2945 N N . LEU A 1 394 ? 5.305 -37.531 0.625 1 98.12 394 LEU A N 1
ATOM 2946 C CA . LEU A 1 394 ? 4.684 -37.188 1.897 1 98.12 394 LEU A CA 1
ATOM 2947 C C . LEU A 1 394 ? 5.488 -37.75 3.068 1 98.12 394 LEU A C 1
ATOM 2949 O O . LEU A 1 394 ? 5.727 -37.031 4.051 1 98.12 394 LEU A O 1
ATOM 2953 N N . PRO A 1 395 ? 6.008 -39 3.045 1 97.62 395 PRO A N 1
ATOM 2954 C CA . PRO A 1 395 ? 6.742 -39.531 4.191 1 97.62 395 PRO A CA 1
ATOM 2955 C C . PRO A 1 395 ? 8.07 -38.812 4.426 1 97.62 395 PRO A C 1
ATOM 2957 O O . PRO A 1 395 ? 8.648 -38.906 5.516 1 97.62 395 PRO A O 1
ATOM 2960 N N . ARG A 1 396 ? 8.562 -38.062 3.438 1 98.25 396 ARG A N 1
ATOM 2961 C CA . ARG A 1 396 ? 9.867 -37.406 3.543 1 98.25 396 ARG A CA 1
ATOM 2962 C C . ARG A 1 396 ? 9.711 -35.938 3.791 1 98.25 396 ARG A C 1
ATOM 2964 O O . ARG A 1 396 ? 10.703 -35.219 4.023 1 98.25 396 ARG A O 1
ATOM 2971 N N . ALA A 1 397 ? 8.516 -35.469 3.752 1 98.25 397 ALA A N 1
ATOM 2972 C CA . ALA A 1 397 ? 8.266 -34.031 3.812 1 98.25 397 ALA A CA 1
ATOM 2973 C C . ALA A 1 397 ? 8.719 -33.469 5.148 1 98.25 397 ALA A C 1
ATOM 2975 O O . ALA A 1 397 ? 9.312 -32.375 5.191 1 98.25 397 ALA A O 1
ATOM 2976 N N . ALA A 1 398 ? 8.414 -34.125 6.262 1 98.31 398 ALA A N 1
ATOM 2977 C CA . ALA A 1 398 ? 8.797 -33.656 7.586 1 98.31 398 ALA A CA 1
ATOM 2978 C C . ALA A 1 398 ? 10.312 -33.5 7.695 1 98.31 398 ALA A C 1
ATOM 2980 O O . ALA A 1 398 ? 10.812 -32.531 8.266 1 98.31 398 ALA A O 1
ATOM 2981 N N . ALA A 1 399 ? 11.055 -34.438 7.207 1 98.5 399 ALA A N 1
ATOM 2982 C CA . ALA A 1 399 ? 12.516 -34.406 7.258 1 98.5 399 ALA A CA 1
ATOM 2983 C C . ALA A 1 399 ? 13.078 -33.281 6.426 1 98.5 399 ALA A C 1
ATOM 2985 O O . ALA A 1 399 ? 14.047 -32.625 6.82 1 98.5 399 ALA A O 1
ATOM 2986 N N . PHE A 1 400 ? 12.539 -33.094 5.289 1 98.5 400 PHE A N 1
ATOM 2987 C CA . PHE A 1 400 ? 12.969 -31.984 4.445 1 98.5 400 PHE A CA 1
ATOM 2988 C C . PHE A 1 400 ? 12.773 -30.641 5.16 1 98.5 400 PHE A C 1
ATOM 2990 O O . PHE A 1 400 ? 13.672 -29.797 5.172 1 98.5 400 PHE A O 1
ATOM 2997 N N . VAL A 1 401 ? 11.547 -30.469 5.746 1 98.69 401 VAL A N 1
ATOM 2998 C CA . VAL A 1 401 ? 11.242 -29.219 6.453 1 98.69 401 VAL A CA 1
ATOM 2999 C C . VAL A 1 401 ? 12.211 -29.047 7.621 1 98.69 401 VAL A C 1
ATOM 3001 O O . VAL A 1 401 ? 12.68 -27.938 7.879 1 98.69 401 VAL A O 1
ATOM 3004 N N . ALA A 1 402 ? 12.492 -30.078 8.328 1 98.38 402 ALA A N 1
ATOM 3005 C CA . ALA A 1 402 ? 13.453 -30.016 9.43 1 98.38 402 ALA A CA 1
ATOM 3006 C C . ALA A 1 402 ? 14.82 -29.547 8.938 1 98.38 402 ALA A C 1
ATOM 3008 O O . ALA A 1 402 ? 15.477 -28.734 9.594 1 98.38 402 ALA A O 1
ATOM 3009 N N . ASP A 1 403 ? 15.273 -30.062 7.801 1 98.5 403 ASP A N 1
ATOM 3010 C CA . ASP A 1 403 ? 16.547 -29.656 7.23 1 98.5 403 ASP A CA 1
ATOM 3011 C C . ASP A 1 403 ? 16.5 -28.188 6.805 1 98.5 403 ASP A C 1
ATOM 3013 O O . ASP A 1 403 ? 17.484 -27.453 6.977 1 98.5 403 ASP A O 1
ATOM 3017 N N . MET A 1 404 ? 15.398 -27.781 6.238 1 98.31 404 MET A N 1
ATOM 3018 C CA . MET A 1 404 ? 15.242 -26.391 5.859 1 98.31 404 MET A CA 1
ATOM 3019 C C . MET A 1 404 ? 15.328 -25.484 7.086 1 98.31 404 MET A C 1
ATOM 3021 O O . MET A 1 404 ? 15.914 -24.406 7.023 1 98.31 404 MET A O 1
ATOM 3025 N N . MET A 1 405 ? 14.688 -25.875 8.156 1 98.25 405 MET A N 1
ATOM 3026 C CA . MET A 1 405 ? 14.742 -25.109 9.398 1 98.25 405 MET A CA 1
ATOM 3027 C C . MET A 1 405 ? 16.172 -25.016 9.922 1 98.25 405 MET A C 1
ATOM 3029 O O . MET A 1 405 ? 16.609 -23.969 10.391 1 98.25 405 MET A O 1
ATOM 3033 N N . ARG A 1 406 ? 16.906 -26.094 9.828 1 98.06 406 ARG A N 1
ATOM 3034 C CA . ARG A 1 406 ? 18.312 -26.078 10.234 1 98.06 406 ARG A CA 1
ATOM 3035 C C . ARG A 1 406 ? 19.125 -25.125 9.359 1 98.06 406 ARG A C 1
ATOM 3037 O O . ARG A 1 406 ? 19.969 -24.391 9.852 1 98.06 406 ARG A O 1
ATOM 3044 N N . LEU A 1 407 ? 18.859 -25.203 8.055 1 98.25 407 LEU A N 1
ATOM 3045 C CA . LEU A 1 407 ? 19.547 -24.297 7.133 1 98.25 407 LEU A CA 1
ATOM 3046 C C . LEU A 1 407 ? 19.234 -22.844 7.48 1 98.25 407 LEU A C 1
ATOM 3048 O O . LEU A 1 407 ? 20.141 -22 7.492 1 98.25 407 LEU A O 1
ATOM 3052 N N . ARG A 1 408 ? 17.969 -22.531 7.746 1 97.94 408 ARG A N 1
ATOM 3053 C CA . ARG A 1 408 ? 17.547 -21.188 8.164 1 97.94 408 ARG A CA 1
ATOM 3054 C C . ARG A 1 408 ? 18.281 -20.766 9.43 1 97.94 408 ARG A C 1
ATOM 3056 O O . ARG A 1 408 ? 18.734 -19.625 9.531 1 97.94 408 ARG A O 1
ATOM 3063 N N . ASP A 1 409 ? 18.422 -21.625 10.359 1 97.75 409 ASP A N 1
ATOM 3064 C CA . ASP A 1 409 ? 19 -21.312 11.664 1 97.75 409 ASP A CA 1
ATOM 3065 C C . ASP A 1 409 ? 20.484 -20.969 11.547 1 97.75 409 ASP A C 1
ATOM 3067 O O . ASP A 1 409 ? 21.031 -20.266 12.398 1 97.75 409 ASP A O 1
ATOM 3071 N N . LEU A 1 410 ? 21.172 -21.453 10.484 1 97.19 410 LEU A N 1
ATOM 3072 C CA . LEU A 1 410 ? 22.562 -21.109 10.258 1 97.19 410 LEU A CA 1
ATOM 3073 C C . LEU A 1 410 ? 22.703 -19.625 9.945 1 97.19 410 LEU A C 1
ATOM 3075 O O . LEU A 1 410 ? 23.688 -18.984 10.344 1 97.19 410 LEU A O 1
ATOM 3079 N N . ASN A 1 411 ? 21.828 -19.062 9.219 1 96.75 411 ASN A N 1
ATOM 3080 C CA . ASN A 1 411 ? 21.75 -17.656 8.898 1 96.75 411 ASN A CA 1
ATOM 3081 C C . ASN A 1 411 ? 20.312 -17.219 8.586 1 96.75 411 ASN A C 1
ATOM 3083 O O . ASN A 1 411 ? 19.938 -17.062 7.422 1 96.75 411 ASN A O 1
ATOM 3087 N N . PRO A 1 412 ? 19.531 -16.891 9.594 1 97.56 412 PRO A N 1
ATOM 3088 C CA . PRO A 1 412 ? 18.125 -16.594 9.406 1 97.56 412 PRO A CA 1
ATOM 3089 C C . PRO A 1 412 ? 17.875 -15.438 8.438 1 97.56 412 PRO A C 1
ATOM 3091 O O . PRO A 1 412 ? 16.891 -15.438 7.699 1 97.56 412 PRO A O 1
ATOM 3094 N N . ARG A 1 413 ? 18.719 -14.461 8.352 1 97.25 413 ARG A N 1
ATOM 3095 C CA . ARG A 1 413 ? 18.5 -13.273 7.539 1 97.25 413 ARG A CA 1
ATOM 3096 C C . ARG A 1 413 ? 18.656 -13.586 6.055 1 97.25 413 ARG A C 1
ATOM 3098 O O . ARG A 1 413 ? 18.234 -12.797 5.203 1 97.25 413 ARG A O 1
ATOM 3105 N N . ALA A 1 414 ? 19.234 -14.742 5.734 1 97.25 414 ALA A N 1
ATOM 3106 C CA . ALA A 1 414 ? 19.406 -15.156 4.34 1 97.25 414 ALA A CA 1
ATOM 3107 C C . ALA A 1 414 ? 18.062 -15.547 3.727 1 97.25 414 ALA A C 1
ATOM 3109 O O . ALA A 1 414 ? 17.938 -15.688 2.506 1 97.25 414 ALA A O 1
ATOM 3110 N N . PHE A 1 415 ? 17 -15.633 4.543 1 98 415 PHE A N 1
ATOM 3111 C CA . PHE A 1 415 ? 15.711 -16.141 4.07 1 98 415 PHE A CA 1
ATOM 3112 C C . PHE A 1 415 ? 14.703 -15.008 3.916 1 98 415 PHE A C 1
ATOM 3114 O O . PHE A 1 415 ? 13.539 -15.25 3.604 1 98 415 PHE A O 1
ATOM 3121 N N . CYS A 1 416 ? 15.133 -13.773 4.062 1 97.44 416 CYS A N 1
ATOM 3122 C CA . CYS A 1 416 ? 14.219 -12.641 4.078 1 97.44 416 CYS A CA 1
ATOM 3123 C C . CYS A 1 416 ? 13.609 -12.414 2.699 1 97.44 416 CYS A C 1
ATOM 3125 O O . CYS A 1 416 ? 12.469 -11.953 2.588 1 97.44 416 CYS A O 1
ATOM 3127 N N . ASP A 1 417 ? 14.305 -12.766 1.625 1 96.69 417 ASP A N 1
ATOM 3128 C CA . ASP A 1 417 ? 13.727 -12.641 0.29 1 96.69 417 ASP A CA 1
ATOM 3129 C C . ASP A 1 417 ? 12.523 -13.562 0.121 1 96.69 417 ASP A C 1
ATOM 3131 O O . ASP A 1 417 ? 11.547 -13.203 -0.545 1 96.69 417 ASP A O 1
ATOM 3135 N N . ILE A 1 418 ? 12.578 -14.734 0.7 1 98.06 418 ILE A N 1
ATOM 3136 C CA . ILE A 1 418 ? 11.453 -15.656 0.659 1 98.06 418 ILE A CA 1
ATOM 3137 C C . ILE A 1 418 ? 10.258 -15.055 1.394 1 98.06 418 ILE A C 1
ATOM 3139 O O . ILE A 1 418 ? 9.133 -15.078 0.888 1 98.06 418 ILE A O 1
ATOM 3143 N N . ASP A 1 419 ? 10.547 -14.477 2.578 1 98.19 419 ASP A N 1
ATOM 3144 C CA . ASP A 1 419 ? 9.477 -13.844 3.34 1 98.19 419 ASP A CA 1
ATOM 3145 C C . ASP A 1 419 ? 8.844 -12.695 2.551 1 98.19 419 ASP A C 1
ATOM 3147 O O . ASP A 1 419 ? 7.629 -12.508 2.592 1 98.19 419 ASP A O 1
ATOM 3151 N N . ALA A 1 420 ? 9.711 -11.938 1.847 1 97.75 420 ALA A N 1
ATOM 3152 C CA . ALA A 1 420 ? 9.242 -10.781 1.083 1 97.75 420 ALA A CA 1
ATOM 3153 C C . ALA A 1 420 ? 8.281 -11.211 -0.021 1 97.75 420 ALA A C 1
ATOM 3155 O O . ALA A 1 420 ? 7.504 -10.391 -0.525 1 97.75 420 ALA A O 1
ATOM 3156 N N . LYS A 1 421 ? 8.391 -12.5 -0.417 1 97.94 421 LYS A N 1
ATOM 3157 C CA . LYS A 1 421 ? 7.52 -13.031 -1.461 1 97.94 421 LYS A CA 1
ATOM 3158 C C . LYS A 1 421 ? 6.438 -13.93 -0.868 1 97.94 421 LYS A C 1
ATOM 3160 O O . LYS A 1 421 ? 6.004 -14.891 -1.508 1 97.94 421 LYS A O 1
ATOM 3165 N N . LEU A 1 422 ? 6.012 -13.695 0.341 1 97.75 422 LEU A N 1
ATOM 3166 C CA . LEU A 1 422 ? 4.891 -14.32 1.037 1 97.75 422 LEU A CA 1
ATOM 3167 C C . LEU A 1 422 ? 5.242 -15.742 1.456 1 97.75 422 LEU A C 1
ATOM 3169 O O . LEU A 1 422 ? 4.352 -16.562 1.67 1 97.75 422 LEU A O 1
ATOM 3173 N N . GLY A 1 423 ? 6.539 -16.125 1.454 1 98.31 423 GLY A N 1
ATOM 3174 C CA . GLY A 1 423 ? 6.988 -17.375 2.031 1 98.31 423 GLY A CA 1
ATOM 3175 C C . GLY A 1 423 ? 6.945 -18.531 1.049 1 98.31 423 GLY A C 1
ATOM 3176 O O . GLY A 1 423 ? 6.879 -18.328 -0.164 1 98.31 423 GLY A O 1
ATOM 3177 N N . ILE A 1 424 ? 7.086 -19.719 1.558 1 98.75 424 ILE A N 1
ATOM 3178 C CA . ILE A 1 424 ? 7.008 -20.953 0.795 1 98.75 424 ILE A CA 1
ATOM 3179 C C . ILE A 1 424 ? 5.59 -21.516 0.875 1 98.75 424 ILE A C 1
ATOM 3181 O O . ILE A 1 424 ? 5.133 -21.906 1.951 1 98.75 424 ILE A O 1
ATOM 3185 N N . LEU A 1 425 ? 4.953 -21.516 -0.204 1 98.75 425 LEU A N 1
ATOM 3186 C CA . LEU A 1 425 ? 3.613 -22.094 -0.251 1 98.75 425 LEU A CA 1
ATOM 3187 C C . LEU A 1 425 ? 3.674 -23.609 -0.364 1 98.75 425 LEU A C 1
ATOM 3189 O O . LEU A 1 425 ? 4.398 -24.156 -1.207 1 98.75 425 LEU A O 1
ATOM 3193 N N . MET A 1 426 ? 2.986 -24.297 0.481 1 98.81 426 MET A N 1
ATOM 3194 C CA . MET A 1 426 ? 2.957 -25.75 0.489 1 98.81 426 MET A CA 1
ATOM 3195 C C . MET A 1 426 ? 1.543 -26.266 0.238 1 98.81 426 MET A C 1
ATOM 3197 O O . MET A 1 426 ? 0.612 -25.922 0.966 1 98.81 426 MET A O 1
ATOM 3201 N N . ARG A 1 427 ? 1.435 -27.125 -0.717 1 98.75 427 ARG A N 1
ATOM 3202 C CA . ARG A 1 427 ? 0.163 -27.734 -1.097 1 98.75 427 ARG A CA 1
ATOM 3203 C C . ARG A 1 427 ? 0.277 -29.25 -1.159 1 98.75 427 ARG A C 1
ATOM 3205 O O . ARG A 1 427 ? 1.38 -29.797 -1.262 1 98.75 427 ARG A O 1
ATOM 3212 N N . TYR A 1 428 ? -0.872 -29.891 -1.138 1 98.81 428 TYR A N 1
ATOM 3213 C CA . TYR A 1 428 ? -0.902 -31.344 -1.084 1 98.81 428 TYR A CA 1
ATOM 3214 C C . TYR A 1 428 ? -1.461 -31.938 -2.377 1 98.81 428 TYR A C 1
ATOM 3216 O O . TYR A 1 428 ? -2.434 -31.406 -2.93 1 98.81 428 TYR A O 1
ATOM 3224 N N . VAL A 1 429 ? -0.82 -33 -2.873 1 98.75 429 VAL A N 1
ATOM 3225 C CA . VAL A 1 429 ? -1.226 -33.656 -4.117 1 98.75 429 VAL A CA 1
ATOM 3226 C C . VAL A 1 429 ? -1.15 -35.156 -3.955 1 98.75 429 VAL A C 1
ATOM 3228 O O . VAL A 1 429 ? -0.156 -35.688 -3.453 1 98.75 429 VAL A O 1
ATOM 3231 N N . LYS A 1 430 ? -2.152 -35.875 -4.387 1 98.44 430 LYS A N 1
ATOM 3232 C CA . LYS A 1 430 ? -2.15 -37.344 -4.359 1 98.44 430 LYS A CA 1
ATOM 3233 C C . LYS A 1 430 ? -1.396 -37.906 -5.555 1 98.44 430 LYS A C 1
ATOM 3235 O O . LYS A 1 430 ? -1.19 -37.219 -6.555 1 98.44 430 LYS A O 1
ATOM 3240 N N . ALA A 1 431 ? -1.041 -39.156 -5.383 1 98.19 431 ALA A N 1
ATOM 3241 C CA . ALA A 1 431 ? -0.479 -39.906 -6.508 1 98.19 431 ALA A CA 1
ATOM 3242 C C . ALA A 1 431 ? -1.417 -39.844 -7.711 1 98.19 431 ALA A C 1
ATOM 3244 O O . ALA A 1 431 ? -2.637 -39.969 -7.559 1 98.19 431 ALA A O 1
ATOM 3245 N N . SER A 1 432 ? -0.805 -39.781 -8.883 1 97.5 432 SER A N 1
ATOM 3246 C CA . SER A 1 432 ? -1.593 -39.562 -10.094 1 97.5 432 SER A CA 1
ATOM 3247 C C . SER A 1 432 ? -1.685 -40.844 -10.93 1 97.5 432 SER A C 1
ATOM 3249 O O . SER A 1 432 ? -0.771 -41.656 -10.922 1 97.5 432 SER A O 1
ATOM 3251 N N . SER A 1 433 ? -2.781 -40.875 -11.648 1 95.56 433 SER A N 1
ATOM 3252 C CA . SER A 1 433 ? -2.938 -41.938 -12.648 1 95.56 433 SER A CA 1
ATOM 3253 C C . SER A 1 433 ? -2.174 -41.594 -13.93 1 95.56 433 SER A C 1
ATOM 3255 O O . SER A 1 433 ? -1.855 -42.469 -14.719 1 95.56 433 SER A O 1
ATOM 3257 N N . ALA A 1 434 ? -1.917 -40.375 -14.156 1 98.12 434 ALA A N 1
ATOM 3258 C CA . ALA A 1 434 ? -1.217 -39.938 -15.367 1 98.12 434 ALA A CA 1
ATOM 3259 C C . ALA A 1 434 ? 0.24 -40.406 -15.344 1 98.12 434 ALA A C 1
ATOM 3261 O O . ALA A 1 434 ? 0.886 -40.375 -14.297 1 98.12 434 ALA A O 1
ATOM 3262 N N . TYR A 1 435 ? 0.796 -40.719 -16.516 1 98.5 435 TYR A N 1
ATOM 3263 C CA . TYR A 1 435 ? 2.15 -41.25 -16.625 1 98.5 435 TYR A CA 1
ATOM 3264 C C . TYR A 1 435 ? 3.174 -40.219 -16.125 1 98.5 435 TYR A C 1
ATOM 3266 O O . TYR A 1 435 ? 4.172 -40.594 -15.5 1 98.5 435 TYR A O 1
ATOM 3274 N N . LEU A 1 436 ? 2.906 -38.969 -16.312 1 98.44 436 LEU A N 1
ATOM 3275 C CA . LEU A 1 436 ? 3.838 -37.906 -15.898 1 98.44 436 LEU A CA 1
ATOM 3276 C C . LEU A 1 436 ? 3.221 -37.031 -14.82 1 98.44 436 LEU A C 1
ATOM 3278 O O . LEU A 1 436 ? 3.59 -35.875 -14.68 1 98.44 436 LEU A O 1
ATOM 3282 N N . GLY A 1 437 ? 2.156 -37.531 -14.141 1 98.38 437 GLY A N 1
ATOM 3283 C CA . GLY A 1 437 ? 1.656 -36.938 -12.914 1 98.38 437 GLY A CA 1
ATOM 3284 C C . GLY A 1 437 ? 2.449 -37.344 -11.68 1 98.38 437 GLY A C 1
ATOM 3285 O O . GLY A 1 437 ? 3.361 -38.156 -11.766 1 98.38 437 GLY A O 1
ATOM 3286 N N . LYS A 1 438 ? 2.082 -36.844 -10.539 1 98.44 438 LYS A N 1
ATOM 3287 C CA . LYS A 1 438 ? 2.84 -37.125 -9.32 1 98.44 438 LYS A CA 1
ATOM 3288 C C . LYS A 1 438 ? 2.904 -38.625 -9.031 1 98.44 438 LYS A C 1
ATOM 3290 O O . LYS A 1 438 ? 1.873 -39.281 -8.992 1 98.44 438 LYS A O 1
ATOM 3295 N N . PRO A 1 439 ? 4.082 -39.125 -8.758 1 97.25 439 PRO A N 1
ATOM 3296 C CA . PRO A 1 439 ? 4.234 -40.594 -8.602 1 97.25 439 PRO A CA 1
ATOM 3297 C C . PRO A 1 439 ? 3.707 -41.094 -7.262 1 97.25 439 PRO A C 1
ATOM 3299 O O . PRO A 1 439 ? 3.361 -42.281 -7.137 1 97.25 439 PRO A O 1
ATOM 3302 N N . GLU A 1 440 ? 3.676 -40.281 -6.262 1 97.44 440 GLU A N 1
ATOM 3303 C CA . GLU A 1 440 ? 3.201 -40.594 -4.922 1 97.44 440 GLU A CA 1
ATOM 3304 C C . GLU A 1 440 ? 2.539 -39.406 -4.258 1 97.44 440 GLU A C 1
ATOM 3306 O O . GLU A 1 440 ? 2.666 -38.281 -4.738 1 97.44 440 GLU A O 1
ATOM 3311 N N . ASP A 1 441 ? 1.762 -39.719 -3.15 1 98.38 441 ASP A N 1
ATOM 3312 C CA . ASP A 1 441 ? 1.268 -38.594 -2.352 1 98.38 441 ASP A CA 1
ATOM 3313 C C . ASP A 1 441 ? 2.412 -37.688 -1.917 1 98.38 441 ASP A C 1
ATOM 3315 O O . ASP A 1 441 ? 3.467 -38.156 -1.494 1 98.38 441 ASP A O 1
ATOM 3319 N N . CYS A 1 442 ? 2.189 -36.406 -2.064 1 98.69 442 CYS A N 1
ATOM 3320 C CA . CYS A 1 442 ? 3.342 -35.531 -1.849 1 98.69 442 CYS A CA 1
ATOM 3321 C C . CYS A 1 442 ? 2.906 -34.156 -1.36 1 98.69 442 CYS A C 1
ATOM 3323 O O . CYS A 1 442 ? 1.713 -33.844 -1.348 1 98.69 442 CYS A O 1
ATOM 3325 N N . VAL A 1 443 ? 3.852 -33.406 -0.814 1 98.75 443 VAL A N 1
ATOM 3326 C CA . VAL A 1 443 ? 3.738 -31.984 -0.544 1 98.75 443 VAL A CA 1
ATOM 3327 C C . VAL A 1 443 ? 4.477 -31.188 -1.62 1 98.75 443 VAL A C 1
ATOM 3329 O O . VAL A 1 443 ? 5.648 -31.469 -1.905 1 98.75 443 VAL A O 1
ATOM 3332 N N . ASP A 1 444 ? 3.738 -30.328 -2.258 1 98.75 444 ASP A N 1
ATOM 3333 C CA . ASP A 1 444 ? 4.32 -29.438 -3.256 1 98.75 444 ASP A CA 1
ATOM 3334 C C . ASP A 1 444 ? 4.809 -28.141 -2.613 1 98.75 444 ASP A C 1
ATOM 3336 O O . ASP A 1 444 ? 4.055 -27.484 -1.898 1 98.75 444 ASP A O 1
ATOM 3340 N N . PHE A 1 445 ? 6.062 -27.797 -2.812 1 98.81 445 PHE A N 1
ATOM 3341 C CA . PHE A 1 445 ? 6.672 -26.562 -2.328 1 98.81 445 PHE A CA 1
ATOM 3342 C C . PHE A 1 445 ? 6.82 -25.562 -3.459 1 98.81 445 PHE A C 1
ATOM 3344 O O . PHE A 1 445 ? 7.34 -25.875 -4.527 1 98.81 445 PHE A O 1
ATOM 3351 N N . ASP A 1 446 ? 6.328 -24.375 -3.25 1 98.56 446 ASP A N 1
ATOM 3352 C CA . ASP A 1 446 ? 6.414 -23.281 -4.207 1 98.56 446 ASP A CA 1
ATOM 3353 C C . ASP A 1 446 ? 7.188 -22.109 -3.623 1 98.56 446 ASP A C 1
ATOM 3355 O O . ASP A 1 446 ? 6.746 -21.484 -2.652 1 98.56 446 ASP A O 1
ATOM 3359 N N . VAL A 1 447 ? 8.32 -21.797 -4.188 1 98.38 447 VAL A N 1
ATOM 3360 C CA . VAL A 1 447 ? 9.219 -20.766 -3.691 1 98.38 447 VAL A CA 1
ATOM 3361 C C . VAL A 1 447 ? 9.391 -19.688 -4.758 1 98.38 447 VAL A C 1
ATOM 3363 O O . VAL A 1 447 ? 9.867 -19.969 -5.863 1 98.38 447 VAL A O 1
ATOM 3366 N N . THR A 1 448 ? 9.016 -18.484 -4.477 1 97.62 448 THR A N 1
ATOM 3367 C CA . THR A 1 448 ? 9.219 -17.328 -5.34 1 97.62 448 THR A CA 1
ATOM 3368 C C . THR A 1 448 ? 10.312 -16.422 -4.781 1 97.62 448 THR A C 1
ATOM 3370 O O . THR A 1 448 ? 10.383 -16.203 -3.57 1 97.62 448 THR A O 1
ATOM 3373 N N . TYR A 1 449 ? 11.25 -15.961 -5.605 1 96.56 449 TYR A N 1
ATOM 3374 C CA . TYR A 1 449 ? 12.312 -15.078 -5.125 1 96.56 449 TYR A CA 1
ATOM 3375 C C . TYR A 1 449 ? 12.797 -14.156 -6.238 1 96.56 449 TYR A C 1
ATOM 3377 O O . TYR A 1 449 ? 12.383 -14.289 -7.391 1 96.56 449 TYR A O 1
ATOM 3385 N N . TYR A 1 450 ? 13.602 -13.18 -5.91 1 97.12 450 TYR A N 1
ATOM 3386 C CA . TYR A 1 450 ? 14.031 -12.047 -6.723 1 97.12 450 TYR A CA 1
ATOM 3387 C C . TYR A 1 450 ? 14.859 -12.516 -7.914 1 97.12 450 TYR A C 1
ATOM 3389 O O . TYR A 1 450 ? 15.727 -13.375 -7.777 1 97.12 450 TYR A O 1
ATOM 3397 N N . ARG A 1 451 ? 14.547 -12.023 -9.086 1 97.06 451 ARG A N 1
ATOM 3398 C CA . ARG A 1 451 ? 15.367 -12.148 -10.289 1 97.06 451 ARG A CA 1
ATOM 3399 C C . ARG A 1 451 ? 15.766 -10.781 -10.828 1 97.06 451 ARG A C 1
ATOM 3401 O O . ARG A 1 451 ? 14.922 -9.891 -10.961 1 97.06 451 ARG A O 1
ATOM 3408 N N . SER A 1 452 ? 17.047 -10.57 -11.125 1 97.06 452 SER A N 1
ATOM 3409 C CA . SER A 1 452 ? 17.531 -9.305 -11.672 1 97.06 452 SER A CA 1
ATOM 3410 C C . SER A 1 452 ? 17.156 -9.164 -13.148 1 97.06 452 SER A C 1
ATOM 3412 O O . SER A 1 452 ? 17.172 -10.148 -13.891 1 97.06 452 SER A O 1
ATOM 3414 N N . TYR A 1 453 ? 16.891 -7.961 -13.602 1 96.62 453 TYR A N 1
ATOM 3415 C CA . TYR A 1 453 ? 16.719 -7.684 -15.023 1 96.62 453 TYR A CA 1
ATOM 3416 C C . TYR A 1 453 ? 18.047 -7.754 -15.758 1 96.62 453 TYR A C 1
ATOM 3418 O O . TYR A 1 453 ? 18.078 -7.953 -16.969 1 96.62 453 TYR A O 1
ATOM 3426 N N . ASP A 1 454 ? 19.109 -7.648 -15 1 95.31 454 ASP A N 1
ATOM 3427 C CA . ASP A 1 454 ? 20.453 -7.754 -15.586 1 95.31 454 ASP A CA 1
ATOM 3428 C C . ASP A 1 454 ? 20.922 -9.203 -15.602 1 95.31 454 ASP A C 1
ATOM 3430 O O . ASP A 1 454 ? 21.031 -9.844 -14.555 1 95.31 454 ASP A O 1
ATOM 3434 N N . ASP A 1 455 ? 21.266 -9.703 -16.781 1 95.06 455 ASP A N 1
ATOM 3435 C CA . ASP A 1 455 ? 21.688 -11.086 -16.969 1 95.06 455 ASP A CA 1
ATOM 3436 C C . ASP A 1 455 ? 22.938 -11.398 -16.141 1 95.06 455 ASP A C 1
ATOM 3438 O O . ASP A 1 455 ? 23.922 -10.656 -16.203 1 95.06 455 ASP A O 1
ATOM 3442 N N . GLY A 1 456 ? 22.828 -12.414 -15.414 1 93.94 456 GLY A N 1
ATOM 3443 C CA . GLY A 1 456 ? 23.984 -12.906 -14.688 1 93.94 456 GLY A CA 1
ATOM 3444 C C . GLY A 1 456 ? 24.281 -12.109 -13.43 1 93.94 456 GLY A C 1
ATOM 3445 O O . GLY A 1 456 ? 25.328 -12.312 -12.789 1 93.94 456 GLY A O 1
ATOM 3446 N N . GLU A 1 457 ? 23.438 -11.156 -13.039 1 95.19 457 GLU A N 1
ATOM 3447 C CA . GLU A 1 457 ? 23.641 -10.398 -11.805 1 95.19 457 GLU A CA 1
ATOM 3448 C C . GLU A 1 457 ? 23.266 -11.242 -10.586 1 95.19 457 GLU A C 1
ATOM 3450 O O . GLU A 1 457 ? 22.141 -11.742 -10.492 1 95.19 457 GLU A O 1
ATOM 3455 N N . PRO A 1 458 ? 24.234 -11.43 -9.695 1 94 458 PRO A N 1
ATOM 3456 C CA . PRO A 1 458 ? 23.938 -12.242 -8.516 1 94 458 PRO A CA 1
ATOM 3457 C C . PRO A 1 458 ? 23 -11.539 -7.543 1 94 458 PRO A C 1
ATOM 3459 O O . PRO A 1 458 ? 22.891 -10.312 -7.551 1 94 458 PRO A O 1
ATOM 3462 N N . ARG A 1 459 ? 22.312 -12.273 -6.781 1 93.56 459 ARG A N 1
ATOM 3463 C CA . ARG A 1 459 ? 21.5 -11.781 -5.68 1 93.56 459 ARG A CA 1
ATOM 3464 C C . ARG A 1 459 ? 22.125 -12.141 -4.332 1 93.56 459 ARG A C 1
ATOM 3466 O O . ARG A 1 459 ? 22.781 -13.18 -4.203 1 93.56 459 ARG A O 1
ATOM 3473 N N . PRO A 1 460 ? 21.859 -11.336 -3.324 1 93.69 460 PRO A N 1
ATOM 3474 C CA . PRO A 1 460 ? 22.344 -11.703 -1.99 1 93.69 460 PRO A CA 1
ATOM 3475 C C . PRO A 1 460 ? 21.812 -13.062 -1.529 1 93.69 460 PRO A C 1
ATOM 3477 O O . PRO A 1 460 ? 20.641 -13.391 -1.776 1 93.69 460 PRO A O 1
ATOM 3480 N N . HIS A 1 461 ? 22.672 -13.898 -0.979 1 94.88 461 HIS A N 1
ATOM 3481 C CA . HIS A 1 461 ? 22.375 -15.195 -0.386 1 94.88 461 HIS A CA 1
ATOM 3482 C C . HIS A 1 461 ? 21.844 -16.172 -1.434 1 94.88 461 HIS A C 1
ATOM 3484 O O . HIS A 1 461 ? 20.969 -17 -1.14 1 94.88 461 HIS A O 1
ATOM 3490 N N . SER A 1 462 ? 22.328 -16.031 -2.662 1 93.44 462 SER A N 1
ATOM 3491 C CA . SER A 1 462 ? 21.984 -16.969 -3.727 1 93.44 462 SER A CA 1
ATOM 3492 C C . SER A 1 462 ? 22.266 -18.406 -3.316 1 93.44 462 SER A C 1
ATOM 3494 O O . SER A 1 462 ? 21.578 -19.328 -3.756 1 93.44 462 SER A O 1
ATOM 3496 N N . ASP A 1 463 ? 23.234 -18.594 -2.516 1 96.31 463 ASP A N 1
ATOM 3497 C CA . ASP A 1 463 ? 23.672 -19.922 -2.096 1 96.31 463 ASP A CA 1
ATOM 3498 C C . ASP A 1 463 ? 22.547 -20.672 -1.383 1 96.31 463 ASP A C 1
ATOM 3500 O O . ASP A 1 463 ? 22.375 -21.875 -1.573 1 96.31 463 ASP A O 1
ATOM 3504 N N . VAL A 1 464 ? 21.75 -19.969 -0.623 1 95.94 464 VAL A N 1
ATOM 3505 C CA . VAL A 1 464 ? 20.672 -20.594 0.14 1 95.94 464 VAL A CA 1
ATOM 3506 C C . VAL A 1 464 ? 19.609 -21.141 -0.813 1 95.94 464 VAL A C 1
ATOM 3508 O O . VAL A 1 464 ? 19.062 -22.219 -0.595 1 95.94 464 VAL A O 1
ATOM 3511 N N . PHE A 1 465 ? 19.297 -20.453 -1.855 1 96.12 465 PHE A N 1
ATOM 3512 C CA . PHE A 1 465 ? 18.312 -20.891 -2.832 1 96.12 465 PHE A CA 1
ATOM 3513 C C . PHE A 1 465 ? 18.828 -22.078 -3.637 1 96.12 465 PHE A C 1
ATOM 3515 O O . PHE A 1 465 ? 18.094 -23.031 -3.883 1 96.12 465 PHE A O 1
ATOM 3522 N N . ASP A 1 466 ? 20.078 -21.969 -4.016 1 97.31 466 ASP A N 1
ATOM 3523 C CA . ASP A 1 466 ? 20.719 -23.094 -4.707 1 97.31 466 ASP A CA 1
ATOM 3524 C C . ASP A 1 466 ? 20.688 -24.359 -3.848 1 97.31 466 ASP A C 1
ATOM 3526 O O . ASP A 1 466 ? 20.359 -25.438 -4.336 1 97.31 466 ASP A O 1
ATOM 3530 N N . GLU A 1 467 ? 21.047 -24.172 -2.631 1 98.19 467 GLU A N 1
ATOM 3531 C CA . GLU A 1 467 ? 21.156 -25.328 -1.731 1 98.19 467 GLU A CA 1
ATOM 3532 C C . GLU A 1 467 ? 19.781 -25.938 -1.464 1 98.19 467 GLU A C 1
ATOM 3534 O O . GLU A 1 467 ? 19.641 -27.156 -1.472 1 98.19 467 GLU A O 1
ATOM 3539 N N . LEU A 1 468 ? 18.797 -25.125 -1.198 1 97.94 468 LEU A N 1
ATOM 3540 C CA . LEU A 1 468 ? 17.469 -25.656 -0.902 1 97.94 468 LEU A CA 1
ATOM 3541 C C . LEU A 1 468 ? 16.906 -26.422 -2.096 1 97.94 468 LEU A C 1
ATOM 3543 O O . LEU A 1 468 ? 16.312 -27.5 -1.928 1 97.94 468 LEU A O 1
ATOM 3547 N N . GLU A 1 469 ? 17.062 -25.906 -3.289 1 98.12 469 GLU A N 1
ATOM 3548 C CA . GLU A 1 469 ? 16.578 -26.594 -4.484 1 98.12 469 GLU A CA 1
ATOM 3549 C C . GLU A 1 469 ? 17.297 -27.922 -4.699 1 98.12 469 GLU A C 1
ATOM 3551 O O . GLU A 1 469 ? 16.656 -28.938 -4.961 1 98.12 469 GLU A O 1
ATOM 3556 N N . GLN A 1 470 ? 18.609 -27.844 -4.594 1 98.5 470 GLN A N 1
ATOM 3557 C CA . GLN A 1 470 ? 19.375 -29.062 -4.801 1 98.5 470 GLN A CA 1
ATOM 3558 C C . GLN A 1 470 ? 19.109 -30.094 -3.705 1 98.5 470 GLN A C 1
ATOM 3560 O O . GLN A 1 470 ? 19.062 -31.297 -3.971 1 98.5 470 GLN A O 1
ATOM 3565 N N . MET A 1 471 ? 18.969 -29.609 -2.475 1 98.75 471 MET A N 1
ATOM 3566 C CA . MET A 1 471 ? 18.625 -30.516 -1.379 1 98.75 471 MET A CA 1
ATOM 3567 C C . MET A 1 471 ? 17.281 -31.203 -1.647 1 98.75 471 MET A C 1
ATOM 3569 O O . MET A 1 471 ? 17.172 -32.406 -1.459 1 98.75 471 MET A O 1
ATOM 3573 N N . ALA A 1 472 ? 16.281 -30.469 -2.113 1 98.75 472 ALA A N 1
ATOM 3574 C CA . ALA A 1 472 ? 14.984 -31.031 -2.449 1 98.75 472 ALA A CA 1
ATOM 3575 C C . ALA A 1 472 ? 15.109 -32.062 -3.57 1 98.75 472 ALA A C 1
ATOM 3577 O O . ALA A 1 472 ? 14.633 -33.188 -3.438 1 98.75 472 ALA A O 1
ATOM 3578 N N . LEU A 1 473 ? 15.812 -31.766 -4.621 1 98.38 473 LEU A N 1
ATOM 3579 C CA . LEU A 1 473 ? 15.828 -32.562 -5.848 1 98.38 473 LEU A CA 1
ATOM 3580 C C . LEU A 1 473 ? 16.734 -33.781 -5.699 1 98.38 473 LEU A C 1
ATOM 3582 O O . LEU A 1 473 ? 16.422 -34.844 -6.203 1 98.38 473 LEU A O 1
ATOM 3586 N N . ARG A 1 474 ? 17.828 -33.656 -4.973 1 98 474 ARG A N 1
ATOM 3587 C CA . ARG A 1 474 ? 18.828 -34.719 -4.941 1 98 474 ARG A CA 1
ATOM 3588 C C . ARG A 1 474 ? 18.734 -35.5 -3.652 1 98 474 ARG A C 1
ATOM 3590 O O . ARG A 1 474 ? 18.578 -36.75 -3.689 1 98 474 ARG A O 1
ATOM 3597 N N . LYS A 1 475 ? 18.766 -34.812 -2.559 1 98.38 475 LYS A N 1
ATOM 3598 C CA . LYS A 1 475 ? 18.734 -35.531 -1.287 1 98.38 475 LYS A CA 1
ATOM 3599 C C . LYS A 1 475 ? 17.375 -36.156 -1.029 1 98.38 475 LYS A C 1
ATOM 3601 O O . LYS A 1 475 ? 17.297 -37.281 -0.554 1 98.38 475 LYS A O 1
ATOM 3606 N N . TYR A 1 476 ? 16.328 -35.469 -1.369 1 98.5 476 TYR A N 1
ATOM 3607 C CA . TYR A 1 476 ? 15 -35.938 -1.01 1 98.5 476 TYR A CA 1
ATOM 3608 C C . TYR A 1 476 ? 14.242 -36.406 -2.238 1 98.5 476 TYR A C 1
ATOM 3610 O O . TYR A 1 476 ? 13.062 -36.781 -2.148 1 98.5 476 TYR A O 1
ATOM 3618 N N . GLY A 1 477 ? 14.82 -36.375 -3.414 1 97.75 477 GLY A N 1
ATOM 3619 C CA . GLY A 1 477 ? 14.266 -36.969 -4.621 1 97.75 477 GLY A CA 1
ATOM 3620 C C . GLY A 1 477 ? 13.023 -36.25 -5.117 1 97.75 477 GLY A C 1
ATOM 3621 O O . GLY A 1 477 ? 12.141 -36.875 -5.711 1 97.75 477 GLY A O 1
ATOM 3622 N N . ALA A 1 478 ? 12.906 -35.062 -4.895 1 98.62 478 ALA A N 1
ATOM 3623 C CA . ALA A 1 478 ? 11.727 -34.312 -5.305 1 98.62 478 ALA A CA 1
ATOM 3624 C C . ALA A 1 478 ? 11.578 -34.312 -6.824 1 98.62 478 ALA A C 1
ATOM 3626 O O . ALA A 1 478 ? 12.562 -34.438 -7.551 1 98.62 478 ALA A O 1
ATOM 3627 N N . VAL A 1 479 ? 10.344 -34.219 -7.32 1 98.38 479 VAL A N 1
ATOM 3628 C CA . VAL A 1 479 ? 10.078 -34.031 -8.742 1 98.38 479 VAL A CA 1
ATOM 3629 C C . VAL A 1 479 ? 9.703 -32.594 -9.016 1 98.38 479 VAL A C 1
ATOM 3631 O O . VAL A 1 479 ? 8.938 -31.984 -8.258 1 98.38 479 VAL A O 1
ATOM 3634 N N . PRO A 1 480 ? 10.312 -31.984 -9.984 1 98.25 480 PRO A N 1
ATOM 3635 C CA . PRO A 1 480 ? 9.984 -30.594 -10.297 1 98.25 480 PRO A CA 1
ATOM 3636 C C . PRO A 1 480 ? 8.617 -30.438 -10.961 1 98.25 480 PRO A C 1
ATOM 3638 O O . PRO A 1 480 ? 8.18 -31.328 -11.688 1 98.25 480 PRO A O 1
ATOM 3641 N N . HIS A 1 481 ? 7.898 -29.391 -10.648 1 98.19 481 HIS A N 1
ATOM 3642 C CA . HIS A 1 481 ? 6.719 -29.016 -11.414 1 98.19 481 HIS A CA 1
ATOM 3643 C C . HIS A 1 481 ? 7.078 -28.719 -12.867 1 98.19 481 HIS A C 1
ATOM 3645 O O . HIS A 1 481 ? 8.008 -27.953 -13.141 1 98.19 481 HIS A O 1
ATOM 3651 N N . TRP A 1 482 ? 6.355 -29.172 -13.789 1 97.88 482 TRP A N 1
ATOM 3652 C CA . TRP A 1 482 ? 6.707 -29.125 -15.211 1 97.88 482 TRP A CA 1
ATOM 3653 C C . TRP A 1 482 ? 6.629 -27.703 -15.742 1 97.88 482 TRP A C 1
ATOM 3655 O O . TRP A 1 482 ? 7.301 -27.359 -16.719 1 97.88 482 TRP A O 1
ATOM 3665 N N . GLY A 1 483 ? 5.758 -26.859 -15.188 1 97.25 483 GLY A N 1
ATOM 3666 C CA . GLY A 1 483 ? 5.551 -25.516 -15.688 1 97.25 483 GLY A CA 1
ATOM 3667 C C . GLY A 1 483 ? 6.363 -24.469 -14.945 1 97.25 483 GLY A C 1
ATOM 3668 O O . GLY A 1 483 ? 6.258 -23.281 -15.234 1 97.25 483 GLY A O 1
ATOM 3669 N N . LYS A 1 484 ? 7.168 -24.891 -13.984 1 97.5 484 LYS A N 1
ATOM 3670 C CA . LYS A 1 484 ? 7.938 -23.969 -13.156 1 97.5 484 LYS A CA 1
ATOM 3671 C C . LYS A 1 484 ? 9.43 -24.312 -13.195 1 97.5 484 LYS A C 1
ATOM 3673 O O . LYS A 1 484 ? 9.867 -25.094 -14.031 1 97.5 484 LYS A O 1
ATOM 3678 N N . ASN A 1 485 ? 10.289 -23.625 -12.492 1 97.62 485 ASN A N 1
ATOM 3679 C CA . ASN A 1 485 ? 11.688 -23.938 -12.188 1 97.62 485 ASN A CA 1
ATOM 3680 C C . ASN A 1 485 ? 12.625 -23.406 -13.266 1 97.62 485 ASN A C 1
ATOM 3682 O O . ASN A 1 485 ? 12.172 -22.969 -14.328 1 97.62 485 ASN A O 1
ATOM 3686 N N . ARG A 1 486 ? 13.852 -23.469 -12.875 1 96.12 486 ARG A N 1
ATOM 3687 C CA . ARG A 1 486 ? 14.992 -23.172 -13.742 1 96.12 486 ARG A CA 1
ATOM 3688 C C . ARG A 1 486 ? 15.555 -24.453 -14.352 1 96.12 486 ARG A C 1
ATOM 3690 O O . ARG A 1 486 ? 15.117 -25.547 -14.016 1 96.12 486 ARG A O 1
ATOM 3697 N N . ASN A 1 487 ? 16.469 -24.359 -15.219 1 97.81 487 ASN A N 1
ATOM 3698 C CA . ASN A 1 487 ? 16.891 -25.438 -16.094 1 97.81 487 ASN A CA 1
ATOM 3699 C C . ASN A 1 487 ? 17.406 -26.641 -15.305 1 97.81 487 ASN A C 1
ATOM 3701 O O . ASN A 1 487 ? 17.016 -27.781 -15.578 1 97.81 487 ASN A O 1
ATOM 3705 N N . PHE A 1 488 ? 18.234 -26.406 -14.352 1 97.88 488 PHE A N 1
ATOM 3706 C CA . PHE A 1 488 ? 18.953 -27.516 -13.719 1 97.88 488 PHE A CA 1
ATOM 3707 C C . PHE A 1 488 ? 17.984 -28.438 -12.984 1 97.88 488 PHE A C 1
ATOM 3709 O O . PHE A 1 488 ? 18.297 -29.609 -12.742 1 97.88 488 PHE A O 1
ATOM 3716 N N . ALA A 1 489 ? 16.844 -27.969 -12.617 1 98.25 489 ALA A N 1
ATOM 3717 C CA . ALA A 1 489 ? 15.875 -28.75 -11.859 1 98.25 489 ALA A CA 1
ATOM 3718 C C . ALA A 1 489 ? 15.375 -29.938 -12.68 1 98.25 489 ALA A C 1
ATOM 3720 O O . ALA A 1 489 ? 14.852 -30.906 -12.133 1 98.25 489 ALA A O 1
ATOM 3721 N N . PHE A 1 490 ? 15.477 -29.922 -14.016 1 98.19 490 PHE A N 1
ATOM 3722 C CA . PHE A 1 490 ? 14.875 -30.922 -14.891 1 98.19 490 PHE A CA 1
ATOM 3723 C C . PHE A 1 490 ? 15.891 -31.984 -15.266 1 98.19 490 PHE A C 1
ATOM 3725 O O . PHE A 1 490 ? 15.562 -32.938 -15.961 1 98.19 490 PHE A O 1
ATOM 3732 N N . ASP A 1 491 ? 17.109 -31.781 -14.789 1 96.44 491 ASP A N 1
ATOM 3733 C CA . ASP A 1 491 ? 18.125 -32.812 -15.047 1 96.44 491 ASP A CA 1
ATOM 3734 C C . ASP A 1 491 ? 17.719 -34.125 -14.414 1 96.44 491 ASP A C 1
ATOM 3736 O O . ASP A 1 491 ? 17.703 -34.281 -13.188 1 96.44 491 ASP A O 1
ATOM 3740 N N . GLY A 1 492 ? 17.344 -35.062 -15.273 1 95.5 492 GLY A N 1
ATOM 3741 C CA . GLY A 1 492 ? 16.953 -36.375 -14.805 1 95.5 492 GLY A CA 1
ATOM 3742 C C . GLY A 1 492 ? 15.539 -36.438 -14.273 1 95.5 492 GLY A C 1
ATOM 3743 O O . GLY A 1 492 ? 15.156 -37.406 -13.602 1 95.5 492 GLY A O 1
ATOM 3744 N N . ALA A 1 493 ? 14.789 -35.5 -14.547 1 96.44 493 ALA A N 1
ATOM 3745 C CA . ALA A 1 493 ? 13.461 -35.375 -13.961 1 96.44 493 ALA A CA 1
ATOM 3746 C C . ALA A 1 493 ? 12.555 -36.531 -14.43 1 96.44 493 ALA A C 1
ATOM 3748 O O . ALA A 1 493 ? 11.852 -37.125 -13.617 1 96.44 493 ALA A O 1
ATOM 3749 N N . ALA A 1 494 ? 12.508 -36.844 -15.711 1 96.31 494 ALA A N 1
ATOM 3750 C CA . ALA A 1 494 ? 11.594 -37.812 -16.281 1 96.31 494 ALA A CA 1
ATOM 3751 C C . ALA A 1 494 ? 11.836 -39.219 -15.68 1 96.31 494 ALA A C 1
ATOM 3753 O O . ALA A 1 494 ? 10.898 -40 -15.5 1 96.31 494 ALA A O 1
ATOM 3754 N N . ALA A 1 495 ? 13.047 -39.469 -15.359 1 96.12 495 ALA A N 1
ATOM 3755 C CA . ALA A 1 495 ? 13.422 -40.781 -14.844 1 96.12 495 ALA A CA 1
ATOM 3756 C C . ALA A 1 495 ? 12.805 -41.031 -13.469 1 96.12 495 ALA A C 1
ATOM 3758 O O . ALA A 1 495 ? 12.719 -42.188 -13.016 1 96.12 495 ALA A O 1
ATOM 3759 N N . LYS A 1 496 ? 12.398 -40.031 -12.844 1 96.88 496 LYS A N 1
ATOM 3760 C CA . LYS A 1 496 ? 11.82 -40.156 -11.508 1 96.88 496 LYS A CA 1
ATOM 3761 C C . LYS A 1 496 ? 10.352 -40.594 -11.586 1 96.88 496 LYS A C 1
ATOM 3763 O O . LYS A 1 496 ? 9.75 -40.938 -10.57 1 96.88 496 LYS A O 1
ATOM 3768 N N . TYR A 1 497 ? 9.727 -40.594 -12.727 1 97.56 497 TYR A N 1
ATOM 3769 C CA . TYR A 1 497 ? 8.352 -41.031 -12.938 1 97.56 497 TYR A CA 1
ATOM 3770 C C . TYR A 1 497 ? 8.32 -42.5 -13.367 1 97.56 497 TYR A C 1
ATOM 3772 O O . TYR A 1 497 ? 8.859 -42.844 -14.422 1 97.56 497 TYR A O 1
ATOM 3780 N N . PRO A 1 498 ? 7.652 -43.281 -12.602 1 97.12 498 PRO A N 1
ATOM 3781 C CA . PRO A 1 498 ? 7.684 -44.719 -12.875 1 97.12 498 PRO A CA 1
ATOM 3782 C C . PRO A 1 498 ? 7.152 -45.062 -14.266 1 97.12 498 PRO A C 1
ATOM 3784 O O . PRO A 1 498 ? 7.582 -46.062 -14.859 1 97.12 498 PRO A O 1
ATOM 3787 N N . ASN A 1 499 ? 6.238 -44.312 -14.805 1 97.56 499 ASN A N 1
ATOM 3788 C CA . ASN A 1 499 ? 5.59 -44.625 -16.062 1 97.56 499 ASN A CA 1
ATOM 3789 C C . ASN A 1 499 ? 6.094 -43.75 -17.219 1 97.56 499 ASN A C 1
ATOM 3791 O O . ASN A 1 499 ? 5.41 -43.594 -18.219 1 97.56 499 ASN A O 1
ATOM 3795 N N . SER A 1 500 ? 7.289 -43.188 -17 1 97.69 500 SER A N 1
ATOM 3796 C CA . SER A 1 500 ? 7.863 -42.344 -18.062 1 97.69 500 SER A CA 1
ATOM 3797 C C . SER A 1 500 ? 8.094 -43.156 -19.328 1 97.69 500 SER A C 1
ATOM 3799 O O . SER A 1 500 ? 7.949 -42.656 -20.438 1 97.69 500 SER A O 1
ATOM 3801 N N . GLY A 1 501 ? 8.484 -44.406 -19.203 1 97.81 501 GLY A N 1
ATOM 3802 C CA . GLY A 1 501 ? 8.648 -45.281 -20.359 1 97.81 501 GLY A CA 1
ATOM 3803 C C . GLY A 1 501 ? 7.367 -45.469 -21.156 1 97.81 501 GLY A C 1
ATOM 3804 O O . GLY A 1 501 ? 7.375 -45.406 -22.375 1 97.81 501 GLY A O 1
ATOM 3805 N N . GLU A 1 502 ? 6.285 -45.781 -20.438 1 98.12 502 GLU A N 1
ATOM 3806 C CA . GLU A 1 502 ? 4.984 -45.906 -21.094 1 98.12 502 GLU A CA 1
ATOM 3807 C C . GLU A 1 502 ? 4.598 -44.625 -21.828 1 98.12 502 GLU A C 1
ATOM 3809 O O . GLU A 1 502 ? 4.02 -44.688 -22.906 1 98.12 502 GLU A O 1
ATOM 3814 N N . PHE A 1 503 ? 4.926 -43.562 -21.25 1 98.5 503 PHE A N 1
ATOM 3815 C CA . PHE A 1 503 ? 4.652 -42.281 -21.875 1 98.5 503 PHE A CA 1
ATOM 3816 C C . PHE A 1 503 ? 5.391 -42.188 -23.203 1 98.5 503 PHE A C 1
ATOM 3818 O O . PHE A 1 503 ? 4.805 -41.75 -24.219 1 98.5 503 PHE A O 1
ATOM 3825 N N . ILE A 1 504 ? 6.668 -42.469 -23.219 1 98.19 504 ILE A N 1
ATOM 3826 C CA . ILE A 1 504 ? 7.5 -42.375 -24.406 1 98.19 504 ILE A CA 1
ATOM 3827 C C . ILE A 1 504 ? 6.945 -43.25 -25.5 1 98.19 504 ILE A C 1
ATOM 3829 O O . ILE A 1 504 ? 6.969 -42.906 -26.688 1 98.19 504 ILE A O 1
ATOM 3833 N N . LYS A 1 505 ? 6.406 -44.375 -25.141 1 98.38 505 LYS A N 1
ATOM 3834 C CA . LYS A 1 505 ? 5.805 -45.281 -26.125 1 98.38 505 LYS A CA 1
ATOM 3835 C C . LYS A 1 505 ? 4.613 -44.594 -26.812 1 98.38 505 LYS A C 1
ATOM 3837 O O . LYS A 1 505 ? 4.449 -44.719 -28.031 1 98.38 505 LYS A O 1
ATOM 3842 N N . VAL A 1 506 ? 3.82 -44 -26.016 1 98.56 506 VAL A N 1
ATOM 3843 C CA . VAL A 1 506 ? 2.67 -43.312 -26.594 1 98.56 506 VAL A CA 1
ATOM 3844 C C . VAL A 1 506 ? 3.145 -42.156 -27.5 1 98.56 506 VAL A C 1
ATOM 3846 O O . VAL A 1 506 ? 2.607 -41.969 -28.594 1 98.56 506 VAL A O 1
ATOM 3849 N N . LYS A 1 507 ? 4.137 -41.438 -27.062 1 98.31 507 LYS A N 1
ATOM 3850 C CA . LYS A 1 507 ? 4.695 -40.344 -27.859 1 98.31 507 LYS A CA 1
ATOM 3851 C C . LYS A 1 507 ? 5.18 -40.844 -29.219 1 98.31 507 LYS A C 1
ATOM 3853 O O . LYS A 1 507 ? 4.934 -40.219 -30.25 1 98.31 507 LYS A O 1
ATOM 3858 N N . GLU A 1 508 ? 5.84 -42 -29.203 1 97.5 508 GLU A N 1
ATOM 3859 C CA . GLU A 1 508 ? 6.387 -42.562 -30.422 1 97.5 508 GLU A CA 1
ATOM 3860 C C . GLU A 1 508 ? 5.273 -43.062 -31.359 1 97.5 508 GLU A C 1
ATOM 3862 O O . GLU A 1 508 ? 5.414 -42.969 -32.562 1 97.5 508 GLU A O 1
ATOM 3867 N N . ARG A 1 509 ? 4.207 -43.469 -30.75 1 97.94 509 ARG A N 1
ATOM 3868 C CA . ARG A 1 509 ? 3.072 -43.906 -31.562 1 97.94 509 ARG A CA 1
ATOM 3869 C C . ARG A 1 509 ? 2.32 -42.688 -32.125 1 97.94 509 ARG A C 1
ATOM 3871 O O . ARG A 1 509 ? 1.891 -42.719 -33.281 1 97.94 509 ARG A O 1
ATOM 3878 N N . TYR A 1 510 ? 2.115 -41.688 -31.375 1 98.38 510 TYR A N 1
ATOM 3879 C CA . TYR A 1 510 ? 1.294 -40.531 -31.75 1 98.38 510 TYR A CA 1
ATOM 3880 C C . TYR A 1 510 ? 2.062 -39.594 -32.688 1 98.38 510 TYR A C 1
ATOM 3882 O O . TYR A 1 510 ? 1.474 -38.969 -33.562 1 98.38 510 TYR A O 1
ATOM 3890 N N . ASP A 1 511 ? 3.336 -39.5 -32.5 1 97.81 511 ASP A N 1
ATOM 3891 C CA . ASP A 1 511 ? 4.176 -38.562 -33.219 1 97.81 511 ASP A CA 1
ATOM 3892 C C . ASP A 1 511 ? 5.547 -39.156 -33.531 1 97.81 511 ASP A C 1
ATOM 3894 O O . ASP A 1 511 ? 6.566 -38.656 -33.062 1 97.81 511 ASP A O 1
ATOM 3898 N N . PRO A 1 512 ? 5.566 -40.094 -34.344 1 95.88 512 PRO A N 1
ATOM 3899 C CA . PRO A 1 512 ? 6.809 -40.812 -34.594 1 95.88 512 PRO A CA 1
ATOM 3900 C C . PRO A 1 512 ? 7.906 -39.938 -35.188 1 95.88 512 PRO A C 1
ATOM 3902 O O . PRO A 1 512 ? 9.094 -40.219 -35 1 95.88 512 PRO A O 1
ATOM 3905 N N . ASP A 1 513 ? 7.551 -38.906 -35.875 1 95.88 513 ASP A N 1
ATOM 3906 C CA . ASP A 1 513 ? 8.547 -38.031 -36.5 1 95.88 513 ASP A CA 1
ATOM 3907 C C . ASP A 1 513 ? 8.961 -36.906 -35.594 1 95.88 513 ASP A C 1
ATOM 3909 O O . ASP A 1 513 ? 9.781 -36.062 -35.969 1 95.88 513 ASP A O 1
ATOM 3913 N N . GLY A 1 514 ? 8.352 -36.812 -34.469 1 96.12 514 GLY A N 1
ATOM 3914 C CA . GLY A 1 514 ? 8.719 -35.812 -33.469 1 96.12 514 GLY A CA 1
ATOM 3915 C C . GLY A 1 514 ? 8.328 -34.406 -33.844 1 96.12 514 GLY A C 1
ATOM 3916 O O . GLY A 1 514 ? 9.047 -33.438 -33.562 1 96.12 514 GLY A O 1
ATOM 3917 N N . ILE A 1 515 ? 7.25 -34.25 -34.531 1 97 515 ILE A N 1
ATOM 3918 C CA . ILE A 1 515 ? 6.762 -32.969 -34.969 1 97 515 ILE A CA 1
ATOM 3919 C C . ILE A 1 515 ? 6.52 -32.062 -33.781 1 97 515 ILE A C 1
ATOM 3921 O O . ILE A 1 515 ? 6.855 -30.875 -33.781 1 97 515 ILE A O 1
ATOM 3925 N N . PHE A 1 516 ? 6.023 -32.562 -32.688 1 98.06 516 PHE A N 1
ATOM 3926 C CA . PHE A 1 516 ? 5.66 -31.766 -31.516 1 98.06 516 PHE A CA 1
ATOM 3927 C C . PHE A 1 516 ? 6.762 -31.828 -30.469 1 98.06 516 PHE A C 1
ATOM 3929 O O . PHE A 1 516 ? 6.559 -31.406 -29.328 1 98.06 516 PHE A O 1
ATOM 3936 N N . SER A 1 517 ? 7.898 -32.375 -30.781 1 95.81 517 SER A N 1
ATOM 3937 C CA . SER A 1 517 ? 9.062 -32.344 -29.906 1 95.81 517 SER A CA 1
ATOM 3938 C C . SER A 1 517 ? 9.945 -31.141 -30.172 1 95.81 517 SER A C 1
ATOM 3940 O O . SER A 1 517 ? 9.875 -30.531 -31.234 1 95.81 517 SER A O 1
ATOM 3942 N N . SER A 1 518 ? 10.641 -30.75 -29.234 1 95 518 SER A N 1
ATOM 3943 C CA . SER A 1 518 ? 11.656 -29.703 -29.312 1 95 518 SER A CA 1
ATOM 3944 C C . SER A 1 518 ? 12.914 -30.094 -28.547 1 95 518 SER A C 1
ATOM 3946 O O . SER A 1 518 ? 12.953 -31.141 -27.891 1 95 518 SER A O 1
ATOM 3948 N N . GLU A 1 519 ? 13.93 -29.219 -28.703 1 93.69 519 GLU A N 1
ATOM 3949 C CA . GLU A 1 519 ? 15.148 -29.453 -27.938 1 93.69 519 GLU A CA 1
ATOM 3950 C C . GLU A 1 519 ? 14.844 -29.516 -26.438 1 93.69 519 GLU A C 1
ATOM 3952 O O . GLU A 1 519 ? 15.305 -30.422 -25.734 1 93.69 519 GLU A O 1
ATOM 3957 N N . TRP A 1 520 ? 14.07 -28.641 -25.938 1 95 520 TRP A N 1
ATOM 3958 C CA . TRP A 1 520 ? 13.734 -28.578 -24.531 1 95 520 TRP A CA 1
ATOM 3959 C C . TRP A 1 520 ? 12.984 -29.828 -24.094 1 95 520 TRP A C 1
ATOM 3961 O O . TRP A 1 520 ? 13.336 -30.453 -23.078 1 95 520 TRP A O 1
ATOM 3971 N N . SER A 1 521 ? 11.93 -30.203 -24.859 1 95.75 521 SER A N 1
ATOM 3972 C CA . SER A 1 521 ? 11.117 -31.359 -24.469 1 95.75 521 SER A CA 1
ATOM 3973 C C . SER A 1 521 ? 11.938 -32.656 -24.469 1 95.75 521 SER A C 1
ATOM 3975 O O . SER A 1 521 ? 11.773 -33.5 -23.594 1 95.75 521 SER A O 1
ATOM 3977 N N . ASP A 1 522 ? 12.82 -32.719 -25.469 1 96.31 522 ASP A N 1
ATOM 3978 C CA . ASP A 1 522 ? 13.672 -33.906 -25.531 1 96.31 522 ASP A CA 1
ATOM 3979 C C . ASP A 1 522 ? 14.609 -33.969 -24.328 1 96.31 522 ASP A C 1
ATOM 3981 O O . ASP A 1 522 ? 14.836 -35.062 -23.766 1 96.31 522 ASP A O 1
ATOM 3985 N N . GLN A 1 523 ? 15.094 -32.875 -23.969 1 96.44 523 GLN A N 1
ATOM 3986 C CA . GLN A 1 523 ? 16 -32.781 -22.828 1 96.44 523 GLN A CA 1
ATOM 3987 C C . GLN A 1 523 ? 15.281 -33.156 -21.531 1 96.44 523 GLN A C 1
ATOM 3989 O O . GLN A 1 523 ? 15.773 -33.969 -20.75 1 96.44 523 GLN A O 1
ATOM 3994 N N . VAL A 1 524 ? 14.133 -32.625 -21.266 1 96.62 524 VAL A N 1
ATOM 3995 C CA . VAL A 1 524 ? 13.438 -32.812 -19.984 1 96.62 524 VAL A CA 1
ATOM 3996 C C . VAL A 1 524 ? 12.891 -34.25 -19.891 1 96.62 524 VAL A C 1
ATOM 3998 O O . VAL A 1 524 ? 12.734 -34.781 -18.797 1 96.62 524 VAL A O 1
ATOM 4001 N N . LEU A 1 525 ? 12.656 -34.875 -21.078 1 97.5 525 LEU A N 1
ATOM 4002 C CA . LEU A 1 525 ? 12.133 -36.25 -21.109 1 97.5 525 LEU A CA 1
ATOM 4003 C C . LEU A 1 525 ? 13.266 -37.281 -21.125 1 97.5 525 LEU A C 1
ATOM 4005 O O . LEU A 1 525 ? 13.023 -38.469 -21.125 1 97.5 525 LEU A O 1
ATOM 4009 N N . GLY A 1 526 ? 14.453 -36.781 -21.156 1 96.38 526 GLY A N 1
ATOM 4010 C CA . GLY A 1 526 ? 15.609 -37.688 -21.141 1 96.38 526 GLY A CA 1
ATOM 4011 C C . GLY A 1 526 ? 15.844 -38.406 -22.453 1 96.38 526 GLY A C 1
ATOM 4012 O O . GLY A 1 526 ? 16.422 -39.469 -22.484 1 96.38 526 GLY A O 1
ATOM 4013 N N . ILE A 1 527 ? 15.359 -37.812 -23.516 1 96.12 527 ILE A N 1
ATOM 4014 C CA . ILE A 1 527 ? 15.492 -38.406 -24.844 1 96.12 527 ILE A CA 1
ATOM 4015 C C . ILE A 1 527 ? 16.859 -38.062 -25.422 1 96.12 527 ILE A C 1
ATOM 4017 O O . ILE A 1 527 ? 17.562 -38.938 -25.938 1 96.12 527 ILE A O 1
ATOM 4021 N N . SER A 1 528 ? 17.203 -36.812 -25.406 1 95.19 528 SER A N 1
ATOM 4022 C CA . SER A 1 528 ? 18.5 -36.375 -25.922 1 95.19 528 SER A CA 1
ATOM 4023 C C . SER A 1 528 ? 18.938 -35.062 -25.281 1 95.19 528 SER A C 1
ATOM 4025 O O . SER A 1 528 ? 18.109 -34.188 -25.047 1 95.19 528 SER A O 1
ATOM 4027 N N . GLY A 1 529 ? 20.172 -35.031 -24.953 1 95.06 529 GLY A N 1
ATOM 4028 C CA . GLY A 1 529 ? 20.75 -33.812 -24.453 1 95.06 529 GLY A CA 1
ATOM 4029 C C . GLY A 1 529 ? 20.484 -33.562 -22.984 1 95.06 529 GLY A C 1
ATOM 4030 O O . GLY A 1 529 ? 20.031 -34.469 -22.281 1 95.06 529 GLY A O 1
ATOM 4031 N N . SER A 1 530 ? 20.875 -32.312 -22.547 1 96.25 530 SER A N 1
ATOM 4032 C CA . SER A 1 530 ? 20.703 -31.875 -21.156 1 96.25 530 SER A CA 1
ATOM 4033 C C . SER A 1 530 ? 20.016 -30.516 -21.094 1 96.25 530 SER A C 1
ATOM 4035 O O . SER A 1 530 ? 20.281 -29.641 -21.922 1 96.25 530 SER A O 1
ATOM 4037 N N . PRO A 1 531 ? 19.156 -30.438 -20.109 1 97.12 531 PRO A N 1
ATOM 4038 C CA . PRO A 1 531 ? 18.547 -29.109 -19.953 1 97.12 531 PRO A CA 1
ATOM 4039 C C . PRO A 1 531 ? 19.531 -28.062 -19.438 1 97.12 531 PRO A C 1
ATOM 4041 O O . PRO A 1 531 ? 19.234 -26.875 -19.484 1 97.12 531 PRO A O 1
ATOM 4044 N N . ASN A 1 532 ? 20.672 -28.469 -18.938 1 97.88 532 ASN A N 1
ATOM 4045 C CA . ASN A 1 532 ? 21.672 -27.547 -18.438 1 97.88 532 ASN A CA 1
ATOM 4046 C C . ASN A 1 532 ? 22.375 -26.797 -19.562 1 97.88 532 ASN A C 1
ATOM 4048 O O . ASN A 1 532 ? 22.656 -27.359 -20.609 1 97.88 532 ASN A O 1
ATOM 4052 N N . ILE A 1 533 ? 22.531 -25.594 -19.391 1 97.56 533 ILE A N 1
ATOM 4053 C CA . ILE A 1 533 ? 23.359 -24.766 -20.234 1 97.56 533 ILE A CA 1
ATOM 4054 C C . ILE A 1 533 ? 24.578 -24.266 -19.453 1 97.56 533 ILE A C 1
ATOM 4056 O O . ILE A 1 533 ? 24.438 -23.438 -18.547 1 97.56 533 ILE A O 1
ATOM 4060 N N . VAL A 1 534 ? 25.75 -24.75 -19.812 1 97.62 534 VAL A N 1
ATOM 4061 C CA . VAL A 1 534 ? 26.953 -24.438 -19.047 1 97.62 534 VAL A CA 1
ATOM 4062 C C . VAL A 1 534 ? 27.688 -23.281 -19.719 1 97.62 534 VAL A C 1
ATOM 4064 O O . VAL A 1 534 ? 28.094 -23.375 -20.891 1 97.62 534 VAL A O 1
ATOM 4067 N N . ASP A 1 535 ? 27.781 -22.234 -19.094 1 96.62 535 ASP A N 1
ATOM 4068 C CA . ASP A 1 535 ? 28.453 -21.016 -19.547 1 96.62 535 ASP A CA 1
ATOM 4069 C C . ASP A 1 535 ? 28.859 -20.156 -18.359 1 96.62 535 ASP A C 1
ATOM 4071 O O . ASP A 1 535 ? 28.703 -20.547 -17.203 1 96.62 535 ASP A O 1
ATOM 4075 N N . LYS A 1 536 ? 29.547 -19.047 -18.719 1 96.94 536 LYS A N 1
ATOM 4076 C CA . LYS A 1 536 ? 29.859 -18.078 -17.656 1 96.94 536 LYS A CA 1
ATOM 4077 C C . LYS A 1 536 ? 28.609 -17.641 -16.938 1 96.94 536 LYS A C 1
ATOM 4079 O O . LYS A 1 536 ? 27.594 -17.297 -17.562 1 96.94 536 LYS A O 1
ATOM 4084 N N . ARG A 1 537 ? 28.594 -17.734 -15.594 1 97.69 537 ARG A N 1
ATOM 4085 C CA . ARG A 1 537 ? 27.547 -17.266 -14.688 1 97.69 537 ARG A CA 1
ATOM 4086 C C . ARG A 1 537 ? 26.266 -18.047 -14.883 1 97.69 537 ARG A C 1
ATOM 4088 O O . ARG A 1 537 ? 25.188 -17.578 -14.531 1 97.69 537 ARG A O 1
ATOM 4095 N N . CYS A 1 538 ? 26.344 -19.219 -15.477 1 97.88 538 CYS A N 1
ATOM 4096 C CA . CYS A 1 538 ? 25.172 -20.047 -15.727 1 97.88 538 CYS A CA 1
ATOM 4097 C C . CYS A 1 538 ? 24.484 -20.422 -14.414 1 97.88 538 CYS A C 1
ATOM 4099 O O . CYS A 1 538 ? 23.25 -20.516 -14.352 1 97.88 538 CYS A O 1
ATOM 4101 N N . ALA A 1 539 ? 25.219 -20.547 -13.359 1 98.06 539 ALA A N 1
ATOM 4102 C CA . ALA A 1 539 ? 24.656 -21 -12.086 1 98.06 539 ALA A CA 1
ATOM 4103 C C . ALA A 1 539 ? 23.891 -19.875 -11.398 1 98.06 539 ALA A C 1
ATOM 4105 O O . ALA A 1 539 ? 22.953 -20.125 -10.641 1 98.06 539 ALA A O 1
ATOM 4106 N N . ILE A 1 540 ? 24.281 -18.641 -11.719 1 97 540 ILE A N 1
ATOM 4107 C CA . ILE A 1 540 ? 23.578 -17.484 -11.172 1 97 540 ILE A CA 1
ATOM 4108 C C . ILE A 1 540 ? 22.125 -17.484 -11.664 1 97 540 ILE A C 1
ATOM 4110 O O . ILE A 1 540 ? 21.203 -17.203 -10.891 1 97 540 ILE A O 1
ATOM 4114 N N . GLU A 1 541 ? 21.891 -17.938 -12.891 1 95.75 541 GLU A N 1
ATOM 4115 C CA . GLU A 1 541 ? 20.562 -17.953 -13.508 1 95.75 541 GLU A CA 1
ATOM 4116 C C . GLU A 1 541 ? 19.875 -19.281 -13.281 1 95.75 541 GLU A C 1
ATOM 4118 O O . GLU A 1 541 ? 18.703 -19.453 -13.617 1 95.75 541 GLU A O 1
ATOM 4123 N N . GLY A 1 542 ? 20.609 -20.266 -12.672 1 97.12 542 GLY A N 1
ATOM 4124 C CA . GLY A 1 542 ? 20.062 -21.594 -12.477 1 97.12 542 GLY A CA 1
ATOM 4125 C C . GLY A 1 542 ? 20 -22.406 -13.758 1 97.12 542 GLY A C 1
ATOM 4126 O O . GLY A 1 542 ? 19.203 -23.328 -13.867 1 97.12 542 GLY A O 1
ATOM 4127 N N . LEU A 1 543 ? 20.828 -22.047 -14.758 1 98.19 543 LEU A N 1
ATOM 4128 C CA . LEU A 1 543 ? 20.906 -22.797 -16 1 98.19 543 LEU A CA 1
ATOM 4129 C C . LEU A 1 543 ? 21.75 -24.062 -15.82 1 98.19 543 LEU A C 1
ATOM 4131 O O . LEU A 1 543 ? 21.672 -24.984 -16.625 1 98.19 543 LEU A O 1
ATOM 4135 N N . CYS A 1 544 ? 22.594 -24.031 -14.805 1 98.19 544 CYS A N 1
ATOM 4136 C CA . CYS A 1 544 ? 23.422 -25.172 -14.43 1 98.19 544 CYS A CA 1
ATOM 4137 C C . CYS A 1 544 ? 23.672 -25.188 -12.922 1 98.19 544 CYS A C 1
ATOM 4139 O O . CYS A 1 544 ? 23.281 -24.25 -12.211 1 98.19 544 CYS A O 1
ATOM 4141 N N . VAL A 1 545 ? 24.094 -26.281 -12.398 1 98.38 545 VAL A N 1
ATOM 4142 C CA . VAL A 1 545 ? 24.719 -26.328 -11.094 1 98.38 545 VAL A CA 1
ATOM 4143 C C . VAL A 1 545 ? 26.219 -26.031 -11.227 1 98.38 545 VAL A C 1
ATOM 4145 O O . VAL A 1 545 ? 26.891 -26.609 -12.086 1 98.38 545 VAL A O 1
ATOM 4148 N N . CYS A 1 546 ? 26.719 -25.188 -10.43 1 98.06 546 CYS A N 1
ATOM 4149 C CA . CYS A 1 546 ? 28.109 -24.75 -10.641 1 98.06 546 CYS A CA 1
ATOM 4150 C C . CYS A 1 546 ? 29.078 -25.891 -10.398 1 98.06 546 CYS A C 1
ATOM 4152 O O . CYS A 1 546 ? 28.859 -26.734 -9.531 1 98.06 546 CYS A O 1
ATOM 4154 N N . SER A 1 547 ? 30.125 -25.969 -11.188 1 97.56 547 SER A N 1
ATOM 4155 C CA . SER A 1 547 ? 31.25 -26.875 -11 1 97.56 547 SER A CA 1
ATOM 4156 C C . SER A 1 547 ? 32.594 -26.125 -11 1 97.56 547 SER A C 1
ATOM 4158 O O . SER A 1 547 ? 33.625 -26.672 -10.617 1 97.56 547 SER A O 1
ATOM 4160 N N . ASP A 1 548 ? 32.438 -24.906 -11.438 1 96.81 548 ASP A N 1
ATOM 4161 C CA . ASP A 1 548 ? 33.594 -24 -11.523 1 96.81 548 ASP A CA 1
ATOM 4162 C C . ASP A 1 548 ? 33.219 -22.594 -11.047 1 96.81 548 ASP A C 1
ATOM 4164 O O . ASP A 1 548 ? 32.062 -22.188 -11.172 1 96.81 548 ASP A O 1
ATOM 4168 N N . ASP A 1 549 ? 34.219 -21.875 -10.578 1 97.06 549 ASP A N 1
ATOM 4169 C CA . ASP A 1 549 ? 33.938 -20.516 -10.094 1 97.06 549 ASP A CA 1
ATOM 4170 C C . ASP A 1 549 ? 33.344 -19.656 -11.195 1 97.06 549 ASP A C 1
ATOM 4172 O O . ASP A 1 549 ? 32.531 -18.766 -10.922 1 97.06 549 ASP A O 1
ATOM 4176 N N . SER A 1 550 ? 33.719 -19.875 -12.453 1 97.69 550 SER A N 1
ATOM 4177 C CA . SER A 1 550 ? 33.25 -19.062 -13.57 1 97.69 550 SER A CA 1
ATOM 4178 C C . SER A 1 550 ? 31.734 -19.234 -13.766 1 97.69 550 SER A C 1
ATOM 4180 O O . SER A 1 550 ? 31.094 -18.375 -14.391 1 97.69 550 SER A O 1
ATOM 4182 N N . HIS A 1 551 ? 31.188 -20.312 -13.289 1 98.31 551 HIS A N 1
ATOM 4183 C CA . HIS A 1 551 ? 29.75 -20.547 -13.398 1 98.31 551 HIS A CA 1
ATOM 4184 C C . HIS A 1 551 ? 28.953 -19.656 -12.453 1 98.31 551 HIS A C 1
ATOM 4186 O O . HIS A 1 551 ? 27.734 -19.531 -12.57 1 98.31 551 HIS A O 1
ATOM 4192 N N . CYS A 1 552 ? 29.672 -19.062 -11.547 1 97.81 552 CYS A N 1
ATOM 4193 C CA . CYS A 1 552 ? 29.078 -18.109 -10.625 1 97.81 552 CYS A CA 1
ATOM 4194 C C . CYS A 1 552 ? 29.453 -16.672 -11.016 1 97.81 552 CYS A C 1
ATOM 4196 O O . CYS A 1 552 ? 29.297 -16.281 -12.172 1 97.81 552 CYS A O 1
ATOM 4198 N N . ALA A 1 553 ? 30.031 -15.867 -10.484 1 97.12 553 ALA A N 1
ATOM 4199 C CA . ALA A 1 553 ? 30.516 -14.508 -10.719 1 97.12 553 ALA A CA 1
ATOM 4200 C C . ALA A 1 553 ? 31.688 -14.18 -9.797 1 97.12 553 ALA A C 1
ATOM 4202 O O . ALA A 1 553 ? 31.594 -13.273 -8.961 1 97.12 553 ALA A O 1
ATOM 4203 N N . PRO A 1 554 ? 32.781 -14.797 -10.086 1 96.5 554 PRO A N 1
ATOM 4204 C CA . PRO A 1 554 ? 33.906 -14.594 -9.195 1 96.5 554 PRO A CA 1
ATOM 4205 C C . PRO A 1 554 ? 34.375 -13.133 -9.141 1 96.5 554 PRO A C 1
ATOM 4207 O O . PRO A 1 554 ? 34.875 -12.672 -8.117 1 96.5 554 PRO A O 1
ATOM 4210 N N . GLU A 1 555 ? 34.188 -12.367 -10.242 1 95.44 555 GLU A N 1
ATOM 4211 C CA . GLU A 1 555 ? 34.562 -10.953 -10.297 1 95.44 555 GLU A CA 1
ATOM 4212 C C . GLU A 1 555 ? 33.719 -10.125 -9.328 1 95.44 555 GLU A C 1
ATOM 4214 O O . GLU A 1 555 ? 34.094 -9.016 -8.961 1 95.44 555 GLU A O 1
ATOM 4219 N N . LEU A 1 556 ? 32.625 -10.664 -8.922 1 94.75 556 LEU A N 1
ATOM 4220 C CA . LEU A 1 556 ? 31.766 -9.977 -7.965 1 94.75 556 LEU A CA 1
ATOM 4221 C C . LEU A 1 556 ? 31.828 -10.648 -6.598 1 94.75 556 LEU A C 1
ATOM 4223 O O . LEU A 1 556 ? 31.031 -10.352 -5.711 1 94.75 556 LEU A O 1
ATOM 4227 N N . GLY A 1 557 ? 32.719 -11.664 -6.441 1 94.88 557 GLY A N 1
ATOM 4228 C CA . GLY A 1 557 ? 32.969 -12.281 -5.152 1 94.88 557 GLY A CA 1
ATOM 4229 C C . GLY A 1 557 ? 32.156 -13.531 -4.902 1 94.88 557 GLY A C 1
ATOM 4230 O O . GLY A 1 557 ? 32.031 -13.992 -3.768 1 94.88 557 GLY A O 1
ATOM 4231 N N . TYR A 1 558 ? 31.516 -14.031 -5.902 1 96.88 558 TYR A N 1
ATOM 4232 C CA . TYR A 1 558 ? 30.75 -15.258 -5.773 1 96.88 558 TYR A CA 1
ATOM 4233 C C . TYR A 1 558 ? 31.5 -16.438 -6.363 1 96.88 558 TYR A C 1
ATOM 4235 O O . TYR A 1 558 ? 31.906 -16.406 -7.531 1 96.88 558 TYR A O 1
ATOM 4243 N N . PHE A 1 559 ? 31.609 -17.5 -5.559 1 97.5 559 PHE A N 1
ATOM 4244 C CA . PHE A 1 559 ? 32.406 -18.672 -5.953 1 97.5 559 PHE A CA 1
ATOM 4245 C C . PHE A 1 559 ? 31.578 -19.953 -5.785 1 97.5 559 PHE A C 1
ATOM 4247 O O . PHE A 1 559 ? 30.625 -19.984 -5.012 1 97.5 559 PHE A O 1
ATOM 4254 N N . CYS A 1 560 ? 31.938 -20.922 -6.578 1 98.12 560 CYS A N 1
ATOM 4255 C CA . CYS A 1 560 ? 31.297 -22.219 -6.461 1 98.12 560 CYS A CA 1
ATOM 4256 C C . CYS A 1 560 ? 31.766 -22.969 -5.215 1 98.12 560 CYS A C 1
ATOM 4258 O O . CYS A 1 560 ? 32.969 -23.266 -5.09 1 98.12 560 CYS A O 1
ATOM 4260 N N . ARG A 1 561 ? 30.906 -23.188 -4.246 1 97.69 561 ARG A N 1
ATOM 4261 C CA . ARG A 1 561 ? 31.234 -23.797 -2.963 1 97.69 561 ARG A CA 1
ATOM 4262 C C . ARG A 1 561 ? 30.234 -24.891 -2.609 1 97.69 561 ARG A C 1
ATOM 4264 O O . ARG A 1 561 ? 29.141 -24.953 -3.18 1 97.69 561 ARG A O 1
ATOM 4271 N N . PRO A 1 562 ? 30.562 -25.828 -1.746 1 97.38 562 PRO A N 1
ATOM 4272 C CA . PRO A 1 562 ? 29.562 -26.766 -1.218 1 97.38 562 PRO A CA 1
ATOM 4273 C C . PRO A 1 562 ? 28.484 -26.062 -0.395 1 97.38 562 PRO A C 1
ATOM 4275 O O . PRO A 1 562 ? 28.703 -24.984 0.138 1 97.38 562 PRO A O 1
ATOM 4278 N N . GLY A 1 563 ? 27.328 -26.703 -0.373 1 97.31 563 GLY A N 1
ATOM 4279 C CA . GLY A 1 563 ? 26.281 -26.188 0.5 1 97.31 563 GLY A CA 1
ATOM 4280 C C . GLY A 1 563 ? 26.688 -26.156 1.961 1 97.31 563 GLY A C 1
ATOM 4281 O O . GLY A 1 563 ? 27.672 -26.781 2.352 1 97.31 563 GLY A O 1
ATOM 4282 N N . LYS A 1 564 ? 25.984 -25.422 2.738 1 96.56 564 LYS A N 1
ATOM 4283 C CA . LYS A 1 564 ? 26.297 -25.281 4.156 1 96.56 564 LYS A CA 1
ATOM 4284 C C . LYS A 1 564 ? 25.781 -26.469 4.953 1 96.56 564 LYS A C 1
ATOM 4286 O O . LYS A 1 564 ? 26.438 -26.922 5.891 1 96.56 564 LYS A O 1
ATOM 4291 N N . LEU A 1 565 ? 24.641 -26.906 4.656 1 97.62 565 LEU A N 1
ATOM 4292 C CA . LEU A 1 565 ? 24.047 -28.047 5.336 1 97.62 565 LEU A CA 1
ATOM 4293 C C . LEU A 1 565 ? 24.141 -29.297 4.477 1 97.62 565 LEU A C 1
ATOM 4295 O O . LEU A 1 565 ? 24.641 -30.344 4.938 1 97.62 565 LEU A O 1
ATOM 4299 N N . PHE A 1 566 ? 23.625 -29.266 3.275 1 98.31 566 PHE A N 1
ATOM 4300 C CA . PHE A 1 566 ? 23.75 -30.344 2.307 1 98.31 566 PHE A CA 1
ATOM 4301 C C . PHE A 1 566 ? 25.047 -30.203 1.521 1 98.31 566 PHE A C 1
ATOM 4303 O O . PHE A 1 566 ? 25.062 -29.656 0.415 1 98.31 566 PHE A O 1
ATOM 4310 N N . LYS A 1 567 ? 26.047 -30.828 1.873 1 97.38 567 LYS A N 1
ATOM 4311 C CA . LYS A 1 567 ? 27.422 -30.609 1.407 1 97.38 567 LYS A CA 1
ATOM 4312 C C . LYS A 1 567 ? 27.594 -31.078 -0.037 1 97.38 567 LYS A C 1
ATOM 4314 O O . LYS A 1 567 ? 28.5 -30.609 -0.737 1 97.38 567 LYS A O 1
ATOM 4319 N N . GLU A 1 568 ? 26.75 -31.938 -0.461 1 97.62 568 GLU A N 1
ATOM 4320 C CA . GLU A 1 568 ? 26.828 -32.438 -1.837 1 97.62 568 GLU A CA 1
ATOM 4321 C C . GLU A 1 568 ? 26.328 -31.375 -2.818 1 97.62 568 GLU A C 1
ATOM 4323 O O . GLU A 1 568 ? 26.562 -31.484 -4.023 1 97.62 568 GLU A O 1
ATOM 4328 N N . ALA A 1 569 ? 25.609 -30.422 -2.348 1 98.25 569 ALA A N 1
ATOM 4329 C CA . ALA A 1 569 ? 25.172 -29.328 -3.209 1 98.25 569 ALA A CA 1
ATOM 4330 C C . ALA A 1 569 ? 26.344 -28.438 -3.609 1 98.25 569 ALA A C 1
ATOM 4332 O O . ALA A 1 569 ? 27.344 -28.359 -2.893 1 98.25 569 ALA A O 1
ATOM 4333 N N . ARG A 1 570 ? 26.297 -27.859 -4.777 1 98.31 570 ARG A N 1
ATOM 4334 C CA . ARG A 1 570 ? 27.203 -26.844 -5.27 1 98.31 570 ARG A CA 1
ATOM 4335 C C . ARG A 1 570 ? 26.484 -25.516 -5.469 1 98.31 570 ARG A C 1
ATOM 4337 O O . ARG A 1 570 ? 25.578 -25.406 -6.289 1 98.31 570 ARG A O 1
ATOM 4344 N N . VAL A 1 571 ? 26.969 -24.516 -4.727 1 98.19 571 VAL A N 1
ATOM 4345 C CA . VAL A 1 571 ? 26.188 -23.281 -4.652 1 98.19 571 VAL A CA 1
ATOM 4346 C C . VAL A 1 571 ? 27.109 -22.078 -4.922 1 98.19 571 VAL A C 1
ATOM 4348 O O . VAL A 1 571 ? 28.328 -22.172 -4.73 1 98.19 571 VAL A O 1
ATOM 4351 N N . CYS A 1 572 ? 26.609 -21 -5.477 1 97.69 572 CYS A N 1
ATOM 4352 C CA . CYS A 1 572 ? 27.344 -19.766 -5.645 1 97.69 572 CYS A CA 1
ATOM 4353 C C . CYS A 1 572 ? 27.328 -18.938 -4.363 1 97.69 572 CYS A C 1
ATOM 4355 O O . CYS A 1 572 ? 26.281 -18.375 -3.996 1 97.69 572 CYS A O 1
ATOM 4357 N N . SER A 1 573 ? 28.406 -18.844 -3.707 1 96.25 573 SER A N 1
ATOM 4358 C CA . SER A 1 573 ? 28.516 -18.219 -2.391 1 96.25 573 SER A CA 1
ATOM 4359 C C . SER A 1 573 ? 29.609 -17.156 -2.363 1 96.25 573 SER A C 1
ATOM 4361 O O . SER A 1 573 ? 30.547 -17.203 -3.164 1 96.25 573 SER A O 1
ATOM 4363 N N . LYS A 1 574 ? 29.5 -16.172 -1.437 1 93 574 LYS A N 1
ATOM 4364 C CA . LYS A 1 574 ? 30.516 -15.148 -1.241 1 93 574 LYS A CA 1
ATOM 4365 C C . LYS A 1 574 ? 31.641 -15.664 -0.353 1 93 574 LYS A C 1
ATOM 4367 O O . LYS A 1 574 ? 32.656 -14.984 -0.156 1 93 574 LYS A O 1
ATOM 4372 N N . ASP A 1 575 ? 31.516 -16.797 0.209 1 82.69 575 ASP A N 1
ATOM 4373 C CA . ASP A 1 575 ? 32.562 -17.375 1.052 1 82.69 575 ASP A CA 1
ATOM 4374 C C . ASP A 1 575 ? 33.812 -17.641 0.25 1 82.69 575 ASP A C 1
ATOM 4376 O O . ASP A 1 575 ? 33.812 -18.406 -0.722 1 82.69 575 ASP A O 1
ATOM 4380 N N . LYS A 1 576 ? 34.969 -16.938 0.523 1 70.62 576 LYS A N 1
ATOM 4381 C CA . LYS A 1 576 ? 36.25 -17.047 -0.175 1 70.62 576 LYS A CA 1
ATOM 4382 C C . LYS A 1 576 ? 36.969 -18.359 0.162 1 70.62 576 LYS A C 1
ATOM 4384 O O . LYS A 1 576 ? 37.906 -18.766 -0.526 1 70.62 576 LYS A O 1
ATOM 4389 N N . SER A 1 577 ? 36.75 -18.984 1.361 1 66.44 577 SER A N 1
ATOM 4390 C CA . SER A 1 577 ? 37.562 -20.156 1.762 1 66.44 577 SER A CA 1
ATOM 4391 C C . SER A 1 577 ? 37.5 -21.25 0.707 1 66.44 577 SER A C 1
ATOM 4393 O O . SER A 1 577 ? 36.438 -21.578 0.201 1 66.44 577 SER A O 1
ATOM 4395 N N . ALA A 1 578 ? 38.688 -21.422 -0.194 1 50.88 578 ALA A N 1
ATOM 4396 C CA . ALA A 1 578 ? 38.781 -22.5 -1.178 1 50.88 578 ALA A CA 1
ATOM 4397 C C . ALA A 1 578 ? 38.188 -23.797 -0.645 1 50.88 578 ALA A C 1
ATOM 4399 O O . ALA A 1 578 ? 38.188 -24.031 0.566 1 50.88 578 ALA A O 1
ATOM 4400 N N . ALA A 1 579 ? 37.719 -24.625 -1.582 1 43.41 579 ALA A N 1
ATOM 4401 C CA . ALA A 1 579 ? 37.438 -26.031 -1.298 1 43.41 579 ALA A CA 1
ATOM 4402 C C . ALA A 1 579 ? 38.625 -26.703 -0.607 1 43.41 579 ALA A C 1
ATOM 4404 O O . ALA A 1 579 ? 39.625 -27.031 -1.253 1 43.41 579 ALA A O 1
ATOM 4405 N N . ALA A 1 580 ? 39.406 -26.297 0.365 1 37.53 580 ALA A N 1
ATOM 4406 C CA . ALA A 1 580 ? 40.375 -27.281 0.844 1 37.53 580 ALA A CA 1
ATOM 4407 C C . ALA A 1 580 ? 39.812 -28.688 0.79 1 37.53 580 ALA A C 1
ATOM 4409 O O . ALA A 1 580 ? 38.844 -29.016 1.485 1 37.53 580 ALA A O 1
ATOM 4410 N N . GLY A 1 581 ? 39.656 -29.375 -0.403 1 30.47 581 GLY A N 1
ATOM 4411 C CA . GLY A 1 581 ? 39.656 -30.828 -0.336 1 30.47 581 GLY A CA 1
ATOM 4412 C C . GLY A 1 581 ? 40.469 -31.375 0.825 1 30.47 581 GLY A C 1
ATOM 4413 O O . GLY A 1 581 ? 41.344 -30.688 1.354 1 30.47 581 GLY A O 1
ATOM 4414 N N . ASP A 1 582 ? 39.906 -32.312 1.617 1 32 582 ASP A N 1
ATOM 4415 C CA . ASP A 1 582 ? 40.625 -33.156 2.553 1 32 582 ASP A CA 1
ATOM 4416 C C . ASP A 1 582 ? 41.969 -33.625 1.962 1 32 582 ASP A C 1
ATOM 4418 O O . ASP A 1 582 ? 42.531 -34.625 2.387 1 32 582 ASP A O 1
ATOM 4422 N N . ASP A 1 583 ? 42.5 -33.031 1.047 1 31.38 583 ASP A N 1
ATOM 4423 C CA . ASP A 1 583 ? 43.812 -33.625 0.764 1 31.38 583 ASP A CA 1
ATOM 4424 C C . ASP A 1 583 ? 44.781 -33.344 1.91 1 31.38 583 ASP A C 1
ATOM 4426 O O . ASP A 1 583 ? 45.938 -33.75 1.85 1 31.38 583 ASP A O 1
ATOM 4430 N N . ASP A 1 584 ? 44.5 -32.5 2.83 1 31.56 584 ASP A N 1
ATOM 4431 C CA . ASP A 1 584 ? 45.5 -32.469 3.895 1 31.56 584 ASP A CA 1
ATOM 4432 C C . ASP A 1 584 ? 45.312 -33.625 4.855 1 31.56 584 ASP A C 1
ATOM 4434 O O . ASP A 1 584 ? 46.031 -33.75 5.852 1 31.56 584 ASP A O 1
ATOM 4438 N N . LEU A 1 585 ? 44.219 -34.5 4.797 1 29.64 585 LEU A N 1
ATOM 4439 C CA . LEU A 1 585 ? 44.406 -35.688 5.625 1 29.64 585 LEU A CA 1
ATOM 4440 C C . LEU A 1 585 ? 45.406 -36.656 4.969 1 29.64 585 LEU A C 1
ATOM 4442 O O . LEU A 1 585 ? 45.75 -37.688 5.547 1 29.64 585 LEU A O 1
ATOM 4446 N N . LEU A 1 586 ? 45.781 -36.5 3.625 1 27.72 586 LEU A N 1
ATOM 4447 C CA . LEU A 1 586 ? 46.75 -37.531 3.277 1 27.72 586 LEU A CA 1
ATOM 4448 C C . LEU A 1 586 ? 48.125 -37.188 3.816 1 27.72 586 LEU A C 1
ATOM 4450 O O . LEU A 1 586 ? 48.969 -38.062 3.984 1 27.72 586 LEU A O 1
ATOM 4454 N N . ASP A 1 587 ? 48.5 -35.969 3.998 1 25.7 587 ASP A N 1
ATOM 4455 C CA . ASP A 1 587 ? 49.906 -35.906 4.363 1 25.7 587 ASP A CA 1
ATOM 4456 C C . ASP A 1 587 ? 50.094 -36.219 5.848 1 25.7 587 ASP A C 1
ATOM 4458 O O . ASP A 1 587 ? 51.25 -36.281 6.332 1 25.7 587 ASP A O 1
ATOM 4462 N N . GLU A 1 588 ? 48.969 -36 6.703 1 23.39 588 GLU A N 1
ATOM 4463 C CA . GLU A 1 588 ? 49.406 -36.438 8.016 1 23.39 588 GLU A CA 1
ATOM 4464 C C . GLU A 1 588 ? 49.25 -37.938 8.164 1 23.39 588 GLU A C 1
ATOM 4466 O O . GLU A 1 588 ? 49.562 -38.5 9.219 1 23.39 588 GLU A O 1
ATOM 4471 N N . LEU A 1 589 ? 48.875 -38.719 7.109 1 19.69 589 LEU A N 1
ATOM 4472 C CA . LEU A 1 589 ? 49.375 -40.094 7.176 1 19.69 589 LEU A CA 1
ATOM 4473 C C . LEU A 1 589 ? 50.656 -40.25 6.375 1 19.69 589 LEU A C 1
ATOM 4475 O O . LEU A 1 589 ? 50.781 -39.688 5.281 1 19.69 589 LEU A O 1
ATOM 4479 N N . MET B 1 1 ? 42.281 1.562 7.793 1 18.45 1 MET B N 1
ATOM 4480 C CA . MET B 1 1 ? 41.344 0.642 8.422 1 18.45 1 MET B CA 1
ATOM 4481 C C . MET B 1 1 ? 39.906 0.955 7.992 1 18.45 1 MET B C 1
ATOM 4483 O O . MET B 1 1 ? 39.156 0.053 7.621 1 18.45 1 MET B O 1
ATOM 4487 N N . ARG B 1 2 ? 39.312 1.983 8.711 1 20.53 2 ARG B N 1
ATOM 4488 C CA . ARG B 1 2 ? 38.031 2.111 9.43 1 20.53 2 ARG B CA 1
ATOM 4489 C C . ARG B 1 2 ? 36.906 2.463 8.477 1 20.53 2 ARG B C 1
ATOM 4491 O O . ARG B 1 2 ? 35.781 2.75 8.914 1 20.53 2 ARG B O 1
ATOM 4498 N N . THR B 1 3 ? 37.25 2.852 7.371 1 19.95 3 THR B N 1
ATOM 4499 C CA . THR B 1 3 ? 36.594 3.963 6.672 1 19.95 3 THR B CA 1
ATOM 4500 C C . THR B 1 3 ? 35.25 3.545 6.121 1 19.95 3 THR B C 1
ATOM 4502 O O . THR B 1 3 ? 34.531 4.367 5.562 1 19.95 3 THR B O 1
ATOM 4505 N N . MET B 1 4 ? 35.188 2.139 5.938 1 22.17 4 MET B N 1
ATOM 4506 C CA . MET B 1 4 ? 34.5 1.771 4.711 1 22.17 4 MET B CA 1
ATOM 4507 C C . MET B 1 4 ? 33 1.81 4.918 1 22.17 4 MET B C 1
ATOM 4509 O O . MET B 1 4 ? 32.375 0.793 5.258 1 22.17 4 MET B O 1
ATOM 4513 N N . LEU B 1 5 ? 32.594 2.742 5.719 1 21.44 5 LEU B N 1
ATOM 4514 C CA . LEU B 1 5 ? 31.422 2.57 6.582 1 21.44 5 LEU B CA 1
ATOM 4515 C C . LEU B 1 5 ? 30.188 2.191 5.77 1 21.44 5 LEU B C 1
ATOM 4517 O O . LEU B 1 5 ? 29.422 1.298 6.156 1 21.44 5 LEU B O 1
ATOM 4521 N N . PRO B 1 6 ? 29.656 2.988 4.734 1 22.58 6 PRO B N 1
ATOM 4522 C CA . PRO B 1 6 ? 28.328 3.584 4.93 1 22.58 6 PRO B CA 1
ATOM 4523 C C . PRO B 1 6 ? 27.219 2.773 4.27 1 22.58 6 PRO B C 1
ATOM 4525 O O . PRO B 1 6 ? 26.078 3.252 4.152 1 22.58 6 PRO B O 1
ATOM 4528 N N . LEU B 1 7 ? 27.203 1.474 3.859 1 18.64 7 LEU B N 1
ATOM 4529 C CA . LEU B 1 7 ? 26.609 1.132 2.57 1 18.64 7 LEU B CA 1
ATOM 4530 C C . LEU B 1 7 ? 25.094 1.072 2.67 1 18.64 7 LEU B C 1
ATOM 4532 O O . LEU B 1 7 ? 24.391 1.638 1.83 1 18.64 7 LEU B O 1
ATOM 4536 N N . LEU B 1 8 ? 24.344 -0.03 3.357 1 19.09 8 LEU B N 1
ATOM 4537 C CA . LEU B 1 8 ? 23.422 -0.847 2.58 1 19.09 8 LEU B CA 1
ATOM 4538 C C . LEU B 1 8 ? 21.984 -0.397 2.805 1 19.09 8 LEU B C 1
ATOM 4540 O O . LEU B 1 8 ? 21.328 -0.819 3.768 1 19.09 8 LEU B O 1
ATOM 4544 N N . VAL B 1 9 ? 21.625 0.829 2.939 1 22.22 9 VAL B N 1
ATOM 4545 C CA . VAL B 1 9 ? 20.375 1.454 3.365 1 22.22 9 VAL B CA 1
ATOM 4546 C C . VAL B 1 9 ? 19.266 1.127 2.369 1 22.22 9 VAL B C 1
ATOM 4548 O O . VAL B 1 9 ? 19.234 1.674 1.264 1 22.22 9 VAL B O 1
ATOM 4551 N N . ILE B 1 10 ? 18.859 -0.112 2.057 1 19.88 10 ILE B N 1
ATOM 4552 C CA . ILE B 1 10 ? 18.312 -0.489 0.76 1 19.88 10 ILE B CA 1
ATOM 4553 C C . ILE B 1 10 ? 16.953 0.188 0.557 1 19.88 10 ILE B C 1
ATOM 4555 O O . ILE B 1 10 ? 16.375 0.727 1.503 1 19.88 10 ILE B O 1
ATOM 4559 N N . LEU B 1 11 ? 15.75 -0.565 0.207 1 22.92 11 LEU B N 1
ATOM 4560 C CA . LEU B 1 11 ? 14.875 -0.496 -0.958 1 22.92 11 LEU B CA 1
ATOM 4561 C C . LEU B 1 11 ? 13.602 0.282 -0.638 1 22.92 11 LEU B C 1
ATOM 4563 O O . LEU B 1 11 ? 12.797 0.561 -1.53 1 22.92 11 LEU B O 1
ATOM 4567 N N . VAL B 1 12 ? 12.961 0.186 0.501 1 26.19 12 VAL B N 1
ATOM 4568 C CA . VAL B 1 12 ? 11.766 1.021 0.532 1 26.19 12 VAL B CA 1
ATOM 4569 C C . VAL B 1 12 ? 12.148 2.48 0.299 1 26.19 12 VAL B C 1
ATOM 4571 O O . VAL B 1 12 ? 11.375 3.389 0.608 1 26.19 12 VAL B O 1
ATOM 4574 N N . VAL B 1 13 ? 13.281 2.77 0.067 1 28.42 13 VAL B N 1
ATOM 4575 C CA . VAL B 1 13 ? 14.164 3.924 -0.065 1 28.42 13 VAL B CA 1
ATOM 4576 C C . VAL B 1 13 ? 13.82 4.695 -1.339 1 28.42 13 VAL B C 1
ATOM 4578 O O . VAL B 1 13 ? 14.305 5.809 -1.547 1 28.42 13 VAL B O 1
ATOM 4581 N N . GLY B 1 14 ? 13.328 3.846 -2.391 1 29.75 14 GLY B N 1
ATOM 4582 C CA . GLY B 1 14 ? 13.32 4.367 -3.75 1 29.75 14 GLY B CA 1
ATOM 4583 C C . GLY B 1 14 ? 12.195 5.344 -4.008 1 29.75 14 GLY B C 1
ATOM 4584 O O . GLY B 1 14 ? 11.945 5.73 -5.152 1 29.75 14 GLY B O 1
ATOM 4585 N N . LEU B 1 15 ? 11.328 5.375 -3.137 1 32.38 15 LEU B N 1
ATOM 4586 C CA . LEU B 1 15 ? 10.094 6.09 -3.461 1 32.38 15 LEU B CA 1
ATOM 4587 C C . LEU B 1 15 ? 10.391 7.551 -3.793 1 32.38 15 LEU B C 1
ATOM 4589 O O . LEU B 1 15 ? 9.469 8.375 -3.855 1 32.38 15 LEU B O 1
ATOM 4593 N N . ARG B 1 16 ? 11.555 7.805 -3.605 1 37.41 16 ARG B N 1
ATOM 4594 C CA . ARG B 1 16 ? 11.828 9.203 -3.92 1 37.41 16 ARG B CA 1
ATOM 4595 C C . ARG B 1 16 ? 11.523 9.508 -5.383 1 37.41 16 ARG B C 1
ATOM 4597 O O . ARG B 1 16 ? 11.727 10.633 -5.844 1 37.41 16 ARG B O 1
ATOM 4604 N N . LEU B 1 17 ? 11.25 8.297 -6.098 1 37.75 17 LEU B N 1
ATOM 4605 C CA . LEU B 1 17 ? 11.273 8.57 -7.527 1 37.75 17 LEU B CA 1
ATOM 4606 C C . LEU B 1 17 ? 9.875 8.898 -8.039 1 37.75 17 LEU B C 1
ATOM 4608 O O . LEU B 1 17 ? 9.688 9.141 -9.234 1 37.75 17 LEU B O 1
ATOM 4612 N N . ALA B 1 18 ? 8.867 8.742 -7.223 1 42.19 18 ALA B N 1
ATOM 4613 C CA . ALA B 1 18 ? 7.641 9.195 -7.867 1 42.19 18 ALA B CA 1
ATOM 4614 C C . ALA B 1 18 ? 7.527 10.719 -7.82 1 42.19 18 ALA B C 1
ATOM 4616 O O . ALA B 1 18 ? 7.598 11.32 -6.746 1 42.19 18 ALA B O 1
ATOM 4617 N N . GLY B 1 19 ? 7.785 11.352 -8.961 1 46.97 19 GLY B N 1
ATOM 4618 C CA . GLY B 1 19 ? 7.473 12.766 -9.086 1 46.97 19 GLY B CA 1
ATOM 4619 C C . GLY B 1 19 ? 5.992 13.062 -8.945 1 46.97 19 GLY B C 1
ATOM 4620 O O . GLY B 1 19 ? 5.152 12.18 -9.141 1 46.97 19 GLY B O 1
ATOM 4621 N N . ALA B 1 20 ? 5.48 13.75 -8.008 1 60.34 20 ALA B N 1
ATOM 4622 C CA . ALA B 1 20 ? 4.117 14.273 -7.926 1 60.34 20 ALA B CA 1
ATOM 4623 C C . ALA B 1 20 ? 3.965 15.547 -8.758 1 60.34 20 ALA B C 1
ATOM 4625 O O . ALA B 1 20 ? 4.852 16.406 -8.758 1 60.34 20 ALA B O 1
ATOM 4626 N N . SER B 1 21 ? 2.893 15.523 -9.602 1 75.69 21 SER B N 1
ATOM 4627 C CA . SER B 1 21 ? 2.564 16.875 -10.016 1 75.69 21 SER B CA 1
ATOM 4628 C C . SER B 1 21 ? 2.453 17.812 -8.82 1 75.69 21 SER B C 1
ATOM 4630 O O . SER B 1 21 ? 1.813 17.484 -7.82 1 75.69 21 SER B O 1
ATOM 4632 N N . PRO B 1 22 ? 3.139 18.812 -8.82 1 83.88 22 PRO B N 1
ATOM 4633 C CA . PRO B 1 22 ? 3.055 19.734 -7.691 1 83.88 22 PRO B CA 1
ATOM 4634 C C . PRO B 1 22 ? 1.634 20.234 -7.441 1 83.88 22 PRO B C 1
ATOM 4636 O O . PRO B 1 22 ? 0.798 20.219 -8.352 1 83.88 22 PRO B O 1
ATOM 4639 N N . PRO B 1 23 ? 1.374 20.609 -6.223 1 87.12 23 PRO B N 1
ATOM 4640 C CA . PRO B 1 23 ? 0.033 21.109 -5.914 1 87.12 23 PRO B CA 1
ATOM 4641 C C . PRO B 1 23 ? -0.347 22.328 -6.75 1 87.12 23 PRO B C 1
ATOM 4643 O O . PRO B 1 23 ? 0.526 23.094 -7.164 1 87.12 23 PRO B O 1
ATOM 4646 N N . PRO B 1 24 ? -1.58 22.453 -6.98 1 87 24 PRO B N 1
ATOM 4647 C CA . PRO B 1 24 ? -2.02 23.641 -7.727 1 87 24 PRO B CA 1
ATOM 4648 C C . PRO B 1 24 ? -1.89 24.938 -6.918 1 87 24 PRO B C 1
ATOM 4650 O O . PRO B 1 24 ? -1.807 24.891 -5.688 1 87 24 PRO B O 1
ATOM 4653 N N . GLN B 1 25 ? -1.923 26.016 -7.688 1 90.75 25 GLN B N 1
ATOM 4654 C CA . GLN B 1 25 ? -1.896 27.312 -7.031 1 90.75 25 GLN B CA 1
ATOM 4655 C C . GLN B 1 25 ? -3.256 27.656 -6.422 1 90.75 25 GLN B C 1
ATOM 4657 O O . GLN B 1 25 ? -4.293 27.438 -7.051 1 90.75 25 GLN B O 1
ATOM 4662 N N . PRO B 1 26 ? -3.193 28.188 -5.246 1 94.62 26 PRO B N 1
ATOM 4663 C CA . PRO B 1 26 ? -4.461 28.5 -4.586 1 94.62 26 PRO B CA 1
ATOM 4664 C C . PRO B 1 26 ? -5.195 29.656 -5.258 1 94.62 26 PRO B C 1
ATOM 4666 O O . PRO B 1 26 ? -6.426 29.734 -5.184 1 94.62 26 PRO B O 1
ATOM 4669 N N . VAL B 1 27 ? -4.488 30.594 -5.859 1 96.56 27 VAL B N 1
ATOM 4670 C CA . VAL B 1 27 ? -5.086 31.734 -6.535 1 96.56 27 VAL B CA 1
ATOM 4671 C C . VAL B 1 27 ? -5.148 31.484 -8.039 1 96.56 27 VAL B C 1
ATOM 4673 O O . VAL B 1 27 ? -4.125 31.203 -8.664 1 96.56 27 VAL B O 1
ATOM 4676 N N . ALA B 1 28 ? -6.348 31.547 -8.555 1 94.88 28 ALA B N 1
ATOM 4677 C CA . ALA B 1 28 ? -6.562 31.375 -9.992 1 94.88 28 ALA B CA 1
ATOM 4678 C C . ALA B 1 28 ? -7.402 32.5 -10.562 1 94.88 28 ALA B C 1
ATOM 4680 O O . ALA B 1 28 ? -8.414 32.906 -9.969 1 94.88 28 ALA B O 1
ATOM 4681 N N . CYS B 1 29 ? -6.922 33.062 -11.648 1 95.44 29 CYS B N 1
ATOM 4682 C CA . CYS B 1 29 ? -7.637 34.156 -12.297 1 95.44 29 CYS B CA 1
ATOM 4683 C C . CYS B 1 29 ? -8.031 33.812 -13.727 1 95.44 29 CYS B C 1
ATOM 4685 O O . CYS B 1 29 ? -7.258 33.156 -14.438 1 95.44 29 CYS B O 1
ATOM 4687 N N . THR B 1 30 ? -9.18 34.125 -14.125 1 93.38 30 THR B N 1
ATOM 4688 C CA . THR B 1 30 ? -9.703 33.75 -15.438 1 93.38 30 THR B CA 1
ATOM 4689 C C . THR B 1 30 ? -9.164 34.688 -16.516 1 93.38 30 THR B C 1
ATOM 4691 O O . THR B 1 30 ? -9.008 34.281 -17.672 1 93.38 30 THR B O 1
ATOM 4694 N N . LYS B 1 31 ? -8.875 36 -16.188 1 93.06 31 LYS B N 1
ATOM 4695 C CA . LYS B 1 31 ? -8.359 36.969 -17.141 1 93.06 31 LYS B CA 1
ATOM 4696 C C . LYS B 1 31 ? -7.141 37.688 -16.562 1 93.06 31 LYS B C 1
ATOM 4698 O O . LYS B 1 31 ? -7.266 38.75 -15.945 1 93.06 31 LYS B O 1
ATOM 4703 N N . GLY B 1 32 ? -5.996 37.094 -16.875 1 93.19 32 GLY B N 1
ATOM 4704 C CA . GLY B 1 32 ? -4.805 37.688 -16.281 1 93.19 32 GLY B CA 1
ATOM 4705 C C . GLY B 1 32 ? -4.801 37.656 -14.773 1 93.19 32 GLY B C 1
ATOM 4706 O O . GLY B 1 32 ? -4.793 36.594 -14.164 1 93.19 32 GLY B O 1
ATOM 4707 N N . THR B 1 33 ? -4.992 38.906 -14.188 1 96 33 THR B N 1
ATOM 4708 C CA . THR B 1 33 ? -5.004 39 -12.734 1 96 33 THR B CA 1
ATOM 4709 C C . THR B 1 33 ? -6.379 39.438 -12.234 1 96 33 THR B C 1
ATOM 4711 O O . THR B 1 33 ? -6.516 39.906 -11.102 1 96 33 THR B O 1
ATOM 4714 N N . THR B 1 34 ? -7.379 39.344 -13.109 1 95.19 34 THR B N 1
ATOM 4715 C CA . THR B 1 34 ? -8.719 39.75 -12.719 1 95.19 34 THR B CA 1
ATOM 4716 C C . THR B 1 34 ? -9.664 38.562 -12.68 1 95.19 34 THR B C 1
ATOM 4718 O O . THR B 1 34 ? -9.375 37.5 -13.25 1 95.19 34 THR B O 1
ATOM 4721 N N . ASP B 1 35 ? -10.766 38.812 -11.992 1 94.44 35 ASP B N 1
ATOM 4722 C CA . ASP B 1 35 ? -11.75 37.75 -11.828 1 94.44 35 ASP B CA 1
ATOM 4723 C C . ASP B 1 35 ? -11.102 36.469 -11.281 1 94.44 35 ASP B C 1
ATOM 4725 O O . ASP B 1 35 ? -10.977 35.469 -11.992 1 94.44 35 ASP B O 1
ATOM 4729 N N . CYS B 1 36 ? -10.781 36.594 -10 1 96.19 36 CYS B N 1
ATOM 4730 C CA . CYS B 1 36 ? -9.945 35.562 -9.391 1 96.19 36 CYS B CA 1
ATOM 4731 C C . CYS B 1 36 ? -10.727 34.781 -8.344 1 96.19 36 CYS B C 1
ATOM 4733 O O . CYS B 1 36 ? -11.797 35.219 -7.91 1 96.19 36 CYS B O 1
ATOM 4735 N N . THR B 1 37 ? -10.297 33.594 -8.07 1 95.25 37 THR B N 1
ATOM 4736 C CA . THR B 1 37 ? -10.727 32.781 -6.938 1 95.25 37 THR B CA 1
ATOM 4737 C C . THR B 1 37 ? -9.531 32.375 -6.07 1 95.25 37 THR B C 1
ATOM 4739 O O . THR B 1 37 ? -8.391 32.406 -6.531 1 95.25 37 THR B O 1
ATOM 4742 N N . VAL B 1 38 ? -9.766 32.219 -4.781 1 95.5 38 VAL B N 1
ATOM 4743 C CA . VAL B 1 38 ? -8.766 31.672 -3.871 1 95.5 38 VAL B CA 1
ATOM 4744 C C . VAL B 1 38 ? -9.352 30.469 -3.135 1 95.5 38 VAL B C 1
ATOM 4746 O O . VAL B 1 38 ? -10.523 30.484 -2.746 1 95.5 38 VAL B O 1
ATOM 4749 N N . THR B 1 39 ? -8.602 29.391 -3.105 1 94.5 39 THR B N 1
ATOM 4750 C CA . THR B 1 39 ? -9 28.188 -2.379 1 94.5 39 THR B CA 1
ATOM 4751 C C . THR B 1 39 ? -7.84 27.656 -1.542 1 94.5 39 THR B C 1
ATOM 4753 O O . THR B 1 39 ? -6.742 28.219 -1.562 1 94.5 39 THR B O 1
ATOM 4756 N N . ASN B 1 40 ? -8.109 26.75 -0.661 1 94.5 40 ASN B N 1
ATOM 4757 C CA . ASN B 1 40 ? -7.023 26.094 0.062 1 94.5 40 ASN B CA 1
ATOM 4758 C C . ASN B 1 40 ? -6.57 24.828 -0.644 1 94.5 40 ASN B C 1
ATOM 4760 O O . ASN B 1 40 ? -7.121 24.453 -1.682 1 94.5 40 ASN B O 1
ATOM 4764 N N . VAL B 1 41 ? -5.59 24.172 -0.104 1 93.56 41 VAL B N 1
ATOM 4765 C CA . VAL B 1 41 ? -4.906 23.078 -0.772 1 93.56 41 VAL B CA 1
ATOM 4766 C C . VAL B 1 41 ? -5.844 21.875 -0.869 1 93.56 41 VAL B C 1
ATOM 4768 O O . VAL B 1 41 ? -5.648 20.984 -1.711 1 93.56 41 VAL B O 1
ATOM 4771 N N . TYR B 1 42 ? -6.914 21.797 -0.14 1 94.44 42 TYR B N 1
ATOM 4772 C CA . TYR B 1 42 ? -7.859 20.688 -0.114 1 94.44 42 TYR B CA 1
ATOM 4773 C C . TYR B 1 42 ? -9 20.922 -1.093 1 94.44 42 TYR B C 1
ATOM 4775 O O . TYR B 1 42 ? -9.82 20.031 -1.334 1 94.44 42 TYR B O 1
ATOM 4783 N N . GLY B 1 43 ? -9.125 22.141 -1.569 1 94.12 43 GLY B N 1
ATOM 4784 C CA . GLY B 1 43 ? -10.086 22.469 -2.611 1 94.12 43 GLY B CA 1
ATOM 4785 C C . GLY B 1 43 ? -11.445 22.859 -2.068 1 94.12 43 GLY B C 1
ATOM 4786 O O . GLY B 1 43 ? -12.391 23.078 -2.834 1 94.12 43 GLY B O 1
ATOM 4787 N N . SER B 1 44 ? -11.516 22.969 -0.757 1 95 44 SER B N 1
ATOM 4788 C CA . SER B 1 44 ? -12.828 23.266 -0.191 1 95 44 SER B CA 1
ATOM 4789 C C . SER B 1 44 ? -12.703 23.891 1.197 1 95 44 SER B C 1
ATOM 4791 O O . SER B 1 44 ? -11.93 23.406 2.029 1 95 44 SER B O 1
ATOM 4793 N N . PHE B 1 45 ? -13.414 24.984 1.423 1 95.69 45 PHE B N 1
ATOM 4794 C CA . PHE B 1 45 ? -13.586 25.531 2.766 1 95.69 45 PHE B CA 1
ATOM 4795 C C . PHE B 1 45 ? -14.672 24.781 3.525 1 95.69 45 PHE B C 1
ATOM 4797 O O . PHE B 1 45 ? -15.414 24 2.938 1 95.69 45 PHE B O 1
ATOM 4804 N N . PRO B 1 46 ? -14.773 24.969 4.84 1 94.69 46 PRO B N 1
ATOM 4805 C CA . PRO B 1 46 ? -15.781 24.219 5.598 1 94.69 46 PRO B CA 1
ATOM 4806 C C . PRO B 1 46 ? -17.203 24.438 5.078 1 94.69 46 PRO B C 1
ATOM 4808 O O . PRO B 1 46 ? -18 23.5 5.078 1 94.69 46 PRO B O 1
ATOM 4811 N N . ASP B 1 47 ? -17.531 25.594 4.547 1 94.88 47 ASP B N 1
ATOM 4812 C CA . ASP B 1 47 ? -18.891 25.891 4.094 1 94.88 47 ASP B CA 1
ATOM 4813 C C . ASP B 1 47 ? -19.047 25.641 2.598 1 94.88 47 ASP B C 1
ATOM 4815 O O . ASP B 1 47 ? -20.094 25.922 2.014 1 94.88 47 ASP B O 1
ATOM 4819 N N . ARG B 1 48 ? -17.984 25.219 1.883 1 95.25 48 ARG B N 1
ATOM 4820 C CA . ARG B 1 48 ? -17.938 24.781 0.491 1 95.25 48 ARG B CA 1
ATOM 4821 C C . ARG B 1 48 ? -18.203 25.953 -0.459 1 95.25 48 ARG B C 1
ATOM 4823 O O . ARG B 1 48 ? -18.438 25.734 -1.651 1 95.25 48 ARG B O 1
ATOM 4830 N N . THR B 1 49 ? -18.125 27.156 0.032 1 93.56 49 THR B N 1
ATOM 4831 C CA . THR B 1 49 ? -18.312 28.297 -0.855 1 93.56 49 THR B CA 1
ATOM 4832 C C . THR B 1 49 ? -17.047 28.562 -1.656 1 93.56 49 THR B C 1
ATOM 4834 O O . THR B 1 49 ? -15.953 28.156 -1.258 1 93.56 49 THR B O 1
ATOM 4837 N N . ILE B 1 50 ? -17.234 29.281 -2.721 1 93.12 50 ILE B N 1
ATOM 4838 C CA . ILE B 1 50 ? -16.125 29.734 -3.553 1 93.12 50 ILE B CA 1
ATOM 4839 C C . ILE B 1 50 ? -15.727 31.156 -3.15 1 93.12 50 ILE B C 1
ATOM 4841 O O . ILE B 1 50 ? -16.578 32.062 -3.105 1 93.12 50 ILE B O 1
ATOM 4845 N N . CYS B 1 51 ? -14.5 31.328 -2.807 1 95.38 51 CYS B N 1
ATOM 4846 C CA . CYS B 1 51 ? -13.984 32.656 -2.473 1 95.38 51 CYS B CA 1
ATOM 4847 C C . CYS B 1 51 ? -13.531 33.375 -3.725 1 95.38 51 CYS B C 1
ATOM 4849 O O . CYS B 1 51 ? -12.516 33.031 -4.332 1 95.38 51 CYS B O 1
ATOM 4851 N N . ARG B 1 52 ? -14.234 34.406 -4.043 1 94.88 52 ARG B N 1
ATOM 4852 C CA . ARG B 1 52 ? -13.953 35.188 -5.25 1 94.88 52 ARG B CA 1
ATOM 4853 C C . ARG B 1 52 ? -13.32 36.531 -4.902 1 94.88 52 ARG B C 1
ATOM 4855 O O . ARG B 1 52 ? -13.484 37.031 -3.785 1 94.88 52 ARG B O 1
ATOM 4862 N N . ALA B 1 53 ? -12.609 37.125 -5.82 1 96.31 53 ALA B N 1
ATOM 4863 C CA . ALA B 1 53 ? -11.984 38.438 -5.719 1 96.31 53 ALA B CA 1
ATOM 4864 C C . ALA B 1 53 ? -11.938 39.125 -7.074 1 96.31 53 ALA B C 1
ATOM 4866 O O . ALA B 1 53 ? -11.867 38.469 -8.117 1 96.31 53 ALA B O 1
ATOM 4867 N N . ALA B 1 54 ? -12.008 40.406 -6.988 1 96.12 54 ALA B N 1
ATOM 4868 C CA . ALA B 1 54 ? -11.977 41.188 -8.219 1 96.12 54 ALA B CA 1
ATOM 4869 C C . ALA B 1 54 ? -10.648 41.031 -8.953 1 96.12 54 ALA B C 1
ATOM 4871 O O . ALA B 1 54 ? -10.617 40.969 -10.18 1 96.12 54 ALA B O 1
ATOM 4872 N N . ASP B 1 55 ? -9.633 41 -8.242 1 96.19 55 ASP B N 1
ATOM 4873 C CA . ASP B 1 55 ? -8.305 40.844 -8.844 1 96.19 55 ASP B CA 1
ATOM 4874 C C . ASP B 1 55 ? -7.301 40.312 -7.82 1 96.19 55 ASP B C 1
ATOM 4876 O O . ASP B 1 55 ? -7.645 40.094 -6.656 1 96.19 55 ASP B O 1
ATOM 4880 N N . ALA B 1 56 ? -6.145 40 -8.32 1 97.44 56 ALA B N 1
ATOM 4881 C CA . ALA B 1 56 ? -5.031 39.531 -7.492 1 97.44 56 ALA B CA 1
ATOM 4882 C C . ALA B 1 56 ? -3.729 40.219 -7.902 1 97.44 56 ALA B C 1
ATOM 4884 O O . ALA B 1 56 ? -3.539 40.562 -9.07 1 97.44 56 ALA B O 1
ATOM 4885 N N . SER B 1 57 ? -2.889 40.531 -6.941 1 97.69 57 SER B N 1
ATOM 4886 C CA . SER B 1 57 ? -1.538 41 -7.191 1 97.69 57 SER B CA 1
ATOM 4887 C C . SER B 1 57 ? -0.488 40.031 -6.664 1 97.69 57 SER B C 1
ATOM 4889 O O . SER B 1 57 ? -0.742 39.312 -5.715 1 97.69 57 SER B O 1
ATOM 4891 N N . PHE B 1 58 ? 0.709 40.031 -7.305 1 97.81 58 PHE B N 1
ATOM 4892 C CA . PHE B 1 58 ? 1.799 39.125 -6.996 1 97.81 58 PHE B CA 1
ATOM 4893 C C . PHE B 1 58 ? 3.115 39.875 -6.84 1 97.81 58 PHE B C 1
ATOM 4895 O O . PHE B 1 58 ? 4.039 39.688 -7.637 1 97.81 58 PHE B O 1
ATOM 4902 N N . PRO B 1 59 ? 3.193 40.625 -5.734 1 98.5 59 PRO B N 1
ATOM 4903 C CA . PRO B 1 59 ? 4.414 41.406 -5.543 1 98.5 59 PRO B CA 1
ATOM 4904 C C . PRO B 1 59 ? 5.664 40.562 -5.422 1 98.5 59 PRO B C 1
ATOM 4906 O O . PRO B 1 59 ? 5.613 39.469 -4.816 1 98.5 59 PRO B O 1
ATOM 4909 N N . ARG B 1 60 ? 6.797 41.094 -5.953 1 98.12 60 ARG B N 1
ATOM 4910 C CA . ARG B 1 60 ? 8.086 40.406 -5.91 1 98.12 60 ARG B CA 1
ATOM 4911 C C . ARG B 1 60 ? 9.055 41.125 -4.984 1 98.12 60 ARG B C 1
ATOM 4913 O O . ARG B 1 60 ? 10.102 40.562 -4.629 1 98.12 60 ARG B O 1
ATOM 4920 N N . THR B 1 61 ? 8.656 42.312 -4.645 1 98.25 61 THR B N 1
ATOM 4921 C CA . THR B 1 61 ? 9.469 43.156 -3.75 1 98.25 61 THR B CA 1
ATOM 4922 C C . THR B 1 61 ? 8.594 43.812 -2.697 1 98.25 61 THR B C 1
ATOM 4924 O O . THR B 1 61 ? 7.375 43.875 -2.842 1 98.25 61 THR B O 1
ATOM 4927 N N . GLU B 1 62 ? 9.281 44.25 -1.664 1 98.5 62 GLU B N 1
ATOM 4928 C CA . GLU B 1 62 ? 8.547 45 -0.644 1 98.5 62 GLU B CA 1
ATOM 4929 C C . GLU B 1 62 ? 7.898 46.25 -1.23 1 98.5 62 GLU B C 1
ATOM 4931 O O . GLU B 1 62 ? 6.793 46.625 -0.833 1 98.5 62 GLU B O 1
ATOM 4936 N N . ALA B 1 63 ? 8.578 46.938 -2.188 1 98.38 63 ALA B N 1
ATOM 4937 C CA . ALA B 1 63 ? 8.039 48.125 -2.836 1 98.38 63 ALA B CA 1
ATOM 4938 C C . ALA B 1 63 ? 6.742 47.781 -3.58 1 98.38 63 ALA B C 1
ATOM 4940 O O . ALA B 1 63 ? 5.777 48.562 -3.52 1 98.38 63 ALA B O 1
ATOM 4941 N N . GLU B 1 64 ? 6.801 46.688 -4.273 1 98.62 64 GLU B N 1
ATOM 4942 C CA . GLU B 1 64 ? 5.598 46.281 -4.98 1 98.62 64 GLU B CA 1
ATOM 4943 C C . GLU B 1 64 ? 4.48 45.938 -4.004 1 98.62 64 GLU B C 1
ATOM 4945 O O . GLU B 1 64 ? 3.301 46.156 -4.293 1 98.62 64 GLU B O 1
ATOM 4950 N N . LEU B 1 65 ? 4.867 45.375 -2.904 1 98.88 65 LEU B N 1
ATOM 4951 C CA . LEU B 1 65 ? 3.885 45.062 -1.871 1 98.88 65 LEU B CA 1
ATOM 4952 C C . LEU B 1 65 ? 3.244 46.312 -1.327 1 98.88 65 LEU B C 1
ATOM 4954 O O . LEU B 1 65 ? 2.027 46.375 -1.136 1 98.88 65 LEU B O 1
ATOM 4958 N N . VAL B 1 66 ? 4.051 47.312 -1.078 1 98.75 66 VAL B N 1
ATOM 4959 C CA . VAL B 1 66 ? 3.553 48.594 -0.601 1 98.75 66 VAL B CA 1
ATOM 4960 C C . VAL B 1 66 ? 2.562 49.156 -1.61 1 98.75 66 VAL B C 1
ATOM 4962 O O . VAL B 1 66 ? 1.505 49.688 -1.231 1 98.75 66 VAL B O 1
ATOM 4965 N N . ALA B 1 67 ? 2.904 49.094 -2.832 1 98.62 67 ALA B N 1
ATOM 4966 C CA . ALA B 1 67 ? 2.033 49.594 -3.885 1 98.62 67 ALA B CA 1
ATOM 4967 C C . ALA B 1 67 ? 0.694 48.875 -3.898 1 98.62 67 ALA B C 1
ATOM 4969 O O . ALA B 1 67 ? -0.355 49.5 -4.098 1 98.62 67 ALA B O 1
ATOM 4970 N N . ALA B 1 68 ? 0.753 47.594 -3.748 1 98.5 68 ALA B N 1
ATOM 4971 C CA . ALA B 1 68 ? -0.465 46.781 -3.754 1 98.5 68 ALA B CA 1
ATOM 4972 C C . ALA B 1 68 ? -1.371 47.156 -2.582 1 98.5 68 ALA B C 1
ATOM 4974 O O . ALA B 1 68 ? -2.584 47.281 -2.75 1 98.5 68 ALA B O 1
ATOM 4975 N N . VAL B 1 69 ? -0.801 47.25 -1.395 1 98.75 69 VAL B N 1
ATOM 4976 C CA . VAL B 1 69 ? -1.57 47.625 -0.208 1 98.75 69 VAL B CA 1
ATOM 4977 C C . VAL B 1 69 ? -2.117 49.031 -0.359 1 98.75 69 VAL B C 1
ATOM 4979 O O . VAL B 1 69 ? -3.27 49.312 -0.007 1 98.75 69 VAL B O 1
ATOM 4982 N N . ALA B 1 70 ? -1.337 49.906 -0.9 1 98.62 70 ALA B N 1
ATOM 4983 C CA . ALA B 1 70 ? -1.759 51.281 -1.109 1 98.62 70 ALA B CA 1
ATOM 4984 C C . ALA B 1 70 ? -2.953 51.375 -2.057 1 98.62 70 ALA B C 1
ATOM 4986 O O . ALA B 1 70 ? -3.877 52.156 -1.841 1 98.62 70 ALA B O 1
ATOM 4987 N N . ALA B 1 71 ? -2.859 50.625 -3.049 1 97.94 71 ALA B N 1
ATOM 4988 C CA . ALA B 1 71 ? -3.947 50.625 -4.023 1 97.94 71 ALA B CA 1
ATOM 4989 C C . ALA B 1 71 ? -5.258 50.188 -3.383 1 97.94 71 ALA B C 1
ATOM 4991 O O . ALA B 1 71 ? -6.312 50.75 -3.637 1 97.94 71 ALA B O 1
ATOM 4992 N N . ALA B 1 72 ? -5.176 49.156 -2.605 1 97.56 72 ALA B N 1
ATOM 4993 C CA . ALA B 1 72 ? -6.371 48.656 -1.914 1 97.56 72 ALA B CA 1
ATOM 4994 C C . ALA B 1 72 ? -6.906 49.719 -0.946 1 97.56 72 ALA B C 1
ATOM 4996 O O . ALA B 1 72 ? -8.109 49.969 -0.905 1 97.56 72 ALA B O 1
ATOM 4997 N N . ALA B 1 73 ? -6.023 50.312 -0.178 1 97.75 73 ALA B N 1
ATOM 4998 C CA . ALA B 1 73 ? -6.406 51.312 0.809 1 97.75 73 ALA B CA 1
ATOM 4999 C C . ALA B 1 73 ? -7.023 52.531 0.134 1 97.75 73 ALA B C 1
ATOM 5001 O O . ALA B 1 73 ? -8.039 53.062 0.597 1 97.75 73 ALA B O 1
ATOM 5002 N N . ALA B 1 74 ? -6.434 52.969 -0.925 1 97.75 74 ALA B N 1
ATOM 5003 C CA . ALA B 1 74 ? -6.922 54.125 -1.647 1 97.75 74 ALA B CA 1
ATOM 5004 C C . ALA B 1 74 ? -8.32 53.875 -2.199 1 97.75 74 ALA B C 1
ATOM 5006 O O . ALA B 1 74 ? -9.141 54.812 -2.25 1 97.75 74 ALA B O 1
ATOM 5007 N N . ALA B 1 75 ? -8.539 52.719 -2.605 1 95.75 75 ALA B N 1
ATOM 5008 C CA . ALA B 1 75 ? -9.828 52.375 -3.215 1 95.75 75 ALA B CA 1
ATOM 5009 C C . ALA B 1 75 ? -10.844 51.969 -2.156 1 95.75 75 ALA B C 1
ATOM 5011 O O . ALA B 1 75 ? -12.023 51.781 -2.461 1 95.75 75 ALA B O 1
ATOM 5012 N N . GLY B 1 76 ? -10.391 51.812 -0.957 1 94.88 76 GLY B N 1
ATOM 5013 C CA . GLY B 1 76 ? -11.281 51.312 0.084 1 94.88 76 GLY B CA 1
ATOM 5014 C C . GLY B 1 76 ? -11.727 49.875 -0.157 1 94.88 76 GLY B C 1
ATOM 5015 O O . GLY B 1 76 ? -12.859 49.5 0.173 1 94.88 76 GLY B O 1
ATOM 5016 N N . ARG B 1 77 ? -10.875 49.125 -0.79 1 95.12 77 ARG B N 1
ATOM 5017 C CA . ARG B 1 77 ? -11.195 47.75 -1.146 1 95.12 77 ARG B CA 1
ATOM 5018 C C . ARG B 1 77 ? -10.656 46.781 -0.106 1 95.12 77 ARG B C 1
ATOM 5020 O O . ARG B 1 77 ? -9.531 46.938 0.378 1 95.12 77 ARG B O 1
ATOM 5027 N N . LYS B 1 78 ? -11.5 45.75 0.183 1 96.62 78 LYS B N 1
ATOM 5028 C CA . LYS B 1 78 ? -11.039 44.719 1.079 1 96.62 78 LYS B CA 1
ATOM 5029 C C . LYS B 1 78 ? -9.891 43.906 0.451 1 96.62 78 LYS B C 1
ATOM 5031 O O . LYS B 1 78 ? -9.906 43.656 -0.752 1 96.62 78 LYS B O 1
ATOM 5036 N N . ALA B 1 79 ? -8.922 43.562 1.274 1 97.69 79 ALA B N 1
ATOM 5037 C CA . ALA B 1 79 ? -7.754 42.812 0.796 1 97.69 79 ALA B CA 1
ATOM 5038 C C . ALA B 1 79 ? -7.383 41.688 1.757 1 97.69 79 ALA B C 1
ATOM 5040 O O . ALA B 1 79 ? -7.598 41.812 2.967 1 97.69 79 ALA B O 1
ATOM 5041 N N . LYS B 1 80 ? -6.895 40.625 1.208 1 97.88 80 LYS B N 1
ATOM 5042 C CA . LYS B 1 80 ? -6.336 39.531 2 1 97.88 80 LYS B CA 1
ATOM 5043 C C . LYS B 1 80 ? -5.062 39 1.361 1 97.88 80 LYS B C 1
ATOM 5045 O O . LYS B 1 80 ? -4.938 38.969 0.135 1 97.88 80 LYS B O 1
ATOM 5050 N N . ALA B 1 81 ? -4.207 38.562 2.209 1 97.5 81 ALA B N 1
ATOM 5051 C CA . ALA B 1 81 ? -2.998 37.906 1.738 1 97.5 81 ALA B CA 1
ATOM 5052 C C . ALA B 1 81 ? -3.264 36.406 1.461 1 97.5 81 ALA B C 1
ATOM 5054 O O . ALA B 1 81 ? -4.012 35.75 2.191 1 97.5 81 ALA B O 1
ATOM 5055 N N . ALA B 1 82 ? -2.701 35.906 0.382 1 97 82 ALA B N 1
ATOM 5056 C CA . ALA B 1 82 ? -2.695 34.469 0.07 1 97 82 ALA B CA 1
ATOM 5057 C C . ALA B 1 82 ? -1.268 33.938 -0.047 1 97 82 ALA B C 1
ATOM 5059 O O . ALA B 1 82 ? -0.364 34.656 -0.474 1 97 82 ALA B O 1
ATOM 5060 N N . THR B 1 83 ? -1.104 32.719 0.384 1 96.62 83 THR B N 1
ATOM 5061 C CA . THR B 1 83 ? 0.218 32.094 0.35 1 96.62 83 THR B CA 1
ATOM 5062 C C . THR B 1 83 ? 0.341 31.156 -0.833 1 96.62 83 THR B C 1
ATOM 5064 O O . THR B 1 83 ? -0.62 30.953 -1.58 1 96.62 83 THR B O 1
ATOM 5067 N N . ARG B 1 84 ? 1.52 30.562 -0.954 1 94 84 ARG B N 1
ATOM 5068 C CA . ARG B 1 84 ? 1.841 29.672 -2.062 1 94 84 ARG B CA 1
ATOM 5069 C C . ARG B 1 84 ? 0.951 28.438 -2.043 1 94 84 ARG B C 1
ATOM 5071 O O . ARG B 1 84 ? 0.523 27.953 -3.096 1 94 84 ARG B O 1
ATOM 5078 N N . HIS B 1 85 ? 0.692 27.859 -0.908 1 92.25 85 HIS B N 1
ATOM 5079 C CA . HIS B 1 85 ? -0.018 26.578 -0.86 1 92.25 85 HIS B CA 1
ATOM 5080 C C . HIS B 1 85 ? -1.33 26.719 -0.093 1 92.25 85 HIS B C 1
ATOM 5082 O O . HIS B 1 85 ? -2.232 25.891 -0.254 1 92.25 85 HIS B O 1
ATOM 5088 N N . SER B 1 86 ? -1.512 27.719 0.707 1 93.81 86 SER B N 1
ATOM 5089 C CA . SER B 1 86 ? -2.76 28 1.407 1 93.81 86 SER B CA 1
ATOM 5090 C C . SER B 1 86 ? -3.293 26.75 2.111 1 93.81 86 SER B C 1
ATOM 5092 O O . SER B 1 86 ? -4.293 26.172 1.686 1 93.81 86 SER B O 1
ATOM 5094 N N . HIS B 1 87 ? -2.881 26.406 3.287 1 94.88 87 HIS B N 1
ATOM 5095 C CA . HIS B 1 87 ? -3.232 25.172 3.969 1 94.88 87 HIS B CA 1
ATOM 5096 C C . HIS B 1 87 ? -4.324 25.391 5.008 1 94.88 87 HIS B C 1
ATOM 5098 O O . HIS B 1 87 ? -4.82 24.453 5.617 1 94.88 87 HIS B O 1
ATOM 5104 N N . SER B 1 88 ? -4.73 26.703 5.234 1 96.62 88 SER B N 1
ATOM 5105 C CA . SER B 1 88 ? -5.77 26.953 6.23 1 96.62 88 SER B CA 1
ATOM 5106 C C . SER B 1 88 ? -7.109 26.359 5.793 1 96.62 88 SER B C 1
ATOM 5108 O O . SER B 1 88 ? -7.578 26.641 4.688 1 96.62 88 SER B O 1
ATOM 5110 N N . PHE B 1 89 ? -7.703 25.641 6.68 1 96.56 89 PHE B N 1
ATOM 5111 C CA . PHE B 1 89 ? -9.031 25.094 6.41 1 96.56 89 PHE B CA 1
ATOM 5112 C C . PHE B 1 89 ? -10.07 26.203 6.371 1 96.56 89 PHE B C 1
ATOM 5114 O O . PHE B 1 89 ? -10.906 26.25 5.461 1 96.56 89 PHE B O 1
ATOM 5121 N N . PRO B 1 90 ? -10.094 27.125 7.332 1 95.5 90 PRO B N 1
ATOM 5122 C CA . PRO B 1 90 ? -11.07 28.219 7.297 1 95.5 90 PRO B CA 1
ATOM 5123 C C . PRO B 1 90 ? -10.719 29.297 6.27 1 95.5 90 PRO B C 1
ATOM 5125 O O . PRO B 1 90 ? -9.648 29.234 5.66 1 95.5 90 PRO B O 1
ATOM 5128 N N . LYS B 1 91 ? -11.539 30.25 6.102 1 93.69 91 LYS B N 1
ATOM 5129 C CA . LYS B 1 91 ? -11.477 31.25 5.039 1 93.69 91 LYS B CA 1
ATOM 5130 C C . LYS B 1 91 ? -10.633 32.438 5.461 1 93.69 91 LYS B C 1
ATOM 5132 O O . LYS B 1 91 ? -11.039 33.594 5.266 1 93.69 91 LYS B O 1
ATOM 5137 N N . LEU B 1 92 ? -9.5 32.219 5.922 1 93.56 92 LEU B N 1
ATOM 5138 C CA . LEU B 1 92 ? -8.633 33.312 6.379 1 93.56 92 LEU B CA 1
ATOM 5139 C C . LEU B 1 92 ? -8.164 34.156 5.203 1 93.56 92 LEU B C 1
ATOM 5141 O O . LEU B 1 92 ? -7.977 35.375 5.344 1 93.56 92 LEU B O 1
ATOM 5145 N N . ALA B 1 93 ? -8.047 33.594 4.02 1 94.19 93 ALA B N 1
ATOM 5146 C CA . ALA B 1 93 ? -7.48 34.281 2.873 1 94.19 93 ALA B CA 1
ATOM 5147 C C . ALA B 1 93 ? -8.578 34.875 1.986 1 94.19 93 ALA B C 1
ATOM 5149 O O . ALA B 1 93 ? -8.289 35.469 0.942 1 94.19 93 ALA B O 1
ATOM 5150 N N . CYS B 1 94 ? -9.797 34.75 2.414 1 94.38 94 CYS B N 1
ATOM 5151 C CA . CYS B 1 94 ? -10.914 35.219 1.598 1 94.38 94 CYS B CA 1
ATOM 5152 C C . CYS B 1 94 ? -11.242 36.656 1.911 1 94.38 94 CYS B C 1
ATOM 5154 O O . CYS B 1 94 ? -11.57 37 3.049 1 94.38 94 CYS B O 1
ATOM 5156 N N . PRO B 1 95 ? -11.25 37.594 0.984 1 92.5 95 PRO B N 1
ATOM 5157 C CA . PRO B 1 95 ? -11.523 39 1.259 1 92.5 95 PRO B CA 1
ATOM 5158 C C . PRO B 1 95 ? -13.008 39.281 1.439 1 92.5 95 PRO B C 1
ATOM 5160 O O . PRO B 1 95 ? -13.375 40.344 1.98 1 92.5 95 PRO B O 1
ATOM 5163 N N . GLY B 1 96 ? -13.875 38.469 1.244 1 77.81 96 GLY B N 1
ATOM 5164 C CA . GLY B 1 96 ? -15.281 38.625 1.575 1 77.81 96 GLY B CA 1
ATOM 5165 C C . GLY B 1 96 ? -16.109 39.188 0.428 1 77.81 96 GLY B C 1
ATOM 5166 O O . GLY B 1 96 ? -17.047 39.938 0.647 1 77.81 96 GLY B O 1
ATOM 5167 N N . GLY B 1 97 ? -15.812 38.875 -0.751 1 76.69 97 GLY B N 1
ATOM 5168 C CA . GLY B 1 97 ? -16.703 39.312 -1.819 1 76.69 97 GLY B CA 1
ATOM 5169 C C . GLY B 1 97 ? -15.984 39.5 -3.145 1 76.69 97 GLY B C 1
ATOM 5170 O O . GLY B 1 97 ? -14.758 39.469 -3.205 1 76.69 97 GLY B O 1
ATOM 5171 N N . ARG B 1 98 ? -16.797 39.812 -4.133 1 85.38 98 ARG B N 1
ATOM 5172 C CA . ARG B 1 98 ? -16.328 39.875 -5.512 1 85.38 98 ARG B CA 1
ATOM 5173 C C . ARG B 1 98 ? -15.547 41.156 -5.766 1 85.38 98 ARG B C 1
ATOM 5175 O O . ARG B 1 98 ? -14.828 41.281 -6.758 1 85.38 98 ARG B O 1
ATOM 5182 N N . ASP B 1 99 ? -15.609 42.031 -4.773 1 91.94 99 ASP B N 1
ATOM 5183 C CA . ASP B 1 99 ? -14.969 43.344 -5.012 1 91.94 99 ASP B CA 1
ATOM 5184 C C . ASP B 1 99 ? -13.609 43.406 -4.324 1 91.94 99 ASP B C 1
ATOM 5186 O O . ASP B 1 99 ? -12.852 44.375 -4.527 1 91.94 99 ASP B O 1
ATOM 5190 N N . GLY B 1 100 ? -13.312 42.469 -3.566 1 95.81 100 GLY B N 1
ATOM 5191 C CA . GLY B 1 100 ? -12.055 42.469 -2.842 1 95.81 100 GLY B CA 1
ATOM 5192 C C . GLY B 1 100 ? -10.867 42.094 -3.705 1 95.81 100 GLY B C 1
ATOM 5193 O O . GLY B 1 100 ? -11.023 41.781 -4.891 1 95.81 100 GLY B O 1
ATOM 5194 N N . THR B 1 101 ? -9.68 42.219 -3.16 1 97 101 THR B N 1
ATOM 5195 C CA . THR B 1 101 ? -8.461 41.875 -3.879 1 97 101 THR B CA 1
ATOM 5196 C C . THR B 1 101 ? -7.613 40.906 -3.064 1 97 101 THR B C 1
ATOM 5198 O O . THR B 1 101 ? -7.688 40.875 -1.834 1 97 101 THR B O 1
ATOM 5201 N N . ILE B 1 102 ? -6.875 40.031 -3.801 1 97.69 102 ILE B N 1
ATOM 5202 C CA . ILE B 1 102 ? -5.941 39.094 -3.189 1 97.69 102 ILE B CA 1
ATOM 5203 C C . ILE B 1 102 ? -4.508 39.562 -3.428 1 97.69 102 ILE B C 1
ATOM 5205 O O . ILE B 1 102 ? -4.164 40 -4.531 1 97.69 102 ILE B O 1
ATOM 5209 N N . ILE B 1 103 ? -3.748 39.594 -2.367 1 98.25 103 ILE B N 1
ATOM 5210 C CA . ILE B 1 103 ? -2.316 39.875 -2.475 1 98.25 103 ILE B CA 1
ATOM 5211 C C . ILE B 1 103 ? -1.535 38.594 -2.17 1 98.25 103 ILE B C 1
ATOM 5213 O O . ILE B 1 103 ? -1.391 38.188 -1.008 1 98.25 103 ILE B O 1
ATOM 5217 N N . SER B 1 104 ? -0.999 37.969 -3.205 1 98 104 SER B N 1
ATOM 5218 C CA . SER B 1 104 ? -0.265 36.719 -3.039 1 98 104 SER B CA 1
ATOM 5219 C C . SER B 1 104 ? 1.201 36.969 -2.709 1 98 104 SER B C 1
ATOM 5221 O O . SER B 1 104 ? 1.876 37.719 -3.41 1 98 104 SER B O 1
ATOM 5223 N N . THR B 1 105 ? 1.679 36.312 -1.725 1 97.88 105 THR B N 1
ATOM 5224 C CA . THR B 1 105 ? 3.064 36.5 -1.312 1 97.88 105 THR B CA 1
ATOM 5225 C C . THR B 1 105 ? 3.971 35.438 -1.966 1 97.88 105 THR B C 1
ATOM 5227 O O . THR B 1 105 ? 5.137 35.312 -1.592 1 97.88 105 THR B O 1
ATOM 5230 N N . ARG B 1 106 ? 3.535 34.719 -2.928 1 96 106 ARG B N 1
ATOM 5231 C CA . ARG B 1 106 ? 4.207 33.531 -3.5 1 96 106 ARG B CA 1
ATOM 5232 C C . ARG B 1 106 ? 5.59 33.906 -4.023 1 96 106 ARG B C 1
ATOM 5234 O O . ARG B 1 106 ? 6.516 33.094 -3.979 1 96 106 ARG B O 1
ATOM 5241 N N . PHE B 1 107 ? 5.777 35.188 -4.465 1 97.5 107 PHE B N 1
ATOM 5242 C CA . PHE B 1 107 ? 7.043 35.562 -5.098 1 97.5 107 PHE B CA 1
ATOM 5243 C C . PHE B 1 107 ? 7.91 36.375 -4.152 1 97.5 107 PHE B C 1
ATOM 5245 O O . PHE B 1 107 ? 9.023 36.75 -4.504 1 97.5 107 PHE B O 1
ATOM 5252 N N . LEU B 1 108 ? 7.383 36.656 -2.963 1 98.38 108 LEU B N 1
ATOM 5253 C CA . LEU B 1 108 ? 8.211 37.219 -1.896 1 98.38 108 LEU B CA 1
ATOM 5254 C C . LEU B 1 108 ? 8.93 36.094 -1.14 1 98.38 108 LEU B C 1
ATOM 5256 O O . LEU B 1 108 ? 8.688 35.875 0.051 1 98.38 108 LEU B O 1
ATOM 5260 N N . ASN B 1 109 ? 9.844 35.438 -1.806 1 98.06 109 ASN B N 1
ATOM 5261 C CA . ASN B 1 109 ? 10.352 34.156 -1.296 1 98.06 109 ASN B CA 1
ATOM 5262 C C . ASN B 1 109 ? 11.875 34.156 -1.239 1 98.06 109 ASN B C 1
ATOM 5264 O O . ASN B 1 109 ? 12.508 33.125 -1.485 1 98.06 109 ASN B O 1
ATOM 5268 N N . ARG B 1 110 ? 12.5 35.25 -0.955 1 98.06 110 ARG B N 1
ATOM 5269 C CA . ARG B 1 110 ? 13.961 35.344 -0.9 1 98.06 110 ARG B CA 1
ATOM 5270 C C . ARG B 1 110 ? 14.453 35.281 0.54 1 98.06 110 ARG B C 1
ATOM 5272 O O . ARG B 1 110 ? 13.781 35.75 1.455 1 98.06 110 ARG B O 1
ATOM 5279 N N . THR B 1 111 ? 15.609 34.688 0.727 1 98.5 111 THR B N 1
ATOM 5280 C CA . THR B 1 111 ? 16.391 34.906 1.932 1 98.5 111 THR B CA 1
ATOM 5281 C C . THR B 1 111 ? 17.109 36.281 1.865 1 98.5 111 THR B C 1
ATOM 5283 O O . THR B 1 111 ? 17.969 36.5 1.005 1 98.5 111 THR B O 1
ATOM 5286 N N . VAL B 1 112 ? 16.875 37.156 2.744 1 98.5 112 VAL B N 1
ATOM 5287 C CA . VAL B 1 112 ? 17.312 38.531 2.676 1 98.5 112 VAL B CA 1
ATOM 5288 C C . VAL B 1 112 ? 18.688 38.656 3.322 1 98.5 112 VAL B C 1
ATOM 5290 O O . VAL B 1 112 ? 19.547 39.406 2.82 1 98.5 112 VAL B O 1
ATOM 5293 N N . ALA B 1 113 ? 18.828 38.062 4.449 1 98.25 113 ALA B N 1
ATOM 5294 C CA . ALA B 1 113 ? 20.094 38.156 5.16 1 98.25 113 ALA B CA 1
ATOM 5295 C C . ALA B 1 113 ? 20.297 36.969 6.105 1 98.25 113 ALA B C 1
ATOM 5297 O O . ALA B 1 113 ? 19.328 36.438 6.656 1 98.25 113 ALA B O 1
ATOM 5298 N N . VAL B 1 114 ? 21.547 36.562 6.242 1 98.25 114 VAL B N 1
ATOM 5299 C CA . VAL B 1 114 ? 21.953 35.562 7.219 1 98.25 114 VAL B CA 1
ATOM 5300 C C . VAL B 1 114 ? 23.125 36.094 8.047 1 98.25 114 VAL B C 1
ATOM 5302 O O . VAL B 1 114 ? 24.156 36.469 7.492 1 98.25 114 VAL B O 1
ATOM 5305 N N . ASP B 1 115 ? 22.922 36.219 9.32 1 98 115 ASP B N 1
ATOM 5306 C CA . ASP B 1 115 ? 23.969 36.562 10.281 1 98 115 ASP B CA 1
ATOM 5307 C C . ASP B 1 115 ? 24.25 35.375 11.203 1 98 115 ASP B C 1
ATOM 5309 O O . ASP B 1 115 ? 23.719 35.312 12.312 1 98 115 ASP B O 1
ATOM 5313 N N . ALA B 1 116 ? 25.141 34.562 10.805 1 97.38 116 ALA B N 1
ATOM 5314 C CA . ALA B 1 116 ? 25.422 33.312 11.531 1 97.38 116 ALA B CA 1
ATOM 5315 C C . ALA B 1 116 ? 25.969 33.594 12.922 1 97.38 116 ALA B C 1
ATOM 5317 O O . ALA B 1 116 ? 25.688 32.875 13.875 1 97.38 116 ALA B O 1
ATOM 5318 N N . ALA B 1 117 ? 26.781 34.625 13.047 1 97.31 117 ALA B N 1
ATOM 5319 C CA . ALA B 1 117 ? 27.375 34.969 14.336 1 97.31 117 ALA B CA 1
ATOM 5320 C C . ALA B 1 117 ? 26.297 35.344 15.344 1 97.31 117 ALA B C 1
ATOM 5322 O O . ALA B 1 117 ? 26.375 34.969 16.516 1 97.31 117 ALA B O 1
ATOM 5323 N N . ALA B 1 118 ? 25.312 36.125 14.883 1 97.75 118 ALA B N 1
ATOM 5324 C CA . ALA B 1 118 ? 24.219 36.5 15.758 1 97.75 118 ALA B CA 1
ATOM 5325 C C . ALA B 1 118 ? 23.109 35.438 15.766 1 97.75 118 ALA B C 1
ATOM 5327 O O . ALA B 1 118 ? 22.109 35.594 16.469 1 97.75 118 ALA B O 1
ATOM 5328 N N . ARG B 1 119 ? 23.281 34.406 14.953 1 98.5 119 ARG B N 1
ATOM 5329 C CA . ARG B 1 119 ? 22.312 33.312 14.797 1 98.5 119 ARG B CA 1
ATOM 5330 C C . ARG B 1 119 ? 20.969 33.844 14.32 1 98.5 119 ARG B C 1
ATOM 5332 O O . ARG B 1 119 ? 19.922 33.469 14.844 1 98.5 119 ARG B O 1
ATOM 5339 N N . ARG B 1 120 ? 21.016 34.719 13.367 1 98.62 120 ARG B N 1
ATOM 5340 C CA . ARG B 1 120 ? 19.781 35.344 12.859 1 98.62 120 ARG B CA 1
ATOM 5341 C C . ARG B 1 120 ? 19.672 35.156 11.352 1 98.62 120 ARG B C 1
ATOM 5343 O O . ARG B 1 120 ? 20.672 35.156 10.641 1 98.62 120 ARG B O 1
ATOM 5350 N N . ILE B 1 121 ? 18.531 34.906 10.891 1 98.75 121 ILE B N 1
ATOM 5351 C CA . ILE B 1 121 ? 18.203 34.844 9.469 1 98.75 121 ILE B CA 1
ATOM 5352 C C . ILE B 1 121 ? 16.969 35.688 9.18 1 98.75 121 ILE B C 1
ATOM 5354 O O . ILE B 1 121 ? 16.016 35.688 9.961 1 98.75 121 ILE B O 1
ATOM 5358 N N . THR B 1 122 ? 16.984 36.5 8.148 1 98.88 122 THR B N 1
ATOM 5359 C CA . THR B 1 122 ? 15.844 37.281 7.676 1 98.88 122 THR B CA 1
ATOM 5360 C C . THR B 1 122 ? 15.359 36.75 6.328 1 98.88 122 THR B C 1
ATOM 5362 O O . THR B 1 122 ? 16.141 36.625 5.383 1 98.88 122 THR B O 1
ATOM 5365 N N . VAL B 1 123 ? 14.109 36.438 6.277 1 98.88 123 VAL B N 1
ATOM 5366 C CA . VAL B 1 123 ? 13.523 35.938 5.047 1 98.88 123 VAL B CA 1
ATOM 5367 C C . VAL B 1 123 ? 12.234 36.688 4.734 1 98.88 123 VAL B C 1
ATOM 5369 O O . VAL B 1 123 ? 11.648 37.312 5.617 1 98.88 123 VAL B O 1
ATOM 5372 N N . GLU B 1 124 ? 11.883 36.688 3.457 1 98.88 124 GLU B N 1
ATOM 5373 C CA . GLU B 1 124 ? 10.578 37.219 3.057 1 98.88 124 GLU B CA 1
ATOM 5374 C C . GLU B 1 124 ? 9.453 36.281 3.457 1 98.88 124 GLU B C 1
ATOM 5376 O O . GLU B 1 124 ? 9.688 35.094 3.68 1 98.88 124 GLU B O 1
ATOM 5381 N N . SER B 1 125 ? 8.266 36.812 3.584 1 98.25 125 SER B N 1
ATOM 5382 C CA . SER B 1 125 ? 7.16 36.062 4.199 1 98.25 125 SER B CA 1
ATOM 5383 C C . SER B 1 125 ? 6.691 34.938 3.318 1 98.25 125 SER B C 1
ATOM 5385 O O . SER B 1 125 ? 6.059 33.969 3.803 1 98.25 125 SER B O 1
ATOM 5387 N N . GLY B 1 126 ? 6.938 34.906 2.016 1 98.5 126 GLY B N 1
ATOM 5388 C CA . GLY B 1 126 ? 6.504 33.844 1.114 1 98.5 126 GLY B CA 1
ATOM 5389 C C . GLY B 1 126 ? 7.461 32.656 1.065 1 98.5 126 GLY B C 1
ATOM 5390 O O . GLY B 1 126 ? 7.199 31.672 0.381 1 98.5 126 GLY B O 1
ATOM 5391 N N . VAL B 1 127 ? 8.531 32.719 1.818 1 98.62 127 VAL B N 1
ATOM 5392 C CA . VAL B 1 127 ? 9.492 31.625 1.875 1 98.62 127 VAL B CA 1
ATOM 5393 C C . VAL B 1 127 ? 8.812 30.391 2.459 1 98.62 127 VAL B C 1
ATOM 5395 O O . VAL B 1 127 ? 8.125 30.469 3.477 1 98.62 127 VAL B O 1
ATOM 5398 N N . VAL B 1 128 ? 9.016 29.281 1.725 1 97.88 128 VAL B N 1
ATOM 5399 C CA . VAL B 1 128 ? 8.492 28 2.186 1 97.88 128 VAL B CA 1
ATOM 5400 C C . VAL B 1 128 ? 9.383 27.453 3.305 1 97.88 128 VAL B C 1
ATOM 5402 O O . VAL B 1 128 ? 10.602 27.641 3.285 1 97.88 128 VAL B O 1
ATOM 5405 N N . LEU B 1 129 ? 8.75 26.859 4.266 1 98.62 129 LEU B N 1
ATOM 5406 C CA . LEU B 1 129 ? 9.461 26.344 5.43 1 98.62 129 LEU B CA 1
ATOM 5407 C C . LEU B 1 129 ? 10.633 25.469 5.004 1 98.62 129 LEU B C 1
ATOM 5409 O O . LEU B 1 129 ? 11.711 25.516 5.613 1 98.62 129 LEU B O 1
ATOM 5413 N N . ARG B 1 130 ? 10.477 24.594 3.992 1 97.88 130 ARG B N 1
ATOM 5414 C CA . ARG B 1 130 ? 11.555 23.781 3.453 1 97.88 130 ARG B CA 1
ATOM 5415 C C . ARG B 1 130 ? 12.797 24.625 3.174 1 97.88 130 ARG B C 1
ATOM 5417 O O . ARG B 1 130 ? 13.906 24.25 3.553 1 97.88 130 ARG B O 1
ATOM 5424 N N . ASP B 1 131 ? 12.602 25.734 2.539 1 98.25 131 ASP B N 1
ATOM 5425 C CA . ASP B 1 131 ? 13.695 26.578 2.104 1 98.25 131 ASP B CA 1
ATOM 5426 C C . ASP B 1 131 ? 14.328 27.312 3.289 1 98.25 131 ASP B C 1
ATOM 5428 O O . ASP B 1 131 ? 15.539 27.547 3.307 1 98.25 131 ASP B O 1
ATOM 5432 N N . LEU B 1 132 ? 13.484 27.703 4.238 1 98.81 132 LEU B N 1
ATOM 5433 C CA . LEU B 1 132 ? 14.016 28.281 5.465 1 98.81 132 LEU B CA 1
ATOM 5434 C C . LEU B 1 132 ? 14.938 27.312 6.176 1 98.81 132 LEU B C 1
ATOM 5436 O O . LEU B 1 132 ? 16.047 27.688 6.586 1 98.81 132 LEU B O 1
ATOM 5440 N N . ILE B 1 133 ? 14.492 26.078 6.309 1 98.62 133 ILE B N 1
ATOM 5441 C CA . ILE B 1 133 ? 15.266 25.031 6.973 1 98.62 133 ILE B CA 1
ATOM 5442 C C . ILE B 1 133 ? 16.578 24.812 6.23 1 98.62 133 ILE B C 1
ATOM 5444 O O . ILE B 1 133 ? 17.641 24.734 6.848 1 98.62 133 ILE B O 1
ATOM 5448 N N . ARG B 1 134 ? 16.531 24.766 4.934 1 98.12 134 ARG B N 1
ATOM 5449 C CA . ARG B 1 134 ? 17.719 24.531 4.117 1 98.12 134 ARG B CA 1
ATOM 5450 C C . ARG B 1 134 ? 18.703 25.688 4.238 1 98.12 134 ARG B C 1
ATOM 5452 O O . ARG B 1 134 ? 19.906 25.484 4.37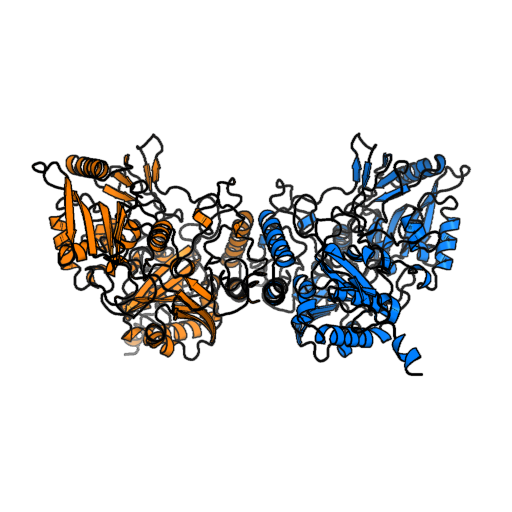5 1 98.12 134 ARG B O 1
ATOM 5459 N N . ALA B 1 135 ? 18.156 26.891 4.156 1 98.56 135 ALA B N 1
ATOM 5460 C CA . ALA B 1 135 ? 19 28.078 4.258 1 98.56 135 ALA B CA 1
ATOM 5461 C C . ALA B 1 135 ? 19.688 28.156 5.621 1 98.56 135 ALA B C 1
ATOM 5463 O O . ALA B 1 135 ? 20.859 28.5 5.715 1 98.56 135 ALA B O 1
ATOM 5464 N N . ALA B 1 136 ? 18.938 27.891 6.637 1 98.62 136 ALA B N 1
ATOM 5465 C CA . ALA B 1 136 ? 19.516 27.875 7.98 1 98.62 136 ALA B CA 1
ATOM 5466 C C . ALA B 1 136 ? 20.625 26.844 8.102 1 98.62 136 ALA B C 1
ATOM 5468 O O . ALA B 1 136 ? 21.703 27.125 8.617 1 98.62 136 ALA B O 1
ATOM 5469 N N . ALA B 1 137 ? 20.328 25.656 7.637 1 98.25 137 ALA B N 1
ATOM 5470 C CA . ALA B 1 137 ? 21.297 24.562 7.719 1 98.25 137 ALA B CA 1
ATOM 5471 C C . ALA B 1 137 ? 22.594 24.922 6.977 1 98.25 137 ALA B C 1
ATOM 5473 O O . ALA B 1 137 ? 23.688 24.594 7.438 1 98.25 137 ALA B O 1
ATOM 5474 N N . ALA B 1 138 ? 22.453 25.516 5.812 1 98.06 138 ALA B N 1
ATOM 5475 C CA . ALA B 1 138 ? 23.609 25.906 5.008 1 98.06 138 ALA B CA 1
ATOM 5476 C C . ALA B 1 138 ? 24.516 26.875 5.773 1 98.06 138 ALA B C 1
ATOM 5478 O O . ALA B 1 138 ? 25.719 26.938 5.523 1 98.06 138 ALA B O 1
ATOM 5479 N N . ALA B 1 139 ? 23.938 27.594 6.75 1 97.94 139 ALA B N 1
ATOM 5480 C CA . ALA B 1 139 ? 24.672 28.578 7.543 1 97.94 139 ALA B CA 1
ATOM 5481 C C . ALA B 1 139 ? 25.109 27.984 8.883 1 97.94 139 ALA B C 1
ATOM 5483 O O . ALA B 1 139 ? 25.594 28.703 9.758 1 97.94 139 ALA B O 1
ATOM 5484 N N . GLY B 1 140 ? 24.844 26.703 9.047 1 97.56 140 GLY B N 1
ATOM 5485 C CA . GLY B 1 140 ? 25.203 26.047 10.289 1 97.56 140 GLY B CA 1
ATOM 5486 C C . GLY B 1 140 ? 24.234 26.312 11.422 1 97.56 140 GLY B C 1
ATOM 5487 O O . GLY B 1 140 ? 24.594 26.172 12.594 1 97.56 140 GLY B O 1
ATOM 5488 N N . LEU B 1 141 ? 23.047 26.766 11.07 1 98.31 141 LEU B N 1
ATOM 5489 C CA . LEU B 1 141 ? 22.031 27.094 12.062 1 98.31 141 LEU B CA 1
ATOM 5490 C C . LEU B 1 141 ? 20.844 26.141 11.961 1 98.31 141 LEU B C 1
ATOM 5492 O O . LEU B 1 141 ? 20.719 25.406 10.977 1 98.31 141 LEU B O 1
ATOM 5496 N N . ALA B 1 142 ? 20.094 26.094 13.039 1 98 142 ALA B N 1
ATOM 5497 C CA . ALA B 1 142 ? 18.922 25.234 13.109 1 98 142 ALA B CA 1
ATOM 5498 C C . ALA B 1 142 ? 17.688 26 13.586 1 98 142 ALA B C 1
ATOM 5500 O O . ALA B 1 142 ? 17.766 26.766 14.562 1 98 142 ALA B O 1
ATOM 5501 N N . LEU B 1 143 ? 16.609 25.875 12.781 1 97.62 143 LEU B N 1
ATOM 5502 C CA . LEU B 1 143 ? 15.305 26.266 13.336 1 97.62 143 LEU B CA 1
ATOM 5503 C C . LEU B 1 143 ? 14.883 25.312 14.445 1 97.62 143 LEU B C 1
ATOM 5505 O O . LEU B 1 143 ? 14.727 24.109 14.211 1 97.62 143 LEU B O 1
ATOM 5509 N N . PRO B 1 144 ? 14.719 25.781 15.609 1 96.88 144 PRO B N 1
ATOM 5510 C CA . PRO B 1 144 ? 14.531 24.844 16.734 1 96.88 144 PRO B CA 1
ATOM 5511 C C . PRO B 1 144 ? 13.258 24.016 16.609 1 96.88 144 PRO B C 1
ATOM 5513 O O . PRO B 1 144 ? 13.25 22.844 16.984 1 96.88 144 PRO B O 1
ATOM 5516 N N . HIS B 1 145 ? 12.156 24.625 16.203 1 97.44 145 HIS B N 1
ATOM 5517 C CA . HIS B 1 145 ? 10.883 23.922 16.109 1 97.44 145 HIS B CA 1
ATOM 5518 C C . HIS B 1 145 ? 10.117 24.312 14.852 1 97.44 145 HIS B C 1
ATOM 5520 O O . HIS B 1 145 ? 10.25 25.438 14.367 1 97.44 145 HIS B O 1
ATOM 5526 N N . SER B 1 146 ? 9.445 23.422 14.336 1 97.44 146 SER B N 1
ATOM 5527 C CA . SER B 1 146 ? 8.57 23.609 13.188 1 97.44 146 SER B CA 1
ATOM 5528 C C . SER B 1 146 ? 7.414 22.625 13.188 1 97.44 146 SER B C 1
ATOM 5530 O O . SER B 1 146 ? 7.453 21.609 13.906 1 97.44 146 SER B O 1
ATOM 5532 N N . PRO B 1 147 ? 6.359 22.969 12.445 1 97.88 147 PRO B N 1
ATOM 5533 C CA . PRO B 1 147 ? 5.418 21.875 12.148 1 97.88 147 PRO B CA 1
ATOM 5534 C C . PRO B 1 147 ? 6.059 20.75 11.344 1 97.88 147 PRO B C 1
ATOM 5536 O O . PRO B 1 147 ? 7.211 20.859 10.922 1 97.88 147 PRO B O 1
ATOM 5539 N N . TYR B 1 148 ? 5.34 19.703 11.172 1 97.94 148 TYR B N 1
ATOM 5540 C CA . TYR B 1 148 ? 5.875 18.5 10.547 1 97.94 148 TYR B CA 1
ATOM 5541 C C . TYR B 1 148 ? 5.84 18.609 9.023 1 97.94 148 TYR B C 1
ATOM 5543 O O . TYR B 1 148 ? 6.594 17.922 8.328 1 97.94 148 TYR B O 1
ATOM 5551 N N . TRP B 1 149 ? 4.996 19.422 8.492 1 97.5 149 TRP B N 1
ATOM 5552 C CA . TRP B 1 149 ? 4.855 19.672 7.059 1 97.5 149 TRP B CA 1
ATOM 5553 C C . TRP B 1 149 ? 5.641 20.922 6.648 1 97.5 149 TRP B C 1
ATOM 5555 O O . TRP B 1 149 ? 5.344 22.031 7.098 1 97.5 149 TRP B O 1
ATOM 5565 N N . TYR B 1 150 ? 6.609 20.75 5.727 1 97.62 150 TYR B N 1
ATOM 5566 C CA . TYR B 1 150 ? 7.469 21.891 5.441 1 97.62 150 TYR B CA 1
ATOM 5567 C C . TYR B 1 150 ? 7 22.625 4.195 1 97.62 150 TYR B C 1
ATOM 5569 O O . TYR B 1 150 ? 7.738 23.438 3.631 1 97.62 150 TYR B O 1
ATOM 5577 N N . GLY B 1 151 ? 5.75 22.328 3.758 1 96.44 151 GLY B N 1
ATOM 5578 C CA . GLY B 1 151 ? 5.188 23.031 2.613 1 96.44 151 GLY B CA 1
ATOM 5579 C C . GLY B 1 151 ? 4.508 24.328 2.984 1 96.44 151 GLY B C 1
ATOM 5580 O O . GLY B 1 151 ? 4.031 25.062 2.111 1 96.44 151 GLY B O 1
ATOM 5581 N N . LEU B 1 152 ? 4.57 24.75 4.215 1 97.69 152 LEU B N 1
ATOM 5582 C CA . LEU B 1 152 ? 3.971 26 4.664 1 97.69 152 LEU B CA 1
ATOM 5583 C C . LEU B 1 152 ? 4.902 27.172 4.402 1 97.69 152 LEU B C 1
ATOM 5585 O O . LEU B 1 152 ? 6.109 26.984 4.219 1 97.69 152 LEU B O 1
ATOM 5589 N N . THR B 1 153 ? 4.359 28.375 4.367 1 98 153 THR B N 1
ATOM 5590 C CA . THR B 1 153 ? 5.172 29.578 4.215 1 98 153 THR B CA 1
ATOM 5591 C C . THR B 1 153 ? 5.387 30.266 5.559 1 98 153 THR B C 1
ATOM 5593 O O . THR B 1 153 ? 4.598 30.078 6.488 1 98 153 THR B O 1
ATOM 5596 N N . VAL B 1 154 ? 6.402 31.047 5.629 1 98.62 154 VAL B N 1
ATOM 5597 C CA . VAL B 1 154 ? 6.723 31.781 6.848 1 98.62 154 VAL B CA 1
ATOM 5598 C C . VAL B 1 154 ? 5.547 32.688 7.242 1 98.62 154 VAL B C 1
ATOM 5600 O O . VAL B 1 154 ? 5.145 32.688 8.406 1 98.62 154 VAL B O 1
ATOM 5603 N N . GLY B 1 155 ? 4.977 33.406 6.305 1 98.38 155 GLY B N 1
ATOM 5604 C CA . GLY B 1 155 ? 3.809 34.219 6.598 1 98.38 155 GLY B CA 1
ATOM 5605 C C . GLY B 1 155 ? 2.633 33.406 7.117 1 98.38 155 GLY B C 1
ATOM 5606 O O . GLY B 1 155 ? 1.954 33.812 8.055 1 98.38 155 GLY B O 1
ATOM 5607 N N . GLY B 1 156 ? 2.387 32.25 6.465 1 97.94 156 GLY B N 1
ATOM 5608 C CA . GLY B 1 156 ? 1.306 31.391 6.906 1 97.94 156 GLY B CA 1
ATOM 5609 C C . GLY B 1 156 ? 1.524 30.812 8.289 1 97.94 156 GLY B C 1
ATOM 5610 O O . GLY B 1 156 ? 0.584 30.719 9.086 1 97.94 156 GLY B O 1
ATOM 5611 N N . LEU B 1 157 ? 2.754 30.438 8.609 1 98.38 157 LEU B N 1
ATOM 5612 C CA . LEU B 1 157 ? 3.102 29.922 9.93 1 98.38 157 LEU B CA 1
ATOM 5613 C C . LEU B 1 157 ? 2.77 30.938 11.016 1 98.38 157 LEU B C 1
ATOM 5615 O O . LEU B 1 157 ? 2.184 30.578 12.047 1 98.38 157 LEU B O 1
ATOM 5619 N N . LEU B 1 158 ? 3.146 32.156 10.75 1 98.31 158 LEU B N 1
ATOM 5620 C CA . LEU B 1 158 ? 2.926 33.219 11.742 1 98.31 158 LEU B CA 1
ATOM 5621 C C . LEU B 1 158 ? 1.442 33.562 11.852 1 98.31 158 LEU B C 1
ATOM 5623 O O . LEU B 1 158 ? 0.902 33.625 12.961 1 98.31 158 LEU B O 1
ATOM 5627 N N . ALA B 1 159 ? 0.758 33.688 10.766 1 97.62 159 ALA B N 1
ATOM 5628 C CA . ALA B 1 159 ? -0.642 34.094 10.75 1 97.62 159 ALA B CA 1
ATOM 5629 C C . ALA B 1 159 ? -1.508 33.125 11.562 1 97.62 159 ALA B C 1
ATOM 5631 O O . ALA B 1 159 ? -2.508 33.562 12.156 1 97.62 159 ALA B O 1
ATOM 5632 N N . THR B 1 160 ? -1.095 31.875 11.672 1 97.94 160 THR B N 1
ATOM 5633 C CA . THR B 1 160 ? -1.979 30.875 12.281 1 97.94 160 THR B CA 1
ATOM 5634 C C . THR B 1 160 ? -1.384 30.344 13.578 1 97.94 160 THR B C 1
ATOM 5636 O O . THR B 1 160 ? -1.964 29.469 14.227 1 97.94 160 THR B O 1
ATOM 5639 N N . GLY B 1 161 ? -0.254 30.844 13.961 1 98.06 161 GLY B N 1
ATOM 5640 C CA . GLY B 1 161 ? 0.378 30.359 15.18 1 98.06 161 GLY B CA 1
ATOM 5641 C C . GLY B 1 161 ? 0.785 28.891 15.102 1 98.06 161 GLY B C 1
ATOM 5642 O O . GLY B 1 161 ? 0.589 28.141 16.047 1 98.06 161 GLY B O 1
ATOM 5643 N N . ALA B 1 162 ? 1.342 28.469 13.961 1 98.25 162 ALA B N 1
ATOM 5644 C CA . ALA B 1 162 ? 1.76 27.078 13.758 1 98.25 162 ALA B CA 1
ATOM 5645 C C . ALA B 1 162 ? 2.896 26.703 14.703 1 98.25 162 ALA B C 1
ATOM 5647 O O . ALA B 1 162 ? 3.678 27.562 15.117 1 98.25 162 ALA B O 1
ATOM 5648 N N . HIS B 1 163 ? 2.965 25.406 15.039 1 98.56 163 HIS B N 1
ATOM 5649 C CA . HIS B 1 163 ? 3.898 24.984 16.078 1 98.56 163 HIS B CA 1
ATOM 5650 C C . HIS B 1 163 ? 4.324 23.531 15.875 1 98.56 163 HIS B C 1
ATOM 5652 O O . HIS B 1 163 ? 3.695 22.797 15.109 1 98.56 163 HIS B O 1
ATOM 5658 N N . GLY B 1 164 ? 5.434 23.203 16.5 1 98.19 164 GLY B N 1
ATOM 5659 C CA . GLY B 1 164 ? 5.848 21.812 16.672 1 98.19 164 GLY B CA 1
ATOM 5660 C C . GLY B 1 164 ? 5.371 21.203 17.984 1 98.19 164 GLY B C 1
ATOM 5661 O O . GLY B 1 164 ? 4.195 21.328 18.344 1 98.19 164 GLY B O 1
ATOM 5662 N N . SER B 1 165 ? 6.328 20.469 18.625 1 98.69 165 SER B N 1
ATOM 5663 C CA . SER B 1 165 ? 5.984 19.828 19.891 1 98.69 165 SER B CA 1
ATOM 5664 C C . SER B 1 165 ? 7.105 19.984 20.906 1 98.69 165 SER B C 1
ATOM 5666 O O . SER B 1 165 ? 8.188 19.422 20.734 1 98.69 165 SER B O 1
ATOM 5668 N N . SER B 1 166 ? 6.824 20.797 21.984 1 98.31 166 SER B N 1
ATOM 5669 C CA . SER B 1 166 ? 7.812 20.906 23.047 1 98.31 166 SER B CA 1
ATOM 5670 C C . SER B 1 166 ? 7.273 21.719 24.219 1 98.31 166 SER B C 1
ATOM 5672 O O . SER B 1 166 ? 6.5 22.656 24.031 1 98.31 166 SER B O 1
ATOM 5674 N N . LEU B 1 167 ? 7.727 21.391 25.438 1 98.06 167 LEU B N 1
ATOM 5675 C CA . LEU B 1 167 ? 7.535 22.234 26.609 1 98.06 167 LEU B CA 1
ATOM 5676 C C . LEU B 1 167 ? 8.867 22.797 27.094 1 98.06 167 LEU B C 1
ATOM 5678 O O . LEU B 1 167 ? 8.945 23.344 28.203 1 98.06 167 LEU B O 1
ATOM 5682 N N . TRP B 1 168 ? 9.883 22.625 26.297 1 97.62 168 TRP B N 1
ATOM 5683 C CA . TRP B 1 168 ? 11.219 23.062 26.688 1 97.62 168 TRP B CA 1
ATOM 5684 C C . TRP B 1 168 ? 11.516 24.469 26.141 1 97.62 168 TRP B C 1
ATOM 5686 O O . TRP B 1 168 ? 10.969 24.859 25.109 1 97.62 168 TRP B O 1
ATOM 5696 N N . GLY B 1 169 ? 12.391 25.188 26.859 1 96.12 169 GLY B N 1
ATOM 5697 C CA . GLY B 1 169 ? 12.828 26.5 26.391 1 96.12 169 GLY B CA 1
ATOM 5698 C C . GLY B 1 169 ? 11.68 27.438 26.094 1 96.12 169 GLY B C 1
ATOM 5699 O O . GLY B 1 169 ? 10.805 27.641 26.938 1 96.12 169 GLY B O 1
ATOM 5700 N N . LYS B 1 170 ? 11.648 27.984 24.812 1 97 170 LYS B N 1
ATOM 5701 C CA . LYS B 1 170 ? 10.609 28.922 24.406 1 97 170 LYS B CA 1
ATOM 5702 C C . LYS B 1 170 ? 9.383 28.188 23.875 1 97 170 LYS B C 1
ATOM 5704 O O . LYS B 1 170 ? 8.391 28.812 23.484 1 97 170 LYS B O 1
ATOM 5709 N N . GLY B 1 171 ? 9.484 26.938 23.891 1 97.62 171 GLY B N 1
ATOM 5710 C CA . GLY B 1 171 ? 8.367 26.156 23.391 1 97.62 171 GLY B CA 1
ATOM 5711 C C . GLY B 1 171 ? 8.453 25.859 21.891 1 97.62 171 GLY B C 1
ATOM 5712 O O . GLY B 1 171 ? 9.523 26 21.297 1 97.62 171 GLY B O 1
ATOM 5713 N N . SER B 1 172 ? 7.348 25.406 21.375 1 98.31 172 SER B N 1
ATOM 5714 C CA . SER B 1 172 ? 7.395 24.812 20.031 1 98.31 172 SER B CA 1
ATOM 5715 C C . SER B 1 172 ? 6.762 25.734 19 1 98.31 172 SER B C 1
ATOM 5717 O O . SER B 1 172 ? 6.773 25.438 17.797 1 98.31 172 SER B O 1
ATOM 5719 N N . ALA B 1 173 ? 6.109 26.844 19.406 1 98.69 173 ALA B N 1
ATOM 5720 C CA . ALA B 1 173 ? 5.516 27.781 18.453 1 98.69 173 ALA B CA 1
ATOM 5721 C C . ALA B 1 173 ? 6.59 28.5 17.656 1 98.69 173 ALA B C 1
ATOM 5723 O O . ALA B 1 173 ? 7.496 29.109 18.234 1 98.69 173 ALA B O 1
ATOM 5724 N N . VAL B 1 174 ? 6.5 28.547 16.391 1 98.62 174 VAL B N 1
ATOM 5725 C CA . VAL B 1 174 ? 7.535 29.078 15.516 1 98.62 174 VAL B CA 1
ATOM 5726 C C . VAL B 1 174 ? 7.711 30.578 15.773 1 98.62 174 VAL B C 1
ATOM 5728 O O . VAL B 1 174 ? 8.828 31.094 15.758 1 98.62 174 VAL B O 1
ATOM 5731 N N . HIS B 1 175 ? 6.633 31.281 16.031 1 98.5 175 HIS B N 1
ATOM 5732 C CA . HIS B 1 175 ? 6.652 32.719 16.172 1 98.5 175 HIS B CA 1
ATOM 5733 C C . HIS B 1 175 ? 7.426 33.156 17.422 1 98.5 175 HIS B C 1
ATOM 5735 O O . HIS B 1 175 ? 7.789 34.312 17.562 1 98.5 175 HIS B O 1
ATOM 5741 N N . GLU B 1 176 ? 7.676 32.25 18.359 1 98.38 176 GLU B N 1
ATOM 5742 C CA . GLU B 1 176 ? 8.43 32.594 19.547 1 98.38 176 GLU B CA 1
ATOM 5743 C C . GLU B 1 176 ? 9.898 32.844 19.219 1 98.38 176 GLU B C 1
ATOM 5745 O O . GLU B 1 176 ? 10.633 33.406 20.031 1 98.38 176 GLU B O 1
ATOM 5750 N N . TYR B 1 177 ? 10.328 32.469 18.062 1 98.44 177 TYR B N 1
ATOM 5751 C CA . TYR B 1 177 ? 11.719 32.656 17.641 1 98.44 177 TYR B CA 1
ATOM 5752 C C . TYR B 1 177 ? 11.867 33.844 16.703 1 98.44 177 TYR B C 1
ATOM 5754 O O . TYR B 1 177 ? 12.938 34.062 16.125 1 98.44 177 TYR B O 1
ATOM 5762 N N . VAL B 1 178 ? 10.812 34.562 16.484 1 98.62 178 VAL B N 1
ATOM 5763 C CA . VAL B 1 178 ? 10.836 35.812 15.711 1 98.62 178 VAL B CA 1
ATOM 5764 C C . VAL B 1 178 ? 11.312 36.969 16.594 1 98.62 178 VAL B C 1
ATOM 5766 O O . VAL B 1 178 ? 10.75 37.219 17.656 1 98.62 178 VAL B O 1
ATOM 5769 N N . VAL B 1 179 ? 12.328 37.688 16.109 1 98.31 179 VAL B N 1
ATOM 5770 C CA . VAL B 1 179 ? 12.875 38.781 16.906 1 98.31 179 VAL B CA 1
ATOM 5771 C C . VAL B 1 179 ? 12.633 40.094 16.172 1 98.31 179 VAL B C 1
ATOM 5773 O O . VAL B 1 179 ? 12.961 41.156 16.703 1 98.31 179 VAL B O 1
ATOM 5776 N N . GLY B 1 180 ? 12.086 40.031 15.023 1 98.25 180 GLY B N 1
ATOM 5777 C CA . GLY B 1 180 ? 11.734 41.219 14.25 1 98.25 180 GLY B CA 1
ATOM 5778 C C . GLY B 1 180 ? 10.977 40.906 12.977 1 98.25 180 GLY B C 1
ATOM 5779 O O . GLY B 1 180 ? 11.062 39.781 12.461 1 98.25 180 GLY B O 1
ATOM 5780 N N . LEU B 1 181 ? 10.195 41.906 12.57 1 98.38 181 LEU B N 1
ATOM 5781 C CA . LEU B 1 181 ? 9.555 41.75 11.273 1 98.38 181 LEU B CA 1
ATOM 5782 C C . LEU B 1 181 ? 9.188 43.094 10.672 1 98.38 181 LEU B C 1
ATOM 5784 O O . LEU B 1 181 ? 9.219 44.125 11.359 1 98.38 181 LEU B O 1
ATOM 5788 N N . ARG B 1 182 ? 9.086 43.062 9.367 1 98.75 182 ARG B N 1
ATOM 5789 C CA . ARG B 1 182 ? 8.547 44.188 8.602 1 98.75 182 ARG B CA 1
ATOM 5790 C C . ARG B 1 182 ? 7.152 43.875 8.07 1 98.75 182 ARG B C 1
ATOM 5792 O O . ARG B 1 182 ? 6.918 42.781 7.547 1 98.75 182 ARG B O 1
ATOM 5799 N N . ILE B 1 183 ? 6.258 44.812 8.266 1 98.88 183 ILE B N 1
ATOM 5800 C CA . ILE B 1 183 ? 4.879 44.625 7.84 1 98.88 183 ILE B CA 1
ATOM 5801 C C . ILE B 1 183 ? 4.371 45.875 7.121 1 98.88 183 ILE B C 1
ATOM 5803 O O . ILE B 1 183 ? 4.676 47 7.531 1 98.88 183 ILE B O 1
ATOM 5807 N N . VAL B 1 184 ? 3.709 45.656 5.992 1 98.88 184 VAL B N 1
ATOM 5808 C CA . VAL B 1 184 ? 3.08 46.719 5.242 1 98.88 184 VAL B CA 1
ATOM 5809 C C . VAL B 1 184 ? 1.62 46.875 5.672 1 98.88 184 VAL B C 1
ATOM 5811 O O . VAL B 1 184 ? 0.844 45.906 5.582 1 98.88 184 VAL B O 1
ATOM 5814 N N . THR B 1 185 ? 1.245 48.031 6.148 1 98.75 185 THR B N 1
ATOM 5815 C CA . THR B 1 185 ? -0.111 48.281 6.621 1 98.75 185 THR B CA 1
ATOM 5816 C C . THR B 1 185 ? -0.729 49.469 5.875 1 98.75 185 THR B C 1
ATOM 5818 O O . THR B 1 185 ? -0.013 50.281 5.277 1 98.75 185 THR B O 1
ATOM 5821 N N . PRO B 1 186 ? -2.08 49.5 5.898 1 98.31 186 PRO B N 1
ATOM 5822 C CA . PRO B 1 186 ? -2.717 50.719 5.391 1 98.31 186 PRO B CA 1
ATOM 5823 C C . PRO B 1 186 ? -2.32 51.969 6.176 1 98.31 186 PRO B C 1
ATOM 5825 O O . PRO B 1 186 ? -1.939 51.875 7.344 1 98.31 186 PRO B O 1
ATOM 5828 N N . ALA B 1 187 ? -2.385 53.094 5.516 1 97.56 187 ALA B N 1
ATOM 5829 C CA . ALA B 1 187 ? -2.082 54.406 6.094 1 97.56 187 ALA B CA 1
ATOM 5830 C C . ALA B 1 187 ? -2.936 55.5 5.461 1 97.56 187 ALA B C 1
ATOM 5832 O O . ALA B 1 187 ? -3.576 55.281 4.43 1 97.56 187 ALA B O 1
ATOM 5833 N N . PRO B 1 188 ? -2.979 56.625 6.098 1 95.81 188 PRO B N 1
ATOM 5834 C CA . PRO B 1 188 ? -3.732 57.719 5.5 1 95.81 188 PRO B CA 1
ATOM 5835 C C . PRO B 1 188 ? -3.133 58.188 4.18 1 95.81 188 PRO B C 1
ATOM 5837 O O . PRO B 1 188 ? -1.962 57.938 3.896 1 95.81 188 PRO B O 1
ATOM 5840 N N . ALA B 1 189 ? -3.955 58.906 3.498 1 96.19 189 ALA B N 1
ATOM 5841 C CA . ALA B 1 189 ? -3.535 59.469 2.209 1 96.19 189 ALA B CA 1
ATOM 5842 C C . ALA B 1 189 ? -2.27 60.281 2.354 1 96.19 189 ALA B C 1
ATOM 5844 O O . ALA B 1 189 ? -1.425 60.312 1.454 1 96.19 189 ALA B O 1
ATOM 5845 N N . SER B 1 190 ? -2.109 60.969 3.445 1 96.5 190 SER B N 1
ATOM 5846 C CA . SER B 1 190 ? -0.966 61.844 3.693 1 96.5 190 SER B CA 1
ATOM 5847 C C . SER B 1 190 ? 0.333 61.062 3.752 1 96.5 190 SER B C 1
ATOM 5849 O O . SER B 1 190 ? 1.418 61.625 3.57 1 96.5 190 SER B O 1
ATOM 5851 N N . GLN B 1 191 ? 0.152 59.781 3.959 1 96.5 191 GLN B N 1
ATOM 5852 C CA . GLN B 1 191 ? 1.327 58.938 4.039 1 96.5 191 GLN B CA 1
ATOM 5853 C C . GLN B 1 191 ? 1.401 57.969 2.838 1 96.5 191 GLN B C 1
ATOM 5855 O O . GLN B 1 191 ? 2.082 56.969 2.889 1 96.5 191 GLN B O 1
ATOM 5860 N N . GLY B 1 192 ? 0.663 58.25 1.842 1 96.88 192 GLY B N 1
ATOM 5861 C CA . GLY B 1 192 ? 0.719 57.469 0.618 1 96.88 192 GLY B CA 1
ATOM 5862 C C . GLY B 1 192 ? -0.13 56.219 0.674 1 96.88 192 GLY B C 1
ATOM 5863 O O . GLY B 1 192 ? 0.115 55.25 -0.066 1 96.88 192 GLY B O 1
ATOM 5864 N N . PHE B 1 193 ? -1.033 56.031 1.586 1 97.69 193 PHE B N 1
ATOM 5865 C CA . PHE B 1 193 ? -2.061 55 1.703 1 97.69 193 PHE B CA 1
ATOM 5866 C C . PHE B 1 193 ? -1.476 53.719 2.262 1 97.69 193 PHE B C 1
ATOM 5868 O O . PHE B 1 193 ? -2.215 52.812 2.635 1 97.69 193 PHE B O 1
ATOM 5875 N N . ALA B 1 194 ? -0.171 53.562 2.324 1 98.56 194 ALA B N 1
ATOM 5876 C CA . ALA B 1 194 ? 0.46 52.406 2.936 1 98.56 194 ALA B CA 1
ATOM 5877 C C . ALA B 1 194 ? 1.82 52.75 3.525 1 98.56 194 ALA B C 1
ATOM 5879 O O . ALA B 1 194 ? 2.533 53.625 2.988 1 98.56 194 ALA B O 1
ATOM 5880 N N . VAL B 1 195 ? 2.211 52.094 4.566 1 98.5 195 VAL B N 1
ATOM 5881 C CA . VAL B 1 195 ? 3.51 52.344 5.191 1 98.5 195 VAL B CA 1
ATOM 5882 C C . VAL B 1 195 ? 4.129 51 5.609 1 98.5 195 VAL B C 1
ATOM 5884 O O . VAL B 1 195 ? 3.416 50.031 5.812 1 98.5 195 VAL B O 1
ATOM 5887 N N . VAL B 1 196 ? 5.418 51 5.637 1 98.69 196 VAL B N 1
ATOM 5888 C CA . VAL B 1 196 ? 6.156 49.844 6.188 1 98.69 196 VAL B CA 1
ATOM 5889 C C . VAL B 1 196 ? 6.445 50.094 7.668 1 98.69 196 VAL B C 1
ATOM 5891 O O . VAL B 1 196 ? 6.984 51.156 8.039 1 98.69 196 VAL B O 1
ATOM 5894 N N . ARG B 1 197 ? 6.031 49.219 8.469 1 98.44 197 ARG B N 1
ATOM 5895 C CA . ARG B 1 197 ? 6.355 49.25 9.898 1 98.44 197 ARG B CA 1
ATOM 5896 C C . ARG B 1 197 ? 7.422 48.219 10.234 1 98.44 197 ARG B C 1
ATOM 5898 O O . ARG B 1 197 ? 7.305 47.062 9.852 1 98.44 197 ARG B O 1
ATOM 5905 N N . GLU B 1 198 ? 8.422 48.656 10.859 1 98.44 198 GLU B N 1
ATOM 5906 C CA . GLU B 1 198 ? 9.469 47.781 11.352 1 98.44 198 GLU B CA 1
ATOM 5907 C C . GLU B 1 198 ? 9.312 47.531 12.852 1 98.44 198 GLU B C 1
ATOM 5909 O O . GLU B 1 198 ? 9.312 48.469 13.641 1 98.44 198 GLU B O 1
ATOM 5914 N N . LEU B 1 199 ? 9.125 46.281 13.164 1 98.5 199 LEU B N 1
ATOM 5915 C CA . LEU B 1 199 ? 8.961 45.875 14.555 1 98.5 199 LEU B CA 1
ATOM 5916 C C . LEU B 1 199 ? 10.156 45.031 15.031 1 98.5 199 LEU B C 1
ATOM 5918 O O . LEU B 1 199 ? 10.625 44.156 14.305 1 98.5 199 LEU B O 1
ATOM 5922 N N . VAL B 1 200 ? 10.633 45.312 16.172 1 97.19 200 VAL B N 1
ATOM 5923 C CA . VAL B 1 200 ? 11.789 44.594 16.719 1 97.19 200 VAL B CA 1
ATOM 5924 C C . VAL B 1 200 ? 11.461 44.062 18.109 1 97.19 200 VAL B C 1
ATOM 5926 O O . VAL B 1 200 ? 10.391 44.344 18.656 1 97.19 200 VAL B O 1
ATOM 5929 N N . ALA B 1 201 ? 12.406 43.281 18.625 1 93.38 201 ALA B N 1
ATOM 5930 C CA . ALA B 1 201 ? 12.211 42.719 19.969 1 93.38 201 ALA B CA 1
ATOM 5931 C C . ALA B 1 201 ? 11.938 43.812 20.984 1 93.38 201 ALA B C 1
ATOM 5933 O O . ALA B 1 201 ? 12.617 44.844 21 1 93.38 201 ALA B O 1
ATOM 5934 N N . GLY B 1 202 ? 10.93 43.656 21.812 1 91.69 202 GLY B N 1
ATOM 5935 C CA . GLY B 1 202 ? 10.57 44.625 22.828 1 91.69 202 GLY B CA 1
ATOM 5936 C C . GLY B 1 202 ? 9.391 45.5 22.422 1 91.69 202 GLY B C 1
ATOM 5937 O O . GLY B 1 202 ? 8.727 46.094 23.281 1 91.69 202 GLY B O 1
ATOM 5938 N N . ASP B 1 203 ? 9.172 45.625 21.109 1 95.56 203 ASP B N 1
ATOM 5939 C CA . ASP B 1 203 ? 7.984 46.344 20.641 1 95.56 203 ASP B CA 1
ATOM 5940 C C . ASP B 1 203 ? 6.715 45.562 20.938 1 95.56 203 ASP B C 1
ATOM 5942 O O . ASP B 1 203 ? 6.547 44.438 20.484 1 95.56 203 ASP B O 1
ATOM 5946 N N . PRO B 1 204 ? 5.793 46.156 21.656 1 95.88 204 PRO B N 1
ATOM 5947 C CA . PRO B 1 204 ? 4.57 45.406 21.984 1 95.88 204 PRO B CA 1
ATOM 5948 C C . PRO B 1 204 ? 3.775 45 20.75 1 95.88 204 PRO B C 1
ATOM 5950 O O . PRO B 1 204 ? 3.082 44 20.766 1 95.88 204 PRO B O 1
ATOM 5953 N N . ASP B 1 205 ? 3.912 45.781 19.672 1 98.19 205 ASP B N 1
ATOM 5954 C CA . ASP B 1 205 ? 3.168 45.469 18.453 1 98.19 205 ASP B CA 1
ATOM 5955 C C . ASP B 1 205 ? 3.699 44.188 17.797 1 98.19 205 AS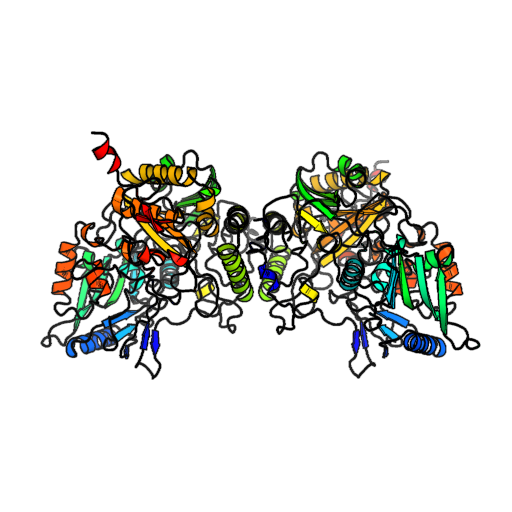P B C 1
ATOM 5957 O O . ASP B 1 205 ? 3.016 43.594 16.969 1 98.19 205 ASP B O 1
ATOM 5961 N N . LEU B 1 206 ? 4.91 43.812 18.109 1 98.5 206 LEU B N 1
ATOM 5962 C CA . LEU B 1 206 ? 5.445 42.562 17.594 1 98.5 206 LEU B CA 1
ATOM 5963 C C . LEU B 1 206 ? 4.613 41.375 18.078 1 98.5 206 LEU B C 1
ATOM 5965 O O . LEU B 1 206 ? 4.434 40.406 17.344 1 98.5 206 LEU B O 1
ATOM 5969 N N . ASP B 1 207 ? 4.09 41.469 19.266 1 98 207 ASP B N 1
ATOM 5970 C CA . ASP B 1 207 ? 3.299 40.406 19.859 1 98 207 ASP B CA 1
ATOM 5971 C C . ASP B 1 207 ? 1.929 40.281 19.188 1 98 207 ASP B C 1
ATOM 5973 O O . ASP B 1 207 ? 1.262 39.25 19.281 1 98 207 ASP B O 1
ATOM 5977 N N . ALA B 1 208 ? 1.477 41.344 18.516 1 98.5 208 ALA B N 1
ATOM 5978 C CA . ALA B 1 208 ? 0.271 41.281 17.688 1 98.5 208 ALA B CA 1
ATOM 5979 C C . ALA B 1 208 ? 0.579 40.719 16.312 1 98.5 208 ALA B C 1
ATOM 5981 O O . ALA B 1 208 ? -0.199 39.906 15.773 1 98.5 208 ALA B O 1
ATOM 5982 N N . ALA B 1 209 ? 1.708 41.062 15.781 1 98.44 209 ALA B N 1
ATOM 5983 C CA . ALA B 1 209 ? 2.064 40.719 14.406 1 98.44 209 ALA B CA 1
ATOM 5984 C C . ALA B 1 209 ? 2.504 39.25 14.312 1 98.44 209 ALA B C 1
ATOM 5986 O O . ALA B 1 209 ? 2.377 38.625 13.258 1 98.44 209 ALA B O 1
ATOM 5987 N N . LYS B 1 210 ? 2.961 38.656 15.375 1 97.69 210 LYS B N 1
ATOM 5988 C CA . LYS B 1 210 ? 3.479 37.281 15.422 1 97.69 210 LYS B CA 1
ATOM 5989 C C . LYS B 1 210 ? 2.381 36.281 15.117 1 97.69 210 LYS B C 1
ATOM 5991 O O . LYS B 1 210 ? 2.654 35.188 14.586 1 97.69 210 LYS B O 1
ATOM 5996 N N . VAL B 1 211 ? 1.237 36.531 15.547 1 98.5 211 VAL B N 1
ATOM 5997 C CA . VAL B 1 211 ? 0.041 35.781 15.188 1 98.5 211 VAL B CA 1
ATOM 5998 C C . VAL B 1 211 ? -1.066 36.719 14.758 1 98.5 211 VAL B C 1
ATOM 6000 O O . VAL B 1 211 ? -1.918 37.094 15.57 1 98.5 211 VAL B O 1
ATOM 6003 N N . SER B 1 212 ? -1.162 37.031 13.492 1 97.06 212 SER B N 1
ATOM 6004 C CA . SER B 1 212 ? -1.891 38.219 13.055 1 97.06 212 SER B CA 1
ATOM 6005 C C . SER B 1 212 ? -3.211 37.844 12.391 1 97.06 212 SER B C 1
ATOM 6007 O O . SER B 1 212 ? -4.07 38.719 12.18 1 97.06 212 SER B O 1
ATOM 6009 N N . LEU B 1 213 ? -3.398 36.531 11.992 1 97.69 213 LEU B N 1
ATOM 6010 C CA . LEU B 1 213 ? -4.562 36.062 11.25 1 97.69 213 LEU B CA 1
ATOM 6011 C C . LEU B 1 213 ? -4.703 36.812 9.93 1 97.69 213 LEU B C 1
ATOM 6013 O O . LEU B 1 213 ? -5.762 36.781 9.305 1 97.69 213 LEU B O 1
ATOM 6017 N N . GLY B 1 214 ? -3.713 37.594 9.555 1 97.38 214 GLY B N 1
ATOM 6018 C CA . GLY B 1 214 ? -3.711 38.344 8.297 1 97.38 214 GLY B CA 1
ATOM 6019 C C . GLY B 1 214 ? -4.574 39.594 8.328 1 97.38 214 GLY B C 1
ATOM 6020 O O . GLY B 1 214 ? -5.043 40.062 7.285 1 97.38 214 GLY B O 1
ATOM 6021 N N . VAL B 1 215 ? -4.809 40.188 9.492 1 97.94 215 VAL B N 1
ATOM 6022 C CA . VAL B 1 215 ? -5.781 41.281 9.555 1 97.94 215 VAL B CA 1
ATOM 6023 C C . VAL B 1 215 ? -5.07 42.594 9.844 1 97.94 215 VAL B C 1
ATOM 6025 O O . VAL B 1 215 ? -5.703 43.656 9.875 1 97.94 215 VAL B O 1
ATOM 6028 N N . LEU B 1 216 ? -3.744 42.562 9.984 1 98.38 216 LEU B N 1
ATOM 6029 C CA . LEU B 1 216 ? -3.018 43.781 10.32 1 98.38 216 LEU B CA 1
ATOM 6030 C C . LEU B 1 216 ? -2.395 44.406 9.07 1 98.38 216 LEU B C 1
ATOM 6032 O O . LEU B 1 216 ? -2.068 45.594 9.055 1 98.38 216 LEU B O 1
ATOM 6036 N N . GLY B 1 217 ? -2.248 43.75 8.109 1 98.5 217 GLY B N 1
ATOM 6037 C CA . GLY B 1 217 ? -1.511 44.031 6.891 1 98.5 217 GLY B CA 1
ATOM 6038 C C . GLY B 1 217 ? -0.844 42.812 6.297 1 98.5 217 GLY B C 1
ATOM 6039 O O . GLY B 1 217 ? -1.328 41.688 6.465 1 98.5 217 GLY B O 1
ATOM 6040 N N . VAL B 1 218 ? 0.183 43.062 5.512 1 98.75 218 VAL B N 1
ATOM 6041 C CA . VAL B 1 218 ? 0.922 41.938 4.914 1 98.75 218 VAL B CA 1
ATOM 6042 C C . VAL B 1 218 ? 2.379 42 5.371 1 98.75 218 VAL B C 1
ATOM 6044 O O . VAL B 1 218 ? 3.076 43 5.141 1 98.75 218 VAL B O 1
ATOM 6047 N N . ILE B 1 219 ? 2.822 40.906 6.012 1 98.81 219 ILE B N 1
ATOM 6048 C CA . ILE B 1 219 ? 4.211 40.812 6.441 1 98.81 219 ILE B CA 1
ATOM 6049 C C . ILE B 1 219 ? 5.121 40.656 5.223 1 98.81 219 ILE B C 1
ATOM 6051 O O . ILE B 1 219 ? 4.875 39.812 4.359 1 98.81 219 ILE B O 1
ATOM 6055 N N . SER B 1 220 ? 6.141 41.469 5.16 1 98.69 220 SER B N 1
ATOM 6056 C CA . SER B 1 220 ? 7.062 41.375 4.035 1 98.69 220 SER B CA 1
ATOM 6057 C C . SER B 1 220 ? 8.305 40.594 4.391 1 98.69 220 SER B C 1
ATOM 6059 O O . SER B 1 220 ? 8.758 39.75 3.604 1 98.69 220 SER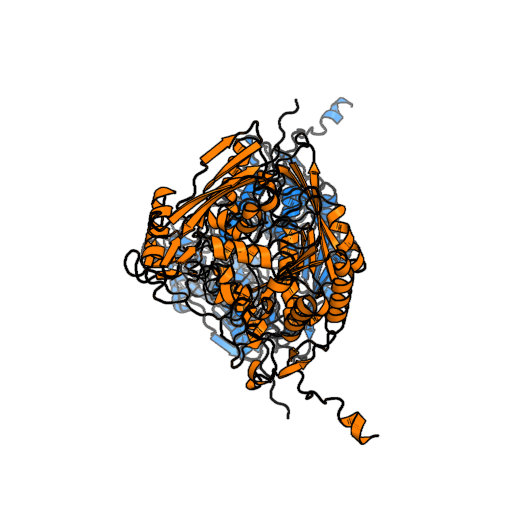 B O 1
ATOM 6061 N N . GLN B 1 221 ? 8.828 40.812 5.586 1 98.81 221 GLN B N 1
ATOM 6062 C CA . GLN B 1 221 ? 10.047 40.156 6.027 1 98.81 221 GLN B CA 1
ATOM 6063 C C . GLN B 1 221 ? 9.945 39.719 7.488 1 98.81 221 GLN B C 1
ATOM 6065 O O . GLN B 1 221 ? 9.273 40.375 8.289 1 98.81 221 GLN B O 1
ATOM 6070 N N . VAL B 1 222 ? 10.617 38.656 7.789 1 98.88 222 VAL B N 1
ATOM 6071 C CA . VAL B 1 222 ? 10.672 38.125 9.156 1 98.88 222 VAL B CA 1
ATOM 6072 C C . VAL B 1 222 ? 12.117 37.812 9.523 1 98.88 222 VAL B C 1
ATOM 6074 O O . VAL B 1 222 ? 12.852 37.219 8.719 1 98.88 222 VAL B O 1
ATOM 6077 N N . THR B 1 223 ? 12.555 38.156 10.695 1 98.88 223 THR B N 1
ATOM 6078 C CA . THR B 1 223 ? 13.867 37.812 11.227 1 98.88 223 THR B CA 1
ATOM 6079 C C . THR B 1 223 ? 13.727 36.812 12.375 1 98.88 223 THR B C 1
ATOM 6081 O O . THR B 1 223 ? 13.039 37.094 13.359 1 98.88 223 THR B O 1
ATOM 6084 N N . PHE B 1 224 ? 14.414 35.688 12.219 1 98.81 224 PHE B N 1
ATOM 6085 C CA . PHE B 1 224 ? 14.422 34.656 13.234 1 98.81 224 PHE B CA 1
ATOM 6086 C C . PHE B 1 224 ? 15.75 34.625 13.992 1 98.81 224 PHE B C 1
ATOM 6088 O O . PHE B 1 224 ? 16.797 34.906 13.406 1 98.81 224 PHE B O 1
ATOM 6095 N N . GLU B 1 225 ? 15.648 34.438 15.266 1 98.56 225 GLU B N 1
ATOM 6096 C CA . GLU B 1 225 ? 16.812 34 16.031 1 98.56 225 GLU B CA 1
ATOM 6097 C C . GLU B 1 225 ? 16.859 32.469 16.172 1 98.56 225 GLU B C 1
ATOM 6099 O O . GLU B 1 225 ? 15.961 31.891 16.766 1 98.56 225 GLU B O 1
ATOM 6104 N N . LEU B 1 226 ? 17.844 31.891 15.609 1 98.44 226 LEU B N 1
ATOM 6105 C CA . LEU B 1 226 ? 17.953 30.453 15.5 1 98.44 226 LEU B CA 1
ATOM 6106 C C . LEU B 1 226 ? 18.984 29.891 16.484 1 98.44 226 LEU B C 1
ATOM 6108 O O . LEU B 1 226 ? 19.391 30.594 17.422 1 98.44 226 LEU B O 1
ATOM 6112 N N . GLN B 1 227 ? 19.25 28.625 16.406 1 98.12 227 GLN B N 1
ATOM 6113 C CA . GLN B 1 227 ? 20.25 27.953 17.25 1 98.12 227 GLN B CA 1
ATOM 6114 C C . GLN B 1 227 ? 21.328 27.297 16.391 1 98.12 227 GLN B C 1
ATOM 6116 O O . GLN B 1 227 ? 21.141 27.109 15.18 1 98.12 227 GLN B O 1
ATOM 6121 N N . PRO B 1 228 ? 22.5 27.031 17.062 1 97.5 228 PRO B N 1
ATOM 6122 C CA . PRO B 1 228 ? 23.469 26.234 16.312 1 97.5 228 PRO B CA 1
ATOM 6123 C C . PRO B 1 228 ? 22.922 24.859 15.906 1 97.5 228 PRO B C 1
ATOM 6125 O O . PRO B 1 228 ? 22.109 24.281 16.625 1 97.5 228 PRO B O 1
ATOM 6128 N N . GLN B 1 229 ? 23.469 24.422 14.828 1 96.19 229 GLN B N 1
ATOM 6129 C CA . GLN B 1 229 ? 23.016 23.125 14.32 1 96.19 229 GLN B CA 1
ATOM 6130 C C . GLN B 1 229 ? 23.172 22.031 15.367 1 96.19 229 GLN B C 1
ATOM 6132 O O . GLN B 1 229 ? 24.141 22.047 16.141 1 96.19 229 GLN B O 1
ATOM 6137 N N . PHE B 1 230 ? 22.281 21.094 15.461 1 97.94 230 PHE B N 1
ATOM 6138 C CA . PHE B 1 230 ? 22.312 19.938 16.344 1 97.94 230 PHE B CA 1
ATOM 6139 C C . PHE B 1 230 ? 21.672 18.719 15.688 1 97.94 230 PHE B C 1
ATOM 6141 O O . PHE B 1 230 ? 21.203 18.812 14.547 1 97.94 230 PHE B O 1
ATOM 6148 N N . LYS B 1 231 ? 21.734 17.594 16.344 1 98.56 231 LYS B N 1
ATOM 6149 C CA . LYS B 1 231 ? 21.109 16.359 15.867 1 98.56 231 LYS B CA 1
ATOM 6150 C C . LYS B 1 231 ? 19.984 15.914 16.812 1 98.56 231 LYS B C 1
ATOM 6152 O O . LYS B 1 231 ? 19.938 16.344 17.969 1 98.56 231 LYS B O 1
ATOM 6157 N N . ARG B 1 232 ? 19.109 15.18 16.234 1 98.75 232 ARG B N 1
ATOM 6158 C CA . ARG B 1 232 ? 18.062 14.531 17.016 1 98.75 232 ARG B CA 1
ATOM 6159 C C . ARG B 1 232 ? 18.219 13.008 16.969 1 98.75 232 ARG B C 1
ATOM 6161 O O . ARG B 1 232 ? 18.797 12.469 16.016 1 98.75 232 ARG B O 1
ATOM 6168 N N . SER B 1 233 ? 17.781 12.391 18.016 1 98.88 233 SER B N 1
ATOM 6169 C CA . SER B 1 233 ? 17.578 10.945 18.094 1 98.88 233 SER B CA 1
ATOM 6170 C C . SER B 1 233 ? 16.109 10.609 18.25 1 98.88 233 SER B C 1
ATOM 6172 O O . SER B 1 233 ? 15.484 10.984 19.25 1 98.88 233 SER B O 1
ATOM 6174 N N . VAL B 1 234 ? 15.547 9.891 17.266 1 98.81 234 VAL B N 1
ATOM 6175 C CA . VAL B 1 234 ? 14.109 9.648 17.219 1 98.81 234 VAL B CA 1
ATOM 6176 C C . VAL B 1 234 ? 13.836 8.156 17.328 1 98.81 234 VAL B C 1
ATOM 6178 O O . VAL B 1 234 ? 14.516 7.34 16.703 1 98.81 234 VAL B O 1
ATOM 6181 N N . ARG B 1 235 ? 12.891 7.797 18.125 1 98.62 235 ARG B N 1
ATOM 6182 C CA . ARG B 1 235 ? 12.383 6.438 18.266 1 98.62 235 ARG B CA 1
ATOM 6183 C C . ARG B 1 235 ? 10.883 6.434 18.531 1 98.62 235 ARG B C 1
ATOM 6185 O O . ARG B 1 235 ? 10.391 7.188 19.375 1 98.62 235 ARG B O 1
ATOM 6192 N N . PHE B 1 236 ? 10.195 5.594 17.75 1 98.62 236 PHE B N 1
ATOM 6193 C CA . PHE B 1 236 ? 8.773 5.379 18.016 1 98.62 236 PHE B CA 1
ATOM 6194 C C . PHE B 1 236 ? 8.555 4.094 18.797 1 98.62 236 PHE B C 1
ATOM 6196 O O . PHE B 1 236 ? 9.195 3.074 18.531 1 98.62 236 PHE B O 1
ATOM 6203 N N . VAL B 1 237 ? 7.676 4.195 19.781 1 97.69 237 VAL B N 1
ATOM 6204 C CA . VAL B 1 237 ? 7.312 3.035 20.594 1 97.69 237 VAL B CA 1
ATOM 6205 C C . VAL B 1 237 ? 5.797 2.975 20.75 1 97.69 237 VAL B C 1
ATOM 6207 O O . VAL B 1 237 ? 5.172 3.955 21.172 1 97.69 237 VAL B O 1
ATOM 6210 N N . THR B 1 238 ? 5.195 1.833 20.391 1 98.06 238 THR B N 1
ATOM 6211 C CA . THR B 1 238 ? 3.76 1.639 20.562 1 98.06 238 THR B CA 1
ATOM 6212 C C . THR B 1 238 ? 3.469 0.859 21.844 1 98.06 238 THR B C 1
ATOM 6214 O O . THR B 1 238 ? 4.082 -0.179 22.109 1 98.06 238 THR B O 1
ATOM 6217 N N . ARG B 1 239 ? 2.555 1.377 22.672 1 98 239 ARG B N 1
ATOM 6218 C CA . ARG B 1 239 ? 2.156 0.74 23.922 1 98 239 ARG B CA 1
ATOM 6219 C C . ARG B 1 239 ? 0.639 0.719 24.062 1 98 239 ARG B C 1
ATOM 6221 O O . ARG B 1 239 ? -0.068 1.438 23.359 1 98 239 ARG B O 1
ATOM 6228 N N . ASP B 1 240 ? 0.148 -0.098 24.969 1 98.12 240 ASP B N 1
ATOM 6229 C CA . ASP B 1 240 ? -1.263 -0.06 25.344 1 98.12 240 ASP B CA 1
ATOM 6230 C C . ASP B 1 240 ? -1.619 1.269 26.016 1 98.12 240 ASP B C 1
ATOM 6232 O O . ASP B 1 240 ? -0.761 1.921 26.609 1 98.12 240 ASP B O 1
ATOM 6236 N N . ASP B 1 241 ? -2.895 1.653 25.938 1 98.25 241 ASP B N 1
ATOM 6237 C CA . ASP B 1 241 ? -3.275 2.986 26.391 1 98.25 241 ASP B CA 1
ATOM 6238 C C . ASP B 1 241 ? -3.756 2.949 27.844 1 98.25 241 ASP B C 1
ATOM 6240 O O . ASP B 1 241 ? -4.512 3.822 28.266 1 98.25 241 ASP B O 1
ATOM 6244 N N . SER B 1 242 ? -3.375 1.977 28.656 1 96.88 242 SER B N 1
ATOM 6245 C CA . SER B 1 242 ? -3.861 1.808 30.016 1 96.88 242 SER B CA 1
ATOM 6246 C C . SER B 1 242 ? -3.43 2.969 30.906 1 96.88 242 SER B C 1
ATOM 6248 O O . SER B 1 242 ? -4.188 3.408 31.781 1 96.88 242 SER B O 1
ATOM 6250 N N . ASP B 1 243 ? -2.234 3.537 30.734 1 95.69 243 ASP B N 1
ATOM 6251 C CA . ASP B 1 243 ? -1.751 4.637 31.562 1 95.69 243 ASP B CA 1
ATOM 6252 C C . ASP B 1 243 ? -1.67 5.934 30.766 1 95.69 243 ASP B C 1
ATOM 6254 O O . ASP B 1 243 ? -0.961 6.867 31.141 1 95.69 243 ASP B O 1
ATOM 6258 N N . PHE B 1 244 ? -2.312 5.973 29.719 1 96.19 244 PHE B N 1
ATOM 6259 C CA . PHE B 1 244 ? -2.221 7.047 28.734 1 96.19 244 PHE B CA 1
ATOM 6260 C C . PHE B 1 244 ? -2.656 8.375 29.344 1 96.19 244 PHE B C 1
ATOM 6262 O O . PHE B 1 244 ? -2.018 9.406 29.125 1 96.19 244 PHE B O 1
ATOM 6269 N N . ALA B 1 245 ? -3.746 8.438 30.078 1 95.38 245 ALA B N 1
ATOM 6270 C CA . ALA B 1 245 ? -4.242 9.672 30.672 1 95.38 245 ALA B CA 1
ATOM 6271 C C . ALA B 1 245 ? -3.18 10.32 31.547 1 95.38 245 ALA B C 1
ATOM 6273 O O . ALA B 1 245 ? -3.029 11.547 31.562 1 95.38 245 ALA B O 1
ATOM 6274 N N . GLU B 1 246 ? -2.441 9.555 32.25 1 94.69 246 GLU B N 1
ATOM 6275 C CA . GLU B 1 246 ? -1.371 10.07 33.094 1 94.69 246 GLU B CA 1
ATOM 6276 C C . GLU B 1 246 ? -0.169 10.508 32.25 1 94.69 246 GLU B C 1
ATOM 6278 O O . GLU B 1 246 ? 0.456 11.531 32.531 1 94.69 246 GLU B O 1
ATOM 6283 N N . LYS B 1 247 ? 0.145 9.773 31.234 1 96.56 247 LYS B N 1
ATOM 6284 C CA . LYS B 1 247 ? 1.331 10.016 30.422 1 96.56 247 LYS B CA 1
ATOM 6285 C C . LYS B 1 247 ? 1.193 11.312 29.625 1 96.56 247 LYS B C 1
ATOM 6287 O O . LYS B 1 247 ? 2.186 12 29.375 1 96.56 247 LYS B O 1
ATOM 6292 N N . VAL B 1 248 ? -0.015 11.672 29.281 1 97.88 248 VAL B N 1
ATOM 6293 C CA . VAL B 1 248 ? -0.224 12.836 28.422 1 97.88 248 VAL B CA 1
ATOM 6294 C C . VAL B 1 248 ? 0.25 14.102 29.141 1 97.88 248 VAL B C 1
ATOM 6296 O O . VAL B 1 248 ? 0.735 15.039 28.5 1 97.88 248 VAL B O 1
ATOM 6299 N N . ALA B 1 249 ? 0.234 14.148 30.422 1 95 249 ALA B N 1
ATOM 6300 C CA . ALA B 1 249 ? 0.587 15.336 31.203 1 95 249 ALA B CA 1
ATOM 6301 C C . ALA B 1 249 ? 2.1 15.445 31.375 1 95 249 ALA B C 1
ATOM 6303 O O . ALA B 1 249 ? 2.625 16.531 31.625 1 95 249 ALA B O 1
ATOM 6304 N N . VAL B 1 250 ? 2.785 14.359 31.203 1 95.19 250 VAL B N 1
ATOM 6305 C CA . VAL B 1 250 ? 4.184 14.398 31.609 1 95.19 250 VAL B CA 1
ATOM 6306 C C . VAL B 1 250 ? 5.09 14.203 30.391 1 95.19 250 VAL B C 1
ATOM 6308 O O . VAL B 1 250 ? 6.254 14.602 30.406 1 95.19 250 VAL B O 1
ATOM 6311 N N . TRP B 1 251 ? 4.648 13.664 29.312 1 95.81 251 TRP B N 1
ATOM 6312 C CA . TRP B 1 251 ? 5.473 13.258 28.172 1 95.81 251 TRP B CA 1
ATOM 6313 C C . TRP B 1 251 ? 6.176 14.461 27.562 1 95.81 251 TRP B C 1
ATOM 6315 O O . TRP B 1 251 ? 7.336 14.367 27.141 1 95.81 251 TRP B O 1
ATOM 6325 N N . GLY B 1 252 ? 5.504 15.609 27.469 1 92.69 252 GLY B N 1
ATOM 6326 C CA . GLY B 1 252 ? 6.059 16.812 26.875 1 92.69 252 GLY B CA 1
ATOM 6327 C C . GLY B 1 252 ? 7.277 17.344 27.609 1 92.69 252 GLY B C 1
ATOM 6328 O O . GLY B 1 252 ? 8.125 18.016 27.016 1 92.69 252 GLY B O 1
ATOM 6329 N N . GLY B 1 253 ? 7.379 17.094 28.859 1 94.62 253 GLY B N 1
ATOM 6330 C CA . GLY B 1 253 ? 8.539 17.469 29.656 1 94.62 253 GLY B CA 1
ATOM 6331 C C . GLY B 1 253 ? 9.656 16.453 29.594 1 94.62 253 GLY B C 1
ATOM 6332 O O . GLY B 1 253 ? 10.828 16.797 29.766 1 94.62 253 GLY B O 1
ATOM 6333 N N . ALA B 1 254 ? 9.32 15.227 29.281 1 96.81 254 ALA B N 1
ATOM 6334 C CA . ALA B 1 254 ? 10.281 14.125 29.281 1 96.81 254 ALA B CA 1
ATOM 6335 C C . ALA B 1 254 ? 11.117 14.117 28.016 1 96.81 254 ALA B C 1
ATOM 6337 O O . ALA B 1 254 ? 12.273 13.688 28.031 1 96.81 254 ALA B O 1
ATOM 6338 N N . HIS B 1 255 ? 10.641 14.594 26.891 1 98.12 255 HIS B N 1
ATOM 6339 C CA . HIS B 1 255 ? 11.297 14.594 25.594 1 98.12 255 HIS B CA 1
ATOM 6340 C C . HIS B 1 255 ? 11.18 15.945 24.906 1 98.12 255 HIS B C 1
ATOM 6342 O O . HIS B 1 255 ? 10.062 16.438 24.688 1 98.12 255 HIS B O 1
ATOM 6348 N N . GLU B 1 256 ? 12.258 16.516 24.5 1 98.31 256 GLU B N 1
ATOM 6349 C CA . GLU B 1 256 ? 12.297 17.875 23.984 1 98.31 256 GLU B CA 1
ATOM 6350 C C . GLU B 1 256 ? 11.375 18.031 22.766 1 98.31 256 GLU B C 1
ATOM 6352 O O . GLU B 1 256 ? 10.711 19.062 22.609 1 98.31 256 GLU B O 1
ATOM 6357 N N . PHE B 1 257 ? 11.375 17 21.906 1 98.44 257 PHE B N 1
ATOM 6358 C CA . PHE B 1 257 ? 10.586 17.078 20.672 1 98.44 257 PHE B CA 1
ATOM 6359 C C . PHE B 1 257 ? 9.516 15.992 20.656 1 98.44 257 PHE B C 1
ATOM 6361 O O . PHE B 1 257 ? 9.016 15.625 19.578 1 98.44 257 PHE B O 1
ATOM 6368 N N . GLY B 1 258 ? 9.141 15.391 21.766 1 98.19 258 GLY B N 1
ATOM 6369 C CA . GLY B 1 258 ? 8.242 14.25 21.844 1 98.19 258 GLY B CA 1
ATOM 6370 C C . GLY B 1 258 ? 6.809 14.602 21.5 1 98.19 258 GLY B C 1
ATOM 6371 O O . GLY B 1 258 ? 6.352 15.711 21.75 1 98.19 258 GLY B O 1
ATOM 6372 N N . ASP B 1 259 ? 6.105 13.68 20.922 1 98.44 259 ASP B N 1
ATOM 6373 C CA . ASP B 1 259 ? 4.664 13.727 20.703 1 98.44 259 ASP B CA 1
ATOM 6374 C C . ASP B 1 259 ? 4.035 12.352 20.875 1 98.44 259 ASP B C 1
ATOM 6376 O O . ASP B 1 259 ? 4.703 11.398 21.281 1 98.44 259 ASP B O 1
ATOM 6380 N N . MET B 1 260 ? 2.697 12.266 20.797 1 98.62 260 MET B N 1
ATOM 6381 C CA . MET B 1 260 ? 1.96 11.016 20.922 1 98.62 260 MET B CA 1
ATOM 6382 C C . MET B 1 260 ? 0.861 10.922 19.859 1 98.62 260 MET B C 1
ATOM 6384 O O . MET B 1 260 ? 0.269 11.938 19.484 1 98.62 260 MET B O 1
ATOM 6388 N N . ALA B 1 261 ? 0.603 9.797 19.375 1 98.75 261 ALA B N 1
ATOM 6389 C CA . ALA B 1 261 ? -0.588 9.5 18.578 1 98.75 261 ALA B CA 1
ATOM 6390 C C . ALA B 1 261 ? -1.409 8.391 19.234 1 98.75 261 ALA B C 1
ATOM 6392 O O . ALA B 1 261 ? -0.893 7.301 19.5 1 98.75 261 ALA B O 1
ATOM 6393 N N . TRP B 1 262 ? -2.65 8.633 19.484 1 98.88 262 TRP B N 1
ATOM 6394 C CA . TRP B 1 262 ? -3.531 7.684 20.172 1 98.88 262 TRP B CA 1
ATOM 6395 C C . TRP B 1 262 ? -4.477 7.012 19.172 1 98.88 262 TRP B C 1
ATOM 6397 O O . TRP B 1 262 ? -5.141 7.684 18.391 1 98.88 262 TRP B O 1
ATOM 6407 N N . LEU B 1 263 ? -4.473 5.703 19.109 1 98.75 263 LEU B N 1
ATOM 6408 C CA . LEU B 1 263 ? -5.438 4.879 18.391 1 98.75 263 LEU B CA 1
ATOM 6409 C C . LEU B 1 263 ? -6.512 4.355 19.328 1 98.75 263 LEU B C 1
ATOM 6411 O O . LEU B 1 263 ? -6.402 3.236 19.844 1 98.75 263 LEU B O 1
ATOM 6415 N N . PRO B 1 264 ? -7.574 5.098 19.469 1 98.5 264 PRO B N 1
ATOM 6416 C CA . PRO B 1 264 ? -8.523 4.816 20.562 1 98.5 264 PRO B CA 1
ATOM 6417 C C . PRO B 1 264 ? -9.156 3.434 20.438 1 98.5 264 PRO B C 1
ATOM 6419 O O . PRO B 1 264 ? -9.25 2.705 21.422 1 98.5 264 PRO B O 1
ATOM 6422 N N . ARG B 1 265 ? -9.695 3.041 19.297 1 98.19 265 ARG B N 1
ATOM 6423 C CA . ARG B 1 265 ? -10.344 1.74 19.156 1 98.19 265 ARG B CA 1
ATOM 6424 C C . ARG B 1 265 ? -9.359 0.607 19.422 1 98.19 265 ARG B C 1
ATOM 6426 O O . ARG B 1 265 ? -9.719 -0.412 20.016 1 98.19 265 ARG B O 1
ATOM 6433 N N . GLN B 1 266 ? -8.125 0.744 18.953 1 98 266 GLN B N 1
ATOM 6434 C CA . GLN B 1 266 ? -7.121 -0.303 19.109 1 98 266 GLN B CA 1
ATOM 6435 C C . GLN B 1 266 ? -6.559 -0.325 20.531 1 98 266 GLN B C 1
ATOM 6437 O O . GLN B 1 266 ? -5.871 -1.272 20.906 1 98 266 GLN B O 1
ATOM 6442 N N . GLY B 1 267 ? -6.785 0.764 21.25 1 98.44 267 GLY B N 1
ATOM 6443 C CA . GLY B 1 267 ? -6.27 0.851 22.609 1 98.44 267 GLY B CA 1
ATOM 6444 C C . GLY B 1 267 ? -4.758 0.954 22.672 1 98.44 267 GLY B C 1
ATOM 6445 O O . GLY B 1 267 ? -4.121 0.347 23.531 1 98.44 267 GLY B O 1
ATOM 6446 N N . LYS B 1 268 ? -4.203 1.656 21.734 1 98.69 268 LYS B N 1
ATOM 6447 C CA . LYS B 1 268 ? -2.752 1.799 21.641 1 98.69 268 LYS B CA 1
ATOM 6448 C C . LYS B 1 268 ? -2.35 3.268 21.547 1 98.69 268 LYS B C 1
ATOM 6450 O O . LYS B 1 268 ? -3.127 4.105 21.078 1 98.69 268 LYS B O 1
ATOM 6455 N N . VAL B 1 269 ? -1.2 3.605 22.047 1 98.75 269 VAL B N 1
ATOM 6456 C CA . VAL B 1 269 ? -0.591 4.926 21.906 1 98.75 269 VAL B CA 1
ATOM 6457 C C . VAL B 1 269 ? 0.795 4.789 21.281 1 98.75 269 VAL B C 1
ATOM 6459 O O . VAL B 1 269 ? 1.597 3.953 21.703 1 98.75 269 VAL B O 1
ATOM 6462 N N . ILE B 1 270 ? 1.056 5.465 20.281 1 98.75 270 ILE B N 1
ATOM 6463 C CA . ILE B 1 270 ? 2.369 5.57 19.656 1 98.75 270 ILE B CA 1
ATOM 6464 C C . ILE B 1 270 ? 3.131 6.754 20.25 1 98.75 270 ILE B C 1
ATOM 6466 O O . ILE B 1 270 ? 2.746 7.91 20.047 1 98.75 270 ILE B O 1
ATOM 6470 N N . TYR B 1 271 ? 4.18 6.504 20.984 1 98.56 271 TYR B N 1
ATOM 6471 C CA . TYR B 1 271 ? 5.02 7.523 21.609 1 98.56 271 TYR B CA 1
ATOM 6472 C C . TYR B 1 271 ? 6.227 7.844 20.734 1 98.56 271 TYR B C 1
ATOM 6474 O O . TYR B 1 271 ? 6.918 6.941 20.266 1 98.56 271 TYR B O 1
ATOM 6482 N N . ARG B 1 272 ? 6.473 9.039 20.484 1 98.62 272 ARG B N 1
ATOM 6483 C CA . ARG B 1 272 ? 7.688 9.508 19.828 1 98.62 272 ARG B CA 1
ATOM 6484 C C . ARG B 1 272 ? 8.711 9.984 20.859 1 98.62 272 ARG B C 1
ATOM 6486 O O . ARG B 1 272 ? 8.547 11.055 21.453 1 98.62 272 ARG B O 1
ATOM 6493 N N . GLU B 1 273 ? 9.695 9.172 21.109 1 98.62 273 GLU B N 1
ATOM 6494 C CA . GLU B 1 273 ? 10.867 9.578 21.859 1 98.62 273 GLU B CA 1
ATOM 6495 C C . GLU B 1 273 ? 11.867 10.344 20.984 1 98.62 273 GLU B C 1
ATOM 6497 O O . GLU B 1 273 ? 12.562 9.742 20.172 1 98.62 273 GLU B O 1
ATOM 6502 N N . ASP B 1 274 ? 11.93 11.641 21.188 1 98.62 274 ASP B N 1
ATOM 6503 C CA . ASP B 1 274 ? 12.672 12.523 20.281 1 98.62 274 ASP B CA 1
ATOM 6504 C C . ASP B 1 274 ? 13.406 13.609 21.062 1 98.62 274 ASP B C 1
ATOM 6506 O O . ASP B 1 274 ? 12.781 14.484 21.656 1 98.62 274 ASP B O 1
ATOM 6510 N N . ASP B 1 275 ? 14.719 13.484 21.062 1 98.56 275 ASP B N 1
ATOM 6511 C CA . ASP B 1 275 ? 15.539 14.367 21.875 1 98.56 275 ASP B CA 1
ATOM 6512 C C . ASP B 1 275 ? 16.75 14.867 21.109 1 98.56 275 ASP B C 1
ATOM 6514 O O . ASP B 1 275 ? 17.203 14.219 20.156 1 98.56 275 ASP B O 1
ATOM 6518 N N . ARG B 1 276 ? 17.219 16.016 21.531 1 97.88 276 ARG B N 1
ATOM 6519 C CA . ARG B 1 276 ? 18.484 16.547 21.047 1 97.88 276 ARG B CA 1
ATOM 6520 C C . ARG B 1 276 ? 19.656 15.672 21.5 1 97.88 276 ARG B C 1
ATOM 6522 O O . ARG B 1 276 ? 19.672 15.195 22.641 1 97.88 276 ARG B O 1
ATOM 6529 N N . VAL B 1 277 ? 20.578 15.43 20.578 1 97.94 277 VAL B N 1
ATOM 6530 C CA . VAL B 1 277 ? 21.828 14.742 20.922 1 97.94 277 VAL B CA 1
ATOM 6531 C C . VAL B 1 277 ? 23.016 15.539 20.391 1 97.94 277 VAL B C 1
ATOM 6533 O O . VAL B 1 277 ? 22.844 16.484 19.625 1 97.94 277 VAL B O 1
ATOM 6536 N N . ASP B 1 278 ? 24.188 15.156 20.812 1 94.81 278 ASP B N 1
ATOM 6537 C CA . ASP B 1 278 ? 25.406 15.82 20.375 1 94.81 278 ASP B CA 1
ATOM 6538 C C . ASP B 1 278 ? 25.609 15.68 18.875 1 94.81 278 ASP B C 1
ATOM 6540 O O . ASP B 1 278 ? 25.312 14.633 18.297 1 94.81 278 ASP B O 1
ATOM 6544 N N . VAL B 1 279 ? 26.094 16.75 18.25 1 95.62 279 VAL B N 1
ATOM 6545 C CA . VAL B 1 279 ? 26.297 16.781 16.812 1 95.62 279 VAL B CA 1
ATOM 6546 C C . VAL B 1 279 ? 27.281 15.688 16.391 1 95.62 279 VAL B C 1
ATOM 6548 O O . VAL B 1 279 ? 27.25 15.227 15.25 1 95.62 279 VAL B O 1
ATOM 6551 N N . ALA B 1 280 ? 28.109 15.211 17.328 1 96.56 280 ALA B N 1
ATOM 6552 C CA . ALA B 1 280 ? 29.109 14.18 17.047 1 96.56 280 ALA B CA 1
ATOM 6553 C C . ALA B 1 280 ? 28.484 12.789 17.047 1 96.56 280 ALA B C 1
ATOM 6555 O O . ALA B 1 280 ? 29.094 11.828 16.578 1 96.56 280 ALA B O 1
ATOM 6556 N N . THR B 1 281 ? 27.266 12.672 17.578 1 97.62 281 THR B N 1
ATOM 6557 C CA . THR B 1 281 ? 26.594 11.375 17.562 1 97.62 281 THR B CA 1
ATOM 6558 C C . THR B 1 281 ? 26.469 10.836 16.141 1 97.62 281 THR B C 1
ATOM 6560 O O . THR B 1 281 ? 26.016 11.547 15.25 1 97.62 281 THR B O 1
ATOM 6563 N N . PRO B 1 282 ? 26.953 9.625 15.938 1 97.31 282 PRO B N 1
ATOM 6564 C CA . PRO B 1 282 ? 26.891 9.086 14.578 1 97.31 282 PRO B CA 1
ATOM 6565 C C . PRO B 1 282 ? 25.469 8.938 14.062 1 97.31 282 PRO B C 1
ATOM 6567 O O . PRO B 1 282 ? 24.562 8.57 14.82 1 97.31 282 PRO B O 1
ATOM 6570 N N . GLY B 1 283 ? 25.281 9.219 12.766 1 97.38 283 GLY B N 1
ATOM 6571 C CA . GLY B 1 283 ? 24 9.07 12.094 1 97.38 283 GLY B CA 1
ATOM 6572 C C . GLY B 1 283 ? 23.703 10.203 11.141 1 97.38 283 GLY B C 1
ATOM 6573 O O . GLY B 1 283 ? 24.094 11.352 11.375 1 97.38 283 GLY B O 1
ATOM 6574 N N . ASN B 1 284 ? 23.047 9.875 10.086 1 97.94 284 ASN B N 1
ATOM 6575 C CA . ASN B 1 284 ? 22.578 10.836 9.086 1 97.94 284 ASN B CA 1
ATOM 6576 C C . ASN B 1 284 ? 21.156 10.523 8.625 1 97.94 284 ASN B C 1
ATOM 6578 O O . ASN B 1 284 ? 20.906 10.43 7.426 1 97.94 284 ASN B O 1
ATOM 6582 N N . GLY B 1 285 ? 20.359 10.266 9.656 1 98.5 285 GLY B N 1
ATOM 6583 C CA . GLY B 1 285 ? 19 9.852 9.398 1 98.5 285 GLY B CA 1
ATOM 6584 C C . GLY B 1 285 ? 18.172 10.922 8.688 1 98.5 285 GLY B C 1
ATOM 6585 O O . GLY B 1 285 ? 18.562 12.094 8.672 1 98.5 285 GLY B O 1
ATOM 6586 N N . LEU B 1 286 ? 17.094 10.492 8.031 1 98.62 286 LEU B N 1
ATOM 6587 C CA . LEU B 1 286 ? 16.203 11.375 7.285 1 98.62 286 LEU B CA 1
ATOM 6588 C C . LEU B 1 286 ? 14.75 11.039 7.578 1 98.62 286 LEU B C 1
ATOM 6590 O O . LEU B 1 286 ? 14.375 9.867 7.637 1 98.62 286 LEU B O 1
ATOM 6594 N N . ASN B 1 287 ? 14.008 12.062 7.906 1 98.62 287 ASN B N 1
ATOM 6595 C CA . ASN B 1 287 ? 12.555 11.992 7.984 1 98.62 287 ASN B CA 1
ATOM 6596 C C . ASN B 1 287 ? 11.898 12.297 6.641 1 98.62 287 ASN B C 1
ATOM 6598 O O . ASN B 1 287 ? 11.859 13.445 6.211 1 98.62 287 ASN B O 1
ATOM 6602 N N . ASP B 1 288 ? 11.5 11.32 5.949 1 97.38 288 ASP B N 1
ATOM 6603 C CA . ASP B 1 288 ? 10.664 11.43 4.758 1 97.38 288 ASP B CA 1
ATOM 6604 C C . ASP B 1 288 ? 9.305 10.773 4.984 1 97.38 288 ASP B C 1
ATOM 6606 O O . ASP B 1 288 ? 9 9.734 4.391 1 97.38 288 ASP B O 1
ATOM 6610 N N . TYR B 1 289 ? 8.5 11.43 5.781 1 97.81 289 TYR B N 1
ATOM 6611 C CA . TYR B 1 289 ? 7.238 10.914 6.293 1 97.81 289 TYR B CA 1
ATOM 6612 C C . TYR B 1 289 ? 6.352 10.422 5.16 1 97.81 289 TYR B C 1
ATOM 6614 O O . TYR B 1 289 ? 6.168 11.117 4.156 1 97.81 289 TYR B O 1
ATOM 6622 N N . LEU B 1 290 ? 5.699 9.258 5.305 1 96.19 290 LEU B N 1
ATOM 6623 C CA . LEU B 1 290 ? 4.957 8.578 4.25 1 96.19 290 LEU B CA 1
ATOM 6624 C C . LEU B 1 290 ? 3.787 9.438 3.773 1 96.19 290 LEU B C 1
ATOM 6626 O O . LEU B 1 290 ? 3.508 9.5 2.574 1 96.19 290 LEU B O 1
ATOM 6630 N N . GLY B 1 291 ? 3.135 10.07 4.66 1 95.81 291 GLY B N 1
ATOM 6631 C CA . GLY B 1 291 ? 1.933 10.828 4.348 1 95.81 291 GLY B CA 1
ATOM 6632 C C . GLY B 1 291 ? 2.209 12.078 3.539 1 95.81 291 GLY B C 1
ATOM 6633 O O . GLY B 1 291 ? 1.29 12.672 2.969 1 95.81 291 GLY B O 1
ATOM 6634 N N . PHE B 1 292 ? 3.473 12.492 3.43 1 96.88 292 PHE B N 1
ATOM 6635 C CA . PHE B 1 292 ? 3.814 13.742 2.756 1 96.88 292 PHE B CA 1
ATOM 6636 C C . PHE B 1 292 ? 4.594 13.469 1.476 1 96.88 292 PHE B C 1
ATOM 6638 O O . PHE B 1 292 ? 5.172 14.383 0.888 1 96.88 292 PHE B O 1
ATOM 6645 N N . ARG B 1 293 ? 4.605 12.219 1.007 1 95.06 293 ARG B N 1
ATOM 6646 C CA . ARG B 1 293 ? 5.258 11.82 -0.238 1 95.06 293 ARG B CA 1
ATOM 6647 C C . ARG B 1 293 ? 4.27 11.836 -1.399 1 95.06 293 ARG B C 1
ATOM 6649 O O . ARG B 1 293 ? 3.053 11.828 -1.188 1 95.06 293 ARG B O 1
ATOM 6656 N N . ALA B 1 294 ? 4.867 11.93 -2.594 1 94.81 294 ALA B N 1
ATOM 6657 C CA . ALA B 1 294 ? 4.035 11.703 -3.773 1 94.81 294 ALA B CA 1
ATOM 6658 C C . ALA B 1 294 ? 3.484 10.281 -3.795 1 94.81 294 ALA B C 1
ATOM 6660 O O . ALA B 1 294 ? 4.199 9.328 -3.473 1 94.81 294 ALA B O 1
ATOM 6661 N N . GLN B 1 295 ? 2.217 10.141 -4.055 1 94.75 295 GLN B N 1
ATOM 6662 C CA . GLN B 1 295 ? 1.549 8.844 -4.133 1 94.75 295 GLN B CA 1
ATOM 6663 C C . GLN B 1 295 ? 0.991 8.594 -5.527 1 94.75 295 GLN B C 1
ATOM 6665 O O . GLN B 1 295 ? 0.58 9.531 -6.215 1 94.75 295 GLN B O 1
ATOM 6670 N N . PRO B 1 296 ? 0.898 7.305 -5.98 1 92.44 296 PRO B N 1
ATOM 6671 C CA . PRO B 1 296 ? 0.201 7.027 -7.238 1 92.44 296 PRO B CA 1
ATOM 6672 C C . PRO B 1 296 ? -1.27 7.438 -7.203 1 92.44 296 PRO B C 1
ATOM 6674 O O . PRO B 1 296 ? -2.021 6.977 -6.34 1 92.44 296 PRO B O 1
ATOM 6677 N N . THR B 1 297 ? -1.665 8.219 -8.164 1 93.31 297 THR B N 1
ATOM 6678 C CA . THR B 1 297 ? -3 8.805 -8.18 1 93.31 297 THR B CA 1
ATOM 6679 C C . THR B 1 297 ? -4.07 7.719 -8.242 1 93.31 297 THR B C 1
ATOM 6681 O O . THR B 1 297 ? -5.07 7.785 -7.523 1 93.31 297 THR B O 1
ATOM 6684 N N . LEU B 1 298 ? -3.895 6.711 -9.055 1 91.38 298 LEU B N 1
ATOM 6685 C CA . LEU B 1 298 ? -4.875 5.637 -9.164 1 91.38 298 LEU B CA 1
ATOM 6686 C C . LEU B 1 298 ? -5.055 4.922 -7.828 1 91.38 298 LEU B C 1
ATOM 6688 O O . LEU B 1 298 ? -6.164 4.504 -7.488 1 91.38 298 LEU B O 1
ATOM 6692 N N . GLY B 1 299 ? -3.959 4.727 -7.156 1 92.62 299 GLY B N 1
ATOM 6693 C CA . GLY B 1 299 ? -4.055 4.156 -5.82 1 92.62 299 GLY B CA 1
ATOM 6694 C C . GLY B 1 299 ? -4.906 4.988 -4.875 1 92.62 299 GLY B C 1
ATOM 6695 O O . GLY B 1 299 ? -5.715 4.441 -4.121 1 92.62 299 GLY B O 1
ATOM 6696 N N . LEU B 1 300 ? -4.742 6.297 -4.91 1 95.44 300 LEU B N 1
ATOM 6697 C CA . LEU B 1 300 ? -5.5 7.207 -4.055 1 95.44 300 LEU B CA 1
ATOM 6698 C C . LEU B 1 300 ? -6.98 7.176 -4.406 1 95.44 300 LEU B C 1
ATOM 6700 O O . LEU B 1 300 ? -7.832 7.141 -3.514 1 95.44 300 LEU B O 1
ATOM 6704 N N . ILE B 1 301 ? -7.277 7.18 -5.684 1 95.69 301 ILE B N 1
ATOM 6705 C CA . ILE B 1 301 ? -8.656 7.188 -6.156 1 95.69 301 ILE B CA 1
ATOM 6706 C C . ILE B 1 301 ? -9.352 5.887 -5.758 1 95.69 301 ILE B C 1
ATOM 6708 O O . ILE B 1 301 ? -10.492 5.898 -5.293 1 95.69 301 ILE B O 1
ATOM 6712 N N . THR B 1 302 ? -8.641 4.777 -5.852 1 92.75 302 THR B N 1
ATOM 6713 C CA . THR B 1 302 ? -9.195 3.469 -5.516 1 92.75 302 THR B CA 1
ATOM 6714 C C . THR B 1 302 ? -9.422 3.35 -4.012 1 92.75 302 THR B C 1
ATOM 6716 O O . THR B 1 302 ? -10.445 2.811 -3.578 1 92.75 302 THR B O 1
ATOM 6719 N N . ALA B 1 303 ? -8.508 3.803 -3.271 1 94 303 ALA B N 1
ATOM 6720 C CA . ALA B 1 303 ? -8.656 3.779 -1.818 1 94 303 ALA B CA 1
ATOM 6721 C C . ALA B 1 303 ? -9.844 4.629 -1.376 1 94 303 ALA B C 1
ATOM 6723 O O . ALA B 1 303 ? -10.578 4.246 -0.462 1 94 303 ALA B O 1
ATOM 6724 N N . ARG B 1 304 ? -10.016 5.789 -2.02 1 97 304 ARG B N 1
ATOM 6725 C CA . ARG B 1 304 ? -11.141 6.66 -1.697 1 97 304 ARG B CA 1
ATOM 6726 C C . ARG B 1 304 ? -12.469 5.992 -2.029 1 97 304 ARG B C 1
ATOM 6728 O O . ARG B 1 304 ? -13.422 6.066 -1.25 1 97 304 ARG B O 1
ATOM 6735 N N . ALA B 1 305 ? -12.547 5.383 -3.139 1 95.25 305 ALA B N 1
ATOM 6736 C CA . ALA B 1 305 ? -13.758 4.672 -3.529 1 95.25 305 ALA B CA 1
ATOM 6737 C C . ALA B 1 305 ? -14.109 3.582 -2.518 1 95.25 305 ALA B C 1
ATOM 6739 O O . ALA B 1 305 ? -15.273 3.41 -2.156 1 95.25 305 ALA B O 1
ATOM 6740 N N . ALA B 1 306 ? -13.117 2.885 -2.109 1 93.69 306 ALA B N 1
ATOM 6741 C CA . ALA B 1 306 ? -13.328 1.844 -1.105 1 93.69 306 ALA B CA 1
ATOM 6742 C C . ALA B 1 306 ? -13.82 2.439 0.207 1 93.69 306 ALA B C 1
ATOM 6744 O O . ALA B 1 306 ? -14.719 1.885 0.847 1 93.69 306 ALA B O 1
ATOM 6745 N N . GLU B 1 307 ? -13.258 3.506 0.601 1 95.69 307 GLU B N 1
ATOM 6746 C CA . GLU B 1 307 ? -13.664 4.18 1.83 1 95.69 307 GLU B CA 1
ATOM 6747 C C . GLU B 1 307 ? -15.117 4.648 1.747 1 95.69 307 GLU B C 1
ATOM 6749 O O . GLU B 1 307 ? -15.875 4.492 2.703 1 95.69 307 GLU B O 1
ATOM 6754 N N . GLU B 1 308 ? -15.469 5.242 0.637 1 96.38 308 GLU B N 1
ATOM 6755 C CA . GLU B 1 308 ? -16.844 5.707 0.448 1 96.38 308 GLU B CA 1
ATOM 6756 C C . GLU B 1 308 ? -17.828 4.555 0.535 1 96.38 308 GLU B C 1
ATOM 6758 O O . GLU B 1 308 ? -18.906 4.695 1.12 1 96.38 308 GLU B O 1
ATOM 6763 N N . ARG B 1 309 ? -17.484 3.451 -0.015 1 94.69 309 ARG B N 1
ATOM 6764 C CA . ARG B 1 309 ? -18.344 2.275 0.07 1 94.69 309 ARG B CA 1
ATOM 6765 C C . ARG B 1 309 ? -18.5 1.814 1.515 1 94.69 309 ARG B C 1
ATOM 6767 O O . ARG B 1 309 ? -19.609 1.448 1.94 1 94.69 309 ARG B O 1
ATOM 6774 N N . LEU B 1 310 ? -17.438 1.795 2.254 1 94.62 310 LEU B N 1
ATOM 6775 C CA . LEU B 1 310 ? -17.469 1.413 3.662 1 94.62 310 LEU B CA 1
ATOM 6776 C C . LEU B 1 310 ? -18.344 2.361 4.465 1 94.62 310 LEU B C 1
ATOM 6778 O O . LEU B 1 310 ? -19.094 1.925 5.344 1 94.62 310 LEU B O 1
ATOM 6782 N N . GLU B 1 311 ? -18.219 3.658 4.152 1 94.38 311 GLU B N 1
ATOM 6783 C CA . GLU B 1 311 ? -19 4.664 4.859 1 94.38 311 GLU B CA 1
ATOM 6784 C C . GLU B 1 311 ? -20.484 4.504 4.562 1 94.38 311 GLU B C 1
ATOM 6786 O O . GLU B 1 311 ? -21.328 4.68 5.453 1 94.38 311 GLU B O 1
ATOM 6791 N N . ARG B 1 312 ? -20.797 4.145 3.383 1 92.88 312 ARG B N 1
ATOM 6792 C CA . ARG B 1 312 ? -22.188 4.086 2.951 1 92.88 312 ARG B CA 1
ATOM 6793 C C . ARG B 1 312 ? -22.828 2.752 3.334 1 92.88 312 ARG B C 1
ATOM 6795 O O . ARG B 1 312 ? -23.969 2.715 3.809 1 92.88 312 ARG B O 1
ATOM 6802 N N . ASN B 1 313 ? -22.047 1.666 3.129 1 91 313 ASN B N 1
ATOM 6803 C CA . ASN B 1 313 ? -22.672 0.351 3.168 1 91 313 ASN B CA 1
ATOM 6804 C C . ASN B 1 313 ? -21.984 -0.573 4.168 1 91 313 ASN B C 1
ATOM 6806 O O . ASN B 1 313 ? -22.469 -1.673 4.438 1 91 313 ASN B O 1
ATOM 6810 N N . GLY B 1 314 ? -20.938 -0.137 4.746 1 92.44 314 GLY B N 1
ATOM 6811 C CA . GLY B 1 314 ? -20.172 -1.024 5.609 1 92.44 314 GLY B CA 1
ATOM 6812 C C . GLY B 1 314 ? -20.75 -1.143 7.008 1 92.44 314 GLY B C 1
ATOM 6813 O O . GLY B 1 314 ? -21.391 -0.208 7.504 1 92.44 314 GLY B O 1
ATOM 6814 N N . THR B 1 315 ? -20.516 -2.285 7.691 1 95.19 315 THR B N 1
ATOM 6815 C CA . THR B 1 315 ? -20.812 -2.443 9.109 1 95.19 315 THR B CA 1
ATOM 6816 C C . THR B 1 315 ? -19.688 -1.836 9.961 1 95.19 315 THR B C 1
ATOM 6818 O O . THR B 1 315 ? -18.609 -1.524 9.453 1 95.19 315 THR B O 1
ATOM 6821 N N . ASP B 1 316 ? -19.969 -1.658 11.219 1 96.12 316 ASP B N 1
ATOM 6822 C CA . ASP B 1 316 ? -18.938 -1.178 12.133 1 96.12 316 ASP B CA 1
ATOM 6823 C C . ASP B 1 316 ? -17.75 -2.143 12.188 1 96.12 316 ASP B C 1
ATOM 6825 O O . ASP B 1 316 ? -16.609 -1.716 12.297 1 96.12 316 ASP B O 1
ATOM 6829 N N . ILE B 1 317 ? -18.047 -3.41 12.07 1 96.44 317 ILE B N 1
ATOM 6830 C CA . ILE B 1 317 ? -17 -4.422 12.094 1 96.44 317 ILE B CA 1
ATOM 6831 C C . ILE B 1 317 ? -16.094 -4.25 10.875 1 96.44 317 ILE B C 1
ATOM 6833 O O . ILE B 1 317 ? -14.867 -4.227 11.008 1 96.44 317 ILE B O 1
ATOM 6837 N N . ALA B 1 318 ? -16.672 -4.09 9.664 1 96 318 ALA B N 1
ATOM 6838 C CA . ALA B 1 318 ? -15.914 -3.92 8.43 1 96 318 ALA B CA 1
ATOM 6839 C C . ALA B 1 318 ? -15.062 -2.658 8.484 1 96 318 ALA B C 1
ATOM 6841 O O . ALA B 1 318 ? -13.883 -2.68 8.109 1 96 318 ALA B O 1
ATOM 6842 N N . ARG B 1 319 ? -15.648 -1.601 8.977 1 97 319 ARG B N 1
ATOM 6843 C CA . ARG B 1 319 ? -14.93 -0.336 9.078 1 97 319 ARG B CA 1
ATOM 6844 C C . ARG B 1 319 ? -13.75 -0.456 10.039 1 97 319 ARG B C 1
ATOM 6846 O O . ARG B 1 319 ? -12.664 0.054 9.766 1 97 319 ARG B O 1
ATOM 6853 N N . CYS B 1 320 ? -13.945 -1.135 11.164 1 97.44 320 CYS B N 1
ATOM 6854 C CA . CYS B 1 320 ? -12.898 -1.264 12.172 1 97.44 320 CYS B CA 1
ATOM 6855 C C . CYS B 1 320 ? -11.773 -2.164 11.68 1 97.44 320 CYS B C 1
ATOM 6857 O O . CYS B 1 320 ? -10.602 -1.906 11.945 1 97.44 320 CYS B O 1
ATOM 6859 N N . LEU B 1 321 ? -12.133 -3.217 10.953 1 96 321 LEU B N 1
ATOM 6860 C CA . LEU B 1 321 ? -11.109 -4.09 10.391 1 96 321 LEU B CA 1
ATOM 6861 C C . LEU B 1 321 ? -10.273 -3.344 9.352 1 96 321 LEU B C 1
ATOM 6863 O O . LEU B 1 321 ? -9.047 -3.467 9.336 1 96 321 LEU B O 1
ATOM 6867 N N . ALA B 1 322 ? -10.938 -2.537 8.523 1 95.75 322 ALA B N 1
ATOM 6868 C CA . ALA B 1 322 ? -10.227 -1.741 7.527 1 95.75 322 ALA B CA 1
ATOM 6869 C C . ALA B 1 322 ? -9.352 -0.681 8.188 1 95.75 322 ALA B C 1
ATOM 6871 O O . ALA B 1 322 ? -8.281 -0.342 7.68 1 95.75 322 ALA B O 1
ATOM 6872 N N . ALA B 1 323 ? -9.742 -0.173 9.328 1 97.56 323 ALA B N 1
ATOM 6873 C CA . ALA B 1 323 ? -9.086 0.94 10.016 1 97.56 323 ALA B CA 1
ATOM 6874 C C . ALA B 1 323 ? -7.742 0.512 10.586 1 97.56 323 ALA B C 1
ATOM 6876 O O . ALA B 1 323 ? -6.918 1.356 10.953 1 97.56 323 ALA B O 1
ATOM 6877 N N . ARG B 1 324 ? -7.438 -0.774 10.672 1 96.56 324 ARG B N 1
ATOM 6878 C CA . ARG B 1 324 ? -6.18 -1.278 11.211 1 96.56 324 ARG B CA 1
ATOM 6879 C C . ARG B 1 324 ? -5.039 -1.09 10.211 1 96.56 324 ARG B C 1
ATOM 6881 O O . ARG B 1 324 ? -3.871 -1.039 10.602 1 96.56 324 ARG B O 1
ATOM 6888 N N . LEU B 1 325 ? -5.383 -0.959 8.984 1 95.56 325 LEU B N 1
ATOM 6889 C CA . LEU B 1 325 ? -4.406 -1.042 7.898 1 95.56 325 LEU B CA 1
ATOM 6890 C C . LEU B 1 325 ? -3.471 0.161 7.918 1 95.56 325 LEU B C 1
ATOM 6892 O O . LEU B 1 325 ? -2.248 0 7.93 1 95.56 325 LEU B O 1
ATOM 6896 N N . PRO B 1 326 ? -4 1.397 7.984 1 96.5 326 PRO B N 1
ATOM 6897 C CA . PRO B 1 326 ? -3.098 2.541 7.824 1 96.5 326 PRO B CA 1
ATOM 6898 C C . PRO B 1 326 ? -2.055 2.631 8.938 1 96.5 326 PRO B C 1
ATOM 6900 O O . PRO B 1 326 ? -0.855 2.697 8.656 1 96.5 326 PRO B O 1
ATOM 6903 N N . PRO B 1 327 ? -2.434 2.557 10.234 1 97.56 327 PRO B N 1
ATOM 6904 C CA . PRO B 1 327 ? -1.387 2.654 11.25 1 97.56 327 PRO B CA 1
ATOM 6905 C C . PRO B 1 327 ? -0.368 1.521 11.164 1 97.56 327 PRO B C 1
ATOM 6907 O O . PRO B 1 327 ? 0.826 1.74 11.383 1 97.56 327 PRO B O 1
ATOM 6910 N N . SER B 1 328 ? -0.808 0.336 10.828 1 96.5 328 SER B N 1
ATOM 6911 C CA . SER B 1 328 ? 0.107 -0.793 10.695 1 96.5 328 SER B CA 1
ATOM 6912 C C . SER B 1 328 ? 1.09 -0.578 9.547 1 96.5 328 SER B C 1
ATOM 6914 O O . SER B 1 328 ? 2.281 -0.867 9.68 1 96.5 328 SER B O 1
ATOM 6916 N N . LEU B 1 329 ? 0.594 -0.138 8.445 1 95.56 329 LEU B N 1
ATOM 6917 C CA . LEU B 1 329 ? 1.438 0.124 7.289 1 95.56 329 LEU B CA 1
ATOM 6918 C C . LEU B 1 329 ? 2.494 1.177 7.613 1 95.56 329 LEU B C 1
ATOM 6920 O O . LEU B 1 329 ? 3.66 1.026 7.242 1 95.56 329 LEU B O 1
ATOM 6924 N N . PHE B 1 330 ? 2.117 2.24 8.266 1 97.44 330 PHE B N 1
ATOM 6925 C CA . PHE B 1 330 ? 3.049 3.299 8.633 1 97.44 330 PHE B CA 1
ATOM 6926 C C . PHE B 1 330 ? 4.113 2.777 9.594 1 97.44 330 PHE B C 1
ATOM 6928 O O . PHE B 1 330 ? 5.297 3.076 9.43 1 97.44 330 PHE B O 1
ATOM 6935 N N . GLU B 1 331 ? 3.701 1.992 10.555 1 97.19 331 GLU B N 1
ATOM 6936 C CA . GLU B 1 331 ? 4.645 1.434 11.516 1 97.19 331 GLU B CA 1
ATOM 6937 C C . GLU B 1 331 ? 5.641 0.499 10.836 1 97.19 331 GLU B C 1
ATOM 6939 O O . GLU B 1 331 ? 6.84 0.559 11.109 1 97.19 331 GLU B O 1
ATOM 6944 N N . LEU B 1 332 ? 5.145 -0.316 9.93 1 94.5 332 LEU B N 1
ATOM 6945 C CA . LEU B 1 332 ? 5.977 -1.298 9.242 1 94.5 332 LEU B CA 1
ATOM 6946 C C . LEU B 1 332 ? 7.008 -0.609 8.352 1 94.5 332 LEU B C 1
ATOM 6948 O O . LEU B 1 332 ? 8.055 -1.185 8.047 1 94.5 332 LEU B O 1
ATOM 6952 N N . GLN B 1 333 ? 6.742 0.595 8.008 1 96 333 GLN B N 1
ATOM 6953 C CA . GLN B 1 333 ? 7.652 1.355 7.152 1 96 333 GLN B CA 1
ATOM 6954 C C . GLN B 1 333 ? 8.367 2.445 7.949 1 96 333 GLN B C 1
ATOM 6956 O O . GLN B 1 333 ? 8.781 3.461 7.387 1 96 333 GLN B O 1
ATOM 6961 N N . ALA B 1 334 ? 8.398 2.334 9.242 1 97.94 334 ALA B N 1
ATOM 6962 C CA . ALA B 1 334 ? 9.094 3.238 10.156 1 97.94 334 ALA B CA 1
ATOM 6963 C C . ALA B 1 334 ? 8.648 4.684 9.938 1 97.94 334 ALA B C 1
ATOM 6965 O O . ALA B 1 334 ? 9.469 5.605 10.016 1 97.94 334 ALA B O 1
ATOM 6966 N N . TYR B 1 335 ? 7.391 4.84 9.523 1 97.94 335 TYR B N 1
ATOM 6967 C CA . TYR B 1 335 ? 6.766 6.145 9.32 1 97.94 335 TYR B CA 1
ATOM 6968 C C . TYR B 1 335 ? 7.535 6.965 8.297 1 97.94 335 TYR B C 1
ATOM 6970 O O . TYR B 1 335 ? 7.387 8.188 8.234 1 97.94 335 TYR B O 1
ATOM 6978 N N . GLY B 1 336 ? 8.461 6.371 7.551 1 97.69 336 GLY B N 1
ATOM 6979 C CA . GLY B 1 336 ? 9.211 7.031 6.492 1 97.69 336 GLY B CA 1
ATOM 6980 C C . GLY B 1 336 ? 10.602 7.449 6.926 1 97.69 336 GLY B C 1
ATOM 6981 O O . GLY B 1 336 ? 11.344 8.062 6.152 1 97.69 336 GLY B O 1
ATOM 6982 N N . PHE B 1 337 ? 11.023 7.105 8.18 1 98.44 337 PHE B N 1
ATOM 6983 C CA . PHE B 1 337 ? 12.367 7.414 8.656 1 98.44 337 PHE B CA 1
ATOM 6984 C C . PHE B 1 337 ? 13.375 6.434 8.078 1 98.44 337 PHE B C 1
ATOM 6986 O O . PHE B 1 337 ? 13.078 5.25 7.91 1 98.44 337 PHE B O 1
ATOM 6993 N N . THR B 1 338 ? 14.539 6.898 7.773 1 97.81 338 THR B N 1
ATOM 6994 C CA . THR B 1 338 ? 15.672 6.078 7.375 1 97.81 338 THR B CA 1
ATOM 6995 C C . THR B 1 338 ? 16.922 6.473 8.148 1 97.81 338 THR B C 1
ATOM 6997 O O . THR B 1 338 ? 17.016 7.594 8.656 1 97.81 338 THR B O 1
ATOM 7000 N N . ASN B 1 339 ? 17.891 5.609 8.273 1 97.75 339 ASN B N 1
ATOM 7001 C CA . ASN B 1 339 ? 19.062 5.852 9.102 1 97.75 339 ASN B CA 1
ATOM 7002 C C . ASN B 1 339 ? 20.156 6.582 8.32 1 97.75 339 ASN B C 1
ATOM 7004 O O . ASN B 1 339 ? 21.078 7.133 8.914 1 97.75 339 ASN B O 1
ATOM 7008 N N . ASP B 1 340 ? 20.078 6.578 6.965 1 95 340 ASP B N 1
ATOM 7009 C CA . ASP B 1 340 ? 21.125 7.207 6.16 1 95 340 ASP B CA 1
ATOM 7010 C C . ASP B 1 340 ? 20.531 7.922 4.949 1 95 340 ASP B C 1
ATOM 7012 O O . ASP B 1 340 ? 21.25 8.234 3.994 1 95 340 ASP B O 1
ATOM 7016 N N . GLY B 1 341 ? 19.234 8.102 4.938 1 94.19 341 GLY B N 1
ATOM 7017 C CA . GLY B 1 341 ? 18.562 8.75 3.811 1 94.19 341 GLY B CA 1
ATOM 7018 C C . GLY B 1 341 ? 18.109 7.766 2.75 1 94.19 341 GLY B C 1
ATOM 7019 O O . GLY B 1 341 ? 17.422 8.148 1.803 1 94.19 341 GLY B O 1
ATOM 7020 N N . VAL B 1 342 ? 18.438 6.465 3.016 1 91.88 342 VAL B N 1
ATOM 7021 C CA . VAL B 1 342 ? 18.141 5.484 1.98 1 91.88 342 VAL B CA 1
ATOM 7022 C C . VAL B 1 342 ? 17.422 4.289 2.596 1 91.88 342 VAL B C 1
ATOM 7024 O O . VAL B 1 342 ? 16.359 3.873 2.102 1 91.88 342 VAL B O 1
ATOM 7027 N N . PHE B 1 343 ? 17.969 3.77 3.73 1 93.31 343 PHE B N 1
ATOM 7028 C CA . PHE B 1 343 ? 17.406 2.549 4.301 1 93.31 343 PHE B CA 1
ATOM 7029 C C . PHE B 1 343 ? 17.094 2.738 5.781 1 93.31 343 PHE B C 1
ATOM 7031 O O . PHE B 1 343 ? 17.812 3.447 6.488 1 93.31 343 PHE B O 1
ATOM 7038 N N . PHE B 1 344 ? 16.141 2.113 6.227 1 96.69 344 PHE B N 1
ATOM 7039 C CA . PHE B 1 344 ? 15.867 1.961 7.652 1 96.69 344 PHE B CA 1
ATOM 7040 C C . PHE B 1 344 ? 16.5 0.685 8.188 1 96.69 344 PHE B C 1
ATOM 7042 O O . PHE B 1 344 ? 16.25 -0.405 7.668 1 96.69 344 PHE B O 1
ATOM 7049 N N . THR B 1 345 ? 17.203 0.805 9.18 1 96.25 345 THR B N 1
ATOM 7050 C CA . THR B 1 345 ? 17.875 -0.372 9.727 1 96.25 345 THR B CA 1
ATOM 7051 C C . THR B 1 345 ? 17.578 -0.529 11.211 1 96.25 345 THR B C 1
ATOM 7053 O O . THR B 1 345 ? 18.172 -1.362 11.891 1 96.25 345 THR B O 1
ATOM 7056 N N . GLY B 1 346 ? 16.734 0.327 11.82 1 96.81 346 GLY B N 1
ATOM 7057 C CA . GLY B 1 346 ? 16.312 0.191 13.211 1 96.81 346 GLY B CA 1
ATOM 7058 C C . GLY B 1 346 ? 16.281 1.514 13.953 1 96.81 346 GLY B C 1
ATOM 7059 O O . GLY B 1 346 ? 16.812 2.518 13.469 1 96.81 346 GLY B O 1
ATOM 7060 N N . TRP B 1 347 ? 15.578 1.617 15.023 1 97.56 347 TRP B N 1
ATOM 7061 C CA . TRP B 1 347 ? 15.57 2.766 15.922 1 97.56 347 TRP B CA 1
ATOM 7062 C C . TRP B 1 347 ? 16.766 2.727 16.875 1 97.56 347 TRP B C 1
ATOM 7064 O O . TRP B 1 347 ? 17.25 1.649 17.219 1 97.56 347 TRP B O 1
ATOM 7074 N N . PRO B 1 348 ? 17.219 3.811 17.344 1 98.38 348 PRO B N 1
ATOM 7075 C CA . PRO B 1 348 ? 16.797 5.168 17 1 98.38 348 PRO B CA 1
ATOM 7076 C C . PRO B 1 348 ? 17.391 5.652 15.68 1 98.38 348 PRO B C 1
ATOM 7078 O O . PRO B 1 348 ? 18.406 5.129 15.227 1 98.38 348 PRO B O 1
ATOM 7081 N N . VAL B 1 349 ? 16.75 6.523 15.07 1 98.75 349 VAL B N 1
ATOM 7082 C CA . VAL B 1 349 ? 17.281 7.234 13.914 1 98.75 349 VAL B CA 1
ATOM 7083 C C . VAL B 1 349 ? 17.891 8.562 14.359 1 98.75 349 VAL B C 1
ATOM 7085 O O . VAL B 1 349 ? 17.219 9.375 15 1 98.75 349 VAL B O 1
ATOM 7088 N N . VAL B 1 350 ? 19.125 8.766 14.078 1 98.88 350 VAL B N 1
ATOM 7089 C CA . VAL B 1 350 ? 19.844 9.977 14.461 1 98.88 350 VAL B CA 1
ATOM 7090 C C . VAL B 1 350 ? 20.172 10.797 13.211 1 98.88 350 VAL B C 1
ATOM 7092 O O . VAL B 1 350 ? 20.688 10.266 12.227 1 98.88 350 VAL B O 1
ATOM 7095 N N . GLY B 1 351 ? 19.828 12.008 13.195 1 98.75 351 GLY B N 1
ATOM 7096 C CA . GLY B 1 351 ? 20.125 12.898 12.086 1 98.75 351 GLY B CA 1
ATOM 7097 C C . GLY B 1 351 ? 20.094 14.359 12.469 1 98.75 351 GLY B C 1
ATOM 7098 O O . GLY B 1 351 ? 19.672 14.711 13.57 1 98.75 351 GLY B O 1
ATOM 7099 N N . PHE B 1 352 ? 20.625 15.211 11.57 1 98.69 352 PHE B N 1
ATOM 7100 C CA . PHE B 1 352 ? 20.641 16.656 11.789 1 98.69 352 PHE B CA 1
ATOM 7101 C C . PHE B 1 352 ? 19.219 17.188 11.867 1 98.69 352 PHE B C 1
ATOM 7103 O O . PHE B 1 352 ? 18.297 16.656 11.234 1 98.69 352 PHE B O 1
ATOM 7110 N N . GLN B 1 353 ? 19.047 18.266 12.602 1 98.44 353 GLN B N 1
ATOM 7111 C CA . GLN B 1 353 ? 17.75 18.922 12.797 1 98.44 353 GLN B CA 1
ATOM 7112 C C . GLN B 1 353 ? 17.062 19.203 11.469 1 98.44 353 GLN B C 1
ATOM 7114 O O . GLN B 1 353 ? 15.875 18.938 11.312 1 98.44 353 GLN B O 1
ATOM 7119 N N . HIS B 1 354 ? 17.781 19.641 10.438 1 98.25 354 HIS B N 1
ATOM 7120 C CA . HIS B 1 354 ? 17.172 20.047 9.172 1 98.25 354 HIS B CA 1
ATOM 7121 C C . HIS B 1 354 ? 16.734 18.828 8.367 1 98.25 354 HIS B C 1
ATOM 7123 O O . HIS B 1 354 ? 15.945 18.953 7.426 1 98.25 354 HIS B O 1
ATOM 7129 N N . ARG B 1 355 ? 17.188 17.594 8.75 1 98.38 355 ARG B N 1
ATOM 7130 C CA . ARG B 1 355 ? 16.828 16.359 8.055 1 98.38 355 ARG B CA 1
ATOM 7131 C C . ARG B 1 355 ? 15.688 15.648 8.758 1 98.38 355 ARG B C 1
ATOM 7133 O O . ARG B 1 355 ? 14.992 14.828 8.148 1 98.38 355 ARG B O 1
ATOM 7140 N N . ILE B 1 356 ? 15.422 15.984 10.078 1 98.69 356 ILE B N 1
ATOM 7141 C CA . ILE B 1 356 ? 14.516 15.203 10.906 1 98.69 356 ILE B CA 1
ATOM 7142 C C . ILE B 1 356 ? 13.242 16 11.164 1 98.69 356 ILE B C 1
ATOM 7144 O O . ILE B 1 356 ? 12.156 15.422 11.281 1 98.69 356 ILE B O 1
ATOM 7148 N N . GLN B 1 357 ? 13.289 17.281 11.234 1 98.38 357 GLN B N 1
ATOM 7149 C CA . GLN B 1 357 ? 12.273 18.094 11.891 1 98.38 357 GLN B CA 1
ATOM 7150 C C . GLN B 1 357 ? 10.992 18.141 11.062 1 98.38 357 GLN B C 1
ATOM 7152 O O . GLN B 1 357 ? 9.898 18.312 11.609 1 98.38 357 GLN B O 1
ATOM 7157 N N . ALA B 1 358 ? 11.125 18.078 9.703 1 98.56 358 ALA B N 1
ATOM 7158 C CA . ALA B 1 358 ? 9.953 18.219 8.836 1 98.56 358 ALA B CA 1
ATOM 7159 C C . ALA B 1 358 ? 10.172 17.5 7.508 1 98.56 358 ALA B C 1
ATOM 7161 O O . ALA B 1 358 ? 11.297 17.141 7.156 1 98.56 358 ALA B O 1
ATOM 7162 N N . SER B 1 359 ? 9.07 17.234 6.828 1 97.75 359 SER B N 1
ATOM 7163 C CA . SER B 1 359 ? 9.109 16.578 5.527 1 97.75 359 SER B CA 1
ATOM 7164 C C . SER B 1 359 ? 8 17.094 4.609 1 97.75 359 SER B C 1
ATOM 7166 O O . SER B 1 359 ? 7.137 17.859 5.043 1 97.75 359 SER B O 1
ATOM 7168 N N . GLY B 1 360 ? 8.078 16.734 3.273 1 96.94 360 GLY B N 1
ATOM 7169 C CA . GLY B 1 360 ? 7.07 17.172 2.316 1 96.94 360 GLY B CA 1
ATOM 7170 C C . GLY B 1 360 ? 7.516 17.031 0.874 1 96.94 360 GLY B C 1
ATOM 7171 O O . GLY B 1 360 ? 7.398 17.969 0.082 1 96.94 360 GLY B O 1
ATOM 7172 N N . THR B 1 361 ? 7.977 15.883 0.488 1 94.94 361 THR B N 1
ATOM 7173 C CA . THR B 1 361 ? 8.648 15.695 -0.793 1 94.94 361 THR B CA 1
ATOM 7174 C C . THR B 1 361 ? 7.648 15.758 -1.944 1 94.94 361 THR B C 1
ATOM 7176 O O . THR B 1 361 ? 8.039 15.938 -3.102 1 94.94 361 THR B O 1
ATOM 7179 N N . CYS B 1 362 ? 6.371 15.641 -1.642 1 94 362 CYS B N 1
ATOM 7180 C CA . CYS B 1 362 ? 5.395 15.633 -2.725 1 94 362 CYS B CA 1
ATOM 7181 C C . CYS B 1 362 ? 5.328 16.984 -3.41 1 94 362 CYS B C 1
ATOM 7183 O O . CYS B 1 362 ? 4.855 17.094 -4.543 1 94 362 CYS B O 1
ATOM 7185 N N . ILE B 1 363 ? 5.777 18.109 -2.764 1 93.38 363 ILE B N 1
ATOM 7186 C CA . ILE B 1 363 ? 5.656 19.438 -3.375 1 93.38 363 ILE B CA 1
ATOM 7187 C C . ILE B 1 363 ? 6.801 19.641 -4.363 1 93.38 363 ILE B C 1
ATOM 7189 O O . ILE B 1 363 ? 6.789 20.609 -5.141 1 93.38 363 ILE B O 1
ATOM 7193 N N . SER B 1 364 ? 7.828 18.812 -4.367 1 88.25 364 SER B N 1
ATOM 7194 C CA . SER B 1 364 ? 9.008 18.969 -5.207 1 88.25 364 SER B CA 1
ATOM 7195 C C . SER B 1 364 ? 8.984 18.016 -6.387 1 88.25 364 SER B C 1
ATOM 7197 O O . SER B 1 364 ? 9.945 17.938 -7.152 1 88.25 364 SER B O 1
ATOM 7199 N N . SER B 1 365 ? 7.961 17.312 -6.504 1 82.56 365 SER B N 1
ATOM 7200 C CA . SER B 1 365 ? 7.887 16.328 -7.574 1 82.56 365 SER B CA 1
ATOM 7201 C C . SER B 1 365 ? 7.695 17 -8.93 1 82.56 365 SER B C 1
ATOM 7203 O O . SER B 1 365 ? 7.094 18.062 -9.023 1 82.56 365 SER B O 1
ATOM 7205 N N . PRO B 1 366 ? 8.289 16.453 -9.922 1 86.19 366 PRO B N 1
ATOM 7206 C CA . PRO B 1 366 ? 8.07 17 -11.266 1 86.19 366 PRO B CA 1
ATOM 7207 C C . PRO B 1 366 ? 6.637 16.781 -11.758 1 86.19 366 PRO B C 1
ATOM 7209 O O . PRO B 1 366 ? 5.938 15.891 -11.273 1 86.19 366 PRO B O 1
ATOM 7212 N N . GLU B 1 367 ? 6.285 17.672 -12.688 1 89.19 367 GLU B N 1
ATOM 7213 C CA . GLU B 1 367 ? 5 17.484 -13.344 1 89.19 367 GLU B CA 1
ATOM 7214 C C . GLU B 1 367 ? 4.965 16.172 -14.125 1 89.19 367 GLU B C 1
ATOM 7216 O O . GLU B 1 367 ? 5.883 15.883 -14.898 1 89.19 367 GLU B O 1
ATOM 7221 N N . ASP B 1 368 ? 3.949 15.297 -13.906 1 88.81 368 ASP B N 1
ATOM 7222 C CA . ASP B 1 368 ? 3.891 13.984 -14.547 1 88.81 368 ASP B CA 1
ATOM 7223 C C . ASP B 1 368 ? 2.482 13.688 -15.055 1 88.81 368 ASP B C 1
ATOM 7225 O O . ASP B 1 368 ? 2.068 12.531 -15.102 1 88.81 368 ASP B O 1
ATOM 7229 N N . GLY B 1 369 ? 1.679 14.742 -15.289 1 90.69 369 GLY B N 1
ATOM 7230 C CA . GLY B 1 369 ? 0.321 14.57 -15.781 1 90.69 369 GLY B CA 1
ATOM 7231 C C . GLY B 1 369 ? -0.602 13.922 -14.766 1 90.69 369 GLY B C 1
ATOM 7232 O O . GLY B 1 369 ? -1.472 13.125 -15.125 1 90.69 369 GLY B O 1
ATOM 7233 N N . LEU B 1 370 ? -0.381 14.109 -13.453 1 91.69 370 LEU B N 1
ATOM 7234 C CA . LEU B 1 370 ? -1.186 13.656 -12.32 1 91.69 370 LEU B CA 1
ATOM 7235 C C . LEU B 1 370 ? -1.141 12.141 -12.195 1 91.69 370 LEU B C 1
ATOM 7237 O O . LEU B 1 370 ? -2.076 11.523 -11.672 1 91.69 370 LEU B O 1
ATOM 7241 N N . LEU B 1 371 ? -0.119 11.531 -12.719 1 90.12 371 LEU B N 1
ATOM 7242 C CA . LEU B 1 371 ? 0.124 10.117 -12.43 1 90.12 371 LEU B CA 1
ATOM 7243 C C . LEU B 1 371 ? 0.406 9.906 -10.945 1 90.12 371 LEU B C 1
ATOM 7245 O O . LEU B 1 371 ? 0.115 8.844 -10.398 1 90.12 371 LEU B O 1
ATOM 7249 N N . SER B 1 372 ? 0.996 10.891 -10.328 1 93.5 372 SER B N 1
ATOM 7250 C CA . SER B 1 372 ? 1.204 10.938 -8.883 1 93.5 372 SER B CA 1
ATOM 7251 C C . SER B 1 372 ? 0.847 12.312 -8.32 1 93.5 372 SER B C 1
ATOM 7253 O O . SER B 1 372 ? 0.78 13.297 -9.062 1 93.5 372 SER B O 1
ATOM 7255 N N . SER B 1 373 ? 0.602 12.383 -7.055 1 94.31 373 SER B N 1
ATOM 7256 C CA . SER B 1 373 ? 0.229 13.641 -6.414 1 94.31 373 SER B CA 1
ATOM 7257 C C . SER B 1 373 ? 0.391 13.555 -4.898 1 94.31 373 SER B C 1
ATOM 7259 O O . SER B 1 373 ? 0.64 12.484 -4.355 1 94.31 373 SER B O 1
ATOM 7261 N N . CYS B 1 374 ? 0.357 14.727 -4.238 1 95.31 374 CYS B N 1
ATOM 7262 C CA . CYS B 1 374 ? 0.16 14.711 -2.793 1 95.31 374 CYS B CA 1
ATOM 7263 C C . CYS B 1 374 ? -1.162 14.047 -2.43 1 95.31 374 CYS B C 1
ATOM 7265 O O . CYS B 1 374 ? -2.09 14.023 -3.238 1 95.31 374 CYS B O 1
ATOM 7267 N N . THR B 1 375 ? -1.231 13.562 -1.282 1 94.62 375 THR B N 1
ATOM 7268 C CA . THR B 1 375 ? -2.359 12.758 -0.826 1 94.62 375 THR B CA 1
ATOM 7269 C C . THR B 1 375 ? -3.65 13.57 -0.857 1 94.62 375 THR B C 1
ATOM 7271 O O . THR B 1 375 ? -4.723 13.023 -1.132 1 94.62 375 THR B O 1
ATOM 7274 N N . TRP B 1 376 ? -3.643 14.867 -0.639 1 94.94 376 TRP B N 1
ATOM 7275 C CA . TRP B 1 376 ? -4.828 15.703 -0.469 1 94.94 376 TRP B CA 1
ATOM 7276 C C . TRP B 1 376 ? -5.102 16.516 -1.726 1 94.94 376 TRP B C 1
ATOM 7278 O O . TRP B 1 376 ? -5.875 17.484 -1.692 1 94.94 376 TRP B O 1
ATOM 7288 N N . ASP B 1 377 ? -4.438 16.25 -2.834 1 94.94 377 ASP B N 1
ATOM 7289 C CA . ASP B 1 377 ? -4.551 17.031 -4.055 1 94.94 377 ASP B CA 1
ATOM 7290 C C . ASP B 1 377 ? -5.992 17.094 -4.547 1 94.94 377 ASP B C 1
ATOM 7292 O O . ASP B 1 377 ? -6.57 16.062 -4.902 1 94.94 377 ASP B O 1
ATOM 7296 N N . PRO B 1 378 ? -6.59 18.25 -4.605 1 94.81 378 PRO B N 1
ATOM 7297 C CA . PRO B 1 378 ? -8.016 18.359 -4.934 1 94.81 378 PRO B CA 1
ATOM 7298 C C . PRO B 1 378 ? -8.297 18.094 -6.414 1 94.81 378 PRO B C 1
ATOM 7300 O O . PRO B 1 378 ? -9.461 18.016 -6.816 1 94.81 378 PRO B O 1
ATOM 7303 N N . ARG B 1 379 ? -7.316 18.016 -7.336 1 95.69 379 ARG B N 1
ATOM 7304 C CA . ARG B 1 379 ? -7.508 17.75 -8.758 1 95.69 379 ARG B CA 1
ATOM 7305 C C . ARG B 1 379 ? -7.93 16.312 -9 1 95.69 379 ARG B C 1
ATOM 7307 O O . ARG B 1 379 ? -8.398 15.969 -10.086 1 95.69 379 ARG B O 1
ATOM 7314 N N . ILE B 1 380 ? -7.766 15.477 -7.961 1 95.06 380 ILE B N 1
ATOM 7315 C CA . ILE B 1 380 ? -8.219 14.094 -8.047 1 95.06 380 ILE B CA 1
ATOM 7316 C C . ILE B 1 380 ? -9.305 13.844 -7.004 1 95.06 380 ILE B C 1
ATOM 7318 O O . ILE B 1 380 ? -9.391 14.555 -6.004 1 95.06 380 ILE B O 1
ATOM 7322 N N . ARG B 1 381 ? -10.172 12.82 -7.246 1 95.25 381 ARG B N 1
ATOM 7323 C CA . ARG B 1 381 ? -11.141 12.422 -6.234 1 95.25 381 ARG B CA 1
ATOM 7324 C C . ARG B 1 381 ? -10.516 11.469 -5.223 1 95.25 381 ARG B C 1
ATOM 7326 O O . ARG B 1 381 ? -10.891 10.297 -5.152 1 95.25 381 ARG B O 1
ATOM 7333 N N . GLY B 1 382 ? -9.586 11.969 -4.492 1 95.62 382 GLY B N 1
ATOM 7334 C CA . GLY B 1 382 ? -8.859 11.219 -3.475 1 95.62 382 GLY B CA 1
ATOM 7335 C C . GLY B 1 382 ? -9.344 11.508 -2.064 1 95.62 382 GLY B C 1
ATOM 7336 O O . GLY B 1 382 ? -10.523 11.781 -1.85 1 95.62 382 GLY B O 1
ATOM 7337 N N . PRO B 1 383 ? -8.43 11.391 -1.06 1 95.62 383 PRO B N 1
ATOM 7338 C CA . PRO B 1 383 ? -8.797 11.664 0.333 1 95.62 383 PRO B CA 1
ATOM 7339 C C . PRO B 1 383 ? -9.367 13.062 0.534 1 95.62 383 PRO B C 1
ATOM 7341 O O . PRO B 1 383 ? -8.828 14.039 -0.004 1 95.62 383 PRO B O 1
ATOM 7344 N N . PHE B 1 384 ? -10.461 13.211 1.18 1 96.5 384 PHE B N 1
ATOM 7345 C CA . PHE B 1 384 ? -11.18 14.414 1.572 1 96.5 384 PHE B CA 1
ATOM 7346 C C . PHE B 1 384 ? -11.586 14.352 3.039 1 96.5 384 PHE B C 1
ATOM 7348 O O . PHE B 1 384 ? -12.211 13.383 3.475 1 96.5 384 PHE B O 1
ATOM 7355 N N . LEU B 1 385 ? -11.172 15.359 3.869 1 96.5 385 LEU B N 1
ATOM 7356 C CA . LEU B 1 385 ? -11.211 15.141 5.312 1 96.5 385 LEU B CA 1
ATOM 7357 C C . LEU B 1 385 ? -11.555 16.438 6.043 1 96.5 385 LEU B C 1
ATOM 7359 O O . LEU B 1 385 ? -11.438 17.531 5.48 1 96.5 385 LEU B O 1
ATOM 7363 N N . TYR B 1 386 ? -12.023 16.234 7.25 1 95.69 386 TYR B N 1
ATOM 7364 C CA . TYR B 1 386 ? -12.031 17.266 8.273 1 95.69 386 TYR B CA 1
ATOM 7365 C C . TYR B 1 386 ? -10.773 17.188 9.141 1 95.69 386 TYR B C 1
ATOM 7367 O O . TYR B 1 386 ? -10.156 16.125 9.25 1 95.69 386 TYR B O 1
ATOM 7375 N N . ASN B 1 387 ? -10.414 18.328 9.617 1 97.31 387 ASN B N 1
ATOM 7376 C CA . ASN B 1 387 ? -9.336 18.375 10.594 1 97.31 387 ASN B CA 1
ATOM 7377 C C . ASN B 1 387 ? -9.703 19.25 11.789 1 97.31 387 ASN B C 1
ATOM 7379 O O . ASN B 1 387 ? -9.977 20.453 11.625 1 97.31 387 ASN B O 1
ATOM 7383 N N . SER B 1 388 ? -9.758 18.641 12.93 1 97.75 388 SER B N 1
ATOM 7384 C CA . SER B 1 388 ? -9.992 19.359 14.18 1 97.75 388 SER B CA 1
ATOM 7385 C C . SER B 1 388 ? -8.703 19.516 14.984 1 97.75 388 SER B C 1
ATOM 7387 O O . SER B 1 388 ? -8.07 18.516 15.328 1 97.75 388 SER B O 1
ATOM 7389 N N . GLY B 1 389 ? -8.32 20.734 15.219 1 98.44 389 GLY B N 1
ATOM 7390 C CA . GLY B 1 389 ? -7.184 21.047 16.062 1 98.44 389 GLY B CA 1
ATOM 7391 C C . GLY B 1 389 ? -7.539 21.969 17.219 1 98.44 389 GLY B C 1
ATOM 7392 O O . GLY B 1 389 ? -8.086 23.047 17.016 1 98.44 389 GLY B O 1
ATOM 7393 N N . PHE B 1 390 ? -7.305 21.531 18.422 1 98.62 390 PHE B N 1
ATOM 7394 C CA . PHE B 1 390 ? -7.605 22.312 19.609 1 98.62 390 PHE B CA 1
ATOM 7395 C C . PHE B 1 390 ? -6.586 22.047 20.719 1 98.62 390 PHE B C 1
ATOM 7397 O O . PHE B 1 390 ? -5.992 20.969 20.766 1 98.62 390 PHE B O 1
ATOM 7404 N N . SER B 1 391 ? -6.395 23.016 21.547 1 98.81 391 SER B N 1
ATOM 7405 C CA . SER B 1 391 ? -5.395 22.906 22.609 1 98.81 391 SER B CA 1
ATOM 7406 C C . SER B 1 391 ? -6.043 23 23.984 1 98.81 391 SER B C 1
ATOM 7408 O O . SER B 1 391 ? -6.852 23.891 24.234 1 98.81 391 SER B O 1
ATOM 7410 N N . ILE B 1 392 ? -5.676 22.047 24.797 1 98.69 392 ILE B N 1
ATOM 7411 C CA . ILE B 1 392 ? -6.164 22 26.172 1 98.69 392 ILE B CA 1
ATOM 7412 C C . ILE B 1 392 ? -5.027 22.312 27.141 1 98.69 392 ILE B C 1
ATOM 7414 O O . ILE B 1 392 ? -3.916 21.797 26.984 1 98.69 392 ILE B O 1
ATOM 7418 N N . ALA B 1 393 ? -5.383 23.188 28.156 1 98.38 393 ALA B N 1
ATOM 7419 C CA . ALA B 1 393 ? -4.391 23.516 29.172 1 98.38 393 ALA B CA 1
ATOM 7420 C C . ALA B 1 393 ? -3.783 22.25 29.781 1 98.38 393 ALA B C 1
ATOM 7422 O O . ALA B 1 393 ? -4.488 21.266 30.016 1 98.38 393 ALA B O 1
ATOM 7423 N N . LEU B 1 394 ? -2.514 22.281 30 1 98.12 394 LEU B N 1
ATOM 7424 C CA . LEU B 1 394 ? -1.746 21.109 30.438 1 98.12 394 LEU B CA 1
ATOM 7425 C C . LEU B 1 394 ? -2.354 20.5 31.688 1 98.12 394 LEU B C 1
ATOM 7427 O O . LEU B 1 394 ? -2.498 19.281 31.781 1 98.12 394 LEU B O 1
ATOM 7431 N N . PRO B 1 395 ? -2.791 21.266 32.719 1 97.56 395 PRO B N 1
ATOM 7432 C CA . PRO B 1 395 ? -3.33 20.672 33.938 1 97.56 395 PRO B CA 1
ATOM 7433 C C . PRO B 1 395 ? -4.656 19.953 33.719 1 97.56 395 PRO B C 1
ATOM 7435 O O . PRO B 1 395 ? -5.074 19.141 34.531 1 97.56 395 PRO B O 1
ATOM 7438 N N . ARG B 1 396 ? -5.324 20.219 32.594 1 98.25 396 ARG B N 1
ATOM 7439 C CA . ARG B 1 396 ? -6.641 19.641 32.312 1 98.25 396 ARG B CA 1
ATOM 7440 C C . ARG B 1 396 ? -6.547 18.516 31.297 1 98.25 396 ARG B C 1
ATOM 7442 O O . ARG B 1 396 ? -7.535 17.828 31.031 1 98.25 396 ARG B O 1
ATOM 7449 N N . ALA B 1 397 ? -5.398 18.344 30.75 1 98.25 397 ALA B N 1
ATOM 7450 C CA . ALA B 1 397 ? -5.234 17.406 29.641 1 98.25 397 ALA B CA 1
ATOM 7451 C C . ALA B 1 397 ? -5.539 15.984 30.078 1 98.25 397 ALA B C 1
ATOM 7453 O O . ALA B 1 397 ? -6.184 15.227 29.344 1 98.25 397 ALA B O 1
ATOM 7454 N N . ALA B 1 398 ? -5.039 15.562 31.234 1 98.31 398 ALA B N 1
ATOM 7455 C CA . ALA B 1 398 ? -5.27 14.211 31.734 1 98.31 398 ALA B CA 1
ATOM 7456 C C . ALA B 1 398 ? -6.762 13.93 31.891 1 98.31 398 ALA B C 1
ATOM 7458 O O . ALA B 1 398 ? -7.242 12.852 31.547 1 98.31 398 ALA B O 1
ATOM 7459 N N . ALA B 1 399 ? -7.512 14.844 32.406 1 98.5 399 ALA B N 1
ATOM 7460 C CA . ALA B 1 399 ? -8.945 14.688 32.625 1 98.5 399 ALA B CA 1
ATOM 7461 C C . ALA B 1 399 ? -9.688 14.578 31.297 1 98.5 399 ALA B C 1
ATOM 7463 O O . ALA B 1 399 ? -10.633 13.805 31.156 1 98.5 399 ALA B O 1
ATOM 7464 N N . PHE B 1 400 ? -9.328 15.391 30.391 1 98.5 400 PHE B N 1
ATOM 7465 C CA . PHE B 1 400 ? -9.938 15.32 29.062 1 98.5 400 PHE B CA 1
ATOM 7466 C C . PHE B 1 400 ? -9.719 13.945 28.438 1 98.5 400 PHE B C 1
ATOM 7468 O O . PHE B 1 400 ? -10.664 13.344 27.906 1 98.5 400 PHE B O 1
ATOM 7475 N N . VAL B 1 401 ? -8.445 13.445 28.5 1 98.69 401 VAL B N 1
ATOM 7476 C CA . VAL B 1 401 ? -8.125 12.141 27.922 1 98.69 401 VAL B CA 1
ATOM 7477 C C . VAL B 1 401 ? -8.93 11.055 28.641 1 98.69 401 VAL B C 1
ATOM 7479 O O . VAL B 1 401 ? -9.438 10.125 28 1 98.69 401 VAL B O 1
ATOM 7482 N N . ALA B 1 402 ? -9.047 11.141 29.906 1 98.38 402 ALA B N 1
ATOM 7483 C CA . ALA B 1 402 ? -9.844 10.18 30.672 1 98.38 402 ALA B CA 1
ATOM 7484 C C . ALA B 1 402 ? -11.297 10.18 30.188 1 98.38 402 ALA B C 1
ATOM 7486 O O . ALA B 1 402 ? -11.906 9.117 30.047 1 98.38 402 ALA B O 1
ATOM 7487 N N . ASP B 1 403 ? -11.867 11.359 29.953 1 98.5 403 ASP B N 1
ATOM 7488 C CA . ASP B 1 403 ? -13.234 11.461 29.453 1 98.5 403 ASP B CA 1
ATOM 7489 C C . ASP B 1 403 ? -13.344 10.867 28.047 1 98.5 403 ASP B C 1
ATOM 7491 O O . ASP B 1 403 ? -14.336 10.211 27.719 1 98.5 403 ASP B O 1
ATOM 7495 N N . MET B 1 404 ? -12.359 11.133 27.234 1 98.25 404 MET B N 1
ATOM 7496 C CA . MET B 1 404 ? -12.344 10.562 25.891 1 98.25 404 MET B CA 1
ATOM 7497 C C . MET B 1 404 ? -12.312 9.039 25.953 1 98.25 404 MET B C 1
ATOM 7499 O O . MET B 1 404 ? -12.969 8.367 25.156 1 98.25 404 MET B O 1
ATOM 7503 N N . MET B 1 405 ? -11.508 8.5 26.844 1 98.25 405 MET B N 1
ATOM 7504 C CA . MET B 1 405 ? -11.445 7.047 27.016 1 98.25 405 MET B CA 1
ATOM 7505 C C . MET B 1 405 ? -12.789 6.492 27.453 1 98.25 405 MET B C 1
ATOM 7507 O O . MET B 1 405 ? -13.219 5.438 26.984 1 98.25 405 MET B O 1
ATOM 7511 N N . ARG B 1 406 ? -13.461 7.18 28.344 1 98.06 406 ARG B N 1
ATOM 7512 C CA . ARG B 1 406 ? -14.797 6.762 28.766 1 98.06 406 ARG B CA 1
ATOM 7513 C C . ARG B 1 406 ? -15.773 6.793 27.594 1 98.06 406 ARG B C 1
ATOM 7515 O O . ARG B 1 406 ? -16.594 5.891 27.438 1 98.06 406 ARG B O 1
ATOM 7522 N N . LEU B 1 407 ? -15.703 7.875 26.828 1 98.19 407 LEU B N 1
ATOM 7523 C CA . LEU B 1 407 ? -16.547 7.98 25.641 1 98.19 407 LEU B CA 1
ATOM 7524 C C . LEU B 1 407 ? -16.297 6.816 24.688 1 98.19 407 LEU B C 1
ATOM 7526 O O . LEU B 1 407 ? -17.234 6.219 24.172 1 98.19 407 LEU B O 1
ATOM 7530 N N . ARG B 1 408 ? -15.023 6.492 24.422 1 97.94 408 ARG B N 1
ATOM 7531 C CA . ARG B 1 408 ? -14.641 5.355 23.594 1 97.94 408 ARG B CA 1
ATOM 7532 C C . ARG B 1 408 ? -15.219 4.055 24.125 1 97.94 408 ARG B C 1
ATOM 7534 O O . ARG B 1 408 ? -15.734 3.232 23.375 1 97.94 408 ARG B O 1
ATOM 7541 N N . ASP B 1 409 ? -15.164 3.883 25.406 1 97.75 409 ASP B N 1
ATOM 7542 C CA . ASP B 1 409 ? -15.57 2.629 26.047 1 97.75 409 ASP B CA 1
ATOM 7543 C C . ASP B 1 409 ? -17.078 2.41 25.906 1 97.75 409 ASP B C 1
ATOM 7545 O O . ASP B 1 409 ? -17.562 1.275 25.969 1 97.75 409 ASP B O 1
ATOM 7549 N N . LEU B 1 410 ? -17.875 3.49 25.734 1 97.19 410 LEU B N 1
ATOM 7550 C CA . LEU B 1 410 ? -19.312 3.352 25.5 1 97.19 410 LEU B CA 1
ATOM 7551 C C . LEU B 1 410 ? -19.594 2.65 24.172 1 97.19 410 LEU B C 1
ATOM 7553 O O . LEU B 1 410 ? -20.547 1.879 24.062 1 97.19 410 LEU B O 1
ATOM 7557 N N . ASN B 1 411 ? -18.859 2.936 23.172 1 96.75 411 ASN B N 1
ATOM 7558 C CA . ASN B 1 411 ? -18.906 2.297 21.859 1 96.75 411 ASN B CA 1
ATOM 7559 C C . ASN B 1 411 ? -17.562 2.365 21.156 1 96.75 411 ASN B C 1
ATOM 7561 O O . ASN B 1 411 ? -17.375 3.197 20.266 1 96.75 411 ASN B O 1
ATOM 7565 N N . PRO B 1 412 ? -16.688 1.423 21.406 1 97.56 412 PRO B N 1
ATOM 7566 C CA . PRO B 1 412 ? -15.328 1.473 20.875 1 97.56 412 PRO B CA 1
ATOM 7567 C C . PRO B 1 412 ? -15.297 1.518 19.344 1 97.56 412 PRO B C 1
ATOM 7569 O O . PRO B 1 412 ? -14.422 2.156 18.75 1 97.56 412 PRO B O 1
ATOM 7572 N N . ARG B 1 413 ? -16.203 0.924 18.656 1 97.25 413 ARG B N 1
ATOM 7573 C CA . ARG B 1 413 ? -16.172 0.82 17.203 1 97.25 413 ARG B CA 1
ATOM 7574 C C . ARG B 1 413 ? -16.516 2.156 16.547 1 97.25 413 ARG B C 1
ATOM 7576 O O . ARG B 1 413 ? -16.266 2.352 15.352 1 97.25 413 ARG B O 1
ATOM 7583 N N . ALA B 1 414 ? -17.047 3.088 17.328 1 97.31 414 ALA B N 1
ATOM 7584 C CA . ALA B 1 414 ? -17.375 4.414 16.812 1 97.31 414 ALA B CA 1
ATOM 7585 C C . ALA B 1 414 ? -16.109 5.23 16.562 1 97.31 414 ALA B C 1
ATOM 7587 O O . ALA B 1 414 ? -16.156 6.27 15.898 1 97.31 414 ALA B O 1
ATOM 7588 N N . PHE B 1 415 ? -14.93 4.719 16.984 1 98 415 PHE B N 1
ATOM 7589 C CA . PHE B 1 415 ? -13.703 5.496 16.906 1 98 415 PHE B CA 1
ATOM 7590 C C . PHE B 1 415 ? -12.797 4.973 15.805 1 98 415 PHE B C 1
ATOM 7592 O O . PHE B 1 415 ? -11.664 5.445 15.641 1 98 415 PHE B O 1
ATOM 7599 N N . CYS B 1 416 ? -13.281 4.055 14.984 1 97.44 416 CYS B N 1
ATOM 7600 C CA . CYS B 1 416 ? -12.445 3.395 13.992 1 97.44 416 CYS B CA 1
ATOM 7601 C C . CYS B 1 416 ? -12.039 4.359 12.883 1 97.44 416 CYS B C 1
ATOM 7603 O O . CYS B 1 416 ? -10.961 4.238 12.305 1 97.44 416 CYS B O 1
ATOM 7605 N N . ASP B 1 417 ? -12.859 5.371 12.594 1 96.69 417 ASP B N 1
ATOM 7606 C CA . ASP B 1 417 ? -12.477 6.371 11.594 1 96.69 417 ASP B CA 1
ATOM 7607 C C . ASP B 1 417 ? -11.25 7.16 12.047 1 96.69 417 ASP B C 1
ATOM 7609 O O . ASP B 1 417 ? -10.406 7.52 11.227 1 96.69 417 ASP B O 1
ATOM 7613 N N . ILE B 1 418 ? -11.141 7.438 13.32 1 98.06 418 ILE B N 1
ATOM 7614 C CA . ILE B 1 418 ? -9.977 8.125 13.859 1 98.06 418 ILE B CA 1
ATOM 7615 C C . ILE B 1 418 ? -8.734 7.258 13.688 1 98.06 418 ILE B C 1
ATOM 7617 O O . ILE B 1 418 ? -7.688 7.738 13.242 1 98.06 418 ILE B O 1
ATOM 7621 N N . ASP B 1 419 ? -8.898 5.957 14 1 98.19 419 ASP B N 1
ATOM 7622 C CA . ASP B 1 419 ? -7.781 5.035 13.828 1 98.19 419 ASP B CA 1
ATOM 7623 C C . ASP B 1 419 ? -7.34 4.973 12.367 1 98.19 419 ASP B C 1
ATOM 7625 O O . ASP B 1 419 ? -6.141 4.898 12.078 1 98.19 419 ASP B O 1
ATOM 7629 N N . ALA B 1 420 ? -8.336 4.98 11.461 1 97.81 420 ALA B N 1
ATOM 7630 C CA . ALA B 1 420 ? -8.055 4.883 10.031 1 97.81 420 ALA B CA 1
ATOM 7631 C C . ALA B 1 420 ? -7.223 6.07 9.555 1 97.81 420 ALA B C 1
ATOM 7633 O O . ALA B 1 420 ? -6.574 6 8.508 1 97.81 420 ALA B O 1
ATOM 7634 N N . LYS B 1 421 ? -7.309 7.18 10.328 1 97.94 421 LYS B N 1
ATOM 7635 C CA . LYS B 1 421 ? -6.551 8.383 9.977 1 97.94 421 LYS B CA 1
ATOM 7636 C C . LYS B 1 421 ? -5.344 8.555 10.891 1 97.94 421 LYS B C 1
ATOM 7638 O O . LYS B 1 421 ? -4.941 9.68 11.188 1 97.94 421 LYS B O 1
ATOM 7643 N N . LEU B 1 422 ? -4.77 7.496 11.398 1 97.75 422 LEU B N 1
ATOM 7644 C CA . LEU B 1 422 ? -3.529 7.422 12.164 1 97.75 422 LEU B CA 1
ATOM 7645 C C . LEU B 1 422 ? -3.723 7.965 13.57 1 97.75 422 LEU B C 1
ATOM 7647 O O . LEU B 1 422 ? -2.76 8.383 14.219 1 97.75 422 LEU B O 1
ATOM 7651 N N . GLY B 1 423 ? -4.98 8.125 14.039 1 98.31 423 GLY B N 1
ATOM 7652 C CA . GLY B 1 423 ? -5.262 8.438 15.43 1 98.31 423 GLY B CA 1
ATOM 7653 C C . GLY B 1 423 ? -5.281 9.93 15.719 1 98.31 423 GLY B C 1
ATOM 7654 O O . GLY B 1 423 ? -5.395 10.742 14.797 1 98.31 423 GLY B O 1
ATOM 7655 N N . ILE B 1 424 ? -5.277 10.25 16.969 1 98.75 424 ILE B N 1
ATOM 7656 C CA . ILE B 1 424 ? -5.223 11.625 17.453 1 98.75 424 ILE B CA 1
ATOM 7657 C C . ILE B 1 424 ? -3.775 12.016 17.75 1 98.75 424 ILE B C 1
ATOM 7659 O O . ILE B 1 424 ? -3.15 11.453 18.656 1 98.75 424 ILE B O 1
ATOM 7663 N N . LEU B 1 425 ? -3.291 12.891 17 1 98.75 425 LEU B N 1
ATOM 7664 C CA . LEU B 1 425 ? -1.935 13.375 17.234 1 98.75 425 LEU B CA 1
ATOM 7665 C C . LEU B 1 425 ? -1.916 14.414 18.359 1 98.75 425 LEU B C 1
ATOM 7667 O O . LEU B 1 425 ? -2.711 15.352 18.344 1 98.75 425 LEU B O 1
ATOM 7671 N N . MET B 1 426 ? -1.074 14.242 19.312 1 98.81 426 MET B N 1
ATOM 7672 C CA . MET B 1 426 ? -0.949 15.156 20.438 1 98.81 426 MET B CA 1
ATOM 7673 C C . MET B 1 426 ? 0.447 15.766 20.5 1 98.81 426 MET B C 1
ATOM 7675 O O . MET B 1 426 ? 1.444 15.047 20.547 1 98.81 426 MET B O 1
ATOM 7679 N N . ARG B 1 427 ? 0.478 17.047 20.578 1 98.75 427 ARG B N 1
ATOM 7680 C CA . ARG B 1 427 ? 1.722 17.812 20.641 1 98.75 427 ARG B CA 1
ATOM 7681 C C . ARG B 1 427 ? 1.694 18.797 21.797 1 98.75 427 ARG B C 1
ATOM 7683 O O . ARG B 1 427 ? 0.624 19.141 22.297 1 98.75 427 ARG B O 1
ATOM 7690 N N . TYR B 1 428 ? 2.865 19.266 22.141 1 98.81 428 TYR B N 1
ATOM 7691 C CA . TYR B 1 428 ? 2.992 20.141 23.297 1 98.81 428 TYR B CA 1
ATOM 7692 C C . TYR B 1 428 ? 3.406 21.547 22.891 1 98.81 428 TYR B C 1
ATOM 7694 O O . TYR B 1 428 ? 4.258 21.703 22 1 98.81 428 TYR B O 1
ATOM 7702 N N . VAL B 1 429 ? 2.777 22.547 23.484 1 98.75 429 VAL B N 1
ATOM 7703 C CA . VAL B 1 429 ? 3.053 23.938 23.172 1 98.75 429 VAL B CA 1
ATOM 7704 C C . VAL B 1 429 ? 3.096 24.766 24.453 1 98.75 429 VAL B C 1
ATOM 7706 O O . VAL B 1 429 ? 2.213 24.641 25.312 1 98.75 429 VAL B O 1
ATOM 7709 N N . LYS B 1 430 ? 4.074 25.609 24.609 1 98.44 430 LYS B N 1
ATOM 7710 C CA . LYS B 1 430 ? 4.168 26.5 25.766 1 98.44 430 LYS B CA 1
ATOM 7711 C C . LYS B 1 430 ? 3.295 27.734 25.578 1 98.44 430 LYS B C 1
ATOM 7713 O O . LYS B 1 430 ? 2.918 28.078 24.453 1 98.44 430 LYS B O 1
ATOM 7718 N N . ALA B 1 431 ? 3.045 28.359 26.703 1 98.19 431 ALA B N 1
ATOM 7719 C CA . ALA B 1 431 ? 2.385 29.672 26.656 1 98.19 431 ALA B CA 1
ATOM 7720 C C . ALA B 1 431 ? 3.146 30.641 25.766 1 98.19 431 ALA B C 1
ATOM 7722 O O . ALA B 1 431 ? 4.379 30.672 25.766 1 98.19 431 ALA B O 1
ATOM 7723 N N . SER B 1 432 ? 2.371 31.469 25.062 1 97.44 432 SER B N 1
ATOM 7724 C CA . SER B 1 432 ? 2.973 32.312 24.047 1 97.44 432 SER B CA 1
ATOM 7725 C C . SER B 1 432 ? 3.031 33.781 24.5 1 97.44 432 SER B C 1
ATOM 7727 O O . SER B 1 432 ? 2.18 34.219 25.266 1 97.44 432 SER B O 1
ATOM 7729 N N . SER B 1 433 ? 4.023 34.438 23.938 1 95.44 433 SER B N 1
ATOM 7730 C CA . SER B 1 433 ? 4.109 35.875 24.109 1 95.44 433 SER B CA 1
ATOM 7731 C C . SER B 1 433 ? 3.162 36.594 23.156 1 95.44 433 SER B C 1
ATOM 7733 O O . SER B 1 433 ? 2.797 37.75 23.406 1 95.44 433 SER B O 1
ATOM 7735 N N . ALA B 1 434 ? 2.797 36 22.125 1 98.06 434 ALA B N 1
ATOM 7736 C CA . ALA B 1 434 ? 1.913 36.625 21.141 1 98.06 434 ALA B CA 1
ATOM 7737 C C . ALA B 1 434 ? 0.504 36.781 21.703 1 98.06 434 ALA B C 1
ATOM 7739 O O . ALA B 1 434 ? 0.007 35.938 22.422 1 98.06 434 ALA B O 1
ATOM 7740 N N . TYR B 1 435 ? -0.182 37.844 21.281 1 98.5 435 TYR B N 1
ATOM 7741 C CA . TYR B 1 435 ? -1.501 38.188 21.812 1 98.5 435 TYR B CA 1
ATOM 7742 C C . TYR B 1 435 ? -2.508 37.094 21.484 1 98.5 435 TYR B C 1
ATOM 7744 O O . TYR B 1 435 ? -3.391 36.781 22.281 1 98.5 435 TYR B O 1
ATOM 7752 N N . LEU B 1 436 ? -2.355 36.469 20.328 1 98.44 436 LEU B N 1
ATOM 7753 C CA . LEU B 1 436 ? -3.287 35.438 19.906 1 98.44 436 LEU B CA 1
ATOM 7754 C C . LEU B 1 436 ? -2.586 34.094 19.812 1 98.44 436 LEU B C 1
ATOM 7756 O O . LEU B 1 436 ? -3.006 33.219 19.047 1 98.44 436 LEU B O 1
ATOM 7760 N N . GLY B 1 437 ? -1.414 33.938 20.484 1 98.38 437 GLY B N 1
ATOM 7761 C CA . GLY B 1 437 ? -0.789 32.656 20.703 1 98.38 437 GLY B CA 1
ATOM 7762 C C . GLY B 1 437 ? -1.382 31.891 21.875 1 98.38 437 GLY B C 1
ATOM 7763 O O . GLY B 1 437 ? -2.248 32.406 22.594 1 98.38 437 GLY B O 1
ATOM 7764 N N . LYS B 1 438 ? -0.885 30.719 22.156 1 98.38 438 LYS B N 1
ATOM 7765 C CA . LYS B 1 438 ? -1.452 29.891 23.203 1 98.38 438 LYS B CA 1
ATOM 7766 C C . LYS B 1 438 ? -1.385 30.594 24.562 1 98.38 438 LYS B C 1
ATOM 7768 O O . LYS B 1 438 ? -0.32 31.062 24.969 1 98.38 438 LYS B O 1
ATOM 7773 N N . PRO B 1 439 ? -2.482 30.641 25.297 1 97.19 439 PRO B N 1
ATOM 7774 C CA . PRO B 1 439 ? -2.52 31.422 26.531 1 97.19 439 PRO B CA 1
ATOM 7775 C C . PRO B 1 439 ? -1.787 30.734 27.688 1 97.19 439 PRO B C 1
ATOM 7777 O O . PRO B 1 439 ? -1.354 31.391 28.625 1 97.19 439 PRO B O 1
ATOM 7780 N N . GLU B 1 4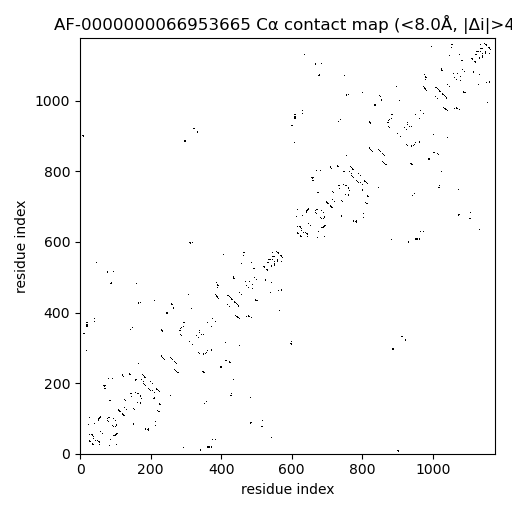40 ? -1.675 29.438 27.656 1 97.38 440 GLU B N 1
ATOM 7781 C CA . GLU B 1 440 ? -1.006 28.641 28.672 1 97.38 440 GLU B CA 1
ATOM 7782 C C . GLU B 1 440 ? -0.328 27.422 28.062 1 97.38 440 GLU B C 1
ATOM 7784 O O . GLU B 1 440 ? -0.584 27.078 26.906 1 97.38 440 GLU B O 1
ATOM 7789 N N . ASP B 1 441 ? 0.608 26.812 28.891 1 98.38 441 ASP B N 1
ATOM 7790 C CA . ASP B 1 441 ? 1.135 25.516 28.438 1 98.38 441 ASP B CA 1
ATOM 7791 C C . ASP B 1 441 ? 0.005 24.531 28.156 1 98.38 441 ASP B C 1
ATOM 7793 O O . ASP B 1 441 ? -0.952 24.438 28.922 1 98.38 441 ASP B O 1
ATOM 7797 N N . CYS B 1 442 ? 0.124 23.859 27.031 1 98.69 442 CYS B N 1
ATOM 7798 C CA . CYS B 1 442 ? -1.041 23.078 26.641 1 98.69 442 CYS B CA 1
ATOM 7799 C C . CYS B 1 442 ? -0.629 21.859 25.812 1 98.69 442 CYS B C 1
ATOM 7801 O O . CYS B 1 442 ? 0.532 21.734 25.422 1 98.69 442 CYS B O 1
ATOM 7803 N N . VAL B 1 443 ? -1.536 20.906 25.703 1 98.75 443 VAL B N 1
ATOM 7804 C CA . VAL B 1 443 ? -1.478 19.797 24.75 1 98.75 443 VAL B CA 1
ATOM 7805 C C . VAL B 1 443 ? -2.406 20.094 23.562 1 98.75 443 VAL B C 1
ATOM 7807 O O . VAL B 1 443 ? -3.582 20.406 23.766 1 98.75 443 VAL B O 1
ATOM 7810 N N . ASP B 1 444 ? -1.815 20.109 22.406 1 98.75 444 ASP B N 1
ATOM 7811 C CA . ASP B 1 444 ? -2.582 20.281 21.188 1 98.75 444 ASP B CA 1
ATOM 7812 C C . ASP B 1 444 ? -3.061 18.938 20.641 1 98.75 444 ASP B C 1
ATOM 7814 O O . ASP B 1 444 ? -2.266 18 20.469 1 98.75 444 ASP B O 1
ATOM 7818 N N . PHE B 1 445 ? -4.344 18.781 20.422 1 98.81 445 PHE B N 1
ATOM 7819 C CA . PHE B 1 445 ? -4.961 17.594 19.844 1 98.81 445 PHE B CA 1
ATOM 7820 C C . PHE B 1 445 ? -5.324 17.828 18.375 1 98.81 445 PHE B C 1
ATOM 7822 O O . PHE B 1 445 ? -5.965 18.828 18.047 1 98.81 445 PHE B O 1
ATOM 7829 N N . ASP B 1 446 ? -4.883 16.969 17.531 1 98.56 446 ASP B N 1
ATOM 7830 C CA . ASP B 1 446 ? -5.168 17.016 16.094 1 98.56 446 ASP B CA 1
ATOM 7831 C C . ASP B 1 446 ? -5.93 15.773 15.648 1 98.56 446 ASP B C 1
ATOM 7833 O O . ASP B 1 446 ? -5.402 14.656 15.703 1 98.56 446 ASP B O 1
ATOM 7837 N N . VAL B 1 447 ? -7.148 15.945 15.219 1 98.38 447 VAL B N 1
ATOM 7838 C CA . VAL B 1 447 ? -8.031 14.844 14.836 1 98.38 447 VAL B CA 1
ATOM 7839 C C . VAL B 1 447 ? -8.422 14.984 13.367 1 98.38 447 VAL B C 1
ATOM 7841 O O . VAL B 1 447 ? -9.016 15.984 12.969 1 98.38 447 VAL B O 1
ATOM 7844 N N . THR B 1 448 ? -8.078 14.039 12.555 1 97.62 448 THR B N 1
ATOM 7845 C CA . THR B 1 448 ? -8.469 13.961 11.156 1 97.62 448 THR B CA 1
ATOM 7846 C C . THR B 1 448 ? -9.539 12.891 10.945 1 97.62 448 THR B C 1
ATOM 7848 O O . THR B 1 448 ? -9.453 11.805 11.531 1 97.62 448 THR B O 1
ATOM 7851 N N . TYR B 1 449 ? -10.609 13.188 10.211 1 96.62 449 TYR B N 1
ATOM 7852 C CA . TYR B 1 449 ? -11.648 12.188 9.969 1 96.62 449 TYR B CA 1
ATOM 7853 C C . TYR B 1 449 ? -12.336 12.438 8.625 1 96.62 449 TYR B C 1
ATOM 7855 O O . TYR B 1 449 ? -12.07 13.445 7.965 1 96.62 449 TYR B O 1
ATOM 7863 N N . TYR B 1 450 ? -13.148 11.516 8.188 1 97.12 450 TYR B N 1
ATOM 7864 C CA . TYR B 1 450 ? -13.75 11.406 6.863 1 97.12 450 TYR B CA 1
ATOM 7865 C C . TYR B 1 450 ? -14.703 12.562 6.602 1 97.12 450 TYR B C 1
ATOM 7867 O O . TYR B 1 450 ? -15.492 12.945 7.473 1 97.12 450 TYR B O 1
ATOM 7875 N N . ARG B 1 451 ? -14.594 13.188 5.457 1 97.06 451 ARG B N 1
ATOM 7876 C CA . ARG B 1 451 ? -15.555 14.148 4.926 1 97.06 451 ARG B CA 1
ATOM 7877 C C . ARG B 1 451 ? -16.109 13.68 3.584 1 97.06 451 ARG B C 1
ATOM 7879 O O . ARG B 1 451 ? -15.352 13.281 2.695 1 97.06 451 ARG B O 1
ATOM 7886 N N . SER B 1 452 ? -17.438 13.695 3.406 1 97.06 452 SER B N 1
ATOM 7887 C CA . SER B 1 452 ? -18.078 13.297 2.152 1 97.06 452 SER B CA 1
ATOM 7888 C C . SER B 1 452 ? -17.922 14.375 1.089 1 97.06 452 SER B C 1
ATOM 7890 O O . SER B 1 452 ? -17.969 15.57 1.399 1 97.06 452 SER B O 1
ATOM 7892 N N . TYR B 1 453 ? -17.781 13.992 -0.16 1 96.62 453 TYR B N 1
ATOM 7893 C CA . TYR B 1 453 ? -17.828 14.938 -1.272 1 96.62 453 TYR B CA 1
ATOM 7894 C C . TYR B 1 453 ? -19.234 15.469 -1.486 1 96.62 453 TYR B C 1
ATOM 7896 O O . TYR B 1 453 ? -19.422 16.531 -2.07 1 96.62 453 TYR B O 1
ATOM 7904 N N . ASP B 1 454 ? -20.188 14.742 -0.965 1 95.25 454 ASP B N 1
ATOM 7905 C CA . ASP B 1 454 ? -21.578 15.172 -1.062 1 95.25 454 ASP B CA 1
ATOM 7906 C C . ASP B 1 454 ? -21.969 16.062 0.119 1 95.25 454 ASP B C 1
ATOM 7908 O O . ASP B 1 454 ? -21.891 15.633 1.273 1 95.25 454 ASP B O 1
ATOM 7912 N N . ASP B 1 455 ? -22.422 17.25 -0.181 1 94.94 455 ASP B N 1
ATOM 7913 C CA . ASP B 1 455 ? -22.781 18.234 0.835 1 94.94 455 ASP B CA 1
ATOM 7914 C C . ASP B 1 455 ? -23.891 17.719 1.747 1 94.94 455 ASP B C 1
ATOM 7916 O O . ASP B 1 455 ? -24.922 17.219 1.27 1 94.94 455 ASP B O 1
ATOM 7920 N N . GLY B 1 456 ? -23.609 17.781 2.977 1 93.75 456 GLY B N 1
ATOM 7921 C CA . GLY B 1 456 ? -24.625 17.453 3.961 1 93.75 456 GLY B CA 1
ATOM 7922 C C . GLY B 1 456 ? -24.797 15.953 4.16 1 93.75 456 GLY B C 1
ATOM 7923 O O . GLY B 1 456 ? -25.703 15.516 4.863 1 93.75 456 GLY B O 1
ATOM 7924 N N . GLU B 1 457 ? -23.969 15.109 3.531 1 95.12 457 GLU B N 1
ATOM 7925 C CA . GLU B 1 457 ? -24.047 13.672 3.736 1 95.12 457 GLU B CA 1
ATOM 7926 C C . GLU B 1 457 ? -23.453 13.273 5.09 1 95.12 457 GLU B C 1
ATOM 7928 O O . GLU B 1 457 ? -22.312 13.594 5.387 1 95.12 457 GLU B O 1
ATOM 7933 N N . PRO B 1 458 ? -24.297 12.641 5.918 1 93.88 458 PRO B N 1
ATOM 7934 C CA . PRO B 1 458 ? -23.781 12.266 7.234 1 93.88 458 PRO B CA 1
ATOM 7935 C C . PRO B 1 458 ? -22.766 11.133 7.168 1 93.88 458 PRO B C 1
ATOM 7937 O O . PRO B 1 458 ? -22.75 10.367 6.199 1 93.88 458 PRO B O 1
ATOM 7940 N N . ARG B 1 459 ? -21.938 11.047 8.117 1 93.56 459 ARG B N 1
ATOM 7941 C CA . ARG B 1 459 ? -21.016 9.938 8.312 1 93.56 459 ARG B CA 1
ATOM 7942 C C . ARG B 1 459 ? -21.422 9.078 9.5 1 93.56 459 ARG B C 1
ATOM 7944 O O . ARG B 1 459 ? -21.984 9.586 10.477 1 93.56 459 ARG B O 1
ATOM 7951 N N . PRO B 1 460 ? -21.078 7.816 9.461 1 93.81 460 PRO B N 1
ATOM 7952 C CA . PRO B 1 460 ? -21.359 6.984 10.633 1 93.81 460 PRO B CA 1
ATOM 7953 C C . PRO B 1 460 ? -20.688 7.512 11.906 1 93.81 460 PRO B C 1
ATOM 7955 O O . PRO B 1 460 ? -19.547 7.984 11.852 1 93.81 460 PRO B O 1
ATOM 7958 N N . HIS B 1 461 ? -21.422 7.551 13.008 1 94.88 461 HIS B N 1
ATOM 7959 C CA . HIS B 1 461 ? -20.953 7.922 14.336 1 94.88 461 HIS B CA 1
ATOM 7960 C C . HIS B 1 461 ? -20.5 9.383 14.375 1 94.88 461 HIS B C 1
ATOM 7962 O O . HIS B 1 461 ? -19.562 9.727 15.086 1 94.88 461 HIS B O 1
ATOM 7968 N N . SER B 1 462 ? -21.172 10.211 13.57 1 93.44 462 SER B N 1
ATOM 7969 C CA . SER B 1 462 ? -20.906 11.641 13.594 1 93.44 462 SER B CA 1
ATOM 7970 C C . SER B 1 462 ? -21.047 12.211 15 1 93.44 462 SER B C 1
ATOM 7972 O O . SER B 1 462 ? -20.375 13.172 15.359 1 93.44 462 SER B O 1
ATOM 7974 N N . ASP B 1 463 ? -21.875 11.641 15.773 1 96.25 463 ASP B N 1
ATOM 7975 C CA . ASP B 1 463 ? -22.156 12.117 17.125 1 96.25 463 ASP B CA 1
ATOM 7976 C C . ASP B 1 463 ? -20.906 12.109 17.984 1 96.25 463 ASP B C 1
ATOM 7978 O O . ASP B 1 463 ? -20.688 13.023 18.781 1 96.25 463 ASP B O 1
ATOM 7982 N N . VAL B 1 464 ? -20.047 11.133 17.812 1 95.94 464 VAL B N 1
ATOM 7983 C CA . VAL B 1 464 ? -18.844 11.008 18.625 1 95.94 464 VAL B CA 1
ATOM 7984 C C . VAL B 1 464 ? -17.891 12.164 18.312 1 95.94 464 VAL B C 1
ATOM 7986 O O . VAL B 1 464 ? -17.25 12.711 19.219 1 95.94 464 VAL B O 1
ATOM 7989 N N . PHE B 1 465 ? -17.781 12.562 17.094 1 96 465 PHE B N 1
ATOM 7990 C CA . PHE B 1 465 ? -16.906 13.656 16.703 1 96 465 PHE B CA 1
ATOM 7991 C C . PHE B 1 465 ? -17.453 14.992 17.188 1 96 465 PHE B C 1
ATOM 7993 O O . PHE B 1 465 ? -16.688 15.828 17.688 1 96 465 PHE B O 1
ATOM 8000 N N . ASP B 1 466 ? -18.75 15.133 17.047 1 97.31 466 ASP B N 1
ATOM 8001 C CA . ASP B 1 466 ? -19.391 16.328 17.562 1 97.31 466 ASP B CA 1
ATOM 8002 C C . ASP B 1 466 ? -19.156 16.453 19.078 1 97.31 466 ASP B C 1
ATOM 8004 O O . ASP B 1 466 ? -18.828 17.531 19.562 1 97.31 466 ASP B O 1
ATOM 8008 N N . GLU B 1 467 ? -19.375 15.375 19.734 1 98.12 467 GLU B N 1
ATOM 8009 C CA . GLU B 1 467 ? -19.281 15.391 21.188 1 98.12 467 GLU B CA 1
ATOM 8010 C C . GLU B 1 467 ? -17.844 15.656 21.656 1 98.12 467 GLU B C 1
ATOM 8012 O O . GLU B 1 467 ? -17.625 16.438 22.578 1 98.12 467 GLU B O 1
ATOM 8017 N N . LEU B 1 468 ? -16.875 15.016 21.047 1 97.94 468 LEU B N 1
ATOM 8018 C CA . LEU B 1 468 ? -15.492 15.203 21.469 1 97.94 468 LEU B CA 1
ATOM 8019 C C . LEU B 1 468 ? -15.055 16.656 21.25 1 97.94 468 LEU B C 1
ATOM 8021 O O . LEU B 1 468 ? -14.375 17.234 22.109 1 97.94 468 LEU B O 1
ATOM 8025 N N . GLU B 1 469 ? -15.422 17.234 20.141 1 98.12 469 GLU B N 1
ATOM 8026 C CA . GLU B 1 469 ? -15.062 18.625 19.859 1 98.12 469 GLU B CA 1
ATOM 8027 C C . GLU B 1 469 ? -15.711 19.578 20.859 1 98.12 469 GLU B C 1
ATOM 8029 O O . GLU B 1 469 ? -15.047 20.469 21.406 1 98.12 469 GLU B O 1
ATOM 8034 N N . GLN B 1 470 ? -16.984 19.359 21.062 1 98.5 470 GLN B N 1
ATOM 8035 C CA . GLN B 1 470 ? -17.703 20.234 21.984 1 98.5 470 GLN B CA 1
ATOM 8036 C C . GLN B 1 470 ? -17.219 20.047 23.406 1 98.5 470 GLN B C 1
ATOM 8038 O O . GLN B 1 470 ? -17.125 21.016 24.172 1 98.5 470 GLN B O 1
ATOM 8043 N N . MET B 1 471 ? -16.953 18.812 23.781 1 98.75 471 MET B N 1
ATOM 8044 C CA . MET B 1 471 ? -16.391 18.547 25.109 1 98.75 471 MET B CA 1
ATOM 8045 C C . MET B 1 471 ? -15.07 19.281 25.297 1 98.75 471 MET B C 1
ATOM 8047 O O . MET B 1 471 ? -14.844 19.906 26.344 1 98.75 471 MET B O 1
ATOM 8051 N N . ALA B 1 472 ? -14.195 19.234 24.312 1 98.75 472 ALA B N 1
ATOM 8052 C CA . ALA B 1 472 ? -12.914 19.938 24.359 1 98.75 472 ALA B CA 1
ATOM 8053 C C . ALA B 1 472 ? -13.125 21.438 24.484 1 98.75 472 ALA B C 1
ATOM 8055 O O . ALA B 1 472 ? -12.562 22.078 25.375 1 98.75 472 ALA B O 1
ATOM 8056 N N . LEU B 1 473 ? -13.984 22.031 23.703 1 98.31 473 LEU B N 1
ATOM 8057 C CA . LEU B 1 473 ? -14.117 23.469 23.547 1 98.31 473 LEU B CA 1
ATOM 8058 C C . LEU B 1 473 ? -14.906 24.062 24.719 1 98.31 473 LEU B C 1
ATOM 8060 O O . LEU B 1 473 ? -14.602 25.156 25.188 1 98.31 473 LEU B O 1
ATOM 8064 N N . ARG B 1 474 ? -15.883 23.344 25.219 1 97.94 474 ARG B N 1
ATOM 8065 C CA . ARG B 1 474 ? -16.812 23.922 26.188 1 97.94 474 ARG B CA 1
ATOM 8066 C C . ARG B 1 474 ? -16.484 23.422 27.594 1 97.94 474 ARG B C 1
ATOM 8068 O O . ARG B 1 474 ? -16.25 24.234 28.5 1 97.94 474 ARG B O 1
ATOM 8075 N N . LYS B 1 475 ? -16.422 22.141 27.734 1 98.38 475 LYS B N 1
ATOM 8076 C CA . LYS B 1 475 ? -16.172 21.609 29.062 1 98.38 475 LYS B CA 1
ATOM 8077 C C . LYS B 1 475 ? -14.75 21.891 29.531 1 98.38 475 LYS B C 1
ATOM 8079 O O . LYS B 1 475 ? -14.523 22.234 30.688 1 98.38 475 LYS B O 1
ATOM 8084 N N . TYR B 1 476 ? -13.82 21.797 28.625 1 98.5 476 TYR B N 1
ATOM 8085 C CA . TYR B 1 476 ? -12.422 21.891 29.031 1 98.5 476 TYR B CA 1
ATOM 8086 C C . TYR B 1 476 ? -11.805 23.203 28.547 1 98.5 476 TYR B C 1
ATOM 8088 O O . TYR B 1 476 ? -10.602 23.422 28.719 1 98.5 476 TYR B O 1
ATOM 8096 N N . GLY B 1 477 ? -12.531 24.062 27.891 1 97.75 477 GLY B N 1
ATOM 8097 C CA . GLY B 1 477 ? -12.109 25.406 27.531 1 97.75 477 GLY B CA 1
ATOM 8098 C C . GLY B 1 477 ? -10.992 25.422 26.516 1 97.75 477 GLY B C 1
ATOM 8099 O O . GLY B 1 477 ? -10.164 26.328 26.5 1 97.75 477 GLY B O 1
ATOM 8100 N N . ALA B 1 478 ? -10.938 24.5 25.688 1 98.62 478 ALA B N 1
ATOM 8101 C CA . ALA B 1 478 ? -9.875 24.422 24.688 1 98.62 478 ALA B CA 1
ATOM 8102 C C . ALA B 1 478 ? -9.938 25.609 23.734 1 98.62 478 ALA B C 1
ATOM 8104 O O . ALA B 1 478 ? -11.008 26.188 23.516 1 98.62 478 ALA B O 1
ATOM 8105 N N . VAL B 1 479 ? -8.789 26.031 23.203 1 98.38 479 VAL B N 1
ATOM 8106 C CA . VAL B 1 479 ? -8.734 27.031 22.156 1 98.38 479 VAL B CA 1
ATOM 8107 C C . VAL B 1 479 ? -8.492 26.359 20.797 1 98.38 479 VAL B C 1
ATOM 8109 O O . VAL B 1 479 ? -7.668 25.453 20.703 1 98.38 479 VAL B O 1
ATOM 8112 N N . PRO B 1 480 ? -9.258 26.688 19.812 1 98.25 480 PRO B N 1
ATOM 8113 C CA . PRO B 1 480 ? -9.07 26.078 18.5 1 98.25 480 PRO B CA 1
ATOM 8114 C C . PRO B 1 480 ? -7.82 26.594 17.781 1 98.25 480 PRO B C 1
ATOM 8116 O O . PRO B 1 480 ? -7.43 27.75 17.969 1 98.25 480 PRO B O 1
ATOM 8119 N N . HIS B 1 481 ? -7.133 25.734 17.062 1 98.19 481 HIS B N 1
ATOM 8120 C CA . HIS B 1 481 ? -6.094 26.172 16.141 1 98.19 481 HIS B CA 1
ATOM 8121 C C . HIS B 1 481 ? -6.668 27.094 15.07 1 98.19 481 HIS B C 1
ATOM 8123 O O . HIS B 1 481 ? -7.676 26.766 14.438 1 98.19 481 HIS B O 1
ATOM 8129 N N . TRP B 1 482 ? -6.039 28.156 14.758 1 97.88 482 TRP B N 1
ATOM 8130 C CA . TRP B 1 482 ? -6.578 29.203 13.891 1 97.88 482 TRP B CA 1
ATOM 8131 C C . TRP B 1 482 ? -6.664 28.719 12.445 1 97.88 482 TRP B C 1
ATOM 8133 O O . TRP B 1 482 ? -7.484 29.219 11.672 1 97.88 482 TRP B O 1
ATOM 8143 N N . GLY B 1 483 ? -5.785 27.812 12.023 1 97.38 483 GLY B N 1
ATOM 8144 C CA . GLY B 1 483 ? -5.734 27.375 10.641 1 97.38 483 GLY B CA 1
ATOM 8145 C C . GLY B 1 483 ? -6.504 26.094 10.398 1 97.38 483 GLY B C 1
ATOM 8146 O O . GLY B 1 483 ? -6.516 25.562 9.281 1 97.38 483 GLY B O 1
ATOM 8147 N N . LYS B 1 484 ? -7.141 25.562 11.422 1 97.5 484 LYS B N 1
ATOM 8148 C CA . LYS B 1 484 ? -7.852 24.281 11.32 1 97.5 484 LYS B CA 1
ATOM 8149 C C . LYS B 1 484 ? -9.305 24.422 11.758 1 97.5 484 LYS B C 1
ATOM 8151 O O . LYS B 1 484 ? -9.812 25.547 11.891 1 97.5 484 LYS B O 1
ATOM 8156 N N . ASN B 1 485 ? -10.109 23.391 11.781 1 97.69 485 ASN B N 1
ATOM 8157 C CA . ASN B 1 485 ? -11.422 23.266 12.398 1 97.69 485 ASN B CA 1
ATOM 8158 C C . ASN B 1 485 ? -12.531 23.703 11.445 1 97.69 485 ASN B C 1
ATOM 8160 O O . ASN B 1 485 ? -12.266 24.281 10.398 1 97.69 485 ASN B O 1
ATOM 8164 N N . ARG B 1 486 ? -13.703 23.344 11.898 1 96.06 486 ARG B N 1
ATOM 8165 C CA . ARG B 1 486 ? -14.969 23.75 11.297 1 96.06 486 ARG B CA 1
ATOM 8166 C C . ARG B 1 486 ? -15.523 24.984 11.992 1 96.06 486 ARG B C 1
ATOM 8168 O O . ARG B 1 486 ? -14.969 25.438 13 1 96.06 486 ARG B O 1
ATOM 8175 N N . ASN B 1 487 ? -16.547 25.547 11.516 1 97.75 487 ASN B N 1
ATOM 8176 C CA . ASN B 1 487 ? -17.016 26.891 11.867 1 97.75 487 ASN B CA 1
ATOM 8177 C C . ASN B 1 487 ? -17.328 26.984 13.359 1 97.75 487 ASN B C 1
ATOM 8179 O O . ASN B 1 487 ? -16.906 27.938 14.023 1 97.75 487 ASN B O 1
ATOM 8183 N N . PHE B 1 488 ? -18.031 26.047 13.891 1 97.81 488 PHE B N 1
ATOM 8184 C CA . PHE B 1 488 ? -18.578 26.203 15.227 1 97.81 488 PHE B CA 1
ATOM 8185 C C . PHE B 1 488 ? -17.469 26.281 16.266 1 97.81 488 PHE B C 1
ATOM 8187 O O . PHE B 1 488 ? -17.672 26.812 17.359 1 97.81 488 PHE B O 1
ATOM 8194 N N . ALA B 1 489 ? -16.328 25.781 15.961 1 98.25 489 ALA B N 1
ATOM 8195 C CA . ALA B 1 489 ? -15.211 25.75 16.906 1 98.25 489 ALA B CA 1
ATOM 8196 C C . ALA B 1 489 ? -14.75 27.156 17.25 1 98.25 489 ALA B C 1
ATOM 8198 O O . ALA B 1 489 ? -14.102 27.375 18.281 1 98.25 489 ALA B O 1
ATOM 8199 N N . PHE B 1 490 ? -15.039 28.172 16.422 1 98.12 490 PHE B N 1
ATOM 8200 C CA . PHE B 1 490 ? -14.5 29.531 16.578 1 98.12 490 PHE B CA 1
ATOM 8201 C C . PHE B 1 490 ? -15.484 30.422 17.312 1 98.12 490 PHE B C 1
ATOM 8203 O O . PHE B 1 490 ? -15.195 31.594 17.594 1 98.12 490 PHE B O 1
ATOM 8210 N N . ASP B 1 491 ? -16.641 29.844 17.609 1 96.44 491 ASP B N 1
ATOM 8211 C CA . ASP B 1 491 ? -17.609 30.625 18.391 1 96.44 491 ASP B CA 1
ATOM 8212 C C . ASP B 1 491 ? -17.047 30.984 19.75 1 96.44 491 ASP B C 1
ATOM 8214 O O . ASP B 1 491 ? -16.844 30.125 20.609 1 96.44 491 ASP B O 1
ATOM 8218 N N . GLY B 1 492 ? -16.734 32.25 19.906 1 95.44 492 GLY B N 1
ATOM 8219 C CA . GLY B 1 492 ? -16.203 32.75 21.156 1 95.44 492 GLY B CA 1
ATOM 8220 C C . GLY B 1 492 ? -14.719 32.469 21.344 1 95.44 492 GLY B C 1
ATOM 8221 O O . GLY B 1 492 ? -14.188 32.562 22.453 1 95.44 492 GLY B O 1
ATOM 8222 N N . ALA B 1 493 ? -14.07 32.125 20.344 1 96.38 493 ALA B N 1
ATOM 8223 C CA . ALA B 1 493 ? -12.68 31.703 20.438 1 96.38 493 ALA B CA 1
ATOM 8224 C C . ALA B 1 493 ? -11.773 32.844 20.906 1 96.38 493 ALA B C 1
ATOM 8226 O O . ALA B 1 493 ? -10.93 32.656 21.781 1 96.38 493 ALA B O 1
ATOM 8227 N N . ALA B 1 494 ? -11.898 34.031 20.344 1 96.25 494 ALA B N 1
ATOM 8228 C CA . ALA B 1 494 ? -11.016 35.156 20.641 1 96.25 494 ALA B CA 1
ATOM 8229 C C . ALA B 1 494 ? -11.086 35.531 22.125 1 96.25 494 ALA B C 1
ATOM 8231 O O . ALA B 1 494 ? -10.086 35.969 22.719 1 96.25 494 ALA B O 1
ATOM 8232 N N . ALA B 1 495 ? -12.219 35.375 22.688 1 96.06 495 ALA B N 1
ATOM 8233 C CA . ALA B 1 495 ? -12.438 35.781 24.078 1 96.06 495 ALA B CA 1
ATOM 8234 C C . ALA B 1 495 ? -11.625 34.906 25.031 1 96.06 495 ALA B C 1
ATOM 8236 O O . ALA B 1 495 ? -11.414 35.281 26.188 1 96.06 495 ALA B O 1
ATOM 8237 N N . LYS B 1 496 ? -11.203 33.812 24.594 1 96.88 496 LYS B N 1
ATOM 8238 C CA . LYS B 1 496 ? -10.438 32.906 25.438 1 96.88 496 LYS B CA 1
ATOM 8239 C C . LYS B 1 496 ? -8.977 33.344 25.516 1 96.88 496 LYS B C 1
ATOM 8241 O O . LYS B 1 496 ? -8.219 32.812 26.328 1 96.88 496 LYS B O 1
ATOM 8246 N N . TYR B 1 497 ? -8.516 34.25 24.734 1 97.5 497 TYR B N 1
ATOM 8247 C CA . TYR B 1 497 ? -7.16 34.812 24.781 1 97.5 497 TYR B CA 1
ATOM 8248 C C . TYR B 1 497 ? -7.094 36.062 25.641 1 97.5 497 TYR B C 1
ATOM 8250 O O . TYR B 1 497 ? -7.746 37.062 25.344 1 97.5 497 TYR B O 1
ATOM 8258 N N . PRO B 1 498 ? -6.273 36 26.625 1 97.12 498 PRO B N 1
ATOM 8259 C CA . PRO B 1 498 ? -6.25 37.094 27.578 1 97.12 498 PRO B CA 1
ATOM 8260 C C . PRO B 1 498 ? -5.887 38.438 26.922 1 97.12 498 PRO B C 1
ATOM 8262 O O . PRO B 1 498 ? -6.324 39.5 27.391 1 97.12 498 PRO B O 1
ATOM 8265 N N . ASN B 1 499 ? -5.102 38.438 25.859 1 97.56 499 ASN B N 1
ATOM 8266 C CA . ASN B 1 499 ? -4.613 39.656 25.266 1 97.56 499 ASN B CA 1
ATOM 8267 C C . ASN B 1 499 ? -5.32 39.969 23.953 1 97.56 499 ASN B C 1
ATOM 8269 O O . ASN B 1 499 ? -4.789 40.688 23.109 1 97.56 499 ASN B O 1
ATOM 8273 N N . SER B 1 500 ? -6.512 39.375 23.781 1 97.69 500 SER B N 1
ATOM 8274 C CA . SER B 1 500 ? -7.273 39.625 22.562 1 97.69 500 SER B CA 1
ATOM 8275 C C . SER B 1 500 ? -7.625 41.125 22.438 1 97.69 500 SER B C 1
ATOM 8277 O O . SER B 1 500 ? -7.668 41.656 21.344 1 97.69 500 SER B O 1
ATOM 8279 N N . GLY B 1 501 ? -7.918 41.781 23.547 1 97.75 501 GLY B N 1
ATOM 8280 C CA . GLY B 1 501 ? -8.188 43.188 23.516 1 97.75 501 GLY B CA 1
ATOM 8281 C C . GLY B 1 501 ? -7.012 44.031 23.016 1 97.75 501 GLY B C 1
ATOM 8282 O O . GLY B 1 501 ? -7.188 44.938 22.219 1 97.75 501 GLY B O 1
ATOM 8283 N N . GLU B 1 502 ? -5.816 43.719 23.531 1 98.12 502 GLU B N 1
ATOM 8284 C CA . GLU B 1 502 ? -4.613 44.406 23.062 1 98.12 502 GLU B CA 1
ATOM 8285 C C . GLU B 1 502 ? -4.414 44.188 21.562 1 98.12 502 GLU B C 1
ATOM 8287 O O . GLU B 1 502 ? -3.984 45.125 20.859 1 98.12 502 GLU B O 1
ATOM 8292 N N . PHE B 1 503 ? -4.73 43.062 21.156 1 98.44 503 PHE B N 1
ATOM 8293 C CA . PHE B 1 503 ? -4.625 42.781 19.734 1 98.44 503 PHE B CA 1
ATOM 8294 C C . PHE B 1 503 ? -5.543 43.688 18.922 1 98.44 503 PHE B C 1
ATOM 8296 O O . PHE B 1 503 ? -5.133 44.25 17.906 1 98.44 503 PHE B O 1
ATOM 8303 N N . ILE B 1 504 ? -6.785 43.781 19.328 1 98.19 504 ILE B N 1
ATOM 8304 C CA . ILE B 1 504 ? -7.777 44.594 18.625 1 98.19 504 ILE B CA 1
ATOM 8305 C C . ILE B 1 504 ? -7.32 46.031 18.562 1 98.19 504 ILE B C 1
ATOM 8307 O O . ILE B 1 504 ? -7.531 46.719 17.562 1 98.19 504 ILE B O 1
ATOM 8311 N N . LYS B 1 505 ? -6.668 46.5 19.578 1 98.38 505 LYS B N 1
ATOM 8312 C CA . LYS B 1 505 ? -6.152 47.844 19.578 1 98.38 505 LYS B CA 1
ATOM 8313 C C . LYS B 1 505 ? -5.113 48.062 18.484 1 98.38 505 LYS B C 1
ATOM 8315 O O . LYS B 1 505 ? -5.105 49.094 17.812 1 98.38 505 LYS B O 1
ATOM 8320 N N . VAL B 1 506 ? -4.262 47.094 18.391 1 98.56 506 VAL B N 1
ATOM 8321 C CA . VAL B 1 506 ? -3.246 47.188 17.344 1 98.56 506 VAL B CA 1
ATOM 8322 C C . VAL B 1 506 ? -3.912 47.156 15.969 1 98.56 506 VAL B C 1
ATOM 8324 O O . VAL B 1 506 ? -3.545 47.906 15.07 1 98.56 506 VAL B O 1
ATOM 8327 N N . LYS B 1 507 ? -4.875 46.281 15.797 1 98.31 507 LYS B N 1
ATOM 8328 C CA . LYS B 1 507 ? -5.605 46.188 14.539 1 98.31 507 LYS B CA 1
ATOM 8329 C C . LYS B 1 507 ? -6.238 47.531 14.164 1 98.31 507 LYS B C 1
ATOM 8331 O O . LYS B 1 507 ? -6.176 47.969 13.016 1 98.31 507 LYS B O 1
ATOM 8336 N N . GLU B 1 508 ? -6.809 48.188 15.141 1 97.5 508 GLU B N 1
ATOM 8337 C CA . GLU B 1 508 ? -7.48 49.469 14.914 1 97.5 508 GLU B CA 1
ATOM 8338 C C . GLU B 1 508 ? -6.477 50.562 14.555 1 97.5 508 GLU B C 1
ATOM 8340 O O . GLU B 1 508 ? -6.785 51.469 13.773 1 97.5 508 GLU B O 1
ATOM 8345 N N . ARG B 1 509 ? -5.316 50.438 15.117 1 97.94 509 ARG B N 1
ATOM 8346 C CA . ARG B 1 509 ? -4.277 51.406 14.797 1 97.94 509 ARG B CA 1
ATOM 8347 C C . ARG B 1 509 ? -3.688 51.156 13.414 1 97.94 509 ARG B C 1
ATOM 8349 O O . ARG B 1 509 ? -3.416 52.094 12.664 1 97.94 509 ARG B O 1
ATOM 8356 N N . TYR B 1 510 ? -3.445 49.906 13.07 1 98.31 510 TYR B N 1
ATOM 8357 C CA . TYR B 1 510 ? -2.76 49.562 11.836 1 98.31 510 TYR B CA 1
ATOM 8358 C C . TYR B 1 510 ? -3.705 49.625 10.641 1 98.31 510 TYR B C 1
ATOM 8360 O O . TYR B 1 510 ? -3.283 49.969 9.531 1 98.31 510 TYR B O 1
ATOM 8368 N N . ASP B 1 511 ? -4.938 49.344 10.859 1 97.75 511 ASP B N 1
ATOM 8369 C CA . ASP B 1 511 ? -5.93 49.281 9.789 1 97.75 511 ASP B CA 1
ATOM 8370 C C . ASP B 1 511 ? -7.285 49.812 10.266 1 97.75 511 ASP B C 1
ATOM 8372 O O . ASP B 1 511 ? -8.258 49.031 10.312 1 97.75 511 ASP B O 1
ATOM 8376 N N . PRO B 1 512 ? -7.355 51 10.469 1 95.81 512 PRO B N 1
ATOM 8377 C CA . PRO B 1 512 ? -8.578 51.594 11.047 1 95.81 512 PRO B CA 1
ATOM 8378 C C . PRO B 1 512 ? -9.797 51.406 10.141 1 95.81 512 PRO B C 1
ATOM 8380 O O . PRO B 1 512 ? -10.93 51.344 10.633 1 95.81 512 PRO B O 1
ATOM 8383 N N . ASP B 1 513 ? -9.602 51.312 8.859 1 95.88 513 ASP B N 1
ATOM 8384 C CA . ASP B 1 513 ? -10.727 51.219 7.934 1 95.88 513 ASP B CA 1
ATOM 8385 C C . ASP B 1 513 ? -11.086 49.75 7.68 1 95.88 513 ASP B C 1
ATOM 8387 O O . ASP B 1 513 ? -12 49.438 6.914 1 95.88 513 ASP B O 1
ATOM 8391 N N . GLY B 1 514 ? -10.328 48.844 8.219 1 96.06 514 GLY B N 1
ATOM 8392 C CA . GLY B 1 514 ? -10.617 47.438 8.117 1 96.06 514 GLY B CA 1
ATOM 8393 C C . GLY B 1 514 ? -10.375 46.875 6.727 1 96.06 514 GLY B C 1
ATOM 8394 O O . GLY B 1 514 ? -11.109 46 6.27 1 96.06 514 GLY B O 1
ATOM 8395 N N . ILE B 1 515 ? -9.414 47.375 6.074 1 96.94 515 ILE B N 1
ATOM 8396 C CA . ILE B 1 515 ? -9.078 46.938 4.727 1 96.94 515 ILE B CA 1
ATOM 8397 C C . ILE B 1 515 ? -8.734 45.469 4.738 1 96.94 515 ILE B C 1
ATOM 8399 O O . ILE B 1 515 ? -9.156 44.719 3.85 1 96.94 515 ILE B O 1
ATOM 8403 N N . PHE B 1 516 ? -8.062 44.969 5.703 1 98.06 516 PHE B N 1
ATOM 8404 C CA . PHE B 1 516 ? -7.602 43.594 5.762 1 98.06 516 PHE B CA 1
ATOM 8405 C C . PHE B 1 516 ? -8.539 42.719 6.605 1 98.06 516 PHE B C 1
ATOM 8407 O O . PHE B 1 516 ? -8.211 41.594 6.953 1 98.06 516 PHE B O 1
ATOM 8414 N N . SER B 1 517 ? -9.68 43.25 6.988 1 95.81 517 SER B N 1
ATOM 8415 C CA . SER B 1 517 ? -10.711 42.469 7.68 1 95.81 517 SER B CA 1
ATOM 8416 C C . SER B 1 517 ? -11.703 41.875 6.691 1 95.81 517 SER B C 1
ATOM 8418 O O . SER B 1 517 ? -11.812 42.312 5.555 1 95.81 517 SER B O 1
ATOM 8420 N N . SER B 1 518 ? -12.281 40.844 7.055 1 94.94 518 SER B N 1
ATOM 8421 C CA . SER B 1 518 ? -13.359 40.188 6.328 1 94.94 518 SER B CA 1
ATOM 8422 C C . SER B 1 518 ? -14.477 39.75 7.27 1 94.94 518 SER B C 1
ATOM 8424 O O . SER B 1 518 ? -14.359 39.906 8.492 1 94.94 518 SER B O 1
ATOM 8426 N N . GLU B 1 519 ? -15.547 39.25 6.625 1 93.69 519 GLU B N 1
ATOM 8427 C CA . GLU B 1 519 ? -16.625 38.719 7.449 1 93.69 519 GLU B CA 1
ATOM 8428 C C . GLU B 1 519 ? -16.125 37.625 8.383 1 93.69 519 GLU B C 1
ATOM 8430 O O . GLU B 1 519 ? -16.438 37.625 9.57 1 93.69 519 GLU B O 1
ATOM 8435 N N . TRP B 1 520 ? -15.352 36.75 7.91 1 94.94 520 TRP B N 1
ATOM 8436 C CA . TRP B 1 520 ? -14.828 35.625 8.688 1 94.94 520 TRP B CA 1
ATOM 8437 C C . TRP B 1 520 ? -13.945 36.125 9.828 1 94.94 520 TRP B C 1
ATOM 8439 O O . TRP B 1 520 ? -14.117 35.719 10.977 1 94.94 520 TRP B O 1
ATOM 8449 N N . SER B 1 521 ? -12.992 37.031 9.5 1 95.69 521 SER B N 1
ATOM 8450 C CA . SER B 1 521 ? -12.062 37.5 10.531 1 95.69 521 SER B CA 1
ATOM 8451 C C . SER B 1 521 ? -12.789 38.25 11.633 1 95.69 521 SER B C 1
ATOM 8453 O O . SER B 1 521 ? -12.453 38.125 12.812 1 95.69 521 SER B O 1
ATOM 8455 N N . ASP B 1 522 ? -13.797 39.031 11.203 1 96.31 522 ASP B N 1
ATOM 8456 C CA . ASP B 1 522 ? -14.562 39.75 12.203 1 96.31 522 ASP B CA 1
ATOM 8457 C C . ASP B 1 522 ? -15.328 38.781 13.117 1 96.31 522 ASP B C 1
ATOM 8459 O O . ASP B 1 522 ? -15.406 39.031 14.328 1 96.31 522 ASP B O 1
ATOM 8463 N N . GLN B 1 523 ? -15.82 37.781 12.523 1 96.38 523 GLN B N 1
ATOM 8464 C CA . GLN B 1 523 ? -16.562 36.812 13.297 1 96.38 523 GLN B CA 1
ATOM 8465 C C . GLN B 1 523 ? -15.664 36.062 14.273 1 96.38 523 GLN B C 1
ATOM 8467 O O . GLN B 1 523 ? -15.984 35.938 15.461 1 96.38 523 GLN B O 1
ATOM 8472 N N . VAL B 1 524 ? -14.523 35.625 13.898 1 96.56 524 VAL B N 1
ATOM 8473 C CA . VAL B 1 524 ? -13.648 34.781 14.727 1 96.56 524 VAL B CA 1
ATOM 8474 C C . VAL B 1 524 ? -13.008 35.625 15.812 1 96.56 524 VAL B C 1
ATOM 8476 O O . VAL B 1 524 ? -12.688 35.125 16.891 1 96.56 524 VAL B O 1
ATOM 8479 N N . LEU B 1 525 ? -12.891 36.969 15.562 1 97.5 525 LEU B N 1
ATOM 8480 C CA . LEU B 1 525 ? -12.289 37.875 16.531 1 97.5 525 LEU B CA 1
ATOM 8481 C C . LEU B 1 525 ? -13.352 38.469 17.469 1 97.5 525 LEU B C 1
ATOM 8483 O O . LEU B 1 525 ? -13.031 39.25 18.375 1 97.5 525 LEU B O 1
ATOM 8487 N N . GLY B 1 526 ? -14.562 38.094 17.234 1 96.38 526 GLY B N 1
ATOM 8488 C CA . GLY B 1 526 ? -15.648 38.562 18.078 1 96.38 526 GLY B CA 1
ATOM 8489 C C . GLY B 1 526 ? -16.016 40.031 17.859 1 96.38 526 GLY B C 1
ATOM 8490 O O . GLY B 1 526 ? -16.516 40.688 18.766 1 96.38 526 GLY B O 1
ATOM 8491 N N . ILE B 1 527 ? -15.719 40.531 16.688 1 96.06 527 ILE B N 1
ATOM 8492 C CA . ILE B 1 527 ? -16 41.906 16.375 1 96.06 527 ILE B CA 1
ATOM 8493 C C . ILE B 1 527 ? -17.453 42.062 15.922 1 96.06 527 ILE B C 1
ATOM 8495 O O . ILE B 1 527 ? -18.156 42.969 16.391 1 96.06 527 ILE B O 1
ATOM 8499 N N . SER B 1 528 ? -17.875 41.219 15.008 1 95.12 528 SER B N 1
ATOM 8500 C CA . SER B 1 528 ? -19.25 41.25 14.531 1 95.12 528 SER B CA 1
ATOM 8501 C C . SER B 1 528 ? -19.672 39.906 13.961 1 95.12 528 SER B C 1
ATOM 8503 O O . SER B 1 528 ? -18.875 39.219 13.312 1 95.12 528 SER B O 1
ATOM 8505 N N . GLY B 1 529 ? -20.859 39.562 14.297 1 95 529 GLY B N 1
ATOM 8506 C CA . GLY B 1 529 ? -21.438 38.375 13.727 1 95 529 GLY B CA 1
ATOM 8507 C C . GLY B 1 529 ? -20.984 37.094 14.414 1 95 529 GLY B C 1
ATOM 8508 O O . GLY B 1 529 ? -20.375 37.156 15.484 1 95 529 GLY B O 1
ATOM 8509 N N . SER B 1 530 ? -21.391 35.938 13.766 1 96.19 530 SER B N 1
ATOM 8510 C CA . SER B 1 530 ? -21.078 34.594 14.25 1 96.19 530 SER B CA 1
ATOM 8511 C C . SER B 1 530 ? -20.469 33.75 13.148 1 96.19 530 SER B C 1
ATOM 8513 O O . SER B 1 530 ? -20.891 33.812 11.992 1 96.19 530 SER B O 1
ATOM 8515 N N . PRO B 1 531 ? -19.469 33 13.586 1 97.06 531 PRO B N 1
ATOM 8516 C CA . PRO B 1 531 ? -18.938 32.094 12.57 1 97.06 531 PRO B CA 1
ATOM 8517 C C . PRO B 1 531 ? -19.906 30.969 12.203 1 97.06 531 PRO B C 1
ATOM 8519 O O . PRO B 1 531 ? -19.703 30.266 11.203 1 97.06 531 PRO B O 1
ATOM 8522 N N . ASN B 1 532 ? -20.953 30.75 12.969 1 97.88 532 ASN B N 1
ATOM 8523 C CA . ASN B 1 532 ? -21.922 29.703 12.695 1 97.88 532 ASN B CA 1
ATOM 8524 C C . ASN B 1 532 ? -22.812 30.047 11.508 1 97.88 532 ASN B C 1
ATOM 8526 O O . ASN B 1 532 ? -23.203 31.219 11.344 1 97.88 532 ASN B O 1
ATOM 8530 N N . ILE B 1 533 ? -23.016 29.156 10.719 1 97.56 533 ILE B N 1
ATOM 8531 C CA . ILE B 1 533 ? -24.016 29.25 9.648 1 97.56 533 ILE B CA 1
ATOM 8532 C C . ILE B 1 533 ? -25.141 28.234 9.914 1 97.56 533 ILE B C 1
ATOM 8534 O O . ILE B 1 533 ? -24.922 27.031 9.805 1 97.56 533 ILE B O 1
ATOM 8538 N N . VAL B 1 534 ? -26.312 28.734 10.242 1 97.56 534 VAL B N 1
ATOM 8539 C CA . VAL B 1 534 ? -27.422 27.859 10.625 1 97.56 534 VAL B CA 1
ATOM 8540 C C . VAL B 1 534 ? -28.312 27.609 9.406 1 97.56 534 VAL B C 1
ATOM 8542 O O . VAL B 1 534 ? -28.875 28.547 8.828 1 97.56 534 VAL B O 1
ATOM 8545 N N . ASP B 1 535 ? -28.391 26.484 8.992 1 96.56 535 ASP B N 1
ATOM 8546 C CA . ASP B 1 535 ? -29.188 26.016 7.863 1 96.56 535 ASP B CA 1
ATOM 8547 C C . ASP B 1 535 ? -29.484 24.516 7.977 1 96.56 535 ASP B C 1
ATOM 8549 O O . ASP B 1 535 ? -29.125 23.891 8.977 1 96.56 535 ASP B O 1
ATOM 8553 N N . LYS B 1 536 ? -30.281 24.047 6.988 1 96.88 536 LYS B N 1
ATOM 8554 C CA . LYS B 1 536 ? -30.516 22.609 6.93 1 96.88 536 LYS B CA 1
ATOM 8555 C C . LYS B 1 536 ? -29.188 21.844 6.863 1 96.88 536 LYS B C 1
ATOM 8557 O O . LYS B 1 536 ? -28.297 22.203 6.082 1 96.88 536 LYS B O 1
ATOM 8562 N N . ARG B 1 537 ? -29 20.859 7.77 1 97.62 537 ARG B N 1
ATOM 8563 C CA . ARG B 1 537 ? -27.875 19.938 7.824 1 97.62 537 ARG B CA 1
ATOM 8564 C C . ARG B 1 537 ? -26.578 20.688 8.148 1 97.62 537 ARG B C 1
ATOM 8566 O O . ARG B 1 537 ? -25.484 20.188 7.867 1 97.62 537 ARG B O 1
ATOM 8573 N N . CYS B 1 538 ? -26.672 21.875 8.695 1 97.81 538 CYS B N 1
ATOM 8574 C CA . CYS B 1 538 ? -25.484 22.656 9.023 1 97.81 538 CYS B CA 1
ATOM 8575 C C . CYS B 1 538 ? -24.594 21.922 10.031 1 97.81 538 CYS B C 1
ATOM 8577 O O . CYS B 1 538 ? -23.375 22.016 9.977 1 97.81 538 CYS B O 1
ATOM 8579 N N . ALA B 1 539 ? -25.188 21.141 10.891 1 98.06 539 ALA B N 1
ATOM 8580 C CA . ALA B 1 539 ? -24.422 20.469 11.945 1 98.06 539 ALA B CA 1
ATOM 8581 C C . ALA B 1 539 ? -23.641 19.281 11.391 1 98.06 539 ALA B C 1
ATOM 8583 O O . ALA B 1 539 ? -22.594 18.906 11.922 1 98.06 539 ALA B O 1
ATOM 8584 N N . ILE B 1 540 ? -24.141 18.734 10.281 1 96.94 540 ILE B N 1
ATOM 8585 C CA . ILE B 1 540 ? -23.453 17.625 9.641 1 96.94 540 ILE B CA 1
ATOM 8586 C C . ILE B 1 540 ? -22.078 18.094 9.133 1 96.94 540 ILE B C 1
ATOM 8588 O O . ILE B 1 540 ? -21.078 17.391 9.273 1 96.94 540 ILE B O 1
ATOM 8592 N N . GLU B 1 541 ? -22 19.359 8.688 1 95.75 541 GLU B N 1
ATOM 8593 C CA . GLU B 1 541 ? -20.766 19.922 8.148 1 95.75 541 GLU B CA 1
ATOM 8594 C C . GLU B 1 541 ? -19.969 20.641 9.234 1 95.75 541 GLU B C 1
ATOM 8596 O O . GLU B 1 541 ? -18.828 21.062 8.992 1 95.75 541 GLU B O 1
ATOM 8601 N N . GLY B 1 542 ? -20.547 20.734 10.461 1 97.06 542 GLY B N 1
ATOM 8602 C CA . GLY B 1 542 ? -19.891 21.453 11.539 1 97.06 542 GLY B CA 1
ATOM 8603 C C . GLY B 1 542 ? -19.953 22.969 11.375 1 97.06 542 GLY B C 1
ATOM 8604 O O . GLY B 1 542 ? -19.125 23.688 11.93 1 97.06 542 GLY B O 1
ATOM 8605 N N . LEU B 1 543 ? -20.922 23.453 10.586 1 98.12 543 LEU B N 1
ATOM 8606 C CA . LEU B 1 543 ? -21.141 24.891 10.414 1 98.12 543 LEU B CA 1
ATOM 8607 C C . LEU B 1 543 ? -21.875 25.484 11.609 1 98.12 543 LEU B C 1
ATOM 8609 O O . LEU B 1 543 ? -21.844 26.703 11.828 1 98.12 543 LEU B O 1
ATOM 8613 N N . CYS B 1 544 ? -22.562 24.625 12.336 1 98.19 544 CYS B N 1
ATOM 8614 C CA . CYS B 1 544 ? -23.266 24.984 13.562 1 98.19 544 CYS B CA 1
ATOM 8615 C C . CYS B 1 544 ? -23.297 23.812 14.539 1 98.19 544 CYS B C 1
ATOM 8617 O O . CYS B 1 544 ? -22.891 22.703 14.203 1 98.19 544 CYS B O 1
ATOM 8619 N N . VAL B 1 545 ? -23.578 24.062 15.75 1 98.31 545 VAL B N 1
ATOM 8620 C CA . VAL B 1 545 ? -24.031 23.031 16.688 1 98.31 545 VAL B CA 1
ATOM 8621 C C . VAL B 1 545 ? -25.531 22.859 16.578 1 98.31 545 VAL B C 1
ATOM 8623 O O . VAL B 1 545 ? -26.281 23.844 16.562 1 98.31 545 VAL B O 1
ATOM 8626 N N . CYS B 1 546 ? -25.984 21.672 16.484 1 98 546 CYS B N 1
ATOM 8627 C CA . CYS B 1 546 ? -27.406 21.453 16.203 1 98 546 CYS B CA 1
ATOM 8628 C C . CYS B 1 546 ? -28.266 21.922 17.359 1 98 546 CYS B C 1
ATOM 8630 O O . CYS B 1 546 ? -27.875 21.797 18.531 1 98 546 CYS B O 1
ATOM 8632 N N . SER B 1 547 ? -29.406 22.516 17.078 1 97.5 547 SER B N 1
ATOM 8633 C CA . SER B 1 547 ? -30.438 22.859 18.047 1 97.5 547 SER B CA 1
ATOM 8634 C C . SER B 1 547 ? -31.797 22.297 17.641 1 97.5 547 SER B C 1
ATOM 8636 O O . SER B 1 547 ? -32.719 22.266 18.453 1 97.5 547 SER B O 1
ATOM 8638 N N . ASP B 1 548 ? -31.797 21.891 16.422 1 96.62 548 ASP B N 1
ATOM 8639 C CA . ASP B 1 548 ? -33 21.312 15.812 1 96.62 548 ASP B CA 1
ATOM 8640 C C . ASP B 1 548 ? -32.625 20.094 14.969 1 96.62 548 ASP B C 1
ATOM 8642 O O . ASP B 1 548 ? -31.531 20 14.414 1 96.62 548 ASP B O 1
ATOM 8646 N N . ASP B 1 549 ? -33.594 19.188 14.828 1 96.94 549 ASP B N 1
ATOM 8647 C CA . ASP B 1 549 ? -33.344 17.984 14.039 1 96.94 549 ASP B CA 1
ATOM 8648 C C . ASP B 1 549 ? -32.969 18.344 12.602 1 96.94 549 ASP B C 1
ATOM 8650 O O . ASP B 1 549 ? -32.188 17.625 11.969 1 96.94 549 ASP B O 1
ATOM 8654 N N . SER B 1 550 ? -33.5 19.438 12.062 1 97.56 550 SER B N 1
ATOM 8655 C CA . SER B 1 550 ? -33.25 19.828 10.68 1 97.56 550 SER B CA 1
ATOM 8656 C C . SER B 1 550 ? -31.766 20.188 10.477 1 97.56 550 SER B C 1
ATOM 8658 O O . SER B 1 550 ? -31.266 20.172 9.352 1 97.56 550 SER B O 1
ATOM 8660 N N . HIS B 1 551 ? -31.078 20.516 11.539 1 98.31 551 HIS B N 1
ATOM 8661 C CA . HIS B 1 551 ? -29.656 20.859 11.461 1 98.31 551 HIS B CA 1
ATOM 8662 C C . HIS B 1 551 ? -28.812 19.609 11.242 1 98.31 551 HIS B C 1
ATOM 8664 O O . HIS B 1 551 ? -27.625 19.719 10.906 1 98.31 551 HIS B O 1
ATOM 8670 N N . CYS B 1 552 ? -29.422 18.5 11.438 1 97.81 552 CYS B N 1
ATOM 8671 C CA . CYS B 1 552 ? -28.781 17.219 11.18 1 97.81 552 CYS B CA 1
ATOM 8672 C C . CYS B 1 552 ? -29.297 16.609 9.883 1 97.81 552 CYS B C 1
ATOM 8674 O O . CYS B 1 552 ? -29.344 17.281 8.844 1 97.81 552 CYS B O 1
ATOM 8676 N N . ALA B 1 553 ? -29.828 15.641 9.648 1 97.06 553 ALA B N 1
ATOM 8677 C CA . ALA B 1 553 ? -30.422 14.938 8.516 1 97.06 553 ALA B CA 1
ATOM 8678 C C . ALA B 1 553 ? -31.484 13.938 8.984 1 97.06 553 ALA B C 1
ATOM 8680 O O . ALA B 1 553 ? -31.328 12.727 8.789 1 97.06 553 ALA B O 1
ATOM 8681 N N . PRO B 1 554 ? -32.562 14.484 9.43 1 96.44 554 PRO B N 1
ATOM 8682 C CA . PRO B 1 554 ? -33.594 13.578 9.969 1 96.44 554 PRO B CA 1
ATOM 8683 C C . PRO B 1 554 ? -34.125 12.594 8.93 1 96.44 554 PRO B C 1
ATOM 8685 O O . PRO B 1 554 ? -34.5 11.477 9.281 1 96.44 554 PRO B O 1
ATOM 8688 N N . GLU B 1 555 ? -34.125 12.984 7.641 1 95.31 555 GLU B N 1
ATOM 8689 C CA . GLU B 1 555 ? -34.594 12.117 6.566 1 95.31 555 GLU B CA 1
ATOM 8690 C C . GLU B 1 555 ? -33.688 10.898 6.406 1 95.31 555 GLU B C 1
ATOM 8692 O O . GLU B 1 555 ? -34.094 9.891 5.82 1 95.31 555 GLU B O 1
ATOM 8697 N N . LEU B 1 556 ? -32.531 10.992 6.914 1 94.69 556 LEU B N 1
ATOM 8698 C CA . LEU B 1 556 ? -31.578 9.883 6.863 1 94.69 556 LEU B CA 1
ATOM 8699 C C . LEU B 1 556 ? -31.406 9.242 8.234 1 94.69 556 LEU B C 1
ATOM 8701 O O . LEU B 1 556 ? -30.516 8.414 8.438 1 94.69 556 LEU B O 1
ATOM 8705 N N . GLY B 1 557 ? -32.219 9.695 9.242 1 94.75 557 GLY B N 1
ATOM 8706 C CA . GLY B 1 557 ? -32.25 9.062 10.555 1 94.75 557 GLY B CA 1
ATOM 8707 C C . GLY B 1 557 ? -31.328 9.711 11.562 1 94.75 557 GLY B C 1
ATOM 8708 O O . GLY B 1 557 ? -31.047 9.133 12.617 1 94.75 557 GLY B O 1
ATOM 8709 N N . TYR B 1 558 ? -30.812 10.844 11.25 1 96.88 558 TYR B N 1
ATOM 8710 C CA . TYR B 1 558 ? -29.953 11.562 12.18 1 96.88 558 TYR B CA 1
ATOM 8711 C C . TYR B 1 558 ? -30.703 12.711 12.836 1 96.88 558 TYR B C 1
ATOM 8713 O O . TYR B 1 558 ? -31.266 13.57 12.148 1 96.88 558 TYR B O 1
ATOM 8721 N N . PHE B 1 559 ? -30.641 12.758 14.172 1 97.44 559 PHE B N 1
ATOM 8722 C CA . PHE B 1 559 ? -31.391 13.742 14.938 1 97.44 559 PHE B CA 1
ATOM 8723 C C . PHE B 1 559 ? -30.484 14.469 15.93 1 97.44 559 PHE B C 1
ATOM 8725 O O . PHE B 1 559 ? -29.422 13.961 16.297 1 97.44 559 PHE B O 1
ATOM 8732 N N . CYS B 1 560 ? -30.875 15.672 16.234 1 98.06 560 CYS B N 1
ATOM 8733 C CA . CYS B 1 560 ? -30.141 16.438 17.234 1 98.06 560 CYS B CA 1
ATOM 8734 C C . CYS B 1 560 ? -30.391 15.898 18.641 1 98.06 560 CYS B C 1
ATOM 8736 O O . CYS B 1 560 ? -31.531 15.906 19.109 1 98.06 560 CYS B O 1
ATOM 8738 N N . ARG B 1 561 ? -29.406 15.352 19.297 1 97.62 561 ARG B N 1
ATOM 8739 C CA . ARG B 1 561 ? -29.516 14.719 20.609 1 97.62 561 ARG B CA 1
ATOM 8740 C C . ARG B 1 561 ? -28.406 15.195 21.531 1 97.62 561 ARG B C 1
ATOM 8742 O O . ARG B 1 561 ? -27.406 15.75 21.078 1 97.62 561 ARG B O 1
ATOM 8749 N N . PRO B 1 562 ? -28.562 15.078 22.844 1 97.25 562 PRO B N 1
ATOM 8750 C CA . PRO B 1 562 ? -27.438 15.328 23.75 1 97.25 562 PRO B CA 1
ATOM 8751 C C . PRO B 1 562 ? -26.297 14.328 23.578 1 97.25 562 PRO B C 1
ATOM 8753 O O . PRO B 1 562 ? -26.516 13.219 23.094 1 97.25 562 PRO B O 1
ATOM 8756 N N . GLY B 1 563 ? -25.125 14.781 23.922 1 97.25 563 GLY B N 1
ATOM 8757 C CA . GLY B 1 563 ? -24 13.852 23.938 1 97.25 563 GLY B CA 1
ATOM 8758 C C . GLY B 1 563 ? -24.203 12.672 24.859 1 97.25 563 GLY B C 1
ATOM 8759 O O . GLY B 1 563 ? -25.078 12.695 25.719 1 97.25 563 GLY B O 1
ATOM 8760 N N . LYS B 1 564 ? -23.453 11.656 24.672 1 96.44 564 LYS B N 1
ATOM 8761 C CA . LYS B 1 564 ? -23.562 10.445 25.484 1 96.44 564 LYS B CA 1
ATOM 8762 C C . LYS B 1 564 ? -22.875 10.609 26.828 1 96.44 564 LYS B C 1
ATOM 8764 O O . LYS B 1 564 ? -23.359 10.125 27.844 1 96.44 564 LYS B O 1
ATOM 8769 N N . LEU B 1 565 ? -21.75 11.18 26.812 1 97.56 565 LEU B N 1
ATOM 8770 C CA . LEU B 1 565 ? -21 11.414 28.047 1 97.56 565 LEU B CA 1
ATOM 8771 C C . LEU B 1 565 ? -21.141 12.859 28.5 1 97.56 565 LEU B C 1
ATOM 8773 O O . LEU B 1 565 ? -21.5 13.117 29.656 1 97.56 565 LEU B O 1
ATOM 8777 N N . PHE B 1 566 ? -20.797 13.805 27.656 1 98.25 566 PHE B N 1
ATOM 8778 C CA . PHE B 1 566 ? -20.984 15.227 27.922 1 98.25 566 PHE B CA 1
ATOM 8779 C C . PHE B 1 566 ? -22.391 15.664 27.516 1 98.25 566 PHE B C 1
ATOM 8781 O O . PHE B 1 566 ? -22.594 16.188 26.422 1 98.25 566 PHE B O 1
ATOM 8788 N N . LYS B 1 567 ? -23.297 15.703 28.344 1 97.25 567 LYS B N 1
ATOM 8789 C CA . LYS B 1 567 ? -24.719 15.836 28.078 1 97.25 567 LYS B CA 1
ATOM 8790 C C . LYS B 1 567 ? -25.047 17.234 27.562 1 97.25 567 LYS B C 1
ATOM 8792 O O . LYS B 1 567 ? -26.062 17.438 26.906 1 97.25 567 LYS B O 1
ATOM 8797 N N . GLU B 1 568 ? -24.234 18.172 27.875 1 97.56 568 GLU B N 1
ATOM 8798 C CA . GLU B 1 568 ? -24.469 19.531 27.422 1 97.56 568 GLU B CA 1
ATOM 8799 C C . GLU B 1 568 ? -24.156 19.672 25.922 1 97.56 568 GLU B C 1
ATOM 8801 O O . GLU B 1 568 ? -24.547 20.656 25.297 1 97.56 568 GLU B O 1
ATOM 8806 N N . ALA B 1 569 ? -23.453 18.75 25.375 1 98.19 569 ALA B N 1
ATOM 8807 C CA . ALA B 1 569 ? -23.203 18.766 23.938 1 98.19 569 ALA B CA 1
ATOM 8808 C C . ALA B 1 569 ? -24.469 18.453 23.156 1 98.19 569 ALA B C 1
ATOM 8810 O O . ALA B 1 569 ? -25.375 17.781 23.672 1 98.19 569 ALA B O 1
ATOM 8811 N N . ARG B 1 570 ? -24.609 19 22 1 98.25 570 ARG B N 1
ATOM 8812 C CA . ARG B 1 570 ? -25.656 18.688 21.016 1 98.25 570 ARG B CA 1
ATOM 8813 C C . ARG B 1 570 ? -25.047 18.047 19.766 1 98.25 570 ARG B C 1
ATOM 8815 O O . ARG B 1 570 ? -24.266 18.688 19.062 1 98.25 570 ARG B O 1
ATOM 8822 N N . VAL B 1 571 ? -25.484 16.812 19.516 1 98.19 571 VAL B N 1
ATOM 8823 C CA . VAL B 1 571 ? -24.781 16.031 18.5 1 98.19 571 VAL B CA 1
ATOM 8824 C C . VAL B 1 571 ? -25.797 15.438 17.531 1 98.19 571 VAL B C 1
ATOM 8826 O O . VAL B 1 571 ? -26.969 15.258 17.859 1 98.19 571 VAL B O 1
ATOM 8829 N N . CYS B 1 572 ? -25.438 15.234 16.281 1 97.69 572 CYS B N 1
ATOM 8830 C CA . CYS B 1 572 ? -26.266 14.539 15.305 1 97.69 572 CYS B CA 1
ATOM 8831 C C . CYS B 1 572 ? -26.125 13.023 15.445 1 97.69 572 CYS B C 1
ATOM 8833 O O . CYS B 1 572 ? -25.094 12.461 15.094 1 97.69 572 CYS B O 1
ATOM 8835 N N . SER B 1 573 ? -27.125 12.383 15.922 1 96.25 573 SER B N 1
ATOM 8836 C CA . SER B 1 573 ? -27.078 10.961 16.266 1 96.25 573 SER B CA 1
ATOM 8837 C C . SER B 1 573 ? -28.234 10.203 15.602 1 96.25 573 SER B C 1
ATOM 8839 O O . SER B 1 573 ? -29.25 10.789 15.266 1 96.25 573 SER B O 1
ATOM 8841 N N . LYS B 1 574 ? -28.062 8.867 15.398 1 93.06 574 LYS B N 1
ATOM 8842 C CA . LYS B 1 574 ? -29.109 8.008 14.859 1 93.06 574 LYS B CA 1
ATOM 8843 C C . LYS B 1 574 ? -30.078 7.566 15.953 1 93.06 574 LYS B C 1
ATOM 8845 O O . LYS B 1 574 ? -31.078 6.91 15.672 1 93.06 574 LYS B O 1
ATOM 8850 N N . ASP B 1 575 ? -29.797 7.832 17.156 1 83.38 575 ASP B N 1
ATOM 8851 C CA . ASP B 1 575 ? -30.672 7.48 18.266 1 83.38 575 ASP B CA 1
ATOM 8852 C C . ASP B 1 575 ? -32.031 8.188 18.141 1 83.38 575 ASP B C 1
ATOM 8854 O O . ASP B 1 575 ? -32.094 9.422 18.141 1 83.38 575 ASP B O 1
ATOM 8858 N N . LYS B 1 576 ? -33.188 7.414 17.906 1 71.75 576 LYS B N 1
ATOM 8859 C CA . LYS B 1 576 ? -34.562 7.949 17.734 1 71.75 576 LYS B CA 1
ATOM 8860 C C . LYS B 1 576 ? -35.125 8.461 19.047 1 71.75 576 LYS B C 1
ATOM 8862 O O . LYS B 1 576 ? -36.125 9.164 19.062 1 71.75 576 LYS B O 1
ATOM 8867 N N . SER B 1 577 ? -34.719 7.906 20.234 1 64.94 577 SER B N 1
ATOM 8868 C CA . SER B 1 577 ? -35.375 8.266 21.484 1 64.94 577 SER B CA 1
ATOM 8869 C C . SER B 1 577 ? -35.375 9.781 21.688 1 64.94 577 SER B C 1
ATOM 8871 O O . SER B 1 577 ? -34.344 10.438 21.5 1 64.94 577 SER B O 1
ATOM 8873 N N . ALA B 1 578 ? -36.562 10.508 21.453 1 51.03 578 ALA B N 1
ATOM 8874 C CA . ALA B 1 578 ? -36.75 11.938 21.703 1 51.03 578 ALA B CA 1
ATOM 8875 C C . ALA B 1 578 ? -36.031 12.367 22.969 1 51.03 578 ALA B C 1
ATOM 8877 O O . ALA B 1 578 ? -35.906 11.578 23.906 1 51.03 578 ALA B O 1
ATOM 8878 N N . ALA B 1 579 ? -35.562 13.633 23.016 1 42.03 579 ALA B N 1
ATOM 8879 C CA . ALA B 1 579 ? -35.125 14.305 24.234 1 42.03 579 ALA B CA 1
ATOM 8880 C C . ALA B 1 579 ? -36.156 14.156 25.344 1 42.03 579 ALA B C 1
ATOM 8882 O O . ALA B 1 579 ? -37.188 14.844 25.344 1 42.03 579 ALA B O 1
ATOM 8883 N N . ALA B 1 580 ? -36.781 13.102 25.797 1 38.5 580 ALA B N 1
ATOM 8884 C CA . ALA B 1 580 ? -37.594 13.219 26.984 1 38.5 580 ALA B CA 1
ATOM 8885 C C . ALA B 1 580 ? -36.969 14.172 28.016 1 38.5 580 ALA B C 1
ATOM 8887 O O . ALA B 1 580 ? -35.938 13.883 28.562 1 38.5 580 ALA B O 1
ATOM 8888 N N . GLY B 1 581 ? -36.969 15.523 27.859 1 30.2 581 GLY B N 1
ATOM 8889 C CA . GLY B 1 581 ? -36.844 16.391 29.031 1 30.2 581 GLY B CA 1
ATOM 8890 C C . GLY B 1 581 ? -37.438 15.781 30.281 1 30.2 581 GLY B C 1
ATOM 8891 O O . GLY B 1 581 ? -38.281 14.883 30.203 1 30.2 581 GLY B O 1
ATOM 8892 N N . ASP B 1 582 ? -36.719 15.867 31.422 1 32.19 582 ASP B N 1
ATOM 8893 C CA . ASP B 1 582 ? -37.188 15.625 32.781 1 32.19 582 ASP B CA 1
ATOM 8894 C C . ASP B 1 582 ? -38.625 16.188 32.969 1 32.19 582 ASP B C 1
ATOM 8896 O O . ASP B 1 582 ? -39.062 16.438 34.094 1 32.19 582 ASP B O 1
ATOM 8900 N N . ASP B 1 583 ? -39.344 16.469 32.031 1 31.02 583 ASP B N 1
ATOM 8901 C CA . ASP B 1 583 ? -40.656 16.922 32.469 1 31.02 583 ASP B CA 1
ATOM 8902 C C . ASP B 1 583 ? -41.469 15.773 33.062 1 31.02 583 ASP B C 1
ATOM 8904 O O . ASP B 1 583 ? -42.594 15.969 33.531 1 31.02 583 ASP B O 1
ATOM 8908 N N . ASP B 1 584 ? -41.094 14.555 32.938 1 31.05 584 ASP B N 1
ATOM 8909 C CA . ASP B 1 584 ? -41.906 13.617 33.688 1 31.05 584 ASP B CA 1
ATOM 8910 C C . ASP B 1 584 ? -41.531 13.609 35.156 1 31.05 584 ASP B C 1
ATOM 8912 O O . ASP B 1 584 ? -42.094 12.844 35.938 1 31.05 584 ASP B O 1
ATOM 8916 N N . LEU B 1 585 ? -40.406 14.266 35.656 1 29.11 585 LEU B N 1
ATOM 8917 C CA . LEU B 1 585 ? -40.406 14.352 37.125 1 29.11 585 LEU B CA 1
ATOM 8918 C C . LEU B 1 585 ? -41.438 15.375 37.594 1 29.11 585 LEU B C 1
ATOM 8920 O O . LEU B 1 585 ? -41.656 15.547 38.812 1 29.11 585 LEU B O 1
ATOM 8924 N N . LEU B 1 586 ? -42 16.328 36.75 1 28.5 586 LEU B N 1
ATOM 8925 C CA . LEU B 1 586 ? -43 17.141 37.438 1 28.5 586 LEU B CA 1
ATOM 8926 C C . LEU B 1 586 ? -44.312 16.375 37.594 1 28.5 586 LEU B C 1
ATOM 8928 O O . LEU B 1 586 ? -45.156 16.75 38.438 1 28.5 586 LEU B O 1
ATOM 8932 N N . ASP B 1 587 ? -44.625 15.43 36.75 1 25.95 587 ASP B N 1
ATOM 8933 C CA . ASP B 1 587 ? -45.969 14.992 37.094 1 25.95 587 ASP B CA 1
ATOM 8934 C C . ASP B 1 587 ? -45.969 14.031 38.281 1 25.95 587 ASP B C 1
ATOM 8936 O O . ASP B 1 587 ? -47 13.594 38.75 1 25.95 587 ASP B O 1
ATOM 8940 N N . GLU B 1 588 ? -44.719 13.344 38.531 1 24.22 588 GLU B N 1
ATOM 8941 C CA . GLU B 1 588 ? -44.969 12.578 39.75 1 24.22 588 GLU B CA 1
ATOM 8942 C C . GLU B 1 588 ? -44.75 13.438 41 1 24.22 588 GLU B C 1
ATOM 8944 O O . GLU B 1 588 ? -44.906 12.961 42.125 1 24.22 588 GLU B O 1
ATOM 8949 N N . LEU B 1 589 ? -44.312 14.711 40.938 1 19.83 589 LEU B N 1
ATOM 8950 C CA . LEU B 1 589 ? -44.688 15.461 42.125 1 19.83 589 LEU B CA 1
ATOM 8951 C C . LEU B 1 589 ? -46.062 16.094 41.938 1 19.83 589 LEU B C 1
ATOM 8953 O O . LEU B 1 589 ? -46.375 16.609 40.875 1 19.83 589 LEU B O 1
#

Solvent-accessible surface area (backbone atoms only — not comparable to full-atom values): 56657 Å² total; per-residue (Å²): 145,77,73,83,68,81,76,61,39,27,6,79,35,40,61,75,62,53,35,0,21,43,73,70,67,23,65,47,44,81,54,79,46,26,57,21,36,50,47,30,50,62,63,53,38,67,84,63,63,80,35,39,17,37,26,50,45,69,29,64,44,66,67,48,40,39,51,53,47,15,52,29,46,70,68,70,27,27,30,16,55,35,54,58,42,31,76,40,35,41,66,67,50,39,22,68,36,60,72,10,32,36,41,31,31,52,55,25,47,49,78,74,45,76,39,61,91,78,30,31,39,28,30,22,21,28,23,35,40,50,56,53,39,50,53,31,44,76,60,50,26,26,73,87,44,44,39,58,60,25,70,42,28,48,44,57,37,21,29,36,52,40,39,28,26,6,57,45,91,78,28,6,40,44,49,71,36,50,46,29,37,32,32,35,21,49,42,56,72,94,57,62,10,23,45,78,45,78,35,42,72,88,42,72,64,39,25,33,60,35,26,34,56,42,39,44,42,46,63,46,33,40,27,34,52,48,38,72,56,42,19,34,38,35,34,78,48,76,42,70,45,86,60,41,37,65,43,67,61,46,46,30,76,75,17,54,53,13,38,38,26,35,23,69,51,79,40,31,30,39,35,37,49,20,34,79,45,62,68,82,54,80,57,48,12,24,34,50,37,61,81,36,31,35,37,43,34,64,54,40,35,38,52,31,49,2,47,51,40,19,64,74,37,25,34,60,60,20,44,38,51,58,17,53,44,50,45,50,54,36,57,63,49,53,48,30,41,16,37,54,58,11,29,44,70,61,78,62,30,22,13,42,45,72,34,51,56,34,25,45,59,10,64,70,19,47,79,54,88,58,53,14,21,39,59,46,40,52,92,48,75,31,61,50,65,45,47,42,29,36,32,27,45,39,92,50,38,30,59,51,44,46,50,49,50,52,51,37,69,75,47,40,62,63,35,18,57,33,22,42,51,56,10,37,38,35,29,16,32,32,46,43,82,27,27,67,34,46,78,44,46,22,39,32,39,37,40,37,38,86,43,66,92,50,86,59,53,77,59,81,54,44,25,59,56,43,28,53,51,42,40,39,43,63,77,58,59,27,45,56,42,69,38,35,34,41,34,40,64,33,63,68,40,35,77,69,26,87,34,37,65,61,33,51,52,50,31,46,70,33,26,69,83,43,37,32,38,26,65,61,57,28,13,40,58,64,72,47,78,64,50,49,45,87,47,81,18,17,31,57,55,28,25,23,71,34,89,40,41,58,16,22,39,51,94,79,47,21,27,49,36,60,25,90,77,54,55,88,28,46,14,43,29,66,70,75,78,68,81,74,63,72,65,66,63,53,70,80,96,139,82,73,80,63,86,70,32,36,10,19,91,40,36,56,75,65,50,38,0,21,45,74,71,66,24,67,47,43,80,54,78,48,27,57,21,37,50,46,30,51,63,62,52,37,65,84,63,64,83,36,37,19,37,24,50,45,70,31,64,42,66,68,46,40,39,51,53,47,15,52,30,47,70,66,71,27,28,30,14,55,38,54,58,43,31,76,40,34,42,64,67,51,40,23,66,37,61,72,9,32,36,42,31,32,52,54,25,46,48,79,75,45,74,38,62,91,78,28,31,40,31,29,23,19,29,24,35,40,50,56,53,39,50,54,30,45,78,60,50,27,25,72,89,45,44,40,58,60,26,70,42,27,49,44,57,37,23,30,36,52,39,38,29,26,6,57,44,92,77,27,6,40,44,49,70,36,50,46,30,37,32,33,36,21,49,42,56,71,93,57,62,11,24,44,79,44,79,35,41,73,87,41,71,65,39,26,34,60,33,26,35,57,41,39,44,40,47,64,46,33,39,28,34,53,49,39,70,55,42,18,32,38,36,34,80,48,78,42,70,45,86,60,42,36,65,43,67,59,46,46,31,76,75,19,54,53,12,38,37,27,36,24,69,53,79,40,32,31,38,36,37,48,23,32,80,45,61,68,80,53,79,57,47,11,25,34,50,37,61,80,36,30,34,38,43,34,64,51,40,34,39,53,31,49,15,49,52,28,26,63,74,30,35,51,58,58,29,43,38,51,57,16,51,43,50,45,51,54,36,58,62,48,53,48,30,42,15,37,62,62,31,8,46,71,61,78,60,31,22,14,41,46,72,34,50,55,34,26,47,59,9,64,71,19,48,78,54,88,56,53,14,21,39,59,45,40,52,93,48,76,31,61,50,66,45,46,42,31,34,32,26,45,39,93,50,39,29,59,51,45,46,50,50,51,53,50,36,69,75,46,40,60,62,36,18,56,33,22,43,49,56,11,38,38,35,27,17,31,32,46,43,82,25,27,66,32,46,80,46,44,22,39,32,40,37,41,37,38,87,42,65,92,50,86,62,53,77,58,80,54,44,26,58,59,42,29,54,52,41,41,40,44,62,76,58,59,26,45,57,40,68,38,36,35,43,34,41,63,33,60,67,39,36,77,71,26,88,35,37,65,64,33,52,52,51,31,47,69,33,26,68,84,42,36,31,39,24,64,59,55,28,12,40,59,67,71,47,78,63,49,49,47,90,46,80,16,18,32,57,55,29,25,23,71,35,89,39,40,59,16,21,40,51,93,78,47,21,27,49,36,59,26,90,76,54,56,87,28,46,15,44,29,65,69,76,78,70,82,72,64,73,63,66,62,54,70,76,96